Protein 2GLL (pdb70)

CATH classification: 3.10.129.10

Secondary structure (DSSP, 8-state):
--S-EEHHHHHHH----TTS----EEEEEETTTEEEEEEE--S-STHHHHS-TTS----HHHHHHHHHHHHHHHHHHHHH-S-HHHHTTEEEEEEEEEEEEE-S---TT-EEEEEEEEEEESSSEEEEEEEEEETTEEEEEEEEEEEEEE--/-B-HHHHHHH----TTS----EEEEEETTTEEEEEEE--S-SGGGGTS-TTS----HHHHHHHHHHHHHHHHHHHHH-S-HHHHTTEEEEEEEEEEEEE-S---TT-EEEEEEEEEEEETTEEEEEEEEEETTEEEEEEEEEEEEEE--/---B-HHHHHHH----TTS----EEEEEETTTEEEEEEE--S-SGGGGTS-TTS----HHHHHHHHHHHHHHHHHHHHH-S-HHHHTTEEEEEEEEEEEEE-S---TT-EEEEEEEEEEEETTEEEEEEEEEETTEEEEEEEEEEEEEE--/--S-B-HHHHHHH----TTS----EEEEEETTTEEEEEEE--S--GGGGSS-TTS--B-HHHHHHHHHHHHHHHHHHHHHSS-HHHHTTEEEEEEEEEEEEE-S-B-TT-EEEEEEEEEEEETTEEEEEEEEEETTEEEEEEEEEEEEEE--/---B-HHHHHHH----TTS----EEEEEETTTEEEEEEE--S-SGGGGTS-TTS----HHHHHHHHHHHHHHHHHHHHH-S-HHHHTTEEEEEEEEEEEEE-S---TT-EEEEEEEEEEEETTEEEEEEEEEETTEEEEEEEEEEEEEE--/-B-HHHHHHH----TTS----EEEEEETTTEEEEEEE--S-SGGGGTS-TTS----HHHHHHHHHHHHHHHHHHHHHSS-HHHHTT-EEEEEEEEEEEE-S---TT-EEEEEEEEEEEETTEEEEEEEEEETTEEEEEEEEEEEEE-

Foldseek 3Di:
DDFKDAPVLLVLQAVDDPPQQFWGIWRGADQQWWTKTWGAAACPHPVQVVCPVVDGWDDLVSLVSNLQSRVSSNLVCSPVNSDSVVSVFKHKFWDDKDDKDFAATDGHVWIWMHIKTWPDDDPQKTKIWGAIDTPPHGGIIMIIIMGTGTPD/DAAPVLLVLQDVDDPPQQFWGFWDDADALWKTKTWGAAACPHPVQVVCPVVDFFDDPVSLVSNLVSRVVSRLVCNVVNSDSVVSVFKDKAWDDKDPKDFAATDGHPWIWMHIKTWPDDDDQKTKIWDAIDTPPDGRMIIITIIGMDTDD/DAKDAQVLLVLQDVDDPPQQAWGIWRGADQQWKTKTWGAAACPHPVQPVCPVVDRWPDPVSLVSNLVSRVVVNPVCNVVNSDSPVSVFKDWAWDDKDDKDFDATDGHVWIWMHIKTFPDDDAQKTKMWDAIDTPPDGGMIIITMTGMDTDD/DDFKAAQVLLVLAAPDDPPQQFWGIWRGADAQWKTKTWGAAAPPHPVQPVCPVVDGWDDPVSLVSNLVSRQSSSLRCNVPNSDSVVSVQKHKFWDDKDDKDFDATDGHPWIWMHIWTFPDDDDQKTKIWGAIDT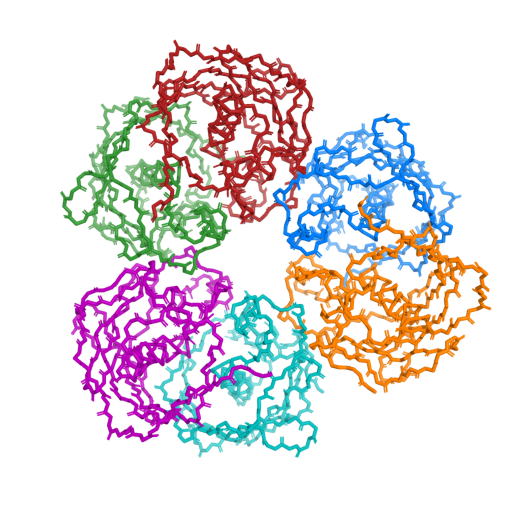PPDGGMTMITIMGMDGPD/DFWDAPVLLVLAAQDDPPQAFWGIWRGADAQWKTKTWGAAACPHPVQPVCPVVDRFPDPVSLVSNLVSRVSSSLRCNVVNRDSVVRNQKHKFWDDKDDKDFADTDGHPWIWMHIWTFPDDDDFKTWIWGAIDTPPHGGMTIITIMGMGGHD/DAAPVLLVLAAVDDPPQQAWGFWDDADAQWKTKTWGAAAPPHVVQVVCPVVDGFDDPVSLVSNQVSRVSSSVSCSPVNSDSVVRNVKHKFWDDKDDKDFAATDGHPWIWMHIKTWPDDDDQKTKIWAAIDTPPDGRMTIITIMGIDD

Nearest PDB structures (foldseek):
  3doz-assembly1_B  TM=1.004E+00  e=1.469E-28  Helicobacter pylori
  2glv-assembly2_H  TM=9.937E-01  e=1.128E-26  Helicobacter pylori SS1
  3d6x-assembly1_A  TM=9.894E-01  e=1.818E-17  Campylobacter jejuni subsp. jejuni 81-176
  5buw-assembly1_A  TM=9.433E-01  e=1.054E-15  Yersinia pestis
  6n3p-assembly1_A  TM=9.523E-01  e=2.320E-15  Escherichia coli

InterPro domains:
  IPR010084 Beta-hydroxyacyl-(acyl-carrier-protein) dehydratase FabZ [MF_00406] (12-157)
  IPR010084 Beta-hydroxyacyl-(acyl-carrier-protein) dehydratase FabZ [NF000582] (14-155)
  IPR010084 Beta-hydroxyacyl-(acyl-carrier-protein) dehydratase FabZ [TIGR01750] (13-155)
  IPR013114 Beta-hydroxydecanoyl thiol ester dehydrase, FabA/FabZ [PF07977] (21-150)
  IPR013114 Beta-hydroxydecanoyl thiol ester dehydrase, FabA/FabZ [PTHR30272] (5-156)
  IPR029069 HotDog domain superfamily [SSF54637] (14-157)

Radius of gyration: 27.23 Å; Cα contacts (8 Å, |Δi|>4): 2447; chains: 6; bounding box: 72×56×68 Å

B-factor: mean 24.9, std 8.42, range [8.19, 65.96]

Sequence (902 aa):
LQSQFFIEHILQILPHRYPMLLVDRITELQANQKIVAYKNITFNEDVFNGHFPNKPIFPGVLIVEGMAQSGGFLAFTSLWGFDPEIAKTKIVYFMTIDKVKFRIPVTPGDRLEYHLEVLKHKGMIWQVGGTAQVDGKVVAEAELKAMIAEREQFFIEHILQILPHRYPMLLVDRITELQANQKIVAYKNITFNEDVFNGHFPNKPIFPGVLIVEGMAQSGGFLAFTSLWGFDPEIAKTKIVYFMTIDKVKFRIPVTPGDRLEYHLEVLKHKGMIWQVGGTAQVDGKVVAEAELKAMIAEREQSQFFIEHILQILPHRYPMLLVDRITELQANQKIVAYKNITFNEDVFNGHFPNKPIFPGVLIVEGMAQSGGFLAFTSLWGFDPEIAKTKIVYFMTIDKVKFRIPVTPGDRLEYHLEVLKHKGMIWQVGGTAQVDGKVVAEAELKAMIAERELQSQFFIEHILQILPHRYPMLLVDRITELQANQKIVAYKNITFNEDVFNGHFPNKPIFPGVLIVEGMAQSGGFLAFTSLWGFDPEIAKTKIVYFMTIDKVKFRIPVTPGDRLEYHLEVLKHKGMIWQVGGTAQVDGKVVAEAELKAMIAEREQSQFFIEHILQILPHRYPMLLVDRITELQANQKIVAYKNITFNEDVFNGHFPNKPIFPGVLIVEGMAQSGGFLAFTSLWGFDPEIAKTKIVYFMTIDKVKFRIPVTPGDRLEYHLEVLKHKGMIWQVGGTAQVDGKVVAEAELKAMIAEREQFFIEHILQILPHRYPMLLVDRITELQANQKIVAYKNITFNEDVFNGHFPNKPIFPGVLIVEGMAQSGGFLAFTSLWGFDPEIAKTKIVYFMTIDKVKFRIPVTPGDRLEYHLEVLKHKGMIWQVGGTAQVDGKVVAEAELKAMIAE

Structure (mmCIF, N/CA/C/O backbone):
data_2GLL
#
_entry.id   2GLL
#
_cell.length_a   73.857
_cell.length_b   100.585
_cell.length_c   185.752
_cell.angle_alpha   90.00
_cell.angle_beta   90.00
_cell.angle_gamma   90.00
#
_symmetry.space_group_name_H-M   'P 21 21 21'
#
loop_
_entity.id
_entity.type
_entity.pdbx_description
1 polymer '(3R)-hydroxymyristoyl-acyl carrier protein dehydratase'
2 non-polymer 'CHLORIDE ION'
3 non-polymer BENZAMIDINE
4 water water
#
loop_
_atom_site.group_PDB
_atom_site.id
_atom_site.type_symbol
_atom_site.label_atom_id
_atom_site.label_alt_id
_atom_site.label_comp_id
_atom_site.label_asym_id
_atom_site.label_entity_id
_atom_site.label_seq_id
_atom_site.pdbx_PDB_ins_code
_atom_site.Cartn_x
_atom_site.Cartn_y
_atom_site.Cartn_z
_atom_site.occupancy
_atom_site.B_iso_or_equiv
_atom_site.auth_seq_id
_atom_site.auth_comp_id
_atom_site.auth_asym_id
_atom_site.auth_atom_id
_atom_site.pdbx_PDB_model_num
ATOM 1 N N . LEU A 1 20 ? -103.521 30.353 116.164 1.00 47.01 8 LEU A N 1
ATOM 2 C CA . LEU A 1 20 ? -102.698 31.575 115.922 1.00 46.19 8 LEU A CA 1
ATOM 3 C C . LEU A 1 20 ? -102.970 32.639 116.979 1.00 46.48 8 LEU A C 1
ATOM 4 O O . LEU A 1 20 ? -104.113 33.096 117.138 1.00 47.01 8 LEU A O 1
ATOM 9 N N . GLN A 1 21 ? -101.926 33.039 117.699 1.00 45.60 9 GLN A N 1
ATOM 10 C CA . GLN A 1 21 ? -102.071 34.077 118.708 1.00 44.55 9 GLN A CA 1
ATOM 11 C C . GLN A 1 21 ? -102.357 35.363 117.936 1.00 42.98 9 GLN A C 1
ATOM 12 O O . GLN A 1 21 ? -102.455 35.339 116.700 1.00 42.59 9 GLN A O 1
ATOM 18 N N . SER A 1 22 ? -102.508 36.478 118.648 1.00 40.92 10 SER A N 1
ATOM 19 C CA . SER A 1 22 ? -102.759 37.758 117.991 1.00 38.57 10 SER A CA 1
ATOM 20 C C . SER A 1 22 ? -101.658 38.755 118.337 1.00 36.73 10 SER A C 1
ATOM 21 O O . SER A 1 22 ? -101.678 39.894 117.866 1.00 36.50 10 SER A O 1
ATOM 24 N N . GLN A 1 23 ? -100.703 38.314 119.161 1.00 34.30 11 GLN A N 1
ATOM 25 C CA . GLN A 1 23 ? -99.557 39.137 119.556 1.00 31.57 11 GLN A CA 1
ATOM 26 C C . GLN A 1 23 ? -98.252 38.375 119.349 1.00 28.72 11 GLN A C 1
ATOM 27 O O . GLN A 1 23 ? -98.123 37.218 119.766 1.00 27.23 11 GLN A O 1
ATOM 33 N N . PHE A 1 24 ? -97.287 39.028 118.707 1.00 25.30 12 PHE A N 1
ATOM 34 C CA . PHE A 1 24 ? -95.989 38.410 118.453 1.00 23.37 12 PHE A CA 1
ATOM 35 C C . PHE A 1 24 ? -94.860 39.406 118.711 1.00 22.58 12 PHE A C 1
ATOM 36 O O . PHE A 1 24 ? -94.982 40.594 118.415 1.00 20.57 12 PHE A O 1
ATOM 44 N N . PHE A 1 25 ? -93.756 38.906 119.252 1.00 21.61 13 PHE A N 1
ATOM 45 C CA . PHE A 1 25 ? -92.603 39.739 119.558 1.00 20.89 13 PHE A CA 1
ATOM 46 C C . PHE A 1 25 ? -91.477 39.499 118.559 1.00 20.30 13 PHE A C 1
ATOM 47 O O . PHE A 1 25 ? -91.551 38.580 117.749 1.00 20.84 13 PHE A O 1
ATOM 55 N N . ILE A 1 26 ? -90.439 40.326 118.621 1.00 19.34 14 ILE A N 1
ATOM 56 C CA . ILE A 1 26 ? -89.324 40.234 117.687 1.00 19.70 14 ILE A CA 1
ATOM 57 C C . ILE A 1 26 ? -88.765 38.822 117.510 1.00 21.30 14 ILE A C 1
ATOM 58 O O . ILE A 1 26 ? -88.275 38.480 116.435 1.00 21.58 14 ILE A O 1
ATOM 63 N N . GLU A 1 27 ? -88.859 37.997 118.547 1.00 22.58 15 GLU A N 1
ATOM 64 C CA . GLU A 1 27 ? -88.373 36.618 118.473 1.00 24.51 15 GLU A CA 1
ATOM 65 C C . GLU A 1 27 ? -89.179 35.849 117.415 1.00 23.13 15 GLU A C 1
ATOM 66 O O . GLU A 1 27 ? -88.628 35.043 116.661 1.00 23.20 15 GLU A O 1
ATOM 72 N N . HIS A 1 28 ? -90.485 36.105 117.373 1.00 21.13 16 HIS A N 1
ATOM 73 C CA . HIS A 1 28 ? -91.378 35.436 116.433 1.00 19.48 16 HIS A CA 1
ATOM 74 C C . HIS A 1 28 ? -91.259 36.005 115.024 1.00 19.06 16 HIS A C 1
ATOM 75 O O . HIS A 1 28 ? -91.296 35.266 114.042 1.00 17.76 16 HIS A O 1
ATOM 82 N N . ILE A 1 29 ? -91.137 37.326 114.935 1.00 17.94 17 ILE A N 1
ATOM 83 C CA . ILE A 1 29 ? -90.996 37.995 113.652 1.00 17.47 17 ILE A CA 1
ATOM 84 C C . ILE A 1 29 ? -89.763 37.450 112.930 1.00 17.80 17 ILE A C 1
ATOM 85 O O . ILE A 1 29 ? -89.807 37.179 111.727 1.00 18.43 17 ILE A O 1
ATOM 90 N N . LEU A 1 30 ? -88.674 37.280 113.678 1.00 17.05 18 LEU A N 1
ATOM 91 C CA . LEU A 1 30 ? -87.421 36.762 113.138 1.00 17.22 18 LEU A CA 1
ATOM 92 C C . LEU A 1 30 ? -87.575 35.343 112.602 1.00 17.65 18 LEU A C 1
ATOM 93 O O . LEU A 1 30 ? -86.874 34.952 111.673 1.00 17.33 18 LEU A O 1
ATOM 98 N N . GLN A 1 31 ? -88.490 34.575 113.189 1.00 18.10 19 GLN A N 1
ATOM 99 C CA . GLN A 1 31 ? -88.712 33.200 112.754 1.00 18.92 19 GLN A CA 1
ATOM 100 C C . GLN A 1 31 ? -89.590 33.107 111.514 1.00 19.31 19 GLN A C 1
ATOM 101 O O . GLN A 1 31 ? -89.522 32.130 110.774 1.00 18.68 19 GLN A O 1
ATOM 107 N N . ILE A 1 32 ? -90.411 34.123 111.288 1.00 17.35 20 ILE A N 1
ATOM 108 C CA . ILE A 1 32 ? -91.294 34.124 110.137 1.00 17.14 20 ILE A CA 1
ATOM 109 C C . ILE A 1 32 ? -90.736 34.912 108.958 1.00 17.66 20 ILE A C 1
ATOM 110 O O . ILE A 1 32 ? -90.697 34.411 107.836 1.00 18.47 20 ILE A O 1
ATOM 115 N N . LEU A 1 33 ? -90.305 36.144 109.202 1.00 17.71 21 LEU A N 1
ATOM 116 C CA . LEU A 1 33 ? -89.760 36.960 108.128 1.00 17.41 21 LEU A CA 1
ATOM 117 C C . LEU A 1 33 ? -88.285 36.673 107.870 1.00 17.39 21 LEU A C 1
ATOM 118 O O . LEU A 1 33 ? -87.541 36.325 108.784 1.00 17.30 21 LEU A O 1
ATOM 123 N N . PRO A 1 34 ? -87.852 36.799 106.607 1.00 16.51 22 PRO A N 1
ATOM 124 C CA . PRO A 1 34 ? -86.463 36.561 106.216 1.00 16.34 22 PRO A CA 1
ATOM 125 C C . PRO A 1 34 ? -85.607 37.818 106.386 1.00 16.91 22 PRO A C 1
ATOM 126 O O . PRO A 1 34 ? -84.386 37.743 106.444 1.00 14.83 22 PRO A O 1
ATOM 130 N N . HIS A 1 35 ? -86.262 38.971 106.465 1.00 16.47 23 HIS A N 1
ATOM 131 C CA . HIS A 1 35 ? -85.566 40.241 106.613 1.00 16.53 23 HIS A CA 1
ATOM 132 C C . HIS A 1 35 ? -84.662 40.292 107.848 1.00 16.84 23 HIS A C 1
ATOM 133 O O . HIS A 1 35 ? -84.987 39.738 108.903 1.00 16.19 23 HIS A O 1
ATOM 140 N N . ARG A 1 36 ? -83.520 40.959 107.701 1.00 15.62 24 ARG A N 1
ATOM 141 C CA . ARG A 1 36 ? -82.572 41.112 108.794 1.00 16.14 24 ARG A CA 1
ATOM 142 C C . ARG A 1 36 ? -82.025 42.539 108.816 1.00 16.14 24 ARG A C 1
ATOM 143 O O . ARG A 1 36 ? -82.372 43.355 107.962 1.00 16.27 24 ARG A O 1
ATOM 151 N N . TYR A 1 37 ? -81.191 42.842 109.805 1.00 15.56 25 TYR A N 1
ATOM 152 C CA . TYR A 1 37 ? -80.595 44.165 109.925 1.00 15.16 25 TYR A CA 1
ATOM 153 C C . TYR A 1 37 ? -79.800 44.472 108.658 1.00 16.12 25 TYR A C 1
ATOM 154 O O . TYR A 1 37 ? -79.071 43.621 108.160 1.00 15.82 25 TYR A O 1
ATOM 163 N N . PRO A 1 38 ? -79.929 45.693 108.118 1.00 16.41 26 PRO A N 1
ATOM 164 C CA . PRO A 1 38 ? -80.759 46.794 108.604 1.00 15.61 26 PRO A CA 1
ATOM 165 C C . PRO A 1 38 ? -82.040 46.974 107.781 1.00 16.26 26 PRO A C 1
ATOM 166 O O . PRO A 1 38 ? -82.410 48.102 107.459 1.00 15.78 26 PRO A O 1
ATOM 170 N N . MET A 1 39 ? -82.707 45.874 107.443 1.00 15.63 27 MET A N 1
ATOM 171 C CA . MET A 1 39 ? -83.935 45.938 106.655 1.00 16.30 27 MET A CA 1
ATOM 172 C C . MET A 1 39 ? -85.169 45.256 107.264 1.00 16.42 27 MET A C 1
ATOM 173 O O . MET A 1 39 ? -86.161 45.039 106.569 1.00 17.05 27 MET A O 1
ATOM 178 N N . LEU A 1 40 ? -85.102 44.902 108.544 1.00 14.00 28 LEU A N 1
ATOM 179 C CA . LEU A 1 40 ? -86.245 44.310 109.236 1.00 13.28 28 LEU A CA 1
ATOM 180 C C . LEU A 1 40 ? -86.838 45.501 109.967 1.00 14.64 28 LEU A C 1
ATOM 181 O O . LEU A 1 40 ? -86.310 45.953 110.989 1.00 13.70 28 LEU A O 1
ATOM 186 N N . LEU A 1 41 ? -87.940 46.009 109.430 1.00 15.69 29 LEU A N 1
ATOM 187 C CA . LEU A 1 41 ? -88.570 47.202 109.970 1.00 15.10 29 LEU A CA 1
ATOM 188 C C . LEU A 1 41 ? -89.887 47.015 110.714 1.00 15.63 29 LEU A C 1
ATOM 189 O O . LEU A 1 41 ? -90.758 47.887 110.681 1.00 18.40 29 LEU A O 1
ATOM 194 N N . VAL A 1 42 ? -90.030 45.880 111.385 1.00 15.78 30 VAL A N 1
ATOM 195 C CA . VAL A 1 42 ? -91.223 45.601 112.175 1.00 15.58 30 VAL A CA 1
ATOM 196 C C . VAL A 1 42 ? -90.719 45.061 113.509 1.00 16.19 30 VAL A C 1
ATOM 197 O O . VAL A 1 42 ? -89.984 44.082 113.539 1.00 17.42 30 VAL A O 1
ATOM 201 N N . ASP A 1 43 ? -91.108 45.701 114.607 1.00 16.46 31 ASP A N 1
ATOM 202 C CA . ASP A 1 43 ? -90.645 45.284 115.929 1.00 17.11 31 ASP A CA 1
ATOM 203 C C . ASP A 1 43 ? -91.592 44.442 116.766 1.00 16.43 31 ASP A C 1
ATOM 204 O O . ASP A 1 43 ? -91.146 43.627 117.561 1.00 17.75 31 ASP A O 1
ATOM 209 N N . ARG A 1 44 ? -92.892 44.629 116.600 1.00 17.45 32 ARG A N 1
ATOM 210 C CA . ARG A 1 44 ? -93.842 43.872 117.400 1.00 17.52 32 ARG A CA 1
ATOM 211 C C . ARG A 1 44 ? -95.215 43.864 116.712 1.00 18.42 32 ARG A C 1
ATOM 212 O O . ARG A 1 44 ? -95.575 44.823 116.028 1.00 18.09 32 ARG A O 1
ATOM 220 N N . ILE A 1 45 ? -95.955 42.769 116.884 1.00 19.35 33 ILE A N 1
ATOM 221 C CA . ILE A 1 45 ? -97.291 42.604 116.307 1.00 19.54 33 ILE A CA 1
ATOM 222 C C . ILE A 1 45 ? -98.283 42.671 117.466 1.00 20.08 33 ILE A C 1
ATOM 223 O O . ILE A 1 45 ? -98.234 41.843 118.374 1.00 20.75 33 ILE A O 1
ATOM 228 N N . THR A 1 46 ? -99.193 43.639 117.432 1.00 20.96 34 THR A N 1
ATOM 229 C CA . THR A 1 46 ? -100.158 43.797 118.514 1.00 21.55 34 THR A CA 1
ATOM 230 C C . THR A 1 46 ? -101.519 43.159 118.272 1.00 23.40 34 THR A C 1
ATOM 231 O O . THR A 1 46 ? -102.223 42.814 119.223 1.00 22.80 34 THR A O 1
ATOM 235 N N . GLU A 1 47 ? -101.895 43.014 117.005 1.00 23.46 35 GLU A N 1
ATOM 236 C CA . GLU A 1 47 ? -103.168 42.406 116.660 1.00 25.50 35 GLU A CA 1
ATOM 237 C C . GLU A 1 47 ? -103.026 41.654 115.341 1.00 25.25 35 GLU A C 1
ATOM 238 O O . GLU A 1 47 ? -102.343 42.117 114.425 1.00 26.95 35 GLU A O 1
ATOM 244 N N . LEU A 1 48 ? -103.660 40.492 115.245 1.00 24.69 36 LEU A N 1
ATOM 245 C CA . LEU A 1 48 ? -103.577 39.690 114.037 1.00 23.48 36 LEU A CA 1
ATOM 246 C C . LEU A 1 48 ? -104.836 38.856 113.827 1.00 23.58 36 LEU A C 1
ATOM 247 O O . LEU A 1 48 ? -105.178 38.008 114.646 1.00 22.20 36 LEU A O 1
ATOM 252 N N . GLN A 1 49 ? -105.510 39.111 112.709 1.00 23.99 37 GLN A N 1
ATOM 253 C CA . GLN A 1 49 ? -106.742 38.425 112.328 1.00 24.15 37 GLN A CA 1
ATOM 254 C C . GLN A 1 49 ? -106.443 37.699 111.017 1.00 23.17 37 GLN A C 1
ATOM 255 O O . GLN A 1 49 ? -106.263 38.340 109.979 1.00 21.35 37 GLN A O 1
ATOM 261 N N . ALA A 1 50 ? -106.379 36.373 111.057 1.00 20.96 38 ALA A N 1
ATOM 262 C CA . ALA A 1 50 ? -106.090 35.600 109.853 1.00 21.33 38 ALA A CA 1
ATOM 263 C C . ALA A 1 50 ? -106.947 36.019 108.657 1.00 21.99 38 ALA A C 1
ATOM 264 O O . ALA A 1 50 ? -108.163 36.146 108.766 1.00 22.48 38 ALA A O 1
ATOM 266 N N . ASN A 1 51 ? -106.300 36.233 107.515 1.00 22.97 39 ASN A N 1
ATOM 267 C CA . ASN A 1 51 ? -106.994 36.616 106.288 1.00 24.26 39 ASN A CA 1
ATOM 268 C C . ASN A 1 51 ? -107.700 37.962 106.366 1.00 23.86 39 ASN A C 1
ATOM 269 O O . ASN A 1 51 ? -108.352 38.381 105.412 1.00 22.64 39 ASN A O 1
ATOM 274 N N . GLN A 1 52 ? -107.576 38.644 107.494 1.00 23.95 40 GLN A N 1
ATOM 275 C CA . GLN A 1 52 ? -108.245 39.923 107.640 1.00 24.79 40 GLN A CA 1
ATOM 276 C C . GLN A 1 52 ? -107.335 41.111 107.844 1.00 25.42 40 GLN A C 1
ATOM 277 O O . GLN A 1 52 ? -107.257 41.997 106.988 1.00 24.55 40 GLN A O 1
ATOM 283 N N . LYS A 1 53 ? -106.649 41.144 108.980 1.00 24.19 41 LYS A N 1
ATOM 284 C CA . LYS A 1 53 ? -105.771 42.259 109.246 1.00 24.25 41 LYS A CA 1
ATOM 285 C C . LYS A 1 53 ? -104.691 42.002 110.271 1.00 22.46 41 LYS A C 1
ATOM 286 O O . LYS A 1 53 ? -104.679 40.985 110.968 1.00 22.32 41 LYS A O 1
ATOM 292 N N . ILE A 1 54 ? -103.782 42.964 110.350 1.00 21.09 42 ILE A N 1
ATOM 293 C CA . ILE A 1 54 ? -102.681 42.917 111.277 1.00 18.59 42 ILE A CA 1
ATOM 294 C C . ILE A 1 54 ? -102.373 44.350 111.691 1.00 18.39 42 ILE A C 1
ATOM 295 O O . ILE A 1 54 ? -102.498 45.286 110.900 1.00 17.55 42 ILE A O 1
ATOM 300 N N . VAL A 1 55 ? -102.018 44.517 112.955 1.00 18.26 43 VAL A N 1
ATOM 301 C CA . VAL A 1 55 ? -101.639 45.813 113.477 1.00 16.69 43 VAL A CA 1
ATOM 302 C C . VAL A 1 55 ? -100.310 45.542 114.161 1.00 16.53 43 VAL A C 1
ATOM 303 O O . VAL A 1 55 ? -100.223 44.726 115.088 1.00 15.43 43 VAL A O 1
ATOM 307 N N . ALA A 1 56 ? -99.273 46.210 113.679 1.00 15.06 44 ALA A N 1
ATOM 308 C CA . ALA A 1 56 ? -97.936 46.053 114.227 1.00 14.20 44 ALA A CA 1
ATOM 309 C C . ALA A 1 56 ? -97.278 47.424 114.294 1.00 13.51 44 ALA A C 1
ATOM 310 O O . ALA A 1 56 ? -97.887 48.428 113.939 1.00 13.01 44 ALA A O 1
ATOM 312 N N . TYR A 1 57 ? -96.040 47.472 114.763 1.00 14.00 45 TYR A N 1
ATOM 313 C CA . TYR A 1 57 ? -95.351 48.743 114.825 1.00 13.12 45 TYR A CA 1
ATOM 314 C C . TYR A 1 57 ? -93.845 48.604 114.881 1.00 13.52 45 TYR A C 1
ATOM 315 O O . TYR A 1 57 ? -93.312 47.540 115.172 1.00 14.01 45 TYR A O 1
ATOM 324 N N . LYS A 1 58 ? -93.170 49.699 114.572 1.00 13.39 46 LYS A N 1
ATOM 325 C CA . LYS A 1 58 ? -91.723 49.759 114.610 1.00 14.00 46 LYS A CA 1
ATOM 326 C C . LYS A 1 58 ? -91.368 51.013 115.385 1.00 15.17 46 LYS A C 1
ATOM 327 O O . LYS A 1 58 ? -91.874 52.094 115.085 1.00 16.68 46 LYS A O 1
ATOM 333 N N . ASN A 1 59 ? -90.521 50.872 116.395 1.00 16.16 47 ASN A N 1
ATOM 334 C CA . ASN A 1 59 ? -90.102 52.034 117.152 1.00 16.72 47 ASN A CA 1
ATOM 335 C C . ASN A 1 59 ? -89.103 52.810 116.307 1.00 15.59 47 ASN A C 1
ATOM 336 O O . ASN A 1 59 ? -88.293 52.222 115.597 1.00 16.71 47 ASN A O 1
ATOM 341 N N . ILE A 1 60 ? -89.191 54.131 116.369 1.00 14.42 48 ILE A N 1
ATOM 342 C CA . ILE A 1 60 ? -88.291 55.003 115.632 1.00 14.71 48 ILE A CA 1
ATOM 343 C C . ILE A 1 60 ? -87.405 55.670 116.672 1.00 15.14 48 ILE A C 1
ATOM 344 O O . ILE A 1 60 ? -87.904 56.280 117.617 1.00 15.94 48 ILE A O 1
ATOM 349 N N . THR A 1 61 ? -86.094 55.518 116.505 1.00 15.51 49 THR A N 1
ATOM 350 C CA . THR A 1 61 ? -85.108 56.079 117.426 1.00 14.43 49 THR A CA 1
ATOM 351 C C . THR A 1 61 ? -83.970 56.735 116.641 1.00 15.33 49 THR A C 1
ATOM 352 O O . THR A 1 61 ? -83.706 56.369 115.496 1.00 13.38 49 THR A O 1
ATOM 356 N N . PHE A 1 62 ? -83.298 57.705 117.251 1.00 14.96 50 PHE A N 1
ATOM 357 C CA . PHE A 1 62 ? -82.194 58.364 116.569 1.00 15.17 50 PHE A CA 1
ATOM 358 C C . PHE A 1 62 ? -81.061 57.373 116.314 1.00 15.11 50 PHE A C 1
ATOM 359 O O . PHE A 1 62 ? -80.342 57.493 115.321 1.00 14.55 50 PHE A O 1
ATOM 367 N N . ASN A 1 63 ? -80.924 56.385 117.197 1.00 14.28 51 ASN A N 1
ATOM 368 C CA . ASN A 1 63 ? -79.871 55.371 117.089 1.00 13.94 51 ASN A CA 1
ATOM 369 C C . ASN A 1 63 ? -79.971 54.422 115.882 1.00 14.76 51 ASN A C 1
ATOM 370 O O . ASN A 1 63 ? -79.656 53.238 115.995 1.00 16.01 51 ASN A O 1
ATOM 375 N N . GLU A 1 64 ? -80.400 54.930 114.730 1.00 15.34 52 GLU A N 1
ATOM 376 C CA . GLU A 1 64 ? -80.505 54.096 113.533 1.00 15.95 52 GLU A CA 1
ATOM 377 C C . GLU A 1 64 ? -79.634 54.701 112.431 1.00 16.98 52 GLU A C 1
ATOM 378 O O . GLU A 1 64 ? -79.684 55.900 112.183 1.00 17.41 52 GLU A O 1
ATOM 384 N N . ASP A 1 65 ? -78.843 53.862 111.769 1.00 19.23 53 ASP A N 1
ATOM 385 C CA . ASP A 1 65 ? -77.929 54.315 110.728 1.00 17.68 53 ASP A CA 1
ATOM 386 C C . ASP A 1 65 ? -78.583 55.169 109.648 1.00 19.28 53 ASP A C 1
ATOM 387 O O . ASP A 1 65 ? -77.951 56.074 109.096 1.00 18.41 53 ASP A O 1
ATOM 392 N N . VAL A 1 66 ? -79.846 54.890 109.350 1.00 18.47 54 VAL A N 1
ATOM 393 C CA . VAL A 1 66 ? -80.559 55.633 108.321 1.00 18.59 54 VAL A CA 1
ATOM 394 C C . VAL A 1 66 ? -80.534 57.146 108.544 1.00 18.55 54 VAL A C 1
ATOM 395 O O . VAL A 1 66 ? -80.448 57.919 107.591 1.00 18.72 54 VAL A O 1
ATOM 399 N N . PHE A 1 67 ? -80.585 57.570 109.799 1.00 16.50 55 PHE A N 1
ATOM 400 C CA . PHE A 1 67 ? -80.588 58.991 110.096 1.00 16.95 55 PHE A CA 1
ATOM 401 C C . PHE A 1 67 ? -79.277 59.719 109.838 1.00 17.42 55 PHE A C 1
ATOM 402 O O . PHE A 1 67 ? -79.269 60.936 109.706 1.00 17.53 55 PHE A O 1
ATOM 410 N N . ASN A 1 68 ? -78.168 58.991 109.769 1.00 16.84 56 ASN A N 1
ATOM 411 C CA . ASN A 1 68 ? -76.900 59.642 109.461 1.00 18.57 56 ASN A CA 1
ATOM 412 C C . ASN A 1 68 ? -77.043 60.384 108.130 1.00 18.18 56 ASN A C 1
ATOM 413 O O . ASN A 1 68 ? -76.463 61.445 107.941 1.00 19.30 56 ASN A O 1
ATOM 418 N N . GLY A 1 69 ? -77.842 59.830 107.221 1.00 17.47 57 GLY A N 1
ATOM 419 C CA . GLY A 1 69 ? -78.010 60.455 105.923 1.00 18.87 57 GLY A CA 1
ATOM 420 C C . GLY A 1 69 ? -79.386 60.956 105.526 1.00 18.24 57 GLY A C 1
ATOM 421 O O . GLY A 1 69 ? -79.569 61.382 104.385 1.00 19.05 57 GLY A O 1
ATOM 422 N N . HIS A 1 70 ? -80.346 60.945 106.443 1.00 18.73 58 HIS A N 1
ATOM 423 C CA . HIS A 1 70 ? -81.696 61.396 106.107 1.00 17.69 58 HIS A CA 1
ATOM 424 C C . HIS A 1 70 ? -82.397 62.058 107.303 1.00 18.58 58 HIS A C 1
ATOM 425 O O . HIS A 1 70 ? -83.290 61.457 107.909 1.00 19.34 58 HIS A O 1
ATOM 432 N N . PHE A 1 71 ? -82.003 63.278 107.664 1.00 19.87 59 PHE A N 1
ATOM 433 C CA . PHE A 1 71 ? -80.937 64.043 107.009 1.00 19.30 59 PHE A CA 1
ATOM 434 C C . PHE A 1 71 ? -80.024 64.594 108.103 1.00 20.62 59 PHE A C 1
ATOM 435 O O . PHE A 1 71 ? -80.375 64.571 109.284 1.00 18.28 59 PHE A O 1
ATOM 443 N N . PRO A 1 72 ? -78.840 65.098 107.724 1.00 21.96 60 PRO A N 1
ATOM 444 C CA . PRO A 1 72 ? -77.942 65.651 108.743 1.00 23.40 60 PRO A CA 1
ATOM 445 C C . PRO A 1 72 ? -78.664 66.801 109.460 1.00 25.34 60 PRO A C 1
ATOM 446 O O . PRO A 1 72 ? -79.221 67.686 108.805 1.00 25.41 60 PRO A O 1
ATOM 450 N N . ASN A 1 73 ? -78.682 66.768 110.792 1.00 26.94 61 ASN A N 1
ATOM 451 C CA . ASN A 1 73 ? -79.341 67.804 111.594 1.00 29.68 61 ASN A CA 1
ATOM 452 C C . ASN A 1 73 ? -80.873 67.755 111.588 1.00 31.40 61 ASN A C 1
ATOM 453 O O . ASN A 1 73 ? -81.523 68.417 112.410 1.00 32.88 61 ASN A O 1
ATOM 458 N N . LYS A 1 74 ? -81.455 66.996 110.663 1.00 29.38 62 LYS A N 1
ATOM 459 C CA . LYS A 1 74 ? -82.905 66.892 110.576 1.00 27.12 62 LYS A CA 1
ATOM 460 C C . LYS A 1 74 ? -83.301 65.438 110.324 1.00 25.16 62 LYS A C 1
ATOM 461 O O . LYS A 1 74 ? -83.531 65.029 109.181 1.00 23.34 62 LYS A O 1
ATOM 467 N N . PRO A 1 75 ? -83.363 64.628 111.389 1.00 22.36 63 PRO A N 1
ATOM 468 C CA . PRO A 1 75 ? -83.736 63.224 111.208 1.00 20.31 63 PRO A CA 1
ATOM 469 C C . PRO A 1 75 ? -85.208 62.970 110.860 1.00 19.21 63 PRO A C 1
ATOM 470 O O . PRO A 1 75 ? -86.110 63.246 111.644 1.00 17.68 63 PRO A O 1
ATOM 474 N N . ILE A 1 76 ? -85.422 62.446 109.656 1.00 19.37 64 ILE A N 1
ATOM 475 C CA . ILE A 1 76 ? -86.744 62.111 109.140 1.00 17.18 64 ILE A CA 1
ATOM 476 C C . ILE A 1 76 ? -86.660 60.653 108.664 1.00 17.06 64 ILE A C 1
ATOM 477 O O . ILE A 1 76 ? -85.750 60.295 107.927 1.00 17.04 64 ILE A O 1
ATOM 482 N N . PHE A 1 77 ? -87.585 59.810 109.103 1.00 16.36 65 PHE A N 1
ATOM 483 C CA . PHE A 1 77 ? -87.583 58.410 108.700 1.00 16.28 65 PHE A CA 1
ATOM 484 C C . PHE A 1 77 ? -88.115 58.338 107.263 1.00 16.66 65 PHE A C 1
ATOM 485 O O . PHE A 1 77 ? -89.239 58.756 106.988 1.00 17.41 65 PHE A O 1
ATOM 493 N N . PRO A 1 78 ? -87.308 57.816 106.327 1.00 16.99 66 PRO A N 1
ATOM 494 C CA . PRO A 1 78 ? -87.673 57.685 104.908 1.00 16.20 66 PRO A CA 1
ATOM 495 C C . PRO A 1 78 ? -89.081 57.137 104.609 1.00 16.02 66 PRO A C 1
ATOM 496 O O . PRO A 1 78 ? -89.450 56.050 105.053 1.00 15.97 66 PRO A O 1
ATOM 500 N N . GLY A 1 79 ? -89.858 57.897 103.846 1.00 13.81 67 GLY A N 1
ATOM 501 C CA . GLY A 1 79 ? -91.193 57.457 103.486 1.00 14.49 67 GLY A CA 1
ATOM 502 C C . GLY A 1 79 ? -91.205 56.075 102.849 1.00 16.07 67 GLY A C 1
ATOM 503 O O . GLY A 1 79 ? -92.107 55.274 103.115 1.00 16.81 67 GLY A O 1
ATOM 504 N N . VAL A 1 80 ? -90.212 55.778 102.013 1.00 15.39 68 VAL A N 1
ATOM 505 C CA . VAL A 1 80 ? -90.169 54.473 101.367 1.00 14.59 68 VAL A CA 1
ATOM 506 C C . VAL A 1 80 ? -89.981 53.348 102.380 1.00 15.30 68 VAL A C 1
ATOM 507 O O . VAL A 1 80 ? -90.435 52.234 102.160 1.00 14.53 68 VAL A O 1
ATOM 511 N N . LEU A 1 81 ? -89.316 53.635 103.495 1.00 16.11 69 LEU A N 1
ATOM 512 C CA . LEU A 1 81 ? -89.129 52.612 104.514 1.00 14.84 69 LEU A CA 1
ATOM 513 C C . LEU A 1 81 ? -90.430 52.405 105.288 1.00 13.38 69 LEU A C 1
ATOM 514 O O . LEU A 1 81 ? -90.672 51.327 105.806 1.00 16.06 69 LEU A O 1
ATOM 519 N N . ILE A 1 82 ? -91.266 53.438 105.362 1.00 14.07 70 ILE A N 1
ATOM 520 C CA . ILE A 1 82 ? -92.559 53.320 106.028 1.00 13.35 70 ILE A CA 1
ATOM 521 C C . ILE A 1 82 ? -93.363 52.295 105.229 1.00 14.42 70 ILE A C 1
ATOM 522 O O . ILE A 1 82 ? -93.996 51.404 105.789 1.00 16.18 70 ILE A O 1
ATOM 527 N N . VAL A 1 83 ? -93.319 52.435 103.909 1.00 13.48 71 VAL A N 1
ATOM 528 C CA . VAL A 1 83 ? -94.018 51.538 103.006 1.00 11.86 71 VAL A CA 1
ATOM 529 C C . VAL A 1 83 ? -93.488 50.116 103.174 1.00 12.93 71 VAL A C 1
ATOM 530 O O . VAL A 1 83 ? -94.260 49.156 103.209 1.00 14.17 71 VAL A O 1
ATOM 534 N N . GLU A 1 84 ? -92.164 50.002 103.276 1.00 12.28 72 GLU A N 1
ATOM 535 C CA . GLU A 1 84 ? -91.482 48.723 103.440 1.00 12.92 72 GLU A CA 1
ATOM 536 C C . GLU A 1 84 ? -91.977 48.035 104.706 1.00 13.55 72 GLU A C 1
ATOM 537 O O . GLU A 1 84 ? -92.277 46.846 104.692 1.00 12.93 72 GLU A O 1
ATOM 543 N N . GLY A 1 85 ? -92.065 48.800 105.793 1.00 13.79 73 GLY A N 1
ATOM 544 C CA . GLY A 1 85 ? -92.544 48.262 107.054 1.00 12.52 73 GLY A CA 1
ATOM 545 C C . GLY A 1 85 ? -93.978 47.792 106.907 1.00 14.40 73 GLY A C 1
ATOM 546 O O . GLY A 1 85 ? -94.386 46.805 107.519 1.00 14.10 73 GLY A O 1
ATOM 547 N N . MET A 1 86 ? -94.752 48.507 106.097 1.00 14.33 74 MET A N 1
ATOM 548 C CA . MET A 1 86 ? -96.138 48.125 105.854 1.00 15.30 74 MET A CA 1
ATOM 549 C C . MET A 1 86 ? -96.152 46.805 105.078 1.00 14.86 74 MET A C 1
ATOM 550 O O . MET A 1 86 ? -96.914 45.898 105.398 1.00 14.85 74 MET A O 1
ATOM 555 N N . ALA A 1 87 ? -95.291 46.698 104.073 1.00 13.22 75 ALA A N 1
ATOM 556 C CA . ALA A 1 87 ? -95.205 45.478 103.276 1.00 15.40 75 ALA A CA 1
ATOM 557 C C . ALA A 1 87 ? -94.780 44.274 104.135 1.00 13.91 75 ALA A C 1
ATOM 558 O O . ALA A 1 87 ? -95.343 43.186 104.013 1.00 13.34 75 ALA A O 1
ATOM 560 N N . GLN A 1 88 ? -93.787 44.467 104.999 1.00 15.02 76 GLN A N 1
ATOM 561 C CA . GLN A 1 88 ? -93.324 43.376 105.860 1.00 15.19 76 GLN A CA 1
ATOM 562 C C . GLN A 1 88 ? -94.438 42.926 106.796 1.00 14.99 76 GLN A C 1
ATOM 563 O O . GLN A 1 88 ? -94.576 41.740 107.065 1.00 12.97 76 GLN A O 1
ATOM 569 N N . SER A 1 89 ? -95.229 43.878 107.288 1.00 14.70 77 SER A N 1
ATOM 570 C CA . SER A 1 89 ? -96.338 43.552 108.176 1.00 16.93 77 SER A CA 1
ATOM 571 C C . SER A 1 89 ? -97.346 42.704 107.400 1.00 18.22 77 SER A C 1
ATOM 572 O O . SER A 1 89 ? -97.824 41.678 107.893 1.00 18.36 77 SER A O 1
ATOM 575 N N . GLY A 1 90 ? -97.648 43.138 106.179 1.00 18.76 78 GLY A N 1
ATOM 576 C CA . GLY A 1 90 ? -98.581 42.416 105.340 1.00 19.26 78 GLY A CA 1
ATOM 577 C C . GLY A 1 90 ? -98.065 41.028 105.012 1.00 19.74 78 GLY A C 1
ATOM 578 O O . GLY A 1 90 ? -98.838 40.074 104.965 1.00 21.05 78 GLY A O 1
ATOM 579 N N . GLY A 1 91 ? -96.756 40.919 104.788 1.00 19.83 79 GLY A N 1
ATOM 580 C CA . GLY A 1 91 ? -96.150 39.636 104.474 1.00 18.51 79 GLY A CA 1
ATOM 581 C C . GLY A 1 91 ? -96.293 38.648 105.612 1.00 19.27 79 GLY A C 1
ATOM 582 O O . GLY A 1 91 ? -96.514 37.458 105.389 1.00 20.14 79 GLY A O 1
ATOM 583 N N . PHE A 1 92 ? -96.161 39.140 106.838 1.00 19.11 80 PHE A N 1
ATOM 584 C CA . PHE A 1 92 ? -96.293 38.291 108.016 1.00 18.58 80 PHE A CA 1
ATOM 585 C C . PHE A 1 92 ? -97.731 37.799 108.072 1.00 19.70 80 PHE A C 1
ATOM 586 O O . PHE A 1 92 ? -97.985 36.634 108.351 1.00 20.59 80 PHE A O 1
ATOM 594 N N . LEU A 1 93 ? -98.667 38.706 107.806 1.00 20.62 81 LEU A N 1
ATOM 595 C CA . LEU A 1 93 ? -100.085 38.380 107.816 1.00 20.26 81 LEU A CA 1
ATOM 596 C C . LEU A 1 93 ? -100.409 37.344 106.754 1.00 20.82 81 LEU A C 1
ATOM 597 O O . LEU A 1 93 ? -101.138 36.387 107.012 1.00 20.72 81 LEU A O 1
ATOM 602 N N . ALA A 1 94 ? -99.870 37.536 105.554 1.00 21.67 82 ALA A N 1
ATOM 603 C CA . ALA A 1 94 ? -100.134 36.607 104.464 1.00 23.14 82 ALA A CA 1
ATOM 604 C C . ALA A 1 94 ? -99.643 35.204 104.796 1.00 24.79 82 ALA A C 1
ATOM 605 O O . ALA A 1 94 ? -100.385 34.225 104.672 1.00 25.06 82 ALA A O 1
ATOM 607 N N . PHE A 1 95 ? -98.393 35.110 105.232 1.00 24.23 83 PHE A N 1
ATOM 608 C CA . PHE A 1 95 ? -97.812 33.818 105.542 1.00 24.36 83 PHE A CA 1
ATOM 609 C C . PHE A 1 95 ? -98.521 33.056 106.647 1.00 23.97 83 PHE A C 1
ATOM 610 O O . PHE A 1 95 ? -98.842 31.880 106.481 1.00 22.95 83 PHE A O 1
ATOM 618 N N . THR A 1 96 ? -98.751 33.716 107.779 1.00 23.67 84 THR A N 1
ATOM 619 C CA . THR A 1 96 ? -99.420 33.069 108.903 1.00 23.34 84 THR A CA 1
ATOM 620 C C . THR A 1 96 ? -100.909 32.841 108.662 1.00 23.65 84 THR A C 1
ATOM 621 O O . THR A 1 96 ? -101.549 32.079 109.380 1.00 24.03 84 THR A O 1
ATOM 625 N N . SER A 1 97 ? -101.471 33.508 107.661 1.00 24.80 85 SER A N 1
ATOM 626 C CA . SER A 1 97 ? -102.884 33.326 107.359 1.00 25.84 85 SER A CA 1
ATOM 627 C C . SER A 1 97 ? -103.070 31.969 106.703 1.00 26.71 85 SER A C 1
ATOM 628 O O . SER A 1 97 ? -104.166 31.403 106.720 1.00 27.34 85 SER A O 1
ATOM 631 N N . LEU A 1 98 ? -101.981 31.447 106.147 1.00 27.39 86 LEU A N 1
ATOM 632 C CA . LEU A 1 98 ? -102.003 30.163 105.457 1.00 30.25 86 LEU A CA 1
ATOM 633 C C . LEU A 1 98 ? -101.373 29.007 106.233 1.00 30.19 86 LEU A C 1
ATOM 634 O O . LEU A 1 98 ? -101.941 27.916 106.281 1.00 31.84 86 LEU A O 1
ATOM 639 N N . TRP A 1 99 ? -100.210 29.233 106.839 1.00 29.12 87 TRP A N 1
ATOM 640 C CA . TRP A 1 99 ? -99.533 28.175 107.588 1.00 28.87 87 TRP A CA 1
ATOM 641 C C . TRP A 1 99 ? -99.480 28.368 109.097 1.00 27.89 87 TRP A C 1
ATOM 642 O O . TRP A 1 99 ? -98.908 27.542 109.803 1.00 28.24 87 TRP A O 1
ATOM 653 N N . GLY A 1 100 ? -100.068 29.446 109.598 1.00 27.42 88 GLY A N 1
ATOM 654 C CA . GLY A 1 100 ? -100.009 29.685 111.026 1.00 26.13 88 GLY A CA 1
ATOM 655 C C . GLY A 1 100 ? -98.561 29.977 111.376 1.00 25.91 88 GLY A C 1
ATOM 656 O O . GLY A 1 100 ? -97.739 30.209 110.482 1.00 24.37 88 GLY A O 1
ATOM 657 N N . PHE A 1 101 ? -98.234 29.982 112.664 1.00 26.37 89 PHE A N 1
ATOM 658 C CA . PHE A 1 101 ? -96.856 30.240 113.064 1.00 25.94 89 PHE A CA 1
ATOM 659 C C . PHE A 1 101 ? -96.057 28.983 112.784 1.00 25.91 89 PHE A C 1
ATOM 660 O O . PHE A 1 101 ? -95.977 28.096 113.628 1.00 24.67 89 PHE A O 1
ATOM 668 N N . ASP A 1 102 ? -95.462 28.913 111.597 1.00 26.27 90 ASP A N 1
ATOM 669 C CA . ASP A 1 102 ? -94.682 27.747 111.196 1.00 27.00 90 ASP A CA 1
ATOM 670 C C . ASP A 1 102 ? -93.297 28.131 110.674 1.00 25.86 90 ASP A C 1
ATOM 671 O O . ASP A 1 102 ? -93.102 28.314 109.469 1.00 26.76 90 ASP A O 1
ATOM 676 N N . PRO A 1 103 ? -92.314 28.253 111.577 1.00 25.12 91 PRO A N 1
ATOM 677 C CA . PRO A 1 103 ? -90.938 28.613 111.225 1.00 24.25 91 PRO A CA 1
ATOM 678 C C . PRO A 1 103 ? -90.278 27.764 110.134 1.00 25.69 91 PRO A C 1
ATOM 679 O O . PRO A 1 103 ? -89.603 28.299 109.250 1.00 25.89 91 PRO A O 1
ATOM 683 N N . GLU A 1 104 ? -90.461 26.447 110.192 1.00 26.01 92 GLU A N 1
ATOM 684 C CA . GLU A 1 104 ? -89.835 25.554 109.216 1.00 27.36 92 GLU A CA 1
ATOM 685 C C . GLU A 1 104 ? -90.286 25.846 107.800 1.00 26.26 92 GLU A C 1
ATOM 686 O O . GLU A 1 10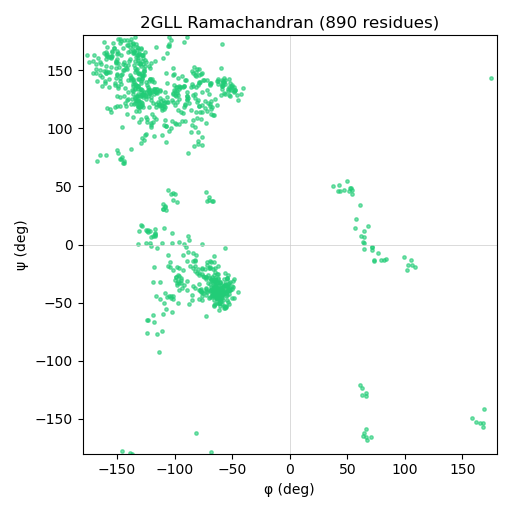4 ? -89.482 25.835 106.872 1.00 24.76 92 GLU A O 1
ATOM 692 N N . ILE A 1 105 ? -91.576 26.091 107.631 1.00 25.73 93 ILE A N 1
ATOM 693 C CA . ILE A 1 105 ? -92.099 26.381 106.310 1.00 27.74 93 ILE A CA 1
ATOM 694 C C . ILE A 1 105 ? -91.804 27.827 105.930 1.00 29.11 93 ILE A C 1
ATOM 695 O O . ILE A 1 105 ? -91.460 28.117 104.777 1.00 28.72 93 ILE A O 1
ATOM 700 N N . ALA A 1 106 ? -91.922 28.726 106.907 1.00 29.68 94 ALA A N 1
ATOM 701 C CA . ALA A 1 106 ? -91.667 30.151 106.688 1.00 31.96 94 ALA A CA 1
ATOM 702 C C . ALA A 1 106 ? -90.296 30.357 106.078 1.00 32.26 94 ALA A C 1
ATOM 703 O O . ALA A 1 106 ? -90.078 31.264 105.274 1.00 32.71 94 ALA A O 1
ATOM 705 N N . LYS A 1 107 ? -89.370 29.498 106.471 1.00 32.97 95 LYS A N 1
ATOM 706 C CA . LYS A 1 107 ? -88.003 29.578 106.002 1.00 33.36 95 LYS A CA 1
ATOM 707 C C . LYS A 1 107 ? -87.842 29.067 104.568 1.00 33.13 95 LYS A C 1
ATOM 708 O O . LYS A 1 107 ? -86.733 29.077 104.031 1.00 31.95 95 LYS A O 1
ATOM 714 N N . THR A 1 108 ? -88.944 28.630 103.950 1.00 31.63 96 THR A N 1
ATOM 715 C CA . THR A 1 108 ? -88.901 28.118 102.571 1.00 32.70 96 THR A CA 1
ATOM 716 C C . THR A 1 108 ? -89.701 29.026 101.636 1.00 34.28 96 THR A C 1
ATOM 717 O O . THR A 1 108 ? -89.756 28.815 100.416 1.00 33.97 96 THR A O 1
ATOM 721 N N . LYS A 1 109 ? -90.321 30.040 102.227 1.00 34.69 97 LYS A N 1
ATOM 722 C CA . LYS A 1 109 ? -91.117 30.994 101.484 1.00 36.74 97 LYS A CA 1
ATOM 723 C C . LYS A 1 109 ? -90.549 32.384 101.693 1.00 37.49 97 LYS A C 1
ATOM 724 O O . LYS A 1 109 ? -89.927 32.664 102.717 1.00 38.99 97 LYS A O 1
ATOM 730 N N . ILE A 1 110 ? -90.751 33.250 100.711 1.00 39.01 98 ILE A N 1
ATOM 731 C CA . ILE A 1 110 ? -90.292 34.636 100.784 1.00 40.44 98 ILE A CA 1
ATOM 732 C C . ILE A 1 110 ? -91.449 35.402 100.152 1.00 40.42 98 ILE A C 1
ATOM 733 O O . ILE A 1 110 ? -91.968 34.993 99.110 1.00 40.13 98 ILE A O 1
ATOM 738 N N . VAL A 1 111 ? -91.900 36.466 100.815 1.00 42.62 99 VAL A N 1
ATOM 739 C CA . VAL A 1 111 ? -93.015 37.264 100.308 1.00 43.17 99 VAL A CA 1
ATOM 740 C C . VAL A 1 111 ? -92.482 38.359 99.411 1.00 43.77 99 VAL A C 1
ATOM 741 O O . VAL A 1 111 ? -91.650 39.162 99.823 1.00 45.06 99 VAL A O 1
ATOM 745 N N . TYR A 1 112 ? -92.983 38.390 98.183 1.00 43.82 100 TYR A N 1
ATOM 746 C CA . TYR A 1 112 ? -92.518 39.343 97.187 1.00 44.72 100 TYR A CA 1
ATOM 747 C C . TYR A 1 112 ? -93.616 40.322 96.781 1.00 41.69 100 TYR A C 1
ATOM 748 O O . TYR A 1 112 ? -94.724 39.905 96.451 1.00 42.20 100 TYR A O 1
ATOM 757 N N . PHE A 1 113 ? -93.320 41.618 96.788 1.00 38.25 101 PHE A N 1
ATOM 758 C CA . PHE A 1 113 ? -94.326 42.581 96.375 1.00 35.29 101 PHE A CA 1
ATOM 759 C C . PHE A 1 113 ? -94.144 42.967 94.925 1.00 32.24 101 PHE A C 1
ATOM 760 O O . PHE A 1 113 ? -93.061 43.333 94.490 1.00 30.36 101 PHE A O 1
ATOM 768 N N . MET A 1 114 ? -95.237 42.868 94.185 1.00 30.53 102 MET A N 1
ATOM 769 C CA . MET A 1 114 ? -95.249 43.152 92.768 1.00 27.72 102 MET A CA 1
ATOM 770 C C . MET A 1 114 ? -95.640 44.590 92.478 1.00 25.21 102 MET A C 1
ATOM 771 O O . MET A 1 114 ? -95.102 45.212 91.561 1.00 22.56 102 MET A O 1
ATOM 776 N N . THR A 1 115 ? -96.581 45.118 93.255 1.00 22.52 103 THR A N 1
ATOM 777 C CA . THR A 1 115 ? -97.036 46.485 93.032 1.00 22.93 103 THR A CA 1
ATOM 778 C C . THR A 1 115 ? -97.251 47.277 94.319 1.00 22.22 103 THR A C 1
ATOM 779 O O . THR A 1 115 ? -97.400 46.708 95.396 1.00 23.23 103 THR A O 1
ATOM 783 N N . ILE A 1 116 ? -97.245 48.598 94.183 1.00 21.07 104 ILE A N 1
ATOM 784 C CA . ILE A 1 116 ? -97.473 49.519 95.289 1.00 21.65 104 ILE A CA 1
ATOM 785 C C . ILE A 1 116 ? -98.273 50.678 94.690 1.00 21.86 104 ILE A C 1
ATOM 786 O O . ILE A 1 116 ? -97.823 51.310 93.735 1.00 22.14 104 ILE A O 1
ATOM 791 N N . ASP A 1 117 ? -99.457 50.944 95.231 1.00 22.30 105 ASP A N 1
ATOM 792 C CA . ASP A 1 117 ? -100.292 52.032 94.726 1.00 22.55 105 ASP A CA 1
ATOM 793 C C . ASP A 1 117 ? -100.838 52.943 95.809 1.00 22.88 105 ASP A C 1
ATOM 794 O O . ASP A 1 117 ? -100.760 52.642 96.998 1.00 22.40 105 ASP A O 1
ATOM 799 N N . LYS A 1 118 ? -101.398 54.062 95.361 1.00 22.75 106 LYS A N 1
ATOM 800 C CA . LYS A 1 118 ? -102.018 55.059 96.219 1.00 23.23 106 LYS A CA 1
ATOM 801 C C . LYS A 1 118 ? -101.252 55.367 97.495 1.00 22.35 106 LYS A C 1
ATOM 802 O O . LYS A 1 118 ? -101.826 55.431 98.578 1.00 22.11 106 LYS A O 1
ATOM 808 N N . VAL A 1 119 ? -99.948 55.558 97.368 1.00 22.45 107 VAL A N 1
ATOM 809 C CA . VAL A 1 119 ? -99.138 55.892 98.523 1.00 20.20 107 VAL A CA 1
ATOM 810 C C . VAL A 1 119 ? -99.257 57.393 98.704 1.00 20.78 107 VAL A C 1
ATOM 811 O O . VAL A 1 119 ? -99.204 58.158 97.733 1.00 18.77 107 VAL A O 1
ATOM 815 N N . LYS A 1 120 ? -99.438 57.815 99.944 1.00 20.97 108 LYS A N 1
ATOM 816 C CA . LYS A 1 120 ? -99.563 59.225 100.236 1.00 21.51 108 LYS A CA 1
ATOM 817 C C . LYS A 1 120 ? -98.880 59.477 101.573 1.00 21.64 108 LYS A C 1
ATOM 818 O O . LYS A 1 120 ? -99.153 58.786 102.557 1.00 21.21 108 LYS A O 1
ATOM 824 N N . PHE A 1 121 ? -97.975 60.449 101.601 1.00 19.39 109 PHE A N 1
ATOM 825 C CA . PHE A 1 121 ? -97.278 60.789 102.832 1.00 20.55 109 PHE A CA 1
ATOM 826 C C . PHE A 1 121 ? -97.941 62.042 103.366 1.00 19.83 109 PHE A C 1
ATOM 827 O O . PHE A 1 121 ? -98.048 63.039 102.656 1.00 20.99 109 PHE A O 1
ATOM 835 N N . ARG A 1 122 ? -98.403 61.979 104.611 1.00 19.71 110 ARG A N 1
ATOM 836 C CA . ARG A 1 122 ? -99.087 63.109 105.224 1.00 19.66 110 ARG A CA 1
ATOM 837 C C . ARG A 1 122 ? -98.289 63.810 106.300 1.00 18.64 110 ARG A C 1
ATOM 838 O O . ARG A 1 122 ? -98.289 65.037 106.372 1.00 18.23 110 ARG A O 1
ATOM 846 N N . ILE A 1 123 ? -97.623 63.030 107.144 1.00 18.10 111 ILE A N 1
ATOM 847 C CA . ILE A 1 123 ? -96.853 63.591 108.244 1.00 18.45 111 ILE A CA 1
ATOM 848 C C . ILE A 1 123 ? -95.472 62.944 108.372 1.00 19.11 111 ILE A C 1
ATOM 849 O O . ILE A 1 123 ? -95.331 61.724 108.309 1.00 19.97 111 ILE A O 1
ATOM 854 N N . PRO A 1 124 ? -94.429 63.761 108.551 1.00 18.39 112 PRO A N 1
ATOM 855 C CA . PRO A 1 124 ? -93.092 63.187 108.681 1.00 18.05 112 PRO A CA 1
ATOM 856 C C . PRO A 1 124 ? -92.919 62.421 109.992 1.00 18.06 112 PRO A C 1
ATOM 857 O O . PRO A 1 124 ? -93.392 62.853 111.041 1.00 17.28 112 PRO A O 1
ATOM 861 N N . VAL A 1 125 ? -92.262 61.268 109.910 1.00 16.33 113 VAL A N 1
ATOM 862 C CA . VAL A 1 125 ? -91.999 60.433 111.075 1.00 15.95 113 VAL A CA 1
ATOM 863 C C . VAL A 1 125 ? -90.588 60.762 111.576 1.00 15.70 113 VAL A C 1
ATOM 864 O O . VAL A 1 125 ? -89.649 60.889 110.779 1.00 12.09 113 VAL A O 1
ATOM 868 N N . THR A 1 126 ? -90.449 60.894 112.895 1.00 14.28 114 THR A N 1
ATOM 869 C CA . THR A 1 126 ? -89.180 61.262 113.511 1.00 14.00 114 THR A CA 1
ATOM 870 C C . THR A 1 126 ? -88.807 60.438 114.747 1.00 15.43 114 THR A C 1
ATOM 871 O O . THR A 1 126 ? -89.649 59.747 115.327 1.00 15.68 114 THR A O 1
ATOM 875 N N . PRO A 1 127 ? -87.529 60.509 115.167 1.00 15.54 115 PRO A N 1
ATOM 876 C CA . PRO A 1 127 ? -87.061 59.772 116.348 1.00 16.18 115 PRO A CA 1
ATOM 877 C C . PRO A 1 127 ? -88.007 60.057 117.499 1.00 15.20 115 PRO A C 1
ATOM 878 O O . PRO A 1 127 ? -88.421 61.195 117.693 1.00 15.16 115 PRO A O 1
ATOM 882 N N . GLY A 1 128 ? -88.347 59.024 118.257 1.00 15.30 116 GLY A N 1
ATOM 883 C CA . GLY A 1 128 ? -89.272 59.202 119.357 1.00 15.76 116 GLY A CA 1
ATOM 884 C C . GLY A 1 128 ? -90.656 58.702 118.984 1.00 15.56 116 GLY A C 1
ATOM 885 O O . GLY A 1 128 ? -91.453 58.379 119.862 1.00 15.79 116 GLY A O 1
ATOM 886 N N . ASP A 1 129 ? -90.934 58.621 117.682 1.00 15.46 117 ASP A N 1
ATOM 887 C CA . ASP A 1 129 ? -92.231 58.156 117.179 1.00 15.67 117 ASP A CA 1
ATOM 888 C C . ASP A 1 129 ? -92.393 56.645 117.237 1.00 16.83 117 ASP A C 1
ATOM 889 O O . ASP A 1 129 ? -91.435 55.894 117.067 1.00 16.84 117 ASP A O 1
ATOM 894 N N . ARG A 1 130 ? -93.627 56.218 117.468 1.00 17.08 118 ARG A N 1
ATOM 895 C CA . ARG A 1 130 ? -93.977 54.808 117.490 1.00 18.26 118 ARG A CA 1
ATOM 896 C C . ARG A 1 130 ? -94.752 54.647 116.187 1.00 16.14 118 ARG A C 1
ATOM 897 O O . ARG A 1 130 ? -95.906 55.049 116.099 1.00 16.21 118 ARG A O 1
ATOM 905 N N . LEU A 1 131 ? -94.103 54.098 115.167 1.00 17.29 119 LEU A N 1
ATOM 906 C CA . LEU A 1 131 ? -94.745 53.927 113.866 1.00 17.22 119 LEU A CA 1
ATOM 907 C C . LEU A 1 131 ? -95.602 52.668 113.823 1.00 17.84 119 LEU A C 1
ATOM 908 O O . LEU A 1 131 ? -95.095 51.564 113.641 1.00 18.84 119 LEU A O 1
ATOM 913 N N . GLU A 1 132 ? -96.907 52.858 113.972 1.00 17.75 120 GLU A N 1
ATOM 914 C CA . GLU A 1 132 ? -97.871 51.763 113.982 1.00 19.46 120 GLU A CA 1
ATOM 915 C C . GLU A 1 132 ? -98.457 51.436 112.603 1.00 18.59 120 GLU A C 1
ATOM 916 O O . GLU A 1 132 ? -99.120 52.272 111.990 1.00 20.92 120 GLU A O 1
ATOM 922 N N . TYR A 1 133 ? -98.218 50.211 112.133 1.00 18.51 121 TYR A N 1
ATOM 923 C CA . TYR A 1 133 ? -98.703 49.749 110.827 1.00 18.32 121 TYR A CA 1
ATOM 924 C C . TYR A 1 133 ? -100.096 49.118 110.908 1.00 17.85 121 TYR A C 1
ATOM 925 O O . TYR A 1 133 ? -100.323 48.213 111.703 1.00 18.61 121 TYR A O 1
ATOM 934 N N . HIS A 1 134 ? -101.014 49.594 110.070 1.00 17.71 122 HIS A N 1
ATOM 935 C CA . HIS A 1 134 ? -102.383 49.083 110.015 1.00 19.23 122 HIS A CA 1
ATOM 936 C C . HIS A 1 134 ? -102.679 48.552 108.617 1.00 20.36 122 HIS A C 1
ATOM 937 O O . HIS A 1 134 ? -102.955 49.332 107.704 1.00 19.79 122 HIS A O 1
ATOM 944 N N . LEU A 1 135 ? -102.625 47.232 108.448 1.00 19.38 123 LEU A N 1
ATOM 945 C CA . LEU A 1 135 ? -102.893 46.623 107.147 1.00 19.85 123 LEU A CA 1
ATOM 946 C C . LEU A 1 135 ? -104.102 45.697 107.162 1.00 21.50 123 LEU A C 1
ATOM 947 O O . LEU A 1 135 ? -104.321 44.928 108.105 1.00 20.46 123 LEU A O 1
ATOM 952 N N . GLU A 1 136 ? -104.881 45.783 106.094 1.00 22.21 124 GLU A N 1
ATOM 953 C CA . GLU A 1 136 ? -106.057 44.958 105.931 1.00 25.19 124 GLU A CA 1
ATOM 954 C C . GLU A 1 136 ? -105.999 44.230 104.589 1.00 24.06 124 GLU A C 1
ATOM 955 O O . GLU A 1 136 ? -105.471 44.752 103.603 1.00 23.84 124 GLU A O 1
ATOM 961 N N . VAL A 1 137 ? -106.525 43.011 104.567 1.00 23.98 125 VAL A N 1
ATOM 962 C CA . VAL A 1 137 ? -106.533 42.188 103.362 1.00 23.18 125 VAL A CA 1
ATOM 963 C C . VAL A 1 137 ? -107.664 42.573 102.398 1.00 25.35 125 VAL A C 1
ATOM 964 O O . VAL A 1 137 ? -108.843 42.332 102.664 1.00 25.73 125 VAL A O 1
ATOM 968 N N . LEU A 1 138 ? -107.298 43.176 101.274 1.00 26.20 126 LEU A N 1
ATOM 969 C CA . LEU A 1 138 ? -108.295 43.586 100.299 1.00 27.32 126 LEU A CA 1
ATOM 970 C C . LEU A 1 138 ? -108.685 42.417 99.410 1.00 28.27 126 LEU A C 1
ATOM 971 O O . LEU A 1 138 ? -109.847 42.271 99.043 1.00 29.07 126 LEU A O 1
ATOM 976 N N . LYS A 1 139 ? -107.713 41.577 99.076 1.00 29.49 127 LYS A N 1
ATOM 977 C CA . LYS A 1 139 ? -107.978 40.411 98.247 1.00 31.10 127 LYS A CA 1
ATOM 978 C C . LYS A 1 139 ? -106.840 39.397 98.335 1.00 32.65 127 LYS A C 1
ATOM 979 O O . LYS A 1 139 ? -105.673 39.759 98.444 1.00 32.22 127 LYS A O 1
ATOM 985 N N . HIS A 1 140 ? -107.188 38.119 98.287 1.00 34.12 128 HIS A N 1
ATOM 986 C CA . HIS A 1 140 ? -106.187 37.065 98.336 1.00 36.70 128 HIS A CA 1
ATOM 987 C C . HIS A 1 140 ? -106.791 35.819 97.703 1.00 38.57 128 HIS A C 1
ATOM 988 O O . HIS A 1 140 ? -107.952 35.488 97.955 1.00 38.78 128 HIS A O 1
ATOM 995 N N . LYS A 1 141 ? -106.014 35.148 96.862 1.00 41.17 129 LYS A N 1
ATOM 996 C CA . LYS A 1 141 ? -106.478 33.924 96.211 1.00 42.86 129 LYS A CA 1
ATOM 997 C C . LYS A 1 141 ? -105.628 32.765 96.687 1.00 42.65 129 LYS A C 1
ATOM 998 O O . LYS A 1 141 ? -106.050 31.957 97.521 1.00 43.85 129 LYS A O 1
ATOM 1004 N N . GLY A 1 142 ? -104.422 32.681 96.139 1.00 40.70 130 GLY A N 1
ATOM 1005 C CA . GLY A 1 142 ? -103.538 31.609 96.531 1.00 38.80 130 GLY A CA 1
ATOM 1006 C C . GLY A 1 142 ? -102.361 32.190 97.267 1.00 37.74 130 GLY A C 1
ATOM 1007 O O . GLY A 1 142 ? -102.402 32.389 98.481 1.00 37.64 130 GLY A O 1
ATOM 1008 N N . MET A 1 143 ? -101.311 32.478 96.516 1.00 37.47 131 MET A N 1
ATOM 1009 C CA . MET A 1 143 ? -100.091 33.034 97.072 1.00 36.36 131 MET A CA 1
ATOM 1010 C C . MET A 1 143 ? -100.087 34.516 96.774 1.00 35.83 131 MET A C 1
ATOM 1011 O O . MET A 1 143 ? -99.139 35.232 97.128 1.00 35.21 131 MET A O 1
ATOM 1016 N N . ILE A 1 144 ? -101.165 34.960 96.125 1.00 34.14 132 ILE A N 1
ATOM 1017 C CA . ILE A 1 144 ? -101.347 36.353 95.729 1.00 33.10 132 ILE A CA 1
ATOM 1018 C C . ILE A 1 144 ? -102.151 37.147 96.759 1.00 30.86 132 ILE A C 1
ATOM 1019 O O . ILE A 1 144 ? -103.343 36.899 96.944 1.00 31.15 132 ILE A O 1
ATOM 1024 N N . TRP A 1 145 ? -101.501 38.114 97.404 1.00 28.07 133 TRP A N 1
ATOM 1025 C CA . TRP A 1 145 ? -102.152 38.930 98.425 1.00 26.75 133 TRP A CA 1
ATOM 1026 C C . TRP A 1 145 ? -102.136 40.427 98.131 1.00 26.53 133 TRP A C 1
ATOM 1027 O O . TRP A 1 145 ? -101.092 41.009 97.818 1.00 25.46 133 TRP A O 1
ATOM 1038 N N . GLN A 1 146 ? -103.311 41.039 98.238 1.00 25.83 134 GLN A N 1
ATOM 1039 C CA . GLN A 1 146 ? -103.489 42.472 97.997 1.00 26.50 134 GLN A CA 1
ATOM 1040 C C . GLN A 1 146 ? -103.804 43.101 99.346 1.00 24.37 134 GLN A C 1
ATOM 1041 O O . GLN A 1 146 ? -104.816 42.763 99.953 1.00 25.23 134 GLN A O 1
ATOM 1047 N N . VAL A 1 147 ? -102.950 44.003 99.824 1.00 22.90 135 VAL A N 1
ATOM 1048 C CA . VAL A 1 147 ? -103.188 44.641 101.118 1.00 20.08 135 VAL A CA 1
ATOM 1049 C C . VAL A 1 147 ? -103.164 46.155 101.053 1.00 19.04 135 VAL A C 1
ATOM 1050 O O . VAL A 1 147 ? -102.449 46.744 100.247 1.00 20.65 135 VAL A O 1
ATOM 1054 N N . GLY A 1 148 ? -103.945 46.774 101.926 1.00 17.67 136 GLY A N 1
ATOM 1055 C CA . GLY A 1 148 ? -104.020 48.216 101.972 1.00 18.31 136 GLY A CA 1
ATOM 1056 C C . GLY A 1 148 ? -104.151 48.665 103.406 1.00 19.84 136 GLY A C 1
ATOM 1057 O O . GLY A 1 148 ? -104.637 47.916 104.257 1.00 19.98 136 GLY A O 1
ATOM 1058 N N . GLY A 1 149 ? -103.721 49.887 103.688 1.00 19.67 137 GLY A N 1
ATOM 1059 C CA . GLY A 1 149 ? -103.812 50.370 105.046 1.00 19.42 137 GLY A CA 1
ATOM 1060 C C . GLY A 1 149 ? -103.047 51.647 105.301 1.00 20.21 137 GLY A C 1
ATOM 1061 O O . GLY A 1 149 ? -102.762 52.414 104.380 1.00 19.52 137 GLY A O 1
ATOM 1062 N N . THR A 1 150 ? -102.696 51.866 106.563 1.00 18.28 138 THR A N 1
ATOM 1063 C CA . THR A 1 150 ? -101.997 53.071 106.951 1.00 16.92 138 THR A CA 1
ATOM 1064 C C . THR A 1 150 ? -100.889 52.843 107.963 1.00 18.37 138 THR A C 1
ATOM 1065 O O . THR A 1 150 ? -100.781 51.780 108.572 1.00 19.13 138 THR A O 1
ATOM 1069 N N . ALA A 1 151 ? -100.058 53.866 108.114 1.00 17.45 139 ALA A N 1
ATOM 1070 C CA . ALA A 1 151 ? -98.984 53.875 109.095 1.00 17.37 139 ALA A CA 1
ATOM 1071 C C . ALA A 1 151 ? -99.460 55.018 109.977 1.00 17.57 139 ALA A C 1
ATOM 1072 O O . ALA A 1 151 ? -99.870 56.062 109.472 1.00 15.77 139 ALA A O 1
ATOM 1074 N N . GLN A 1 152 ? -99.429 54.820 111.286 1.00 17.41 140 GLN A N 1
ATOM 1075 C CA . GLN A 1 152 ? -99.899 55.854 112.188 1.00 17.87 140 GLN A CA 1
ATOM 1076 C C . GLN A 1 152 ? -98.966 56.136 113.350 1.00 17.65 140 GLN A C 1
ATOM 1077 O O . GLN A 1 152 ? -98.226 55.261 113.799 1.00 18.78 140 GLN A O 1
ATOM 1083 N N . VAL A 1 153 ? -99.007 57.379 113.817 1.00 18.28 141 VAL A N 1
ATOM 1084 C CA . VAL A 1 153 ? -98.236 57.805 114.975 1.00 18.75 141 VAL A CA 1
ATOM 1085 C C . VAL A 1 153 ? -99.243 58.537 115.858 1.00 20.03 141 VAL A C 1
ATOM 1086 O O . VAL A 1 153 ? -99.880 59.500 115.420 1.00 18.24 141 VAL A O 1
ATOM 1090 N N . ASP A 1 154 ? -99.394 58.061 117.089 1.00 21.45 142 ASP A N 1
ATOM 1091 C CA . ASP A 1 154 ? -100.327 58.650 118.046 1.00 24.35 142 ASP A CA 1
ATOM 1092 C C . ASP A 1 154 ? -101.758 58.754 117.510 1.00 24.62 142 ASP A C 1
ATOM 1093 O O . ASP A 1 154 ? -102.426 59.774 117.691 1.00 23.45 142 ASP A O 1
ATOM 1098 N N . GLY A 1 155 ? -102.221 57.700 116.848 1.00 23.64 143 GLY A N 1
ATOM 1099 C CA . GLY A 1 155 ? -103.568 57.707 116.313 1.00 24.81 143 GLY A CA 1
ATOM 1100 C C . GLY A 1 155 ? -103.764 58.523 115.048 1.00 25.16 143 GLY A C 1
ATOM 1101 O O . GLY A 1 155 ? -104.846 58.482 114.456 1.00 24.51 143 GLY A O 1
ATOM 1102 N N . LYS A 1 156 ? -102.739 59.267 114.635 1.00 24.18 144 LYS A N 1
ATOM 1103 C CA . LYS A 1 156 ? -102.830 60.083 113.422 1.00 24.52 144 LYS A CA 1
ATOM 1104 C C . LYS A 1 156 ? -102.196 59.399 112.208 1.00 22.82 144 LYS A C 1
ATOM 1105 O O . LYS A 1 156 ? -101.097 58.853 112.291 1.00 21.01 144 LYS A O 1
ATOM 1111 N N . VAL A 1 157 ? -102.891 59.444 111.076 1.00 22.27 145 VAL A N 1
ATOM 1112 C CA . VAL A 1 157 ? -102.393 58.835 109.848 1.00 19.80 145 VAL A CA 1
ATOM 1113 C C . VAL A 1 157 ? -101.199 59.627 109.336 1.00 19.39 145 VAL A C 1
ATOM 1114 O O . VAL A 1 157 ? -101.323 60.814 109.076 1.00 21.51 145 VAL A O 1
ATOM 1118 N N . VAL A 1 158 ? -100.047 58.982 109.198 1.00 17.69 146 VAL A N 1
ATOM 1119 C CA . VAL A 1 158 ? -98.863 59.671 108.694 1.00 17.30 146 VAL A CA 1
ATOM 1120 C C . VAL A 1 158 ? -98.603 59.266 107.247 1.00 17.83 146 VAL A C 1
ATOM 1121 O O . VAL A 1 158 ? -97.899 59.956 106.524 1.00 17.56 146 VAL A O 1
ATOM 1125 N N . ALA A 1 159 ? -99.184 58.142 106.837 1.00 18.01 147 ALA A N 1
ATOM 1126 C CA . ALA A 1 159 ? -99.037 57.642 105.475 1.00 18.88 147 ALA A CA 1
ATOM 1127 C C . ALA A 1 159 ? -100.064 56.544 105.204 1.00 17.91 147 ALA A C 1
ATOM 1128 O O . ALA A 1 159 ? -100.618 55.955 106.134 1.00 16.80 147 ALA A O 1
ATOM 1130 N N . GLU A 1 160 ? -100.304 56.286 103.921 1.00 19.08 148 GLU A N 1
ATOM 1131 C CA . GLU A 1 160 ? -101.248 55.269 103.459 1.00 21.24 148 GLU A CA 1
ATOM 1132 C C . GLU A 1 160 ? -100.715 54.653 102.172 1.00 20.32 148 GLU A C 1
ATOM 1133 O O . GLU A 1 160 ? -100.060 55.330 101.378 1.00 21.00 148 GLU A O 1
ATOM 1139 N N . ALA A 1 161 ? -100.994 53.371 101.971 1.00 20.03 149 ALA A N 1
ATOM 1140 C CA . ALA A 1 161 ? -100.533 52.683 100.774 1.00 20.23 149 ALA A CA 1
ATOM 1141 C C . ALA A 1 161 ? -101.320 51.420 100.479 1.00 19.73 149 ALA A C 1
ATOM 1142 O O . ALA A 1 161 ? -102.063 50.918 101.318 1.00 18.25 149 ALA A O 1
ATOM 1144 N N . GLU A 1 162 ? -101.142 50.923 99.261 1.00 20.55 150 GLU A N 1
ATOM 1145 C CA . GLU A 1 162 ? -101.773 49.694 98.800 1.00 23.38 150 GLU A CA 1
ATOM 1146 C C . GLU A 1 162 ? -100.673 48.894 98.124 1.00 23.50 150 GLU A C 1
ATOM 1147 O O . GLU A 1 162 ? -99.866 49.452 97.387 1.00 23.15 150 GLU A O 1
ATOM 1153 N N . LEU A 1 163 ? -100.633 47.591 98.377 1.00 25.29 151 LEU A N 1
ATOM 1154 C CA . LEU A 1 163 ? -99.603 46.755 97.788 1.00 26.24 151 LEU A CA 1
ATOM 1155 C C . LEU A 1 163 ? -100.107 45.367 97.485 1.00 27.48 151 LEU A C 1
ATOM 1156 O O . LEU A 1 163 ? -100.930 44.818 98.221 1.00 27.31 151 LEU A O 1
ATOM 1161 N N . LYS A 1 164 ? -99.592 44.800 96.401 1.00 27.26 152 LYS A N 1
ATOM 1162 C CA . LYS A 1 164 ? -99.930 43.446 96.004 1.00 28.24 152 LYS A CA 1
ATOM 1163 C C . LYS A 1 164 ? -98.630 42.671 96.184 1.00 29.68 152 LYS A C 1
ATOM 1164 O O . LYS A 1 164 ? -97.559 43.131 95.772 1.00 29.07 152 LYS A O 1
ATOM 1170 N N . ALA A 1 165 ? -98.714 41.511 96.824 1.00 30.15 153 ALA A N 1
ATOM 1171 C CA . ALA A 1 165 ? -97.532 40.700 97.061 1.00 30.25 153 ALA A CA 1
ATOM 1172 C C . ALA A 1 165 ? -97.729 39.280 96.588 1.00 31.73 153 ALA A C 1
ATOM 1173 O O . ALA A 1 165 ? -98.853 38.811 96.387 1.00 32.66 153 ALA A O 1
ATOM 1175 N N . MET A 1 166 ? -96.614 38.589 96.439 1.00 33.78 154 MET A N 1
ATOM 1176 C CA . MET A 1 166 ? -96.603 37.219 95.978 1.00 36.71 154 MET A CA 1
ATOM 1177 C C . MET A 1 166 ? -95.871 36.373 97.004 1.00 36.75 154 MET A C 1
ATOM 1178 O O . MET A 1 166 ? -94.765 36.725 97.423 1.00 35.34 154 MET A O 1
ATOM 1183 N N . ILE A 1 167 ? -96.504 35.286 97.442 1.00 36.90 155 ILE A N 1
ATOM 1184 C CA . ILE A 1 167 ? -95.861 34.378 98.387 1.00 37.11 155 ILE A CA 1
ATOM 1185 C C . ILE A 1 167 ? -95.044 33.456 97.498 1.00 37.04 155 ILE A C 1
ATOM 1186 O O . ILE A 1 167 ? -95.601 32.558 96.858 1.00 37.21 155 ILE A O 1
ATOM 1191 N N . ALA A 1 168 ? -93.735 33.678 97.445 1.00 36.27 156 ALA A N 1
ATOM 1192 C CA . ALA A 1 168 ? -92.883 32.872 96.584 1.00 36.41 156 ALA A CA 1
ATOM 1193 C C . ALA A 1 168 ? -91.999 31.853 97.295 1.00 36.08 156 ALA A C 1
ATOM 1194 O O . ALA A 1 168 ? -91.800 31.900 98.512 1.00 35.22 156 ALA A O 1
ATOM 1196 N N . GLU A 1 169 ? -91.470 30.932 96.499 1.00 36.06 157 GLU A N 1
ATOM 1197 C CA . GLU A 1 169 ? -90.583 29.893 96.986 1.00 37.03 157 GLU A CA 1
ATOM 1198 C C . GLU A 1 169 ? -89.217 30.546 97.123 1.00 37.70 157 GLU A C 1
ATOM 1199 O O . GLU A 1 169 ? -88.791 31.293 96.242 1.00 38.23 157 GLU A O 1
ATOM 1205 N N . ARG A 1 170 ? -88.517 30.266 98.211 1.00 38.24 158 ARG A N 1
ATOM 1206 C CA . ARG A 1 170 ? -87.204 30.861 98.397 1.00 39.74 158 ARG A CA 1
ATOM 1207 C C . ARG A 1 170 ? -86.171 30.234 97.452 1.00 41.40 158 ARG A C 1
ATOM 1208 O O . ARG A 1 170 ? -85.190 30.883 97.076 1.00 40.88 158 ARG A O 1
ATOM 1216 N N . GLU A 1 171 ? -86.391 28.973 97.068 1.00 43.34 159 GLU A N 1
ATOM 1217 C CA . GLU A 1 171 ? -85.488 28.276 96.148 1.00 45.60 159 GLU A CA 1
ATOM 1218 C C . GLU A 1 171 ? -86.247 27.598 94.990 1.00 45.83 159 GLU A C 1
ATOM 1219 O O . GLU A 1 171 ? -87.489 27.458 95.088 1.00 44.22 159 GLU A O 1
ATOM 1226 N N . GLN B 1 23 ? -73.956 66.345 82.016 1.00 33.96 11 GLN B N 1
ATOM 1227 C CA . GLN B 1 23 ? -73.670 65.217 82.940 1.00 32.33 11 GLN B CA 1
ATOM 1228 C C . GLN B 1 23 ? -73.208 65.745 84.305 1.00 31.37 11 GLN B C 1
ATOM 1229 O O . GLN B 1 23 ? -72.478 66.728 84.381 1.00 32.12 11 GLN B O 1
ATOM 1235 N N . PHE B 1 24 ? -73.654 65.108 85.381 1.00 28.42 12 PHE B N 1
ATOM 1236 C CA . PHE B 1 24 ? -73.255 65.522 86.720 1.00 25.83 12 PHE B CA 1
ATOM 1237 C C . PHE B 1 24 ? -72.656 64.337 87.454 1.00 24.71 12 PHE B C 1
ATOM 1238 O O . PHE B 1 24 ? -73.140 63.214 87.337 1.00 25.82 12 PHE B O 1
ATOM 1246 N N . PHE B 1 25 ? -71.594 64.582 88.208 1.00 22.70 13 PHE B N 1
ATOM 1247 C CA . PHE B 1 25 ? -70.962 63.509 88.944 1.00 21.93 13 PHE B CA 1
ATOM 1248 C C . PHE B 1 25 ? -71.298 63.611 90.420 1.00 19.88 13 PHE B C 1
ATOM 1249 O O . PHE B 1 25 ? -71.920 64.577 90.852 1.00 18.39 13 PHE B O 1
ATOM 1257 N N . ILE B 1 26 ? -70.900 62.601 91.184 1.00 18.95 14 ILE B N 1
ATOM 1258 C CA . ILE B 1 26 ? -71.199 62.554 92.604 1.00 18.14 14 ILE B CA 1
ATOM 1259 C C . ILE B 1 26 ? -70.967 63.887 93.335 1.00 18.09 14 ILE B C 1
ATOM 1260 O O . ILE B 1 26 ? -71.784 64.289 94.159 1.00 18.77 14 ILE B O 1
ATOM 1265 N N . GLU B 1 27 ? -69.880 64.586 93.013 1.00 20.56 15 GLU B N 1
ATOM 1266 C CA . GLU B 1 27 ? -69.576 65.865 93.665 1.00 23.47 15 GLU B CA 1
ATOM 1267 C C . GLU B 1 27 ? -70.694 66.877 93.461 1.00 22.11 15 GLU B C 1
ATOM 1268 O O . GLU B 1 27 ? -71.086 67.578 94.397 1.00 21.83 15 GLU B O 1
ATOM 1274 N N . HIS B 1 28 ? -71.185 66.958 92.225 1.00 20.18 16 HIS B N 1
ATOM 1275 C CA . HIS B 1 28 ? -72.267 67.873 91.874 1.00 19.86 16 HIS B CA 1
ATOM 1276 C C . HIS B 1 28 ? -73.551 67.474 92.590 1.00 18.26 16 HIS B C 1
ATOM 1277 O O . HIS B 1 28 ? -74.234 68.314 93.174 1.00 16.71 16 HIS B O 1
ATOM 1284 N N . ILE B 1 29 ? -73.870 66.186 92.532 1.00 17.92 17 ILE B N 1
ATOM 1285 C CA . ILE B 1 29 ? -75.056 65.650 93.186 1.00 18.10 17 ILE B CA 1
ATOM 1286 C C . ILE B 1 29 ? -75.051 66.044 94.670 1.00 18.46 17 ILE B C 1
ATOM 1287 O O . ILE B 1 29 ? -76.041 66.559 95.186 1.00 20.10 17 ILE B O 1
ATOM 1292 N N . LEU B 1 30 ? -73.921 65.815 95.335 1.00 18.41 18 LEU B N 1
ATOM 1293 C CA . LEU B 1 30 ? -73.749 66.121 96.756 1.00 18.96 18 LEU B CA 1
ATOM 1294 C C . LEU B 1 30 ? -74.020 67.584 97.127 1.00 20.07 18 LEU B C 1
ATOM 1295 O O . LEU B 1 30 ? -74.344 67.883 98.272 1.00 19.97 18 LEU B O 1
ATOM 1300 N N . GLN B 1 31 ? -73.880 68.490 96.163 1.00 20.73 19 GLN B N 1
ATOM 1301 C CA . GLN B 1 31 ? -74.114 69.911 96.406 1.00 20.94 19 GLN B CA 1
ATOM 1302 C C . GLN B 1 31 ? -75.572 70.309 96.167 1.00 21.21 19 GLN B C 1
ATOM 1303 O O . GLN B 1 31 ? -76.007 71.383 96.576 1.00 20.15 19 GLN B O 1
ATOM 1309 N N . ILE B 1 32 ? -76.328 69.435 95.514 1.00 20.16 20 ILE B N 1
ATOM 1310 C CA . ILE B 1 32 ? -77.723 69.714 95.231 1.00 18.03 20 ILE B CA 1
ATOM 1311 C C . ILE B 1 32 ? -78.651 68.985 96.198 1.00 18.33 20 ILE B C 1
ATOM 1312 O O . ILE B 1 32 ? -79.586 69.579 96.740 1.00 17.82 20 ILE B O 1
ATOM 1317 N N . LEU B 1 33 ? -78.387 67.700 96.415 1.00 17.63 21 LEU B N 1
ATOM 1318 C CA . LEU B 1 33 ? -79.205 66.897 97.322 1.00 18.26 21 LEU B CA 1
ATOM 1319 C C . LEU B 1 33 ? -78.657 66.920 98.743 1.00 17.77 21 LEU B C 1
ATOM 1320 O O . LEU B 1 33 ? -77.442 66.901 98.944 1.00 18.64 21 LEU B O 1
ATOM 1325 N N . PRO B 1 34 ? -79.550 66.964 99.747 1.00 17.91 22 PRO B N 1
ATOM 1326 C CA . PRO B 1 34 ? -79.142 66.976 101.151 1.00 18.38 22 PRO B CA 1
ATOM 1327 C C . PRO B 1 34 ? -78.855 65.556 101.637 1.00 19.03 22 PRO B C 1
ATOM 1328 O O . PRO B 1 34 ? -78.184 65.364 102.647 1.00 20.68 22 PRO B O 1
ATOM 1332 N N . HIS B 1 35 ? -79.356 64.566 100.900 1.00 19.40 23 HIS B N 1
ATOM 1333 C CA . HIS B 1 35 ? -79.164 63.154 101.246 1.00 16.78 23 HIS B CA 1
ATOM 1334 C C . HIS B 1 35 ? -77.695 62.777 101.387 1.00 16.83 23 HIS B C 1
ATOM 1335 O O . HIS B 1 35 ? -76.853 63.178 100.582 1.00 15.83 23 HIS B O 1
ATOM 1342 N N . ARG B 1 36 ? -77.398 61.986 102.408 1.00 15.38 24 ARG B N 1
ATOM 1343 C CA . ARG B 1 36 ? -76.043 61.520 102.651 1.00 13.95 24 ARG B CA 1
ATOM 1344 C C . ARG B 1 36 ? -76.091 60.022 102.957 1.00 15.32 24 ARG B C 1
ATOM 1345 O O . ARG B 1 36 ? -77.170 59.424 102.973 1.00 15.74 24 ARG B O 1
ATOM 1353 N N . TYR B 1 37 ? -74.930 59.415 103.182 1.00 13.20 25 TYR B N 1
ATOM 1354 C CA . TYR B 1 37 ? -74.858 57.988 103.483 1.00 15.81 25 TYR B CA 1
ATOM 1355 C C . TYR B 1 37 ? -75.668 57.642 104.739 1.00 15.33 25 TYR B C 1
ATOM 1356 O O . TYR B 1 37 ? -75.585 58.330 105.751 1.00 14.72 25 TYR B O 1
ATOM 1365 N N . PRO B 1 38 ? -76.439 56.545 104.693 1.00 16.50 26 PRO B N 1
ATOM 1366 C CA . PRO B 1 38 ? -76.568 55.651 103.543 1.00 15.00 26 PRO B CA 1
ATOM 1367 C C . PRO B 1 38 ? -77.898 55.815 102.812 1.00 15.28 26 PRO B C 1
ATOM 1368 O O . PRO B 1 38 ? -78.564 54.826 102.497 1.00 14.03 26 PRO B O 1
ATOM 1372 N N . MET B 1 39 ? -78.288 57.056 102.545 1.00 14.65 27 MET B N 1
ATOM 1373 C CA . MET B 1 39 ? -79.543 57.304 101.848 1.00 15.76 27 MET B CA 1
ATOM 1374 C C . MET B 1 39 ? -79.437 58.129 100.561 1.00 14.85 27 MET B C 1
ATOM 1375 O O . MET B 1 39 ? -80.451 58.576 100.033 1.00 16.74 27 MET B O 1
ATOM 1380 N N . LEU B 1 40 ? -78.216 58.340 100.068 1.00 13.69 28 LEU B N 1
ATOM 1381 C CA . LEU B 1 40 ? -78.004 59.062 98.809 1.00 13.93 28 LEU B CA 1
ATOM 1382 C C . LEU B 1 40 ? -77.876 57.944 97.779 1.00 14.35 28 LEU B C 1
ATOM 1383 O O . LEU B 1 40 ? -76.838 57.278 97.689 1.00 13.34 28 LEU B O 1
ATOM 1388 N N . LEU B 1 41 ? -78.935 57.743 97.004 1.00 13.98 29 LEU B N 1
ATOM 1389 C CA . LEU B 1 41 ? -78.973 56.644 96.055 1.00 15.16 29 LEU B CA 1
ATOM 1390 C C . LEU B 1 41 ? -78.841 56.957 94.559 1.00 16.10 29 LEU B C 1
ATOM 1391 O O . LEU B 1 41 ? -79.376 56.234 93.716 1.00 16.13 29 LEU B O 1
ATOM 1396 N N . VAL B 1 42 ? -78.127 58.028 94.235 1.00 16.51 30 VAL B N 1
ATOM 1397 C CA . VAL B 1 42 ? -77.886 58.388 92.841 1.00 16.00 30 VAL B CA 1
ATOM 1398 C C . VAL B 1 42 ? -76.391 58.652 92.732 1.00 15.44 30 VAL B C 1
ATOM 1399 O O . VAL B 1 42 ? -75.875 59.547 93.386 1.00 15.48 30 VAL B O 1
ATOM 1403 N N . ASP B 1 43 ? -75.695 57.868 91.918 1.00 16.21 31 ASP B N 1
ATOM 1404 C CA . ASP B 1 43 ? -74.250 58.027 91.746 1.00 18.02 31 ASP B CA 1
ATOM 1405 C C . ASP B 1 43 ? -73.834 58.989 90.636 1.00 18.59 31 ASP B C 1
ATOM 1406 O O . ASP B 1 43 ? -72.802 59.646 90.734 1.00 19.72 31 ASP B O 1
ATOM 1411 N N . ARG B 1 44 ? -74.630 59.083 89.580 1.00 19.57 32 ARG B N 1
ATOM 1412 C CA . ARG B 1 44 ? -74.259 59.958 88.474 1.00 20.08 32 ARG B CA 1
ATOM 1413 C C . ARG B 1 44 ? -75.458 60.296 87.592 1.00 19.68 32 ARG B C 1
ATOM 1414 O O . ARG B 1 44 ? -76.392 59.505 87.469 1.00 17.32 32 ARG B O 1
ATOM 1422 N N . ILE B 1 45 ? -75.429 61.490 87.005 1.00 20.07 33 ILE B N 1
ATOM 1423 C CA . ILE B 1 45 ? -76.482 61.952 86.106 1.00 20.84 33 ILE B CA 1
ATOM 1424 C C . ILE B 1 45 ? -75.879 61.949 84.696 1.00 22.58 33 ILE B C 1
ATOM 1425 O O . ILE B 1 45 ? -74.907 62.658 84.435 1.00 21.56 33 ILE B O 1
ATOM 1430 N N . THR B 1 46 ? -76.438 61.161 83.786 1.00 22.39 34 THR B N 1
ATOM 1431 C CA . THR B 1 46 ? -75.897 61.108 82.436 1.00 23.57 34 THR B CA 1
ATOM 1432 C C . THR B 1 46 ? -76.630 62.002 81.447 1.00 24.61 34 THR B C 1
ATOM 1433 O O . THR B 1 46 ? -76.024 62.518 80.513 1.00 24.39 34 THR B O 1
ATOM 1437 N N . GLU B 1 47 ? -77.931 62.184 81.659 1.00 26.00 35 GLU B N 1
ATOM 1438 C CA . GLU B 1 47 ? -78.757 63.006 80.779 1.00 26.74 35 GLU B CA 1
ATOM 1439 C C . GLU B 1 47 ? -79.696 63.923 81.551 1.00 25.54 35 GLU B C 1
ATOM 1440 O O . GLU B 1 47 ? -80.272 63.517 82.558 1.00 27.23 35 GLU B O 1
ATOM 1446 N N . LEU B 1 48 ? -79.876 65.146 81.062 1.00 24.61 36 LEU B N 1
ATOM 1447 C CA . LEU B 1 48 ? -80.763 66.096 81.719 1.00 25.36 36 LEU B CA 1
ATOM 1448 C C . LEU B 1 48 ? -81.304 67.186 80.787 1.00 25.02 36 LEU B C 1
ATOM 1449 O O . LEU B 1 48 ? -80.544 67.991 80.257 1.00 23.58 36 LEU B O 1
ATOM 1454 N N . GLN B 1 49 ? -82.623 67.200 80.603 1.00 25.01 37 GLN B N 1
ATOM 1455 C CA . GLN B 1 49 ? -83.301 68.185 79.767 1.00 25.20 37 GLN B CA 1
ATOM 1456 C C . GLN B 1 49 ? -84.266 68.929 80.675 1.00 24.31 37 GLN B C 1
ATOM 1457 O O . GLN B 1 49 ? -85.240 68.347 81.146 1.00 23.97 37 GLN B O 1
ATOM 1463 N N . ALA B 1 50 ? -84.004 70.211 80.911 1.00 22.79 38 ALA B N 1
ATOM 1464 C CA . ALA B 1 50 ? -84.844 71.007 81.797 1.00 22.68 38 ALA B CA 1
ATOM 1465 C C . ALA B 1 50 ? -86.331 70.922 81.473 1.00 23.35 38 ALA B C 1
ATOM 1466 O O . ALA B 1 50 ? -86.730 70.985 80.305 1.00 23.22 38 ALA B O 1
ATOM 1468 N N . ASN B 1 51 ? -87.139 70.785 82.527 1.00 22.95 39 ASN B N 1
ATOM 1469 C CA . ASN B 1 51 ? -88.600 70.688 82.420 1.00 22.86 39 ASN B CA 1
ATOM 1470 C C . ASN B 1 51 ? -89.073 69.444 81.682 1.00 23.38 39 ASN B C 1
ATOM 1471 O O . ASN B 1 51 ? -90.277 69.191 81.601 1.00 23.88 39 ASN B O 1
ATOM 1476 N N . GLN B 1 52 ? -88.131 68.661 81.163 1.00 23.73 40 GLN B N 1
ATOM 1477 C CA . GLN B 1 52 ? -88.463 67.472 80.393 1.00 24.65 40 GLN B CA 1
ATOM 1478 C C . GLN B 1 52 ? -88.144 66.113 80.989 1.00 24.54 40 GLN B C 1
ATOM 1479 O O . GLN B 1 52 ? -89.041 65.388 81.413 1.00 25.09 40 GLN B O 1
ATOM 1485 N N . LYS B 1 53 ? -86.869 65.745 80.994 1.00 22.57 41 LYS B N 1
ATOM 1486 C CA . LYS B 1 53 ? -86.506 64.441 81.507 1.00 22.21 41 LYS B CA 1
ATOM 1487 C C . LYS B 1 53 ? -85.097 64.342 82.062 1.00 21.91 41 LYS B C 1
ATOM 1488 O O . LYS B 1 53 ? -84.286 65.258 81.943 1.00 21.01 41 LYS B O 1
ATOM 1494 N N . ILE B 1 54 ? -84.819 63.192 82.658 1.00 20.87 42 ILE B N 1
ATOM 1495 C CA . ILE B 1 54 ? -83.522 62.931 83.237 1.00 21.51 42 ILE B CA 1
ATOM 1496 C C . ILE B 1 54 ? -83.202 61.444 83.171 1.00 20.71 42 ILE B C 1
ATOM 1497 O O . ILE B 1 54 ? -84.089 60.600 83.232 1.00 21.24 42 ILE B O 1
ATOM 1502 N N . VAL B 1 55 ? -81.921 61.148 83.010 1.00 21.03 43 VAL B N 1
ATOM 1503 C CA . VAL B 1 55 ? -81.428 59.786 82.985 1.00 19.94 43 VAL B CA 1
ATOM 1504 C C . VAL B 1 55 ? -80.240 59.802 83.939 1.00 20.11 43 VAL B C 1
ATOM 1505 O O . VAL B 1 55 ? -79.290 60.550 83.734 1.00 20.26 43 VAL B O 1
ATOM 1509 N N . ALA B 1 56 ? -80.312 58.998 84.992 1.00 18.63 44 ALA B N 1
ATOM 1510 C CA . ALA B 1 56 ? -79.238 58.919 85.967 1.00 17.58 44 ALA B CA 1
ATOM 1511 C C . ALA B 1 56 ? -79.111 57.461 86.376 1.00 16.82 44 ALA B C 1
ATOM 1512 O O . ALA B 1 56 ? -79.937 56.638 85.990 1.00 16.89 44 ALA B O 1
ATOM 1514 N N . TYR B 1 57 ? -78.071 57.129 87.130 1.00 14.50 45 TYR B N 1
ATOM 1515 C CA . TYR B 1 57 ? -77.926 55.757 87.589 1.00 15.80 45 TYR B CA 1
ATOM 1516 C C . TYR B 1 57 ? -77.237 55.634 88.940 1.00 15.58 45 TYR B C 1
ATOM 1517 O O . TYR B 1 57 ? -76.633 56.580 89.439 1.00 15.21 45 TYR B O 1
ATOM 1526 N N . LYS B 1 58 ? -77.364 54.451 89.527 1.00 14.88 46 LYS B N 1
ATOM 1527 C CA . LYS B 1 58 ? -76.734 54.128 90.794 1.00 16.21 46 LYS B CA 1
ATOM 1528 C C . LYS B 1 58 ? -76.160 52.735 90.607 1.00 16.36 46 LYS B C 1
ATOM 1529 O O . LYS B 1 58 ? -76.854 51.820 90.153 1.00 13.13 46 LYS B O 1
ATOM 1535 N N . ASN B 1 59 ? -74.887 52.568 90.939 1.00 16.75 47 ASN B N 1
ATOM 1536 C CA . ASN B 1 59 ? -74.293 51.251 90.807 1.00 17.51 47 ASN B CA 1
ATOM 1537 C C . ASN B 1 59 ? -74.732 50.404 91.994 1.00 18.20 47 ASN B C 1
ATOM 1538 O O . ASN B 1 59 ? -74.938 50.926 93.089 1.00 17.53 47 ASN B O 1
ATOM 1543 N N . ILE B 1 60 ? -74.910 49.107 91.760 1.00 17.95 48 ILE B N 1
ATOM 1544 C CA . ILE B 1 60 ? -75.302 48.190 92.818 1.00 16.69 48 ILE B CA 1
ATOM 1545 C C . ILE B 1 60 ? -74.128 47.242 93.002 1.00 16.80 48 ILE B C 1
ATOM 1546 O O . ILE B 1 60 ? -73.689 46.588 92.057 1.00 16.11 48 ILE B O 1
ATOM 1551 N N . THR B 1 61 ? -73.610 47.193 94.224 1.00 15.60 49 THR B N 1
ATOM 1552 C CA . THR B 1 61 ? -72.469 46.355 94.547 1.00 15.22 49 THR B CA 1
ATOM 1553 C C . THR B 1 61 ? -72.788 45.560 95.804 1.00 16.62 49 THR B C 1
ATOM 1554 O O . THR B 1 61 ? -73.723 45.889 96.521 1.00 16.99 49 THR B O 1
ATOM 1558 N N . PHE B 1 62 ? -72.018 44.516 96.073 1.00 16.14 50 PHE B N 1
ATOM 1559 C CA . PHE B 1 62 ? -72.267 43.711 97.257 1.00 18.68 50 PHE B CA 1
ATOM 1560 C C . PHE B 1 62 ? -71.853 44.466 98.516 1.00 17.97 50 PHE B C 1
ATOM 1561 O O . PHE B 1 62 ? -72.411 44.256 99.588 1.00 17.28 50 PHE B O 1
ATOM 1569 N N . ASN B 1 63 ? -70.884 45.359 98.355 1.00 17.75 51 ASN B N 1
ATOM 1570 C CA . ASN B 1 63 ? -70.338 46.143 99.449 1.00 17.26 51 ASN B CA 1
ATOM 1571 C C . ASN B 1 63 ? -71.279 47.227 99.979 1.00 16.86 51 ASN B C 1
ATOM 1572 O O . ASN B 1 63 ? -70.842 48.321 100.321 1.00 16.82 51 ASN B O 1
ATOM 1577 N N . GLU B 1 64 ? -72.571 46.930 100.037 1.00 16.20 52 GLU B N 1
ATOM 1578 C CA . GLU B 1 64 ? -73.544 47.890 100.554 1.00 16.10 52 GLU B CA 1
ATOM 1579 C C . GLU B 1 64 ? -74.195 47.275 101.792 1.00 17.22 52 GLU B C 1
ATOM 1580 O O . GLU B 1 64 ? -74.607 46.121 101.779 1.00 18.79 52 GLU B O 1
ATOM 1586 N N . ASP B 1 65 ? -74.272 48.048 102.866 1.00 17.30 53 ASP B N 1
ATOM 1587 C CA . ASP B 1 65 ? -74.832 47.561 104.119 1.00 16.67 53 ASP B CA 1
ATOM 1588 C C . ASP B 1 65 ? -76.225 46.925 104.036 1.00 17.33 53 ASP B C 1
ATOM 1589 O O . ASP B 1 65 ? -76.516 45.986 104.775 1.00 15.55 53 ASP B O 1
ATOM 1594 N N . VAL B 1 66 ? -77.082 47.410 103.141 1.00 17.32 54 VAL B N 1
ATOM 1595 C CA . VAL B 1 66 ? -78.430 46.847 103.013 1.00 17.75 54 VAL B CA 1
ATOM 1596 C C . VAL B 1 66 ? -78.446 45.348 102.737 1.00 17.69 54 VAL B C 1
ATOM 1597 O O . VAL B 1 66 ? -79.321 44.632 103.216 1.00 19.85 54 VAL B O 1
ATOM 1601 N N . PHE B 1 67 ? -77.473 44.868 101.977 1.00 17.74 55 PHE B N 1
ATOM 1602 C CA . PHE B 1 67 ? -77.439 43.461 101.631 1.00 17.36 55 PHE B CA 1
ATOM 1603 C C . PHE B 1 67 ? -77.214 42.522 102.804 1.00 18.52 55 PHE B C 1
ATOM 1604 O O . PHE B 1 67 ? -77.454 41.321 102.697 1.00 17.61 55 PHE B O 1
ATOM 1612 N N . ASN B 1 68 ? -76.774 43.061 103.934 1.00 17.94 56 ASN B N 1
ATOM 1613 C CA . ASN B 1 68 ? -76.587 42.221 105.103 1.00 17.22 56 ASN B CA 1
ATOM 1614 C C . ASN B 1 68 ? -77.951 41.683 105.535 1.00 16.44 56 ASN B C 1
ATOM 1615 O O . ASN B 1 68 ? -78.050 40.580 106.055 1.00 17.56 56 ASN B O 1
ATOM 1620 N N . GLY B 1 69 ? -79.010 42.451 105.301 1.00 17.25 57 GLY B N 1
ATOM 1621 C CA . GLY B 1 69 ? -80.324 41.985 105.720 1.00 18.42 57 GLY B CA 1
ATOM 1622 C C . GLY B 1 69 ? -81.384 41.812 104.648 1.00 18.96 57 GLY B C 1
ATOM 1623 O O . GLY B 1 69 ? -82.528 41.503 104.952 1.00 19.40 57 GLY B O 1
ATOM 1624 N N . HIS B 1 70 ? -81.007 41.972 103.388 1.00 18.28 58 HIS B N 1
ATOM 1625 C CA . HIS B 1 70 ? -81.975 41.872 102.320 1.00 17.95 58 HIS B CA 1
ATOM 1626 C C . HIS B 1 70 ? -81.389 41.229 101.056 1.00 20.30 58 HIS B C 1
ATOM 1627 O O . HIS B 1 70 ? -81.191 41.908 100.053 1.00 22.08 58 HIS B O 1
ATOM 1634 N N . PHE B 1 71 ? -81.105 39.930 101.093 1.00 19.86 59 PHE B N 1
ATOM 1635 C CA . PHE B 1 71 ? -81.318 39.092 102.265 1.00 21.01 59 PHE B CA 1
ATOM 1636 C C . PHE B 1 71 ? -80.070 38.252 102.454 1.00 23.69 59 PHE B C 1
ATOM 1637 O O . PHE B 1 71 ? -79.315 38.037 101.502 1.00 24.70 59 PHE B O 1
ATOM 1645 N N . PRO B 1 72 ? -79.832 37.754 103.678 1.00 25.80 60 PRO B N 1
ATOM 1646 C CA . PRO B 1 72 ? -78.630 36.938 103.864 1.00 28.11 60 PRO B CA 1
ATOM 1647 C C . PRO B 1 72 ? -78.541 35.794 102.847 1.00 29.36 60 PRO B C 1
ATOM 1648 O O . PRO B 1 72 ? -79.532 35.119 102.568 1.00 30.50 60 PRO B O 1
ATOM 1652 N N . ASN B 1 73 ? -77.352 35.600 102.282 1.00 31.29 61 ASN B N 1
ATOM 1653 C CA . ASN B 1 73 ? -77.120 34.557 101.275 1.00 33.35 61 ASN B CA 1
ATOM 1654 C C . ASN B 1 73 ? -78.039 34.701 100.057 1.00 32.40 61 ASN B C 1
ATOM 1655 O O . ASN B 1 73 ? -78.271 33.727 99.334 1.00 33.10 61 ASN B O 1
ATOM 1660 N N . LYS B 1 74 ? -78.562 35.907 99.838 1.00 30.84 62 LYS B N 1
ATOM 1661 C CA . LYS B 1 74 ? -79.457 36.174 98.711 1.00 27.42 62 LYS B CA 1
ATOM 1662 C C . LYS B 1 74 ? -79.632 37.687 98.542 1.00 25.27 62 LYS B C 1
ATOM 1663 O O . LYS B 1 74 ? -80.695 38.232 98.823 1.00 23.60 62 LYS B O 1
ATOM 1669 N N . PRO B 1 75 ? -78.592 38.383 98.060 1.00 23.87 63 PRO B N 1
ATOM 1670 C CA . PRO B 1 75 ? -78.638 39.839 97.864 1.00 22.80 63 PRO B CA 1
ATOM 1671 C C . PRO B 1 75 ? -79.590 40.408 96.814 1.00 21.96 63 PRO B C 1
ATOM 1672 O O . PRO B 1 75 ? -79.402 40.231 95.607 1.00 22.42 63 PRO B O 1
ATOM 1676 N N . ILE B 1 76 ? -80.611 41.110 97.294 1.00 21.17 64 ILE B N 1
ATOM 1677 C CA . ILE B 1 76 ? -81.591 41.740 96.424 1.00 19.71 64 ILE B CA 1
ATOM 1678 C C . ILE B 1 76 ? -81.742 43.194 96.839 1.00 18.49 64 ILE B C 1
ATOM 1679 O O . ILE B 1 76 ? -82.047 43.487 97.992 1.00 17.99 64 ILE B O 1
ATOM 1684 N N . PHE B 1 77 ? -81.506 44.110 95.908 1.00 17.94 65 PHE B N 1
ATOM 1685 C CA . PHE B 1 77 ? -81.619 45.528 96.224 1.00 16.91 65 PHE B CA 1
ATOM 1686 C C . PHE B 1 77 ? -83.094 45.812 96.461 1.00 16.50 65 PHE B C 1
ATOM 1687 O O . PHE B 1 77 ? -83.920 45.549 95.597 1.00 17.96 65 PHE B O 1
ATOM 1695 N N . PRO B 1 78 ? -83.442 46.353 97.639 1.00 16.03 66 PRO B N 1
ATOM 1696 C CA . PRO B 1 78 ? -84.836 46.663 97.970 1.00 15.07 66 PRO B CA 1
ATOM 1697 C C . PRO B 1 78 ? -85.588 47.441 96.891 1.00 14.76 66 PRO B C 1
ATOM 1698 O O . PRO B 1 78 ? -85.070 48.404 96.330 1.00 15.48 66 PRO B O 1
ATOM 1702 N N . GLY B 1 79 ? -86.815 47.017 96.608 1.00 14.84 67 GLY B N 1
ATOM 1703 C CA . GLY B 1 79 ? -87.616 47.703 95.611 1.00 13.19 67 GLY B CA 1
ATOM 1704 C C . GLY B 1 79 ? -87.981 49.110 96.050 1.00 14.03 67 GLY B C 1
ATOM 1705 O O . GLY B 1 79 ? -88.068 50.024 95.227 1.00 13.49 67 GLY B O 1
ATOM 1706 N N . VAL B 1 80 ? -88.201 49.293 97.350 1.00 14.00 68 VAL B N 1
ATOM 1707 C CA . VAL B 1 80 ? -88.545 50.608 97.864 1.00 13.82 68 VAL B CA 1
ATOM 1708 C C . VAL B 1 80 ? -87.385 51.563 97.659 1.00 13.18 68 VAL B C 1
ATOM 1709 O O . VAL B 1 80 ? -87.589 52.758 97.468 1.00 15.41 68 VAL B O 1
ATOM 1713 N N . LEU B 1 81 ? -86.165 51.038 97.696 1.00 13.72 69 LEU B N 1
ATOM 1714 C CA . LEU B 1 81 ? -85.002 51.885 97.505 1.00 13.48 69 LEU B CA 1
ATOM 1715 C C . LEU B 1 81 ? -84.844 52.233 96.036 1.00 13.23 69 LEU B C 1
ATOM 1716 O O . LEU B 1 81 ? -84.274 53.265 95.710 1.00 14.60 69 LEU B O 1
ATOM 1721 N N . ILE B 1 82 ? -85.357 51.382 95.148 1.00 14.96 70 ILE B N 1
ATOM 1722 C CA . ILE B 1 82 ? -85.305 51.679 93.717 1.00 14.70 70 ILE B CA 1
ATOM 1723 C C . ILE B 1 82 ? -86.223 52.887 93.521 1.00 15.78 70 ILE B C 1
ATOM 1724 O O . ILE B 1 82 ? -85.934 53.784 92.734 1.00 16.99 70 ILE B O 1
ATOM 1729 N N . VAL B 1 83 ? -87.329 52.907 94.262 1.00 15.98 71 VAL B N 1
ATOM 1730 C CA . VAL B 1 83 ? -88.273 54.014 94.187 1.00 15.65 71 VAL B CA 1
ATOM 1731 C C . VAL B 1 83 ? -87.659 55.278 94.788 1.00 15.62 71 VAL B C 1
ATOM 1732 O O . VAL B 1 83 ? -87.855 56.379 94.278 1.00 16.07 71 VAL B O 1
ATOM 1736 N N . GLU B 1 84 ? -86.913 55.119 95.873 1.00 15.85 72 GLU B N 1
ATOM 1737 C CA . GLU B 1 84 ? -86.276 56.260 96.518 1.00 15.39 72 GLU B CA 1
ATOM 1738 C C . GLU B 1 84 ? -85.267 56.868 95.548 1.00 15.52 72 GLU B C 1
ATOM 1739 O O . GLU B 1 84 ? -85.086 58.082 95.502 1.00 13.43 72 GLU B O 1
ATOM 1745 N N . GLY B 1 85 ? -84.624 55.999 94.773 1.00 15.33 73 GLY B N 1
ATOM 1746 C CA . GLY B 1 85 ? -83.653 56.431 93.786 1.00 17.35 73 GLY B CA 1
ATOM 1747 C C . GLY B 1 85 ? -84.324 57.217 92.674 1.00 17.32 73 GLY B C 1
ATOM 1748 O O . GLY B 1 85 ? -83.785 58.210 92.190 1.00 16.98 73 GLY B O 1
ATOM 1749 N N . MET B 1 86 ? -85.510 56.775 92.267 1.00 18.11 74 MET B N 1
ATOM 1750 C CA . MET B 1 86 ? -86.250 57.467 91.217 1.00 17.97 74 MET B CA 1
ATOM 1751 C C . MET B 1 86 ? -86.731 58.822 91.727 1.00 17.60 74 MET B C 1
ATOM 1752 O O . MET B 1 86 ? -86.749 59.804 90.988 1.00 17.70 74 MET B O 1
ATOM 1757 N N . ALA B 1 87 ? -87.102 58.868 93.002 1.00 17.65 75 ALA B N 1
ATOM 1758 C CA . ALA B 1 87 ? -87.562 60.104 93.628 1.00 16.77 75 ALA B CA 1
ATOM 1759 C C . ALA B 1 87 ? -86.435 61.126 93.619 1.00 17.55 75 ALA B C 1
ATOM 1760 O O . ALA B 1 87 ? -86.621 62.277 93.199 1.00 17.55 75 ALA B O 1
ATOM 1762 N N . GLN B 1 88 ? -85.267 60.697 94.092 1.00 16.87 76 GLN B N 1
ATOM 1763 C CA . GLN B 1 88 ? -84.105 61.563 94.149 1.00 16.61 76 GLN B CA 1
ATOM 1764 C C . GLN B 1 88 ? -83.757 62.099 92.768 1.00 16.88 76 GLN B C 1
ATOM 1765 O O . GLN B 1 88 ? -83.435 63.275 92.624 1.00 17.66 76 GLN B O 1
ATOM 1771 N N . SER B 1 89 ? -83.839 61.247 91.753 1.00 17.08 77 SER B N 1
ATOM 1772 C CA . SER B 1 89 ? -83.543 61.675 90.388 1.00 16.77 77 SER B CA 1
ATOM 1773 C C . SER B 1 89 ? -84.566 62.715 89.937 1.00 17.67 77 SER B C 1
ATOM 1774 O O . SER B 1 89 ? -84.207 63.730 89.334 1.00 17.17 77 SER B O 1
ATOM 1777 N N . GLY B 1 90 ? -85.839 62.453 90.234 1.00 17.28 78 GLY B N 1
ATOM 1778 C CA . GLY B 1 90 ? -86.898 63.376 89.871 1.00 15.10 78 GLY B CA 1
ATOM 1779 C C . GLY B 1 90 ? -86.726 64.711 90.568 1.00 16.99 78 GLY B C 1
ATOM 1780 O O . GLY B 1 90 ? -86.889 65.765 89.951 1.00 17.10 78 GLY B O 1
ATOM 1781 N N . GLY B 1 91 ? -86.401 64.673 91.859 1.00 16.75 79 GLY B N 1
ATOM 1782 C CA . GLY B 1 91 ? -86.195 65.904 92.602 1.00 14.66 79 GLY B CA 1
ATOM 1783 C C . GLY B 1 91 ? -85.036 66.687 92.012 1.00 16.14 79 GLY B C 1
ATOM 1784 O O . GLY B 1 91 ? -85.097 67.910 91.896 1.00 17.49 79 GLY B O 1
ATOM 1785 N N . PHE B 1 92 ? -83.973 65.982 91.638 1.00 16.32 80 PHE B N 1
ATOM 1786 C CA . PHE B 1 92 ? -82.803 66.618 91.042 1.00 16.87 80 PHE B CA 1
ATOM 1787 C C . PHE B 1 92 ? -83.238 67.296 89.743 1.00 17.88 80 PHE B C 1
ATOM 1788 O O . PHE B 1 92 ? -82.773 68.386 89.404 1.00 17.22 80 PHE B O 1
ATOM 1796 N N . LEU B 1 93 ? -84.137 66.629 89.026 1.00 18.62 81 LEU B N 1
ATOM 1797 C CA . LEU B 1 93 ? -84.665 67.142 87.771 1.00 18.88 81 LEU B CA 1
ATOM 1798 C C . LEU B 1 93 ? -85.480 68.399 88.033 1.00 18.71 81 LEU B C 1
ATOM 1799 O O . LEU B 1 93 ? -85.252 69.438 87.415 1.00 16.62 81 LEU B O 1
ATOM 1804 N N . ALA B 1 94 ? -86.430 68.300 88.957 1.00 18.12 82 ALA B N 1
ATOM 1805 C CA . ALA B 1 94 ? -87.279 69.438 89.284 1.00 17.86 82 ALA B CA 1
ATOM 1806 C C . ALA B 1 94 ? -86.470 70.637 89.757 1.00 19.57 82 ALA B C 1
ATOM 1807 O O . ALA B 1 94 ? -86.734 71.772 89.356 1.00 20.72 82 ALA B O 1
ATOM 1809 N N . PHE B 1 95 ? -85.476 70.390 90.604 1.00 19.11 83 PHE B N 1
ATOM 1810 C CA . PHE B 1 95 ? -84.662 71.480 91.116 1.00 19.35 83 PHE B CA 1
ATOM 1811 C C . PHE B 1 95 ? -83.821 72.183 90.054 1.00 18.72 83 PHE B C 1
ATOM 1812 O O . PHE B 1 95 ? -83.865 73.402 89.928 1.00 19.03 83 PHE B O 1
ATOM 1820 N N . THR B 1 96 ? -83.045 71.417 89.298 1.00 19.10 84 THR B N 1
ATOM 1821 C CA . THR B 1 96 ? -82.181 72.008 88.292 1.00 19.26 84 THR B CA 1
ATOM 1822 C C . THR B 1 96 ? -82.948 72.683 87.162 1.00 19.63 84 THR B C 1
ATOM 1823 O O . THR B 1 96 ? -82.445 73.609 86.532 1.00 19.81 84 THR B O 1
ATOM 1827 N N . SER B 1 97 ? -84.170 72.235 86.914 1.00 20.26 85 SER B N 1
ATOM 1828 C CA . SER B 1 97 ? -84.982 72.831 85.860 1.00 20.05 85 SER B CA 1
ATOM 1829 C C . SER B 1 97 ? -85.328 74.269 86.231 1.00 21.37 85 SER B C 1
ATOM 1830 O O . SER B 1 97 ? -85.354 75.165 85.378 1.00 21.74 85 SER B O 1
ATOM 1833 N N . LEU B 1 98 ? -85.575 74.484 87.519 1.00 20.22 86 LEU B N 1
ATOM 1834 C CA . LEU B 1 98 ? -85.954 75.791 88.024 1.00 20.34 86 LEU B CA 1
ATOM 1835 C C . LEU B 1 98 ? -84.797 76.717 88.342 1.00 21.72 86 LEU B C 1
ATOM 1836 O O . LEU B 1 98 ? -84.839 77.904 88.001 1.00 20.54 86 LEU B O 1
ATOM 1841 N N . TRP B 1 99 ? -83.769 76.176 88.990 1.00 20.97 87 TRP B N 1
ATOM 1842 C CA . TRP B 1 99 ? -82.634 76.981 89.408 1.00 22.37 87 TRP B CA 1
ATOM 1843 C C . TRP B 1 99 ? -81.266 76.581 88.869 1.00 21.69 87 TRP B C 1
ATOM 1844 O O . TRP B 1 99 ? -80.275 77.222 89.196 1.00 23.09 87 TRP B O 1
ATOM 1855 N N . GLY B 1 100 ? -81.204 75.540 88.042 1.00 22.84 88 GLY B N 1
ATOM 1856 C CA . GLY B 1 100 ? -79.922 75.112 87.505 1.00 22.02 88 GLY B CA 1
ATOM 1857 C C . GLY B 1 100 ? -79.016 74.579 88.598 1.00 22.46 88 GLY B C 1
ATOM 1858 O O . GLY B 1 100 ? -79.495 74.181 89.657 1.00 21.37 88 GLY B O 1
ATOM 1859 N N . PHE B 1 101 ? -77.710 74.559 88.351 1.00 23.74 89 PHE B N 1
ATOM 1860 C CA . PHE B 1 101 ? -76.783 74.063 89.354 1.00 25.21 89 PHE B CA 1
ATOM 1861 C C . PHE B 1 101 ? -76.459 75.163 90.359 1.00 25.81 89 PHE B C 1
ATOM 1862 O O . PHE B 1 101 ? -75.451 75.848 90.234 1.00 26.78 89 PHE B O 1
ATOM 1870 N N . ASP B 1 102 ? -77.310 75.311 91.366 1.00 25.43 90 ASP B N 1
ATOM 1871 C CA . ASP B 1 102 ? -77.126 76.346 92.372 1.00 25.50 90 ASP B CA 1
ATOM 1872 C C . ASP B 1 102 ? -77.094 75.779 93.801 1.00 24.94 90 ASP B C 1
ATOM 1873 O O . ASP B 1 102 ? -78.132 75.586 94.432 1.00 23.76 90 ASP B O 1
ATOM 1878 N N . PRO B 1 103 ? -75.893 75.513 94.326 1.00 24.45 91 PRO B N 1
ATOM 1879 C CA . PRO B 1 103 ? -75.734 74.970 95.680 1.00 24.62 91 PRO B CA 1
ATOM 1880 C C . PRO B 1 103 ? -76.341 75.831 96.788 1.00 24.99 91 PRO B C 1
ATOM 1881 O O . PRO B 1 103 ? -76.934 75.306 97.738 1.00 23.96 91 PRO B O 1
ATOM 1885 N N . GLU B 1 104 ? -76.197 77.150 96.671 1.00 25.19 92 GLU B N 1
ATOM 1886 C CA . GLU B 1 104 ? -76.725 78.051 97.688 1.00 26.06 92 GLU B CA 1
ATOM 1887 C C . GLU B 1 104 ? -78.232 77.973 97.803 1.00 24.89 92 GLU B C 1
ATOM 1888 O O . GLU B 1 104 ? -78.771 77.913 98.908 1.00 24.64 92 GLU B O 1
ATOM 1894 N N . ILE B 1 105 ? -78.914 77.996 96.665 1.00 22.99 93 ILE B N 1
ATOM 1895 C CA . ILE B 1 105 ? -80.369 77.916 96.661 1.00 22.97 93 ILE B CA 1
ATOM 1896 C C . ILE B 1 105 ? -80.802 76.510 97.064 1.00 22.66 93 ILE B C 1
ATOM 1897 O O . ILE B 1 105 ? -81.847 76.330 97.697 1.00 22.71 93 ILE B O 1
ATOM 1902 N N . ALA B 1 106 ? -80.002 75.514 96.690 1.00 22.15 94 ALA B N 1
ATOM 1903 C CA . ALA B 1 106 ? -80.326 74.136 97.012 1.00 23.06 94 ALA B CA 1
ATOM 1904 C C . ALA B 1 106 ? -80.489 73.973 98.522 1.00 23.76 94 ALA B C 1
ATOM 1905 O O . ALA B 1 106 ? -81.386 73.266 98.982 1.00 22.37 94 ALA B O 1
ATOM 1907 N N . LYS B 1 107 ? -79.641 74.652 99.287 1.00 23.71 95 LYS B N 1
ATOM 1908 C CA . LYS B 1 107 ? -79.699 74.569 100.744 1.00 25.44 95 LYS B CA 1
ATOM 1909 C C . LYS B 1 107 ? -80.934 75.230 101.363 1.00 25.95 95 LYS B C 1
ATOM 1910 O O . LYS B 1 107 ? -81.302 74.930 102.496 1.00 25.68 95 LYS B O 1
ATOM 1916 N N . THR B 1 108 ? -81.573 76.125 100.616 1.00 26.20 96 THR B N 1
ATOM 1917 C CA . THR B 1 108 ? -82.747 76.852 101.098 1.00 26.39 96 THR B CA 1
ATOM 1918 C C . THR B 1 108 ? -84.058 76.207 100.664 1.00 27.00 96 THR B C 1
ATOM 1919 O O . THR B 1 108 ? -85.148 76.710 100.959 1.00 28.10 96 THR B O 1
ATOM 1923 N N . LYS B 1 109 ? -83.957 75.090 99.964 1.00 26.33 97 LYS B N 1
ATOM 1924 C CA . LYS B 1 109 ? -85.149 74.422 99.486 1.00 26.87 97 LYS B CA 1
ATOM 1925 C C . LYS B 1 109 ? -85.298 73.001 100.003 1.00 28.03 97 LYS B C 1
ATOM 1926 O O . LYS B 1 109 ? -84.332 72.350 100.399 1.00 28.58 97 LYS B O 1
ATOM 1932 N N . ILE B 1 110 ? -86.536 72.538 100.014 1.00 27.42 98 ILE B N 1
ATOM 1933 C CA . ILE B 1 110 ? -86.843 71.187 100.420 1.00 28.19 98 ILE B CA 1
ATOM 1934 C C . ILE B 1 110 ? -87.687 70.657 99.282 1.00 28.09 98 ILE B C 1
ATOM 1935 O O . ILE B 1 110 ? -88.448 71.405 98.670 1.00 27.36 98 ILE B O 1
ATOM 1940 N N . VAL B 1 111 ? -87.529 69.379 98.979 1.00 29.67 99 VAL B N 1
ATOM 1941 C CA . VAL B 1 111 ? -88.324 68.742 97.942 1.00 31.12 99 VAL B CA 1
ATOM 1942 C C . VAL B 1 111 ? -89.057 67.621 98.661 1.00 32.39 99 VAL B C 1
ATOM 1943 O O . VAL B 1 111 ? -88.480 66.594 99.005 1.00 34.05 99 VAL B O 1
ATOM 1947 N N . TYR B 1 112 ? -90.339 67.849 98.899 1.00 33.35 100 TYR B N 1
ATOM 1948 C CA . TYR B 1 112 ? -91.183 66.909 99.614 1.00 33.71 100 TYR B CA 1
ATOM 1949 C C . TYR B 1 112 ? -92.017 66.014 98.704 1.00 30.88 100 TYR B C 1
ATOM 1950 O O . TYR B 1 112 ? -92.799 66.512 97.891 1.00 29.79 100 TYR B O 1
ATOM 1959 N N . PHE B 1 113 ? -91.857 64.698 98.837 1.00 27.72 101 PHE B N 1
ATOM 1960 C CA . PHE B 1 113 ? -92.650 63.785 98.021 1.00 26.71 101 PHE B CA 1
ATOM 1961 C C . PHE B 1 113 ? -93.989 63.516 98.693 1.00 25.16 101 PHE B C 1
ATOM 1962 O O . PHE B 1 113 ? -94.063 62.965 99.787 1.00 25.67 101 PHE B O 1
ATOM 1970 N N . MET B 1 114 ? -95.047 63.950 98.025 1.00 24.28 102 MET B N 1
ATOM 1971 C CA . MET B 1 114 ? -96.401 63.814 98.537 1.00 23.44 102 MET B CA 1
ATOM 1972 C C . MET B 1 114 ? -97.023 62.460 98.229 1.00 22.21 102 MET B C 1
ATOM 1973 O O . MET B 1 114 ? -97.596 61.811 99.109 1.00 21.20 102 MET B O 1
ATOM 1978 N N . THR B 1 115 ? -96.907 62.036 96.977 1.00 20.65 103 THR B N 1
ATOM 1979 C CA . THR B 1 115 ? -97.479 60.766 96.563 1.00 21.00 103 THR B CA 1
ATOM 1980 C C . THR B 1 115 ? -96.548 59.948 95.675 1.00 20.70 103 THR B C 1
ATOM 1981 O O . THR B 1 115 ? -95.549 60.444 95.153 1.00 21.30 103 THR B O 1
ATOM 1985 N N . ILE B 1 116 ? -96.895 58.675 95.538 1.00 20.19 104 ILE B N 1
ATOM 1986 C CA . ILE B 1 116 ? -96.178 57.724 94.708 1.00 19.76 104 ILE B CA 1
ATOM 1987 C C . ILE B 1 116 ? -97.282 56.776 94.253 1.00 21.48 104 ILE B C 1
ATOM 1988 O O . ILE B 1 116 ? -98.117 56.360 95.055 1.00 21.40 104 ILE B O 1
ATOM 1993 N N . ASP B 1 117 ? -97.308 56.445 92.972 1.00 22.01 105 ASP B N 1
ATOM 1994 C CA . ASP B 1 117 ? -98.354 55.568 92.476 1.00 23.36 105 ASP B CA 1
ATOM 1995 C C . ASP B 1 117 ? -97.890 54.818 91.233 1.00 22.39 105 ASP B C 1
ATOM 1996 O O . ASP B 1 117 ? -96.862 55.157 90.635 1.00 21.80 105 ASP B O 1
ATOM 2001 N N . LYS B 1 118 ? -98.642 53.785 90.866 1.00 22.19 106 LYS B N 1
ATOM 2002 C CA . LYS B 1 118 ? -98.345 52.974 89.685 1.00 22.59 106 LYS B CA 1
ATOM 2003 C C . LYS B 1 118 ? -96.994 52.287 89.762 1.00 21.53 106 LYS B C 1
ATOM 2004 O O . LYS B 1 118 ? -96.326 52.128 88.743 1.00 20.99 106 LYS B O 1
ATOM 2010 N N . VAL B 1 119 ? -96.579 51.883 90.955 1.00 19.98 107 VAL B N 1
ATOM 2011 C CA . VAL B 1 119 ? -95.294 51.218 91.090 1.00 19.54 107 VAL B CA 1
ATOM 2012 C C . VAL B 1 119 ? -95.400 49.738 90.748 1.00 20.53 107 VAL B C 1
ATOM 2013 O O . VAL B 1 119 ? -96.266 49.022 91.258 1.00 20.29 107 VAL B O 1
ATOM 2017 N N . LYS B 1 120 ? -94.513 49.282 89.877 1.00 21.05 108 LYS B N 1
ATOM 2018 C CA . LYS B 1 120 ? -94.491 47.874 89.493 1.00 22.50 108 LYS B CA 1
ATOM 2019 C C . LYS B 1 120 ? -93.052 47.360 89.457 1.00 22.08 108 LYS B C 1
ATOM 2020 O O . LYS B 1 120 ? -92.151 48.038 88.964 1.00 20.65 108 LYS B O 1
ATOM 2026 N N . PHE B 1 121 ? -92.837 46.168 90.000 1.00 21.82 109 PHE B N 1
ATOM 2027 C CA . PHE B 1 121 ? -91.510 45.570 90.007 1.00 22.20 109 PHE B CA 1
ATOM 2028 C C . PHE B 1 121 ? -91.526 44.350 89.096 1.00 23.36 109 PHE B C 1
ATOM 2029 O O . PHE B 1 121 ? -92.274 43.402 89.325 1.00 24.04 109 PHE B O 1
ATOM 2037 N N . ARG B 1 122 ? -90.694 44.379 88.062 1.00 23.21 110 ARG B N 1
ATOM 2038 C CA . ARG B 1 122 ? -90.642 43.282 87.110 1.00 24.19 110 ARG B CA 1
ATOM 2039 C C . ARG B 1 122 ? -89.451 42.355 87.294 1.00 22.38 110 ARG B C 1
ATOM 2040 O O . ARG B 1 122 ? -89.598 41.143 87.279 1.00 21.37 110 ARG B O 1
ATOM 2048 N N . ILE B 1 123 ? -88.271 42.938 87.461 1.00 22.92 111 ILE B N 1
ATOM 2049 C CA . ILE B 1 123 ? -87.051 42.161 87.607 1.00 22.42 111 ILE B CA 1
ATOM 2050 C C . ILE B 1 123 ? -86.238 42.588 88.828 1.00 22.37 111 ILE B C 1
ATOM 2051 O O . ILE B 1 123 ? -86.116 43.777 89.114 1.00 21.87 111 ILE B O 1
ATOM 2056 N N . PRO B 1 124 ? -85.680 41.611 89.566 1.00 22.66 112 PRO B N 1
ATOM 2057 C CA . PRO B 1 124 ? -84.865 41.847 90.762 1.00 22.62 112 PRO B CA 1
ATOM 2058 C C . PRO B 1 124 ? -83.535 42.488 90.370 1.00 22.11 112 PRO B C 1
ATOM 2059 O O . PRO B 1 124 ? -82.916 42.091 89.382 1.00 21.94 112 PRO B O 1
ATOM 2063 N N . VAL B 1 125 ? -83.115 43.484 91.140 1.00 20.41 113 VAL B N 1
ATOM 2064 C CA . VAL B 1 125 ? -81.862 44.176 90.899 1.00 19.59 113 VAL B CA 1
ATOM 2065 C C . VAL B 1 125 ? -80.888 43.571 91.897 1.00 21.31 113 VAL B C 1
ATOM 2066 O O . VAL B 1 125 ? -81.222 43.419 93.077 1.00 20.94 113 VAL B O 1
ATOM 2070 N N . THR B 1 126 ? -79.696 43.202 91.434 1.00 20.20 114 THR B N 1
ATOM 2071 C CA . THR B 1 126 ? -78.716 42.595 92.322 1.00 19.75 114 THR B CA 1
ATOM 2072 C C . THR B 1 126 ? -77.348 43.212 92.162 1.00 20.04 114 THR B C 1
ATOM 2073 O O . THR B 1 126 ? -77.111 44.002 91.249 1.00 20.29 114 THR B O 1
ATOM 2077 N N . PRO B 1 127 ? -76.426 42.868 93.069 1.00 19.07 115 PRO B N 1
ATOM 2078 C CA . PRO B 1 127 ? -75.074 43.406 92.989 1.00 18.91 115 PRO B CA 1
ATOM 2079 C C . PRO B 1 127 ? -74.531 43.180 91.581 1.00 20.31 115 PRO B C 1
ATOM 2080 O O . PRO B 1 127 ? -74.749 42.126 90.999 1.00 21.02 115 PRO B O 1
ATOM 2084 N N . GLY B 1 128 ? -73.838 44.173 91.036 1.00 20.48 116 GLY B N 1
ATOM 2085 C CA . GLY B 1 128 ? -73.289 44.041 89.697 1.00 21.03 116 GLY B CA 1
ATOM 2086 C C . GLY B 1 128 ? -74.103 44.778 88.652 1.00 21.32 116 GLY B C 1
ATOM 2087 O O . GLY B 1 128 ? -73.628 45.038 87.552 1.00 20.48 116 GLY B O 1
ATOM 2088 N N . ASP B 1 129 ? -75.340 45.109 88.997 1.00 21.81 117 ASP B N 1
ATOM 2089 C CA . ASP B 1 129 ? -76.219 45.827 88.087 1.00 20.93 117 ASP B CA 1
ATOM 2090 C C . ASP B 1 129 ? -75.984 47.321 88.166 1.00 22.29 117 ASP B C 1
ATOM 2091 O O . ASP B 1 129 ? -75.625 47.863 89.221 1.00 19.28 117 ASP B O 1
ATOM 2096 N N . ARG B 1 130 ? -76.207 47.974 87.032 1.00 21.25 118 ARG B N 1
ATOM 2097 C CA . ARG B 1 130 ? -76.108 49.416 86.926 1.00 21.57 118 ARG B CA 1
ATOM 2098 C C . ARG B 1 130 ? -77.572 49.837 86.923 1.00 21.06 118 ARG B C 1
ATOM 2099 O O . ARG B 1 130 ? -78.241 49.719 85.899 1.00 21.56 118 ARG B O 1
ATOM 2107 N N . LEU B 1 131 ? -78.077 50.292 88.072 1.00 21.23 119 LEU B N 1
ATOM 2108 C CA . LEU B 1 131 ? -79.481 50.694 88.177 1.00 20.83 119 LEU B CA 1
ATOM 2109 C C . LEU B 1 131 ? -79.719 52.098 87.612 1.00 21.83 119 LEU B C 1
ATOM 2110 O O . LEU B 1 131 ? -79.530 53.110 88.292 1.00 19.74 119 LEU B O 1
ATOM 2115 N N . GLU B 1 132 ? -80.165 52.130 86.361 1.00 21.47 120 GLU B N 1
ATOM 2116 C CA . GLU B 1 132 ? -80.426 53.360 85.623 1.00 23.88 120 GLU B CA 1
ATOM 2117 C C . GLU B 1 132 ? -81.851 53.902 85.794 1.00 23.27 120 GLU B C 1
ATOM 2118 O O . GLU B 1 132 ? -82.830 53.176 85.599 1.00 25.26 120 GLU B O 1
ATOM 2124 N N . TYR B 1 133 ? -81.959 55.179 86.161 1.00 20.94 121 TYR B N 1
ATOM 2125 C CA . TYR B 1 133 ? -83.254 55.820 86.373 1.00 20.13 121 TYR B CA 1
ATOM 2126 C C . TYR B 1 133 ? -83.654 56.698 85.185 1.00 20.35 121 TYR B C 1
ATOM 2127 O O . TYR B 1 133 ? -82.867 57.529 84.725 1.00 19.71 121 TYR B O 1
ATOM 2136 N N . HIS B 1 134 ? -84.880 56.518 84.697 1.00 20.45 122 HIS B N 1
ATOM 2137 C CA . HIS B 1 134 ? -85.390 57.317 83.577 1.00 21.75 122 HIS B CA 1
ATOM 2138 C C . HIS B 1 134 ? -86.683 57.978 84.014 1.00 20.14 122 HIS B C 1
ATOM 2139 O O . HIS B 1 134 ? -87.714 57.322 84.122 1.00 21.07 122 HIS B O 1
ATOM 2146 N N . LEU B 1 135 ? -86.620 59.275 84.272 1.00 19.90 123 LEU B N 1
ATOM 2147 C CA . LEU B 1 135 ? -87.788 60.030 84.707 1.00 20.79 123 LEU B CA 1
ATOM 2148 C C . LEU B 1 135 ? -88.090 61.181 83.756 1.00 20.27 123 LEU B C 1
ATOM 2149 O O . LEU B 1 135 ? -87.183 61.827 83.242 1.00 19.86 123 LEU B O 1
ATOM 2154 N N . GLU B 1 136 ? -89.373 61.437 83.527 1.00 21.47 124 GLU B N 1
ATOM 2155 C CA . GLU B 1 136 ? -89.792 62.545 82.675 1.00 22.11 124 GLU B CA 1
ATOM 2156 C C . GLU B 1 136 ? -90.832 63.351 83.448 1.00 21.45 124 GLU B C 1
ATOM 2157 O O . GLU B 1 136 ? -91.522 62.814 84.321 1.00 21.10 124 GLU B O 1
ATOM 2163 N N . VAL B 1 137 ? -90.949 64.637 83.136 1.00 21.16 125 VAL B N 1
ATOM 2164 C CA . VAL B 1 137 ? -91.931 65.471 83.819 1.00 22.39 125 VAL B CA 1
ATOM 2165 C C . VAL B 1 137 ? -93.304 65.263 83.181 1.00 23.38 125 VAL B C 1
ATOM 2166 O O . VAL B 1 137 ? -93.510 65.599 82.018 1.00 25.33 125 VAL B O 1
ATOM 2170 N N . LEU B 1 138 ? -94.237 64.694 83.938 1.00 23.45 126 LEU B N 1
ATOM 2171 C CA . LEU B 1 138 ? -95.580 64.455 83.428 1.00 23.75 126 LEU B CA 1
ATOM 2172 C C . LEU B 1 138 ? -96.351 65.763 83.398 1.00 25.16 126 LEU B C 1
ATOM 2173 O O . LEU B 1 138 ? -97.034 66.066 82.423 1.00 27.22 126 LEU B O 1
ATOM 2178 N N . LYS B 1 139 ? -96.245 66.534 84.474 1.00 26.54 127 LYS B N 1
ATOM 2179 C CA . LYS B 1 139 ? -96.908 67.833 84.565 1.00 27.54 127 LYS B CA 1
ATOM 2180 C C . LYS B 1 139 ? -96.376 68.586 85.775 1.00 26.71 127 LYS B C 1
ATOM 2181 O O . LYS B 1 139 ? -95.960 67.977 86.761 1.00 27.41 127 LYS B O 1
ATOM 2187 N N . HIS B 1 140 ? -96.377 69.911 85.696 1.00 25.69 128 HIS B N 1
ATOM 2188 C CA . HIS B 1 140 ? -95.890 70.722 86.797 1.00 25.22 128 HIS B CA 1
ATOM 2189 C C . HIS B 1 140 ? -96.577 72.078 86.803 1.00 25.14 128 HIS B C 1
ATOM 2190 O O . HIS B 1 140 ? -96.768 72.698 85.754 1.00 24.11 128 HIS B O 1
ATOM 2197 N N . LYS B 1 141 ? -96.959 72.516 87.997 1.00 25.19 129 LYS B N 1
ATOM 2198 C CA . LYS B 1 141 ? -97.607 73.801 88.184 1.00 26.63 129 LYS B CA 1
ATOM 2199 C C . LYS B 1 141 ? -97.074 74.389 89.482 1.00 26.87 129 LYS B C 1
ATOM 2200 O O . LYS B 1 141 ? -97.223 73.801 90.556 1.00 26.75 129 LYS B O 1
ATOM 2206 N N . GLY B 1 142 ? -96.441 75.552 89.373 1.00 26.38 130 GLY B N 1
ATOM 2207 C CA . GLY B 1 142 ? -95.877 76.179 90.547 1.00 25.85 130 GLY B CA 1
ATOM 2208 C C . GLY B 1 142 ? -94.802 75.271 91.104 1.00 25.68 130 GLY B C 1
ATOM 2209 O O . GLY B 1 142 ? -93.925 74.812 90.371 1.00 23.95 130 GLY B O 1
ATOM 2210 N N . MET B 1 143 ? -94.875 74.995 92.400 1.00 25.25 131 MET B N 1
ATOM 2211 C CA . MET B 1 143 ? -93.882 74.150 93.043 1.00 25.36 131 MET B CA 1
ATOM 2212 C C . MET B 1 143 ? -94.259 72.667 93.070 1.00 24.89 131 MET B C 1
ATOM 2213 O O . MET B 1 143 ? -93.509 71.844 93.591 1.00 25.35 131 MET B O 1
ATOM 2218 N N . ILE B 1 144 ? -95.419 72.332 92.509 1.00 24.70 132 ILE B N 1
ATOM 2219 C CA . ILE B 1 144 ? -95.880 70.945 92.464 1.00 23.88 132 ILE B CA 1
ATOM 2220 C C . ILE B 1 144 ? -95.394 70.300 91.170 1.00 23.76 132 ILE B C 1
ATOM 2221 O O . ILE B 1 144 ? -95.728 70.764 90.077 1.00 23.13 132 ILE B O 1
ATOM 2226 N N . TRP B 1 145 ? -94.611 69.231 91.296 1.00 22.24 133 TRP B N 1
ATOM 2227 C CA . TRP B 1 145 ? -94.060 68.545 90.129 1.00 22.92 133 TRP B CA 1
ATOM 2228 C C . TRP B 1 145 ? -94.340 67.050 90.121 1.00 24.33 133 TRP B C 1
ATOM 2229 O O . TRP B 1 145 ? -94.071 66.349 91.098 1.00 25.33 133 TRP B O 1
ATOM 2240 N N . GLN B 1 146 ? -94.875 66.561 89.010 1.00 23.95 134 GLN B N 1
ATOM 2241 C CA . GLN B 1 146 ? -95.173 65.141 88.873 1.00 24.00 134 GLN B CA 1
ATOM 2242 C C . GLN B 1 146 ? -94.252 64.519 87.843 1.00 23.65 134 GLN B C 1
ATOM 2243 O O . GLN B 1 146 ? -94.251 64.926 86.678 1.00 22.57 134 GLN B O 1
ATOM 2249 N N . VAL B 1 147 ? -93.467 63.538 88.277 1.00 21.78 135 VAL B N 1
ATOM 2250 C CA . VAL B 1 147 ? -92.545 62.851 87.388 1.00 20.99 135 VAL B CA 1
ATOM 2251 C C . VAL B 1 147 ? -92.923 61.376 87.285 1.00 21.75 135 VAL B C 1
ATOM 2252 O O . VAL B 1 147 ? -93.589 60.828 88.170 1.00 21.28 135 VAL B O 1
ATOM 2256 N N . GLY B 1 148 ? -92.495 60.737 86.202 1.00 20.10 136 GLY B N 1
ATOM 2257 C CA . GLY B 1 148 ? -92.796 59.333 86.010 1.00 19.99 136 GLY B CA 1
ATOM 2258 C C . GLY B 1 148 ? -91.767 58.676 85.116 1.00 19.73 136 GLY B C 1
ATOM 2259 O O . GLY B 1 148 ? -91.030 59.358 84.400 1.00 19.60 136 GLY B O 1
ATOM 2260 N N . GLY B 1 149 ? -91.703 57.350 85.155 1.00 19.53 137 GLY B N 1
ATOM 2261 C CA . GLY B 1 149 ? -90.736 56.671 84.321 1.00 18.59 137 GLY B CA 1
ATOM 2262 C C . GLY B 1 149 ? -90.385 55.280 84.778 1.00 19.61 137 GLY B C 1
ATOM 2263 O O . GLY B 1 149 ? -91.199 54.583 85.385 1.00 19.88 137 GLY B O 1
ATOM 2264 N N . THR B 1 150 ? -89.154 54.875 84.501 1.00 18.89 138 THR B N 1
ATOM 2265 C CA . THR B 1 150 ? -88.724 53.539 84.856 1.00 19.37 138 THR B CA 1
ATOM 2266 C C . THR B 1 150 ? -87.325 53.462 85.423 1.00 19.40 138 THR B C 1
ATOM 2267 O O . THR B 1 150 ? -86.589 54.443 85.475 1.00 19.74 138 THR B O 1
ATOM 2271 N N . ALA B 1 151 ? -86.981 52.259 85.852 1.00 19.27 139 ALA B N 1
ATOM 2272 C CA . ALA B 1 151 ? -85.668 51.946 86.374 1.00 20.37 139 ALA B CA 1
ATOM 2273 C C . ALA B 1 151 ? -85.268 50.820 85.426 1.00 20.74 139 ALA B C 1
ATOM 2274 O O . ALA B 1 151 ? -86.065 49.916 85.154 1.00 19.35 139 ALA B O 1
ATOM 2276 N N . GLN B 1 152 ? -84.047 50.881 84.913 1.00 21.03 140 GLN B N 1
ATOM 2277 C CA . GLN B 1 152 ? -83.598 49.884 83.954 1.00 21.65 140 GLN B CA 1
ATOM 2278 C C . GLN B 1 152 ? -82.214 49.329 84.220 1.00 20.20 140 GLN B C 1
ATOM 2279 O O . GLN B 1 152 ? -81.362 49.984 84.811 1.00 20.22 140 GLN B O 1
ATOM 2285 N N . VAL B 1 153 ? -82.011 48.099 83.778 1.00 20.30 141 VAL B N 1
ATOM 2286 C CA . VAL B 1 153 ? -80.729 47.440 83.906 1.00 22.31 141 VAL B CA 1
ATOM 2287 C C . VAL B 1 153 ? -80.444 46.828 82.542 1.00 23.64 141 VAL B C 1
ATOM 2288 O O . VAL B 1 153 ? -81.165 45.951 82.074 1.00 22.47 141 VAL B O 1
ATOM 2292 N N . ASP B 1 154 ? -79.399 47.320 81.895 1.00 26.81 142 ASP B N 1
ATOM 2293 C CA . ASP B 1 154 ? -79.032 46.827 80.577 1.00 29.86 142 ASP B CA 1
ATOM 2294 C C . ASP B 1 154 ? -80.195 46.866 79.576 1.00 28.58 142 ASP B C 1
ATOM 2295 O O . ASP B 1 154 ? -80.466 45.885 78.885 1.00 28.08 142 ASP B O 1
ATOM 2300 N N . GLY B 1 155 ? -80.881 48.003 79.509 1.00 28.63 143 GLY B N 1
ATOM 2301 C CA . GLY B 1 155 ? -81.975 48.154 78.561 1.00 28.88 143 GLY B CA 1
ATOM 2302 C C . GLY B 1 155 ? -83.357 47.606 78.888 1.00 28.70 143 GLY B C 1
ATOM 2303 O O . GLY B 1 155 ? -84.316 47.936 78.187 1.00 30.25 143 GLY B O 1
ATOM 2304 N N . LYS B 1 156 ? -83.481 46.770 79.916 1.00 27.23 144 LYS B N 1
ATOM 2305 C CA . LYS B 1 156 ? -84.790 46.219 80.279 1.00 26.26 144 LYS B CA 1
ATOM 2306 C C . LYS B 1 156 ? -85.381 46.958 81.479 1.00 25.10 144 LYS B C 1
ATOM 2307 O O . LYS B 1 156 ? -84.658 47.384 82.379 1.00 23.35 144 LYS B O 1
ATOM 2313 N N . VAL B 1 157 ? -86.702 47.095 81.485 1.00 23.93 145 VAL B N 1
ATOM 2314 C CA . VAL B 1 157 ? -87.410 47.761 82.566 1.00 22.12 145 VAL B CA 1
ATOM 2315 C C . VAL B 1 157 ? -87.495 46.832 83.773 1.00 22.87 145 VAL B C 1
ATOM 2316 O O . VAL B 1 157 ? -88.143 45.792 83.701 1.00 24.16 145 VAL B O 1
ATOM 2320 N N . VAL B 1 158 ? -86.836 47.191 84.875 1.00 22.36 146 VAL B N 1
ATOM 2321 C CA . VAL B 1 158 ? -86.889 46.361 86.080 1.00 21.92 146 VAL B CA 1
ATOM 2322 C C . VAL B 1 158 ? -87.952 46.891 87.030 1.00 21.89 146 VAL B C 1
ATOM 2323 O O . VAL B 1 158 ? -88.422 46.171 87.911 1.00 21.95 146 VAL B O 1
ATOM 2327 N N . ALA B 1 159 ? -88.324 48.156 86.842 1.00 22.31 147 ALA B N 1
ATOM 2328 C CA . ALA B 1 159 ? -89.341 48.796 87.667 1.00 22.13 147 ALA B CA 1
ATOM 2329 C C . ALA B 1 159 ? -89.914 50.039 87.005 1.00 21.81 147 ALA B C 1
ATOM 2330 O O . ALA B 1 159 ? -89.355 50.568 86.044 1.00 20.85 147 ALA B O 1
ATOM 2332 N N . GLU B 1 160 ? -91.046 50.496 87.525 1.00 23.04 148 GLU B N 1
ATOM 2333 C CA . GLU B 1 160 ? -91.701 51.695 87.016 1.00 24.10 148 GLU B CA 1
ATOM 2334 C C . GLU B 1 160 ? -92.475 52.360 88.142 1.00 21.88 148 GLU B C 1
ATOM 2335 O O . GLU B 1 160 ? -92.835 51.713 89.129 1.00 22.54 148 GLU B O 1
ATOM 2341 N N . ALA B 1 161 ? -92.717 53.655 88.002 1.00 19.45 149 ALA B N 1
ATOM 2342 C CA . ALA B 1 161 ? -93.429 54.380 89.029 1.00 20.43 149 ALA B CA 1
ATOM 2343 C C . ALA B 1 161 ? -93.670 55.822 88.626 1.00 20.07 149 ALA B C 1
ATOM 2344 O O . ALA B 1 161 ? -93.043 56.337 87.707 1.00 20.65 149 ALA B O 1
ATOM 2346 N N . GLU B 1 162 ? -94.599 56.452 89.332 1.00 18.94 150 GLU B N 1
ATOM 2347 C CA . GLU B 1 162 ? -94.962 57.846 89.128 1.00 20.32 150 GLU B CA 1
ATOM 2348 C C . GLU B 1 162 ? -94.890 58.475 90.513 1.00 19.45 150 GLU B C 1
ATOM 2349 O O . GLU B 1 162 ? -95.271 57.856 91.507 1.00 18.11 150 GLU B O 1
ATOM 2355 N N . LEU B 1 163 ? -94.394 59.698 90.587 1.00 18.55 151 LEU B N 1
ATOM 2356 C CA . LEU B 1 163 ? -94.285 60.355 91.874 1.00 19.89 151 LEU B CA 1
ATOM 2357 C C . LEU B 1 163 ? -94.642 61.821 91.753 1.00 19.69 151 LEU B C 1
ATOM 2358 O O . LEU B 1 163 ? -94.515 62.417 90.681 1.00 19.41 151 LEU B O 1
ATOM 2363 N N . LYS B 1 164 ? -95.090 62.396 92.862 1.00 19.36 152 LYS B N 1
ATOM 2364 C CA . LYS B 1 164 ? -95.439 63.801 92.889 1.00 21.24 152 LYS B CA 1
ATOM 2365 C C . LYS B 1 164 ? -94.716 64.457 94.047 1.00 22.56 152 LYS B C 1
ATOM 2366 O O . LYS B 1 164 ? -94.770 63.982 95.186 1.00 22.09 152 LYS B O 1
ATOM 2372 N N . ALA B 1 165 ? -94.040 65.559 93.746 1.00 22.00 153 ALA B N 1
ATOM 2373 C CA . ALA B 1 165 ? -93.291 66.273 94.755 1.00 21.98 153 ALA B CA 1
ATOM 2374 C C . ALA B 1 165 ? -93.695 67.732 94.854 1.00 22.45 153 ALA B C 1
ATOM 2375 O O . ALA B 1 165 ? -94.255 68.306 93.913 1.00 21.31 153 ALA B O 1
ATOM 2377 N N . MET B 1 166 ? -93.426 68.312 96.017 1.00 22.79 154 MET B N 1
ATOM 2378 C CA . MET B 1 166 ? -93.677 69.722 96.254 1.00 26.38 154 MET B CA 1
ATOM 2379 C C . MET B 1 166 ? -92.364 70.327 96.732 1.00 26.56 154 MET B C 1
ATOM 2380 O O . MET B 1 166 ? -91.736 69.809 97.657 1.00 25.75 154 MET B O 1
ATOM 2385 N N . ILE B 1 167 ? -91.942 71.412 96.095 1.00 26.76 155 ILE B N 1
ATOM 2386 C CA . ILE B 1 167 ? -90.713 72.085 96.490 1.00 28.62 155 ILE B CA 1
ATOM 2387 C C . ILE B 1 167 ? -91.110 73.256 97.383 1.00 29.51 155 ILE B C 1
ATOM 2388 O O . ILE B 1 167 ? -92.052 73.991 97.077 1.00 30.46 155 ILE B O 1
ATOM 2393 N N . ALA B 1 168 ? -90.398 73.426 98.490 1.00 29.83 156 ALA B N 1
ATOM 2394 C CA . ALA B 1 168 ? -90.722 74.485 99.435 1.00 32.16 156 ALA B CA 1
ATOM 2395 C C . ALA B 1 168 ? -89.485 75.027 100.131 1.00 33.10 156 ALA B C 1
ATOM 2396 O O . ALA B 1 168 ? -88.392 74.496 99.962 1.00 32.33 156 ALA B O 1
ATOM 2398 N N . GLU B 1 169 ? -89.671 76.085 100.917 1.00 36.55 157 GLU B N 1
ATOM 2399 C CA . GLU B 1 169 ? -88.574 76.709 101.659 1.00 40.60 157 GLU B CA 1
ATOM 2400 C C . GLU B 1 169 ? -88.185 75.884 102.876 1.00 42.32 157 GLU B C 1
ATOM 2401 O O . GLU B 1 169 ? -89.043 75.469 103.647 1.00 42.36 157 GLU B O 1
ATOM 2407 N N . ARG B 1 170 ? -86.886 75.647 103.034 1.00 45.78 158 ARG B N 1
ATOM 2408 C CA . ARG B 1 170 ? -86.357 74.853 104.143 1.00 50.13 158 ARG B CA 1
ATOM 2409 C C . ARG B 1 170 ? -86.717 75.425 105.510 1.00 52.78 158 ARG B C 1
ATOM 2410 O O . ARG B 1 170 ? -87.255 76.534 105.620 1.00 52.52 158 ARG B O 1
ATOM 2418 N N . GLU B 1 171 ? -86.393 74.648 106.545 1.00 56.13 159 GLU B N 1
ATOM 2419 C CA . GLU B 1 171 ? -86.650 75.006 107.941 1.00 59.15 159 GLU B CA 1
ATOM 2420 C C . GLU B 1 171 ? -86.822 76.510 108.116 1.00 60.17 159 GLU B C 1
ATOM 2421 O O . GLU B 1 171 ? -87.965 76.943 108.392 1.00 61.28 159 GLU B O 1
ATOM 2428 N N . GLN C 1 21 ? -56.329 26.246 130.159 1.00 55.30 9 GLN C N 1
ATOM 2429 C CA . GLN C 1 21 ? -55.256 27.140 129.615 1.00 55.36 9 GLN C CA 1
ATOM 2430 C C . GLN C 1 21 ? -55.081 28.356 130.527 1.00 54.71 9 GLN C C 1
ATOM 2431 O O . GLN C 1 21 ? -55.812 28.526 131.507 1.00 54.67 9 GLN C O 1
ATOM 2437 N N . SER C 1 22 ? -54.111 29.206 130.191 1.00 53.56 10 SER C N 1
ATOM 2438 C CA . SER C 1 22 ? -53.853 30.418 130.963 1.00 51.49 10 SER C CA 1
ATOM 2439 C C . SER C 1 22 ? -54.066 31.631 130.056 1.00 49.39 10 SER C C 1
ATOM 2440 O O . SER C 1 22 ? -54.496 32.692 130.517 1.00 49.65 10 SER C O 1
ATOM 2443 N N . GLN C 1 23 ? -53.766 31.467 128.764 1.00 46.72 11 GLN C N 1
ATOM 2444 C CA . GLN C 1 23 ? -53.931 32.549 127.789 1.00 42.58 11 GLN C CA 1
ATOM 2445 C C . GLN C 1 23 ? -54.896 32.119 126.685 1.00 38.62 11 GLN C C 1
ATOM 2446 O O . GLN C 1 23 ? -54.714 31.067 126.080 1.00 38.24 11 GLN C O 1
ATOM 2452 N N . PHE C 1 24 ? -55.927 32.923 126.437 1.00 33.46 12 PHE C N 1
ATOM 2453 C CA . PHE C 1 24 ? -56.904 32.610 125.398 1.00 29.66 12 PHE C CA 1
ATOM 2454 C C . PHE C 1 24 ? -56.984 33.747 124.388 1.00 28.15 12 PHE C C 1
ATOM 2455 O O . PHE C 1 24 ? -57.086 34.918 124.766 1.00 26.93 12 PHE C O 1
ATOM 2463 N N . PHE C 1 25 ? -56.955 33.403 123.108 1.00 25.48 13 PHE C N 1
ATOM 2464 C CA . PHE C 1 25 ? -57.027 34.419 122.070 1.00 24.77 13 PHE C CA 1
ATOM 2465 C C . PHE C 1 25 ? -58.460 34.680 121.614 1.00 23.28 13 PHE C C 1
ATOM 2466 O O . PHE C 1 25 ? -59.382 33.989 122.039 1.00 22.32 13 PHE C O 1
ATOM 2474 N N . ILE C 1 26 ? -58.644 35.681 120.755 1.00 22.33 14 ILE C N 1
ATOM 2475 C CA . ILE C 1 26 ? -59.979 36.044 120.283 1.00 21.67 14 ILE C CA 1
ATOM 2476 C C . ILE C 1 26 ? -60.755 34.818 119.788 1.00 22.04 14 ILE C C 1
ATOM 2477 O O . ILE C 1 26 ? -61.959 34.694 120.015 1.00 21.85 14 ILE C O 1
ATOM 2482 N N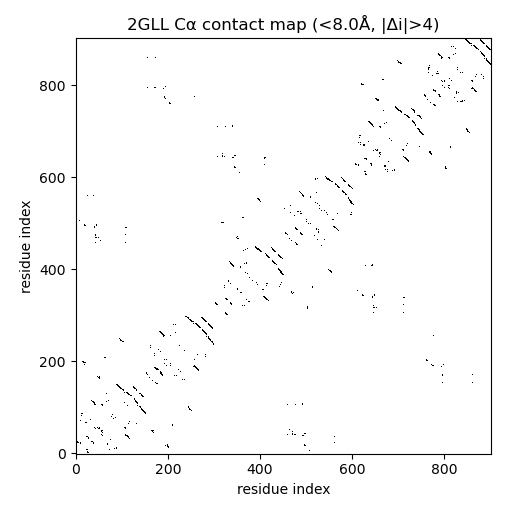 . GLU C 1 27 ? -60.041 33.898 119.151 1.00 23.05 15 GLU C N 1
ATOM 2483 C CA . GLU C 1 27 ? -60.615 32.658 118.628 1.00 24.77 15 GLU C CA 1
ATOM 2484 C C . GLU C 1 27 ? -61.345 31.863 119.716 1.00 23.63 15 GLU C C 1
ATOM 2485 O O . GLU C 1 27 ? -62.440 31.341 119.501 1.00 22.80 15 GLU C O 1
ATOM 2491 N N . HIS C 1 28 ? -60.708 31.758 120.878 1.00 22.02 16 HIS C N 1
ATOM 2492 C CA . HIS C 1 28 ? -61.267 31.029 122.007 1.00 21.55 16 HIS C CA 1
ATOM 2493 C C . HIS C 1 28 ? -62.384 31.816 122.670 1.00 21.68 16 HIS C C 1
ATOM 2494 O O . HIS C 1 28 ? -63.407 31.252 123.049 1.00 21.78 16 HIS C O 1
ATOM 2501 N N . ILE C 1 29 ? -62.174 33.122 122.812 1.00 20.92 17 ILE C N 1
ATOM 2502 C CA . ILE C 1 29 ? -63.160 33.998 123.421 1.00 20.55 17 ILE C CA 1
ATOM 2503 C C . ILE C 1 29 ? -64.460 33.913 122.633 1.00 20.61 17 ILE C C 1
ATOM 2504 O O . ILE C 1 29 ? -65.546 33.952 123.208 1.00 22.74 17 ILE C O 1
ATOM 2509 N N . LEU C 1 30 ? -64.345 33.786 121.317 1.00 19.85 18 LEU C N 1
ATOM 2510 C CA . LEU C 1 30 ? -65.517 33.695 120.460 1.00 19.03 18 LEU C CA 1
ATOM 2511 C C . LEU C 1 30 ? -66.333 32.427 120.711 1.00 18.58 18 LEU C C 1
ATOM 2512 O O . LEU C 1 30 ? -67.560 32.427 120.598 1.00 18.91 18 LEU C O 1
ATOM 2517 N N . GLN C 1 31 ? -65.658 31.346 121.074 1.00 19.51 19 GLN C N 1
ATOM 2518 C CA . GLN C 1 31 ? -66.353 30.094 121.322 1.00 20.11 19 GLN C CA 1
ATOM 2519 C C . GLN C 1 31 ? -66.945 30.028 122.726 1.00 20.97 19 GLN C C 1
ATOM 2520 O O . GLN C 1 31 ? -67.756 29.148 123.012 1.00 20.98 19 GLN C O 1
ATOM 2526 N N . ILE C 1 32 ? -66.546 30.947 123.602 1.00 19.13 20 ILE C N 1
ATOM 2527 C CA . ILE C 1 32 ? -67.073 30.941 124.960 1.00 19.74 20 ILE C CA 1
ATOM 2528 C C . ILE C 1 32 ? -68.140 32.003 125.217 1.00 20.62 20 ILE C C 1
ATOM 2529 O O . ILE C 1 32 ? -69.172 31.725 125.844 1.00 18.60 20 ILE C O 1
ATOM 2534 N N . LEU C 1 33 ? -67.887 33.220 124.746 1.00 20.81 21 LEU C N 1
ATOM 2535 C CA . LEU C 1 33 ? -68.840 34.310 124.930 1.00 21.63 21 LEU C CA 1
ATOM 2536 C C . LEU C 1 33 ? -69.823 34.371 123.770 1.00 19.50 21 LEU C C 1
ATOM 2537 O O . LEU C 1 33 ? -69.450 34.143 122.620 1.00 21.75 21 LEU C O 1
ATOM 2542 N N . PRO C 1 34 ? -71.097 34.669 124.063 1.00 18.46 22 PRO C N 1
ATOM 2543 C CA . PRO C 1 34 ? -72.132 34.762 123.035 1.00 18.62 22 PRO C CA 1
ATOM 2544 C C . PRO C 1 34 ? -72.042 36.107 122.316 1.00 19.43 22 PRO C C 1
ATOM 2545 O O . PRO C 1 34 ? -72.533 36.246 121.198 1.00 20.99 22 PRO C O 1
ATOM 2549 N N . HIS C 1 35 ? -71.406 37.085 122.965 1.00 18.18 23 HIS C N 1
ATOM 2550 C CA . HIS C 1 35 ? -71.240 38.432 122.411 1.00 18.65 23 HIS C CA 1
ATOM 2551 C C . HIS C 1 35 ? -70.560 38.448 121.044 1.00 17.21 23 HIS C C 1
ATOM 2552 O O . HIS C 1 35 ? -69.635 37.690 120.786 1.00 18.19 23 HIS C O 1
ATOM 2559 N N . ARG C 1 36 ? -71.020 39.334 120.177 1.00 17.56 24 ARG C N 1
ATOM 2560 C CA . ARG C 1 36 ? -70.454 39.478 118.844 1.00 15.49 24 ARG C CA 1
ATOM 2561 C C . ARG C 1 36 ? -70.329 40.967 118.528 1.00 15.77 24 ARG C C 1
ATOM 2562 O O . ARG C 1 36 ? -70.674 41.812 119.351 1.00 15.64 24 ARG C O 1
ATOM 2570 N N . TYR C 1 37 ? -69.828 41.293 117.343 1.00 16.28 25 TYR C N 1
ATOM 2571 C CA . TYR C 1 37 ? -69.668 42.692 116.961 1.00 15.88 25 TYR C CA 1
ATOM 2572 C C . TYR C 1 37 ? -71.029 43.385 116.920 1.00 15.68 25 TYR C C 1
ATOM 2573 O O . TYR C 1 37 ? -71.993 42.827 116.411 1.00 15.35 25 TYR C O 1
ATOM 2582 N N . PRO C 1 38 ? -71.120 44.622 117.431 1.00 14.81 26 PRO C N 1
ATOM 2583 C CA . PRO C 1 38 ? -70.074 45.437 118.046 1.00 14.45 26 PRO C CA 1
ATOM 2584 C C . PRO C 1 38 ? -70.128 45.450 119.578 1.00 16.01 26 PRO C C 1
ATOM 2585 O O . PRO C 1 38 ? -69.878 46.491 120.201 1.00 14.86 26 PRO C O 1
ATOM 2589 N N . MET C 1 39 ? -70.452 44.313 120.187 1.00 15.24 27 MET C N 1
ATOM 2590 C CA . MET C 1 39 ? -70.519 44.264 121.642 1.00 16.00 27 MET C CA 1
ATOM 2591 C C . MET C 1 39 ? -69.588 43.253 122.306 1.00 15.98 27 MET C C 1
ATOM 2592 O O . MET C 1 39 ? -69.729 42.967 123.490 1.00 16.63 27 MET C O 1
ATOM 2597 N N . LEU C 1 40 ? -68.648 42.697 121.548 1.00 16.78 28 LEU C N 1
ATOM 2598 C CA . LEU C 1 40 ? -67.675 41.779 122.136 1.00 18.82 28 LEU C CA 1
ATOM 2599 C C . LEU C 1 40 ? -66.501 42.709 122.468 1.00 19.43 28 LEU C C 1
ATOM 2600 O O . LEU C 1 40 ? -65.776 43.160 121.574 1.00 17.76 28 LEU C O 1
ATOM 2605 N N . LEU C 1 41 ? -66.335 42.998 123.757 1.00 18.34 29 LEU C N 1
ATOM 2606 C CA . LEU C 1 41 ? -65.316 43.934 124.201 1.00 18.87 29 LEU C CA 1
ATOM 2607 C C . LEU C 1 41 ? -64.100 43.387 124.936 1.00 18.15 29 LEU C C 1
ATOM 2608 O O . LEU C 1 41 ? -63.549 44.057 125.802 1.00 18.17 29 LEU C O 1
ATOM 2613 N N . VAL C 1 42 ? -63.683 42.178 124.586 1.00 19.27 30 VAL C N 1
ATOM 2614 C CA . VAL C 1 42 ? -62.498 41.564 125.175 1.00 18.28 30 VAL C CA 1
ATOM 2615 C C . VAL C 1 42 ? -61.764 40.916 124.012 1.00 18.46 30 VAL C C 1
ATOM 2616 O O . VAL C 1 42 ? -62.325 40.061 123.333 1.00 19.01 30 VAL C O 1
ATOM 2620 N N . ASP C 1 43 ? -60.516 41.323 123.786 1.00 18.08 31 ASP C N 1
ATOM 2621 C CA . ASP C 1 43 ? -59.719 40.802 122.676 1.00 17.97 31 ASP C CA 1
ATOM 2622 C C . ASP C 1 43 ? -58.803 39.631 122.976 1.00 18.87 31 ASP C C 1
ATOM 2623 O O . ASP C 1 43 ? -58.533 38.811 122.099 1.00 17.19 31 ASP C O 1
ATOM 2628 N N . ARG C 1 44 ? -58.308 39.560 124.205 1.00 19.30 32 ARG C N 1
ATOM 2629 C CA . ARG C 1 44 ? -57.394 38.491 124.576 1.00 20.04 32 ARG C CA 1
ATOM 2630 C C . ARG C 1 44 ? -57.342 38.305 126.099 1.00 20.83 32 ARG C C 1
ATOM 2631 O O . ARG C 1 44 ? -57.538 39.258 126.852 1.00 18.47 32 ARG C O 1
ATOM 2639 N N . ILE C 1 45 ? -57.093 37.072 126.535 1.00 21.57 33 ILE C N 1
ATOM 2640 C CA . ILE C 1 45 ? -57.000 36.740 127.959 1.00 21.80 33 ILE C CA 1
ATOM 2641 C C . ILE C 1 45 ? -55.533 36.403 128.248 1.00 22.33 33 ILE C C 1
ATOM 2642 O O . ILE C 1 45 ? -55.013 35.422 127.728 1.00 20.76 33 ILE C O 1
ATOM 2647 N N . THR C 1 46 ? -54.863 37.201 129.074 1.00 23.33 34 THR C N 1
ATOM 2648 C CA . THR C 1 46 ? -53.452 36.948 129.368 1.00 24.49 34 THR C CA 1
ATOM 2649 C C . THR C 1 46 ? -53.193 36.158 130.654 1.00 25.17 34 THR C C 1
ATOM 2650 O O . THR C 1 46 ? -52.174 35.475 130.764 1.00 24.14 34 THR C O 1
ATOM 2654 N N . GLU C 1 47 ? -54.107 36.266 131.619 1.00 25.48 35 GLU C N 1
ATOM 2655 C CA . GLU C 1 47 ? -54.015 35.548 132.892 1.00 26.46 35 GLU C CA 1
ATOM 2656 C C . GLU C 1 47 ? -55.373 34.993 133.298 1.00 26.10 35 GLU C C 1
ATOM 2657 O O . GLU C 1 47 ? -56.388 35.663 133.140 1.00 26.84 35 GLU C O 1
ATOM 2663 N N . LEU C 1 48 ? -55.386 33.788 133.858 1.00 26.07 36 LEU C N 1
ATOM 2664 C CA . LEU C 1 48 ? -56.632 33.168 134.296 1.00 25.80 36 LEU C CA 1
ATOM 2665 C C . LEU C 1 48 ? -56.406 32.137 135.398 1.00 26.62 36 LEU C C 1
ATOM 2666 O O . LEU C 1 48 ? -55.776 31.101 135.182 1.00 25.27 36 LEU C O 1
ATOM 2671 N N . GLN C 1 49 ? -56.926 32.433 136.582 1.00 26.40 37 GLN C N 1
ATOM 2672 C CA . GLN C 1 49 ? -56.813 31.529 137.718 1.00 26.62 37 GLN C CA 1
ATOM 2673 C C . GLN C 1 49 ? -58.210 31.118 138.169 1.00 25.43 37 GLN C C 1
ATOM 2674 O O . GLN C 1 49 ? -58.931 31.906 138.777 1.00 24.14 37 GLN C O 1
ATOM 2680 N N . ALA C 1 50 ? -58.586 29.882 137.861 1.00 23.97 38 ALA C N 1
ATOM 2681 C CA . ALA C 1 50 ? -59.900 29.358 138.218 1.00 24.53 38 ALA C CA 1
ATOM 2682 C C . ALA C 1 50 ? -60.340 29.745 139.627 1.00 25.27 38 ALA C C 1
ATOM 2683 O O . ALA C 1 50 ? -59.591 29.578 140.592 1.00 25.50 38 ALA C O 1
ATOM 2685 N N . ASN C 1 51 ? -61.560 30.270 139.725 1.00 25.25 39 ASN C N 1
ATOM 2686 C CA . ASN C 1 51 ? -62.163 30.689 140.990 1.00 26.03 39 ASN C CA 1
ATOM 2687 C C . ASN C 1 51 ? -61.468 31.843 141.701 1.00 27.01 39 ASN C C 1
ATOM 2688 O O . ASN C 1 51 ? -61.902 32.253 142.778 1.00 27.02 39 ASN C O 1
ATOM 2693 N N . GLN C 1 52 ? -60.411 32.385 141.108 1.00 27.14 40 GLN C N 1
ATOM 2694 C CA . GLN C 1 52 ? -59.689 33.471 141.760 1.00 27.53 40 GLN C CA 1
ATOM 2695 C C . GLN C 1 52 ? -59.650 34.803 141.009 1.00 27.00 40 GLN C C 1
ATOM 2696 O O . GLN C 1 52 ? -60.135 35.811 141.517 1.00 27.49 40 GLN C O 1
ATOM 2702 N N . LYS C 1 53 ? -59.082 34.822 139.808 1.00 25.33 41 LYS C N 1
ATOM 2703 C CA . LYS C 1 53 ? -59.003 36.077 139.070 1.00 24.74 41 LYS C CA 1
ATOM 2704 C C . LYS C 1 53 ? -58.748 35.899 137.586 1.00 24.44 41 LYS C C 1
ATOM 2705 O O . LYS C 1 53 ? -58.505 34.792 137.101 1.00 24.07 41 LYS C O 1
ATOM 2711 N N . ILE C 1 54 ? -58.793 37.012 136.866 1.00 22.80 42 ILE C N 1
ATOM 2712 C CA . ILE C 1 54 ? -58.549 36.991 135.434 1.00 22.24 42 ILE C CA 1
ATOM 2713 C C . ILE C 1 54 ? -57.964 38.322 134.991 1.00 21.48 42 ILE C C 1
ATOM 2714 O O . ILE C 1 54 ? -58.300 39.378 135.530 1.00 20.46 42 ILE C O 1
ATOM 2719 N N . VAL C 1 55 ? -57.049 38.252 134.034 1.00 20.42 43 VAL C N 1
ATOM 2720 C CA . VAL C 1 55 ? -56.455 39.445 133.473 1.00 20.12 43 VAL C CA 1
ATOM 2721 C C . VAL C 1 55 ? -56.618 39.282 131.969 1.00 19.80 43 VAL C C 1
ATOM 2722 O O . VAL C 1 55 ? -56.187 38.292 131.376 1.00 19.04 43 VAL C O 1
ATOM 2726 N N . ALA C 1 56 ? -57.288 40.244 131.363 1.00 19.66 44 ALA C N 1
ATOM 2727 C CA . ALA C 1 56 ? -57.514 40.212 129.930 1.00 18.88 44 ALA C CA 1
ATOM 2728 C C . ALA C 1 56 ? -57.509 41.665 129.479 1.00 19.50 44 ALA C C 1
ATOM 2729 O O . ALA C 1 56 ? -57.416 42.576 130.314 1.00 18.74 44 ALA C O 1
ATOM 2731 N N . TYR C 1 57 ? -57.597 41.885 128.172 1.00 17.67 45 TYR C N 1
ATOM 2732 C CA . TYR C 1 57 ? -57.614 43.244 127.661 1.00 17.78 45 TYR C CA 1
ATOM 2733 C C . TYR C 1 57 ? -58.301 43.377 126.311 1.00 17.24 45 TYR C C 1
ATOM 2734 O O . TYR C 1 57 ? -58.562 42.397 125.616 1.00 14.25 45 TYR C O 1
ATOM 2743 N N . LYS C 1 58 ? -58.582 44.627 125.967 1.00 17.65 46 LYS C N 1
ATOM 2744 C CA . LYS C 1 58 ? -59.200 44.996 124.709 1.00 17.06 46 LYS C CA 1
ATOM 2745 C C . LYS C 1 58 ? -58.421 46.199 124.207 1.00 17.91 46 LYS C C 1
ATOM 2746 O O . LYS C 1 58 ? -58.174 47.135 124.963 1.00 18.56 46 LYS C O 1
ATOM 2752 N N . ASN C 1 59 ? -58.023 46.177 122.941 1.00 18.25 47 ASN C N 1
ATOM 2753 C CA . ASN C 1 59 ? -57.311 47.308 122.383 1.00 16.74 47 ASN C CA 1
ATOM 2754 C C . ASN C 1 59 ? -58.328 48.395 122.054 1.00 16.21 47 ASN C C 1
ATOM 2755 O O . ASN C 1 59 ? -59.496 48.108 121.782 1.00 15.64 47 ASN C O 1
ATOM 2760 N N . ILE C 1 60 ? -57.879 49.642 122.117 1.00 14.70 48 ILE C N 1
ATOM 2761 C CA . ILE C 1 60 ? -58.718 50.792 121.829 1.00 16.22 48 ILE C CA 1
ATOM 2762 C C . ILE C 1 60 ? -58.115 51.468 120.597 1.00 17.04 48 ILE C C 1
ATOM 2763 O O . ILE C 1 60 ? -56.966 51.903 120.624 1.00 18.29 48 ILE C O 1
ATOM 2768 N N . THR C 1 61 ? -58.885 51.523 119.512 1.00 16.64 49 THR C N 1
ATOM 2769 C CA . THR C 1 61 ? -58.426 52.125 118.260 1.00 16.02 49 THR C CA 1
ATOM 2770 C C . THR C 1 61 ? -59.459 53.114 117.733 1.00 17.56 49 THR C C 1
ATOM 2771 O O . THR C 1 61 ? -60.642 53.017 118.065 1.00 17.73 49 THR C O 1
ATOM 2775 N N . PHE C 1 62 ? -59.023 54.071 116.920 1.00 17.93 50 PHE C N 1
ATOM 2776 C CA . PHE C 1 62 ? -59.962 55.044 116.375 1.00 18.04 50 PHE C CA 1
ATOM 2777 C C . PHE C 1 62 ? -60.959 54.361 115.435 1.00 17.41 50 PHE C C 1
ATOM 2778 O O . PHE C 1 62 ? -62.112 54.776 115.341 1.00 19.62 50 PHE C O 1
ATOM 2786 N N . ASN C 1 63 ? -60.511 53.305 114.763 1.00 15.62 51 ASN C N 1
ATOM 2787 C CA . ASN C 1 63 ? -61.345 52.568 113.822 1.00 15.33 51 ASN C CA 1
ATOM 2788 C C . ASN C 1 63 ? -62.503 51.799 114.464 1.00 15.69 51 ASN C C 1
ATOM 2789 O O . ASN C 1 63 ? -62.817 50.697 114.038 1.00 15.88 51 ASN C O 1
ATOM 2794 N N . GLU C 1 64 ? -63.127 52.373 115.489 1.00 16.93 52 GLU C N 1
ATOM 2795 C CA . GLU C 1 64 ? -64.269 51.746 116.153 1.00 17.32 52 GLU C CA 1
ATOM 2796 C C . GLU C 1 64 ? -65.481 52.670 115.969 1.00 18.06 52 GLU C C 1
ATOM 2797 O O . GLU C 1 64 ? -65.381 53.881 116.169 1.00 18.57 52 GLU C O 1
ATOM 2803 N N . ASP C 1 65 ? -66.624 52.101 115.592 1.00 17.86 53 ASP C N 1
ATOM 2804 C CA . ASP C 1 65 ? -67.838 52.887 115.346 1.00 16.67 53 ASP C CA 1
ATOM 2805 C C . ASP C 1 65 ? -68.217 53.859 116.468 1.00 17.91 53 ASP C C 1
ATOM 2806 O O . ASP C 1 65 ? -68.514 55.026 116.190 1.00 17.33 53 ASP C O 1
ATOM 2811 N N . VAL C 1 66 ? -68.177 53.405 117.723 1.00 16.57 54 VAL C N 1
ATOM 2812 C CA . VAL C 1 66 ? -68.529 54.267 118.856 1.00 17.45 54 VAL C CA 1
ATOM 2813 C C . VAL C 1 66 ? -67.862 55.629 118.882 1.00 16.70 54 VAL C C 1
ATOM 2814 O O . VAL C 1 66 ? -68.448 56.588 119.386 1.00 18.47 54 VAL C O 1
ATOM 2818 N N . PHE C 1 67 ? -66.643 55.727 118.361 1.00 15.99 55 PHE C N 1
ATOM 2819 C CA . PHE C 1 67 ? -65.959 57.015 118.362 1.00 16.10 55 PHE C CA 1
ATOM 2820 C C . PHE C 1 67 ? -66.606 58.030 117.414 1.00 17.59 55 PHE C C 1
ATOM 2821 O O . PHE C 1 67 ? -66.322 59.224 117.487 1.00 18.23 55 PHE C O 1
ATOM 2829 N N . ASN C 1 68 ? -67.478 57.566 116.525 1.00 18.46 56 ASN C N 1
ATOM 2830 C CA . ASN C 1 68 ? -68.161 58.495 115.632 1.00 19.38 56 ASN C CA 1
ATOM 2831 C C . ASN C 1 68 ? -69.038 59.453 116.428 1.00 19.44 56 ASN C C 1
ATOM 2832 O O . ASN C 1 68 ? -69.218 60.601 116.041 1.00 21.83 56 ASN C O 1
ATOM 2837 N N . GLY C 1 69 ? -69.577 58.981 117.545 1.00 18.06 57 GLY C N 1
ATOM 2838 C CA . GLY C 1 69 ? -70.443 59.832 118.336 1.00 20.13 57 GLY C CA 1
ATOM 2839 C C . GLY C 1 69 ? -70.068 60.063 119.787 1.00 18.89 57 GLY C C 1
ATOM 2840 O O . GLY C 1 69 ? -70.874 60.589 120.543 1.00 18.73 57 GLY C O 1
ATOM 2841 N N . HIS C 1 70 ? -68.855 59.702 120.186 1.00 18.79 58 HIS C N 1
ATOM 2842 C CA . HIS C 1 70 ? -68.454 59.890 121.577 1.00 18.57 58 HIS C CA 1
ATOM 2843 C C . HIS C 1 70 ? -66.967 60.219 121.711 1.00 19.39 58 HIS C C 1
ATOM 2844 O O . HIS C 1 70 ? -66.188 59.365 122.127 1.00 20.73 58 HIS C O 1
ATOM 2851 N N . PHE C 1 71 ? -66.549 61.433 121.351 1.00 19.52 59 PHE C N 1
ATOM 2852 C CA . PHE C 1 71 ? -67.401 62.490 120.818 1.00 19.68 59 PHE C CA 1
ATOM 2853 C C . PHE C 1 71 ? -66.706 62.998 119.558 1.00 20.91 59 PHE C C 1
ATOM 2854 O O . PHE C 1 71 ? -65.489 62.864 119.424 1.00 22.21 59 PHE C O 1
ATOM 2862 N N . PRO C 1 72 ? -67.462 63.575 118.611 1.00 21.64 60 PRO C N 1
ATOM 2863 C CA . PRO C 1 72 ? -66.798 64.075 117.403 1.00 22.93 60 PRO C CA 1
ATOM 2864 C C . PRO C 1 72 ? -65.631 65.001 117.777 1.00 24.28 60 PRO C C 1
ATOM 2865 O O . PRO C 1 72 ? -65.766 65.859 118.649 1.00 22.76 60 PRO C O 1
ATOM 2869 N N . ASN C 1 73 ? -64.485 64.796 117.129 1.00 25.94 61 ASN C N 1
ATOM 2870 C CA . ASN C 1 73 ? -63.262 65.561 117.399 1.00 28.13 61 ASN C CA 1
ATOM 2871 C C . ASN C 1 73 ? -62.671 65.358 118.801 1.00 28.56 61 ASN C C 1
ATOM 2872 O O . ASN C 1 73 ? -61.788 66.100 119.221 1.00 29.68 61 ASN C O 1
ATOM 2877 N N . LYS C 1 74 ? -63.159 64.361 119.530 1.00 28.11 62 LYS C N 1
ATOM 2878 C CA . LYS C 1 74 ? -62.634 64.072 120.866 1.00 26.67 62 LYS C CA 1
ATOM 2879 C C . LYS C 1 74 ? -63.000 62.635 121.204 1.00 24.93 62 LYS C C 1
ATOM 2880 O O . LYS C 1 74 ? -63.940 62.383 121.961 1.00 25.89 62 LYS C O 1
ATOM 2886 N N . PRO C 1 75 ? -62.270 61.670 120.627 1.00 22.08 63 PRO C N 1
ATOM 2887 C CA . PRO C 1 75 ? -62.532 60.253 120.866 1.00 21.72 63 PRO C CA 1
ATOM 2888 C C . PRO C 1 75 ? -62.204 59.801 122.279 1.00 21.95 63 PRO C C 1
ATOM 2889 O O . PRO C 1 75 ? -61.048 59.772 122.677 1.00 22.39 63 PRO C O 1
ATOM 2893 N N . ILE C 1 76 ? -63.244 59.455 123.022 1.00 21.54 64 ILE C N 1
ATOM 2894 C CA . ILE C 1 76 ? -63.124 58.986 124.393 1.00 21.84 64 ILE C CA 1
ATOM 2895 C C . ILE C 1 76 ? -63.944 57.696 124.539 1.00 22.19 64 ILE C C 1
ATOM 2896 O O . ILE C 1 76 ? -65.167 57.714 124.402 1.00 20.08 64 ILE C O 1
ATOM 2901 N N . PHE C 1 77 ? -63.266 56.580 124.799 1.00 20.40 65 PHE C N 1
ATOM 2902 C CA . PHE C 1 77 ? -63.954 55.309 124.951 1.00 19.68 65 PHE C CA 1
ATOM 2903 C C . PHE C 1 77 ? -64.989 55.484 126.049 1.00 19.99 65 PHE C C 1
ATOM 2904 O O . PHE C 1 77 ? -64.680 55.981 127.129 1.00 21.18 65 PHE C O 1
ATOM 2912 N N . PRO C 1 78 ? -66.239 55.088 125.784 1.00 18.10 66 PRO C N 1
ATOM 2913 C CA . PRO C 1 78 ? -67.293 55.228 126.789 1.00 17.11 66 PRO C CA 1
ATOM 2914 C C . PRO C 1 78 ? -67.025 54.482 128.101 1.00 17.99 66 PRO C C 1
ATOM 2915 O O . PRO C 1 78 ? -66.619 53.319 128.106 1.00 16.50 66 PRO C O 1
ATOM 2919 N N . GLY C 1 79 ? -67.258 55.176 129.214 1.00 19.25 67 GLY C N 1
ATOM 2920 C CA . GLY C 1 79 ? -67.055 54.590 130.525 1.00 18.00 67 GLY C CA 1
ATOM 2921 C C . GLY C 1 79 ? -67.930 53.376 130.766 1.00 18.83 67 GLY C C 1
ATOM 2922 O O . GLY C 1 79 ? -67.480 52.413 131.383 1.00 18.75 67 GLY C O 1
ATOM 2923 N N . VAL C 1 80 ? -69.175 53.414 130.291 1.00 17.80 68 VAL C N 1
ATOM 2924 C CA . VAL C 1 80 ? -70.080 52.284 130.474 1.00 15.99 68 VAL C CA 1
ATOM 2925 C C . VAL C 1 80 ? -69.593 51.049 129.721 1.00 16.32 68 VAL C C 1
ATOM 2926 O O . VAL C 1 80 ? -69.950 49.926 130.070 1.00 16.41 68 VAL C O 1
ATOM 2930 N N . LEU C 1 81 ? -68.792 51.251 128.678 1.00 16.27 69 LEU C N 1
ATOM 2931 C CA . LEU C 1 81 ? -68.270 50.121 127.915 1.00 15.55 69 LEU C CA 1
ATOM 2932 C C . LEU C 1 81 ? -67.041 49.526 128.615 1.00 15.32 69 LEU C C 1
ATOM 2933 O O . LEU C 1 81 ? -66.700 48.368 128.395 1.00 13.45 69 LEU C O 1
ATOM 2938 N N . ILE C 1 82 ? -66.375 50.316 129.453 1.00 15.42 70 ILE C N 1
ATOM 2939 C CA . ILE C 1 82 ? -65.225 49.798 130.202 1.00 17.29 70 ILE C CA 1
ATOM 2940 C C . ILE C 1 82 ? -65.811 48.804 131.206 1.00 16.47 70 ILE C C 1
ATOM 2941 O O . ILE C 1 82 ? -65.303 47.701 131.370 1.00 17.08 70 ILE C O 1
ATOM 2946 N N . VAL C 1 83 ? -66.899 49.195 131.863 1.00 15.93 71 VAL C N 1
ATOM 2947 C CA . VAL C 1 83 ? -67.546 48.311 132.824 1.00 18.29 71 VAL C CA 1
ATOM 2948 C C . VAL C 1 83 ? -68.055 47.062 132.113 1.00 18.63 71 VAL C C 1
ATOM 2949 O O . VAL C 1 83 ? -67.990 45.957 132.661 1.00 18.91 71 VAL C O 1
ATOM 2953 N N . GLU C 1 84 ? -68.557 47.238 130.892 1.00 17.05 72 GLU C N 1
ATOM 2954 C CA . GLU C 1 84 ? -69.064 46.113 130.117 1.00 16.71 72 GLU C CA 1
ATOM 2955 C C . GLU C 1 84 ? -67.946 45.113 129.867 1.00 15.75 72 GLU C C 1
ATOM 2956 O O . GLU C 1 84 ? -68.129 43.912 130.048 1.00 16.06 72 GLU C O 1
ATOM 2962 N N . GLY C 1 85 ? -66.791 45.620 129.446 1.00 15.98 73 GLY C N 1
ATOM 2963 C CA . GLY C 1 85 ? -65.653 44.759 129.190 1.00 17.07 73 GLY C CA 1
ATOM 2964 C C . GLY C 1 85 ? -65.254 44.032 130.461 1.00 19.18 73 GLY C C 1
ATOM 2965 O O . GLY C 1 85 ? -64.893 42.848 130.436 1.00 21.93 73 GLY C O 1
ATOM 2966 N N . MET C 1 86 ? -65.315 44.744 131.581 1.00 17.39 74 MET C N 1
ATOM 2967 C CA . MET C 1 86 ? -64.983 44.155 132.867 1.00 18.35 74 MET C CA 1
ATOM 2968 C C . MET C 1 86 ? -65.988 43.045 133.167 1.00 18.36 74 MET C C 1
ATOM 2969 O O . MET C 1 86 ? -65.610 41.969 133.623 1.00 16.80 74 MET C O 1
ATOM 2974 N N . ALA C 1 87 ? -67.264 43.306 132.896 1.00 17.11 75 ALA C N 1
ATOM 2975 C CA . ALA C 1 87 ? -68.302 42.311 133.131 1.00 17.46 75 ALA C CA 1
ATOM 2976 C C . ALA C 1 87 ? -68.042 41.088 132.247 1.00 18.96 75 ALA C C 1
ATOM 2977 O O . ALA C 1 87 ? -68.119 39.947 132.703 1.00 16.89 75 ALA C O 1
ATOM 2979 N N . GLN C 1 88 ? -67.725 41.333 130.980 1.00 18.28 76 GLN C N 1
ATOM 2980 C CA . GLN C 1 88 ? -67.456 40.239 130.068 1.00 18.46 76 GLN C CA 1
ATOM 2981 C C . GLN C 1 88 ? -66.291 39.392 130.581 1.00 20.32 76 GLN C C 1
ATOM 2982 O O . GLN C 1 88 ? -66.317 38.160 130.499 1.00 19.79 76 GLN C O 1
ATOM 2988 N N . SER C 1 89 ? -65.277 40.046 131.131 1.00 20.42 77 SER C N 1
ATOM 2989 C CA . SER C 1 89 ? -64.127 39.324 131.660 1.00 19.95 77 SER C CA 1
ATOM 2990 C C . SER C 1 89 ? -64.545 38.507 132.881 1.00 20.67 77 SER C C 1
ATOM 2991 O O . SER C 1 89 ? -64.124 37.370 133.045 1.00 19.62 77 SER C O 1
ATOM 2994 N N . GLY C 1 90 ? -65.376 39.092 133.738 1.00 21.64 78 GLY C N 1
ATOM 2995 C CA . GLY C 1 90 ? -65.842 38.370 134.904 1.00 22.11 78 GLY C CA 1
ATOM 2996 C C . GLY C 1 90 ? -66.582 37.122 134.451 1.00 22.36 78 GLY C C 1
ATOM 2997 O O . GLY C 1 90 ? -66.331 36.017 134.944 1.00 22.33 78 GLY C O 1
ATOM 2998 N N . GLY C 1 91 ? -67.495 37.305 133.500 1.00 22.46 79 GLY C N 1
ATOM 2999 C CA . GLY C 1 91 ? -68.267 36.194 132.975 1.00 21.25 79 GLY C CA 1
ATOM 3000 C C . GLY C 1 91 ? -67.411 35.052 132.458 1.00 21.62 79 GLY C C 1
ATOM 3001 O O . GLY C 1 91 ? -67.706 33.889 132.723 1.00 23.28 79 GLY C O 1
ATOM 3002 N N . PHE C 1 92 ? -66.354 35.373 131.720 1.00 20.99 80 PHE C N 1
ATOM 3003 C CA . PHE C 1 92 ? -65.460 34.348 131.184 1.00 20.89 80 PHE C CA 1
ATOM 3004 C C . PHE C 1 92 ? -64.817 33.608 132.359 1.00 20.49 80 PHE C C 1
ATOM 3005 O O . PHE C 1 92 ? -64.707 32.381 132.357 1.00 19.96 80 PHE C O 1
ATOM 3013 N N . LEU C 1 93 ? -64.384 34.376 133.354 1.00 20.44 81 LEU C N 1
ATOM 3014 C CA . LEU C 1 93 ? -63.761 33.825 134.550 1.00 20.63 81 LEU C CA 1
ATOM 3015 C C . LEU C 1 93 ? -64.714 32.839 135.219 1.00 20.18 81 LEU C C 1
ATOM 3016 O O . LEU C 1 93 ? -64.352 31.693 135.485 1.00 20.37 81 LEU C O 1
ATOM 3021 N N . ALA C 1 94 ? -65.936 33.295 135.481 1.00 19.68 82 ALA C N 1
ATOM 3022 C CA . ALA C 1 94 ? -66.937 32.450 136.111 1.00 20.72 82 ALA C CA 1
ATOM 3023 C C . ALA C 1 94 ? -67.183 31.183 135.290 1.00 21.77 82 ALA C C 1
ATOM 3024 O O . ALA C 1 94 ? -67.052 30.072 135.814 1.00 22.27 82 ALA C O 1
ATOM 3026 N N . PHE C 1 95 ? -67.518 31.341 134.010 1.00 20.62 83 PHE C N 1
ATOM 3027 C CA . PHE C 1 95 ? -67.790 30.178 133.171 1.00 20.03 83 PHE C CA 1
ATOM 3028 C C . PHE C 1 95 ? -66.655 29.157 133.120 1.00 21.26 83 PHE C C 1
ATOM 3029 O O . PHE C 1 95 ? -66.872 27.967 133.344 1.00 19.97 83 PHE C O 1
ATOM 3037 N N . THR C 1 96 ? -65.451 29.619 132.801 1.00 21.55 84 THR C N 1
ATOM 3038 C CA . THR C 1 96 ? -64.308 28.728 132.719 1.00 21.67 84 THR C CA 1
ATOM 3039 C C . THR C 1 96 ? -64.027 28.043 134.057 1.00 22.30 84 THR C C 1
ATOM 3040 O O . THR C 1 96 ? -63.562 26.901 134.085 1.00 22.56 84 THR C O 1
ATOM 3044 N N . SER C 1 97 ? -64.317 28.729 135.162 1.00 22.68 85 SER C N 1
ATOM 3045 C CA . SER C 1 97 ? -64.110 28.158 136.492 1.00 20.71 85 SER C CA 1
ATOM 3046 C C . SER C 1 97 ? -65.049 26.977 136.727 1.00 22.03 85 SER C C 1
ATOM 3047 O O . SER C 1 97 ? -64.680 26.003 137.373 1.00 24.27 85 SER C O 1
ATOM 3050 N N . LEU C 1 98 ? -66.267 27.064 136.207 1.00 23.36 86 LEU C N 1
ATOM 3051 C CA . LEU C 1 98 ? -67.240 25.990 136.371 1.00 22.87 86 LEU C CA 1
ATOM 3052 C C . LEU C 1 98 ? -67.026 24.807 135.419 1.00 23.82 86 LEU C C 1
ATOM 3053 O O . LEU C 1 98 ? -67.046 23.649 135.845 1.00 23.98 86 LEU C O 1
ATOM 3058 N N . TRP C 1 99 ? -66.818 25.097 134.134 1.00 23.02 87 TRP C N 1
ATOM 3059 C CA . TRP C 1 99 ? -66.663 24.046 133.133 1.00 21.15 87 TRP C CA 1
ATOM 3060 C C . TRP C 1 99 ? -65.397 24.084 132.283 1.00 21.43 87 TRP C C 1
ATOM 3061 O O . TRP C 1 99 ? -65.212 23.231 131.411 1.00 22.81 87 TRP C O 1
ATOM 3072 N N . GLY C 1 100 ? -64.518 25.049 132.527 1.00 21.27 88 GLY C N 1
ATOM 3073 C CA . GLY C 1 100 ? -63.306 25.130 131.731 1.00 21.75 88 GLY C CA 1
ATOM 3074 C C . GLY C 1 100 ? -63.639 25.581 130.319 1.00 21.70 88 GLY C C 1
ATOM 3075 O O . GLY C 1 100 ? -64.742 26.062 130.066 1.00 21.62 88 GLY C O 1
ATOM 3076 N N . PHE C 1 101 ? -62.697 25.426 129.396 1.00 21.28 89 PHE C N 1
ATOM 3077 C CA . PHE C 1 101 ? -62.924 25.832 128.017 1.00 21.66 89 PHE C CA 1
ATOM 3078 C C . PHE C 1 101 ? -63.820 24.820 127.319 1.00 21.37 89 PHE C C 1
ATOM 3079 O O . PHE C 1 101 ? -63.331 23.907 126.654 1.00 22.44 89 PHE C O 1
ATOM 3087 N N . ASP C 1 102 ? -65.132 24.989 127.469 1.00 22.34 90 ASP C N 1
ATOM 3088 C CA . ASP C 1 102 ? -66.100 24.081 126.862 1.00 22.98 90 ASP C CA 1
ATOM 3089 C C . ASP C 1 102 ? -67.145 24.841 126.017 1.00 22.21 90 ASP C C 1
ATOM 3090 O O . ASP C 1 102 ? -68.199 25.241 126.520 1.00 22.80 90 ASP C O 1
ATOM 3095 N N . PRO C 1 103 ? -66.860 25.047 124.719 1.00 22.15 91 PRO C N 1
ATOM 3096 C CA . PRO C 1 103 ? -67.756 25.754 123.793 1.00 22.47 91 PRO C CA 1
ATOM 3097 C C . PRO C 1 103 ? -69.170 25.183 123.744 1.00 24.22 91 PRO C C 1
ATOM 3098 O O . PRO C 1 103 ? -70.157 25.921 123.675 1.00 24.48 91 PRO C O 1
ATOM 3102 N N . GLU C 1 104 ? -69.255 23.859 123.785 1.00 25.07 92 GLU C N 1
ATOM 3103 C CA . GLU C 1 104 ? -70.521 23.152 123.727 1.00 25.37 92 GLU C CA 1
ATOM 3104 C C . GLU C 1 104 ? -71.430 23.530 124.900 1.00 24.71 92 GLU C C 1
ATOM 3105 O O . GLU C 1 104 ? -72.588 23.906 124.709 1.00 24.37 92 GLU C O 1
ATOM 3111 N N . ILE C 1 105 ? -70.908 23.425 126.116 1.00 23.70 93 ILE C N 1
ATOM 3112 C CA . ILE C 1 105 ? -71.689 23.775 127.296 1.00 22.68 93 ILE C CA 1
ATOM 3113 C C . ILE C 1 105 ? -71.909 25.285 127.319 1.00 22.74 93 ILE C C 1
ATOM 3114 O O . ILE C 1 105 ? -72.958 25.760 127.745 1.00 23.27 93 ILE C O 1
ATOM 3119 N N . ALA C 1 106 ? -70.921 26.036 126.838 1.00 24.11 94 ALA C N 1
ATOM 3120 C CA . ALA C 1 106 ? -71.009 27.494 126.816 1.00 24.01 94 ALA C CA 1
ATOM 3121 C C . ALA C 1 106 ? -72.281 28.003 126.146 1.00 24.48 94 ALA C C 1
ATOM 3122 O O . ALA C 1 106 ? -72.867 28.986 126.591 1.00 23.55 94 ALA C O 1
ATOM 3124 N N . LYS C 1 107 ? -72.708 27.322 125.086 1.00 25.20 95 LYS C N 1
ATOM 3125 C CA . LYS C 1 107 ? -73.904 27.697 124.335 1.00 25.86 95 LYS C CA 1
ATOM 3126 C C . LYS C 1 107 ? -75.203 27.507 125.101 1.00 26.51 95 LYS C C 1
ATOM 3127 O O . LYS C 1 107 ? -76.238 28.033 124.696 1.00 25.19 95 LYS C O 1
ATOM 3133 N N . THR C 1 108 ? -75.160 26.753 126.196 1.00 26.14 96 THR C N 1
ATOM 3134 C CA . THR C 1 108 ? -76.370 26.500 126.974 1.00 26.29 96 THR C CA 1
ATOM 3135 C C . THR C 1 108 ? -76.469 27.339 128.236 1.00 26.10 96 THR C C 1
ATOM 3136 O O . THR C 1 108 ? -77.348 27.100 129.062 1.00 27.50 96 THR C O 1
ATOM 3140 N N . LYS C 1 109 ? -75.589 28.323 128.385 1.00 26.49 97 LYS C N 1
ATOM 3141 C CA . LYS C 1 109 ? -75.603 29.169 129.582 1.00 27.02 97 LYS C CA 1
ATOM 3142 C C . LYS C 1 109 ? -75.685 30.658 129.294 1.00 27.04 97 LYS C C 1
ATOM 3143 O O . LYS C 1 109 ? -75.359 31.115 128.191 1.00 27.05 97 LYS C O 1
ATOM 3149 N N . ILE C 1 110 ? -76.133 31.409 130.297 1.00 26.81 98 ILE C N 1
ATOM 3150 C CA . ILE C 1 110 ? -76.177 32.859 130.209 1.00 27.71 98 ILE C CA 1
ATOM 3151 C C . ILE C 1 110 ? -75.641 33.408 131.530 1.00 27.95 98 ILE C C 1
ATOM 3152 O O . ILE C 1 110 ? -75.909 32.850 132.596 1.00 27.43 98 ILE C O 1
ATOM 3157 N N . VAL C 1 111 ? -74.856 34.476 131.451 1.00 28.66 99 VAL C N 1
ATOM 3158 C CA . VAL C 1 111 ? -74.305 35.115 132.639 1.00 29.48 99 VAL C CA 1
ATOM 3159 C C . VAL C 1 111 ? -75.057 36.427 132.808 1.00 29.74 99 VAL C C 1
ATOM 3160 O O . VAL C 1 111 ? -74.636 37.473 132.313 1.00 30.00 99 VAL C O 1
ATOM 3164 N N . TYR C 1 112 ? -76.176 36.353 133.515 1.00 29.23 100 TYR C N 1
ATOM 3165 C CA . TYR C 1 112 ? -77.046 37.499 133.747 1.00 29.72 100 TYR C CA 1
ATOM 3166 C C . TYR C 1 112 ? -76.496 38.399 134.860 1.00 28.67 100 TYR C C 1
ATOM 3167 O O . TYR C 1 112 ? -76.329 37.956 135.997 1.00 28.28 100 TYR C O 1
ATOM 3176 N N . PHE C 1 113 ? -76.199 39.654 134.535 1.00 28.15 101 PHE C N 1
ATOM 3177 C CA . PHE C 1 113 ? -75.682 40.583 135.542 1.00 27.65 101 PHE C CA 1
ATOM 3178 C C . PHE C 1 113 ? -76.829 41.292 136.233 1.00 26.07 101 PHE C C 1
ATOM 3179 O O . PHE C 1 113 ? -77.672 41.903 135.578 1.00 27.22 101 PHE C O 1
ATOM 3187 N N . MET C 1 114 ? -76.852 41.213 137.559 1.00 25.64 102 MET C N 1
ATOM 3188 C CA . MET C 1 114 ? -77.927 41.811 138.338 1.00 24.84 102 MET C CA 1
ATOM 3189 C C . MET C 1 114 ? -77.608 43.196 138.872 1.00 24.28 102 MET C C 1
ATOM 3190 O O . MET C 1 114 ? -78.477 44.068 138.898 1.00 23.68 102 MET C O 1
ATOM 3195 N N . THR C 1 115 ? -76.369 43.397 139.307 1.00 23.98 103 THR C N 1
ATOM 3196 C CA . THR C 1 115 ? -75.979 44.681 139.862 1.00 22.53 103 THR C CA 1
ATOM 3197 C C . THR C 1 115 ? -74.549 45.071 139.541 1.00 23.68 103 THR C C 1
ATOM 3198 O O . THR C 1 115 ? -73.689 44.221 139.303 1.00 23.74 103 THR C O 1
ATOM 3202 N N . ILE C 1 116 ? -74.316 46.378 139.555 1.00 22.21 104 ILE C N 1
ATOM 3203 C CA . ILE C 1 116 ? -73.006 46.959 139.317 1.00 22.56 104 ILE C CA 1
ATOM 3204 C C . ILE C 1 116 ? -72.885 47.968 140.451 1.00 23.06 104 ILE C C 1
ATOM 3205 O O . ILE C 1 116 ? -73.837 48.688 140.749 1.00 20.37 104 ILE C O 1
ATOM 3210 N N . ASP C 1 117 ? -71.721 48.026 141.084 1.00 24.35 105 ASP C N 1
ATOM 3211 C CA . ASP C 1 117 ? -71.552 48.926 142.212 1.00 24.94 105 ASP C CA 1
ATOM 3212 C C . ASP C 1 117 ? -70.157 49.503 142.318 1.00 23.92 105 ASP C C 1
ATOM 3213 O O . ASP C 1 117 ? -69.216 48.990 141.719 1.00 24.70 105 ASP C O 1
ATOM 3218 N N . LYS C 1 118 ? -70.048 50.579 143.092 1.00 23.41 106 LYS C N 1
ATOM 3219 C CA . LYS C 1 118 ? -68.785 51.253 143.356 1.00 23.44 106 LYS C CA 1
ATOM 3220 C C . LYS C 1 118 ? -67.877 51.432 142.151 1.00 23.73 106 LYS C C 1
ATOM 3221 O O . LYS C 1 118 ? -66.701 51.079 142.205 1.00 23.58 106 LYS C O 1
ATOM 3227 N N . VAL C 1 119 ? -68.399 51.967 141.059 1.00 23.63 107 VAL C N 1
ATOM 3228 C CA . VAL C 1 119 ? -67.546 52.179 139.905 1.00 24.86 107 VAL C CA 1
ATOM 3229 C C . VAL C 1 119 ? -67.092 53.631 139.898 1.00 24.44 107 VAL C C 1
ATOM 3230 O O . VAL C 1 119 ? -67.885 54.542 140.105 1.00 24.61 107 VAL C O 1
ATOM 3234 N N . LYS C 1 120 ? -65.794 53.828 139.703 1.00 25.03 108 LYS C N 1
ATOM 3235 C CA . LYS C 1 120 ? -65.200 55.158 139.654 1.00 25.87 108 LYS C CA 1
ATOM 3236 C C . LYS C 1 120 ? -64.307 55.232 138.422 1.00 24.67 108 LYS C C 1
ATOM 3237 O O . LYS C 1 120 ? -63.575 54.286 138.133 1.00 23.96 108 LYS C O 1
ATOM 3243 N N . PHE C 1 121 ? -64.379 56.342 137.692 1.00 23.91 109 PHE C N 1
ATOM 3244 C CA . PHE C 1 121 ? -63.532 56.534 136.518 1.00 23.19 109 PHE C CA 1
ATOM 3245 C C . PHE C 1 121 ? -62.471 57.555 136.910 1.00 24.23 109 PHE C C 1
ATOM 3246 O O . PHE C 1 121 ? -62.789 58.639 137.395 1.00 24.64 109 PHE C O 1
ATOM 3254 N N . ARG C 1 122 ? -61.206 57.204 136.712 1.00 26.09 110 ARG C N 1
ATOM 3255 C CA . ARG C 1 122 ? -60.105 58.088 137.087 1.00 26.74 110 ARG C CA 1
ATOM 3256 C C . ARG C 1 122 ? -59.417 58.749 135.901 1.00 25.65 110 ARG C C 1
ATOM 3257 O O . ARG C 1 122 ? -59.138 59.945 135.928 1.00 24.63 110 ARG C O 1
ATOM 3265 N N . ILE C 1 123 ? -59.131 57.963 134.871 1.00 24.18 111 ILE C N 1
ATOM 3266 C CA . ILE C 1 123 ? -58.459 58.476 133.685 1.00 23.76 111 ILE C CA 1
ATOM 3267 C C . ILE C 1 123 ? -59.201 58.086 132.414 1.00 24.00 111 ILE C C 1
ATOM 3268 O O . ILE C 1 123 ? -59.486 56.914 132.198 1.00 24.25 111 ILE C O 1
ATOM 3273 N N . PRO C 1 124 ? -59.518 59.064 131.551 1.00 23.84 112 PRO C N 1
ATOM 3274 C CA . PRO C 1 124 ? -60.225 58.720 130.317 1.00 23.27 112 PRO C CA 1
ATOM 3275 C C . PRO C 1 124 ? -59.405 57.747 129.471 1.00 22.32 112 PRO C C 1
ATOM 3276 O O . PRO C 1 124 ? -58.180 57.725 129.546 1.00 22.87 112 PRO C O 1
ATOM 3280 N N . VAL C 1 125 ? -60.099 56.938 128.681 1.00 21.22 113 VAL C N 1
ATOM 3281 C CA . VAL C 1 125 ? -59.475 55.949 127.814 1.00 20.12 113 VAL C CA 1
ATOM 3282 C C . VAL C 1 125 ? -59.633 56.457 126.381 1.00 20.04 113 VAL C C 1
ATOM 3283 O O . VAL C 1 125 ? -60.726 56.851 125.970 1.00 20.26 113 VAL C O 1
ATOM 3287 N N . THR C 1 126 ? -58.540 56.453 125.627 1.00 19.48 114 THR C N 1
ATOM 3288 C CA . THR C 1 126 ? -58.562 56.974 124.264 1.00 17.41 114 THR C CA 1
ATOM 3289 C C . THR C 1 126 ? -57.888 56.061 123.261 1.00 17.51 114 THR C C 1
ATOM 3290 O O . THR C 1 126 ? -57.106 55.194 123.636 1.00 17.12 114 THR C O 1
ATOM 3294 N N . PRO C 1 127 ? -58.183 56.254 121.963 1.00 15.36 115 PRO C N 1
ATOM 3295 C CA . PRO C 1 127 ? -57.583 55.439 120.912 1.00 16.36 115 PRO C CA 1
ATOM 3296 C C . PRO C 1 127 ? -56.074 55.338 121.129 1.00 17.94 115 PRO C C 1
ATOM 3297 O O . PRO C 1 127 ? -55.402 56.345 121.366 1.00 19.08 115 PRO C O 1
ATOM 3301 N N . GLY C 1 128 ? -55.547 54.123 121.043 1.00 17.96 116 GLY C N 1
ATOM 3302 C CA . GLY C 1 128 ? -54.127 53.916 121.256 1.00 18.43 116 GLY C CA 1
ATOM 3303 C C . GLY C 1 128 ? -53.877 53.253 122.599 1.00 19.01 116 GLY C C 1
ATOM 3304 O O . GLY C 1 128 ? -52.807 52.707 122.845 1.00 20.02 116 GLY C O 1
ATOM 3305 N N . ASP C 1 129 ? -54.874 53.300 123.475 1.00 20.50 117 ASP C N 1
ATOM 3306 C CA . ASP C 1 129 ? -54.760 52.690 124.800 1.00 20.92 117 ASP C CA 1
ATOM 3307 C C . ASP C 1 129 ? -54.994 51.186 124.774 1.00 23.08 117 ASP C C 1
ATOM 3308 O O . ASP C 1 129 ? -55.725 50.677 123.927 1.00 25.48 117 ASP C O 1
ATOM 3313 N N . ARG C 1 130 ? -54.365 50.487 125.716 1.00 24.47 118 ARG C N 1
ATOM 3314 C CA . ARG C 1 130 ? -54.516 49.045 125.881 1.00 23.18 118 ARG C CA 1
ATOM 3315 C C . ARG C 1 130 ? -55.310 48.946 127.181 1.00 23.55 118 ARG C C 1
ATOM 3316 O O . ARG C 1 130 ? -54.764 49.135 128.264 1.00 23.85 118 ARG C O 1
ATOM 3324 N N . LEU C 1 131 ? -56.605 48.683 127.071 1.00 23.21 119 LEU C N 1
ATOM 3325 C CA . LEU C 1 131 ? -57.457 48.603 128.245 1.00 22.03 119 LEU C CA 1
ATOM 3326 C C . LEU C 1 131 ? -57.365 47.214 128.856 1.00 23.44 119 LEU C C 1
ATOM 3327 O O . LEU C 1 131 ? -57.907 46.250 128.315 1.00 21.67 119 LEU C O 1
ATOM 3332 N N . GLU C 1 132 ? -56.682 47.130 129.994 1.00 22.62 120 GLU C N 1
ATOM 3333 C CA . GLU C 1 132 ? -56.482 45.861 130.690 1.00 24.25 120 GLU C CA 1
ATOM 3334 C C . GLU C 1 132 ? -57.458 45.682 131.848 1.00 23.80 120 GLU C C 1
ATOM 3335 O O . GLU C 1 132 ? -57.476 46.484 132.784 1.00 23.55 120 GLU C O 1
ATOM 3341 N N . TYR C 1 133 ? -58.262 44.624 131.773 1.00 23.30 121 TYR C N 1
ATOM 3342 C CA . TYR C 1 133 ? -59.256 44.311 132.798 1.00 21.99 121 TYR C CA 1
ATOM 3343 C C . TYR C 1 133 ? -58.676 43.438 133.910 1.00 21.50 121 TYR C C 1
ATOM 3344 O O . TYR C 1 133 ? -58.115 42.371 133.657 1.00 21.37 121 TYR C O 1
ATOM 3353 N N . HIS C 1 134 ? -58.820 43.887 135.148 1.00 22.19 122 HIS C N 1
ATOM 3354 C CA . HIS C 1 134 ? -58.314 43.118 136.278 1.00 21.87 122 HIS C CA 1
ATOM 3355 C C . HIS C 1 134 ? -59.473 42.785 137.190 1.00 21.78 122 HIS C C 1
ATOM 3356 O O . HIS C 1 134 ? -59.942 43.641 137.934 1.00 22.87 122 HIS C O 1
ATOM 3363 N N . LEU C 1 135 ? -59.949 41.548 137.123 1.00 21.85 123 LEU C N 1
ATOM 3364 C CA . LEU C 1 135 ? -61.066 41.140 137.964 1.00 23.99 123 LEU C CA 1
ATOM 3365 C C . LEU C 1 135 ? -60.748 39.959 138.862 1.00 24.58 123 LEU C C 1
ATOM 3366 O O . LEU C 1 135 ? -59.877 39.154 138.554 1.00 24.08 123 LEU C O 1
ATOM 3371 N N . GLU C 1 136 ? -61.456 39.871 139.984 1.00 25.51 124 GLU C N 1
ATOM 3372 C CA . GLU C 1 136 ? -61.243 38.782 140.936 1.00 26.90 124 GLU C CA 1
ATOM 3373 C C . GLU C 1 136 ? -62.582 38.399 141.560 1.00 25.62 124 GLU C C 1
ATOM 3374 O O . GLU C 1 136 ? -63.471 39.245 141.683 1.00 24.43 124 GLU C O 1
ATOM 3380 N N . VAL C 1 137 ? -62.733 37.133 141.946 1.00 24.55 125 VAL C N 1
ATOM 3381 C CA . VAL C 1 137 ? -63.978 36.692 142.572 1.00 23.91 125 VAL C CA 1
ATOM 3382 C C . VAL C 1 137 ? -64.041 37.231 144.001 1.00 25.84 125 VAL C C 1
ATOM 3383 O O . VAL C 1 137 ? -63.139 36.980 144.807 1.00 24.85 125 VAL C O 1
ATOM 3387 N N . LEU C 1 138 ? -65.099 37.976 144.312 1.00 26.37 126 LEU C N 1
ATOM 3388 C CA . LEU C 1 138 ? -65.269 38.534 145.647 1.00 26.96 126 LEU C CA 1
ATOM 3389 C C . LEU C 1 138 ? -66.136 37.599 146.469 1.00 27.72 126 LEU C C 1
ATOM 3390 O O . LEU C 1 138 ? -66.019 37.529 147.689 1.00 27.39 126 LEU C O 1
ATOM 3395 N N . LYS C 1 139 ? -67.015 36.879 145.787 1.00 28.82 127 LYS C N 1
ATOM 3396 C CA . LYS C 1 139 ? -67.903 35.952 146.458 1.00 29.04 127 LYS C CA 1
ATOM 3397 C C . LYS C 1 139 ? -68.585 35.051 145.440 1.00 28.82 127 LYS C C 1
ATOM 3398 O O . LYS C 1 139 ? -68.965 35.491 144.345 1.00 28.90 127 LYS C O 1
ATOM 3404 N N . HIS C 1 140 ? -68.730 33.783 145.802 1.00 26.70 128 HIS C N 1
ATOM 3405 C CA . HIS C 1 140 ? -69.392 32.824 144.942 1.00 24.93 128 HIS C CA 1
ATOM 3406 C C . HIS C 1 140 ? -70.237 31.898 145.803 1.00 24.70 128 HIS C C 1
ATOM 3407 O O . HIS C 1 140 ? -69.715 31.102 146.582 1.00 24.82 128 HIS C O 1
ATOM 3414 N N . LYS C 1 141 ? -71.549 32.016 145.651 1.00 23.77 129 LYS C N 1
ATOM 3415 C CA . LYS C 1 141 ? -72.486 31.200 146.396 1.00 23.65 129 LYS C CA 1
ATOM 3416 C C . LYS C 1 141 ? -73.567 30.705 145.445 1.00 23.78 129 LYS C C 1
ATOM 3417 O O . LYS C 1 141 ? -74.405 31.478 144.981 1.00 22.52 129 LYS C O 1
ATOM 3423 N N . GLY C 1 142 ? -73.544 29.412 145.150 1.00 25.20 130 GLY C N 1
ATOM 3424 C CA . GLY C 1 142 ? -74.536 28.855 144.253 1.00 26.69 130 GLY C CA 1
ATOM 3425 C C . GLY C 1 142 ? -74.399 29.397 142.842 1.00 27.53 130 GLY C C 1
ATOM 3426 O O . GLY C 1 142 ? -73.297 29.417 142.286 1.00 27.17 130 GLY C O 1
ATOM 3427 N N . MET C 1 143 ? -75.508 29.854 142.269 1.00 28.94 131 MET C N 1
ATOM 3428 C CA . MET C 1 143 ? -75.488 30.379 140.907 1.00 31.82 131 MET C CA 1
ATOM 3429 C C . MET C 1 143 ? -75.161 31.872 140.867 1.00 31.79 131 MET C C 1
ATOM 3430 O O . MET C 1 143 ? -75.219 32.497 139.811 1.00 31.59 131 MET C O 1
ATOM 3435 N N . ILE C 1 144 ? -74.794 32.433 142.018 1.00 31.05 132 ILE C N 1
ATOM 3436 C CA . ILE C 1 144 ? -74.468 33.849 142.106 1.00 29.45 132 ILE C CA 1
ATOM 3437 C C . ILE C 1 144 ? -72.970 34.140 142.238 1.00 28.71 132 ILE C C 1
ATOM 3438 O O . ILE C 1 144 ? -72.307 33.665 143.164 1.00 27.21 132 ILE C O 1
ATOM 3443 N N . TRP C 1 145 ? -72.448 34.926 141.298 1.00 25.12 133 TRP C N 1
ATOM 3444 C CA . TRP C 1 145 ? -71.046 35.293 141.301 1.00 23.84 133 TRP C CA 1
ATOM 3445 C C . TRP C 1 145 ? -70.875 36.793 141.485 1.00 24.75 133 TRP C C 1
ATOM 3446 O O . TRP C 1 145 ? -71.515 37.596 140.804 1.00 25.70 133 TRP C O 1
ATOM 3457 N N . GLN C 1 146 ? -70.001 37.164 142.410 1.00 24.35 134 GLN C N 1
ATOM 3458 C CA . GLN C 1 146 ? -69.733 38.566 142.689 1.00 24.90 134 GLN C CA 1
ATOM 3459 C C . GLN C 1 146 ? -68.273 38.811 142.328 1.00 22.72 134 GLN C C 1
ATOM 3460 O O . GLN C 1 146 ? -67.377 38.165 142.860 1.00 21.64 134 GLN C O 1
ATOM 3466 N N . VAL C 1 147 ? -68.038 39.734 141.404 1.00 22.22 135 VAL C N 1
ATOM 3467 C CA . VAL C 1 147 ? -66.685 40.026 140.961 1.00 21.19 135 VAL C CA 1
ATOM 3468 C C . VAL C 1 147 ? -66.365 41.513 141.066 1.00 20.51 135 VAL C C 1
ATOM 3469 O O . VAL C 1 147 ? -67.253 42.363 140.966 1.00 20.83 135 VAL C O 1
ATOM 3473 N N . GLY C 1 148 ? -65.092 41.823 141.275 1.00 18.69 136 GLY C N 1
ATOM 3474 C CA . GLY C 1 148 ? -64.690 43.207 141.402 1.00 17.97 136 GLY C CA 1
ATOM 3475 C C . GLY C 1 148 ? -63.279 43.415 140.909 1.00 18.09 136 GLY C C 1
ATOM 3476 O O . GLY C 1 148 ? -62.526 42.462 140.744 1.00 19.44 136 GLY C O 1
ATOM 3477 N N . GLY C 1 149 ? -62.910 44.664 140.666 1.00 19.44 137 GLY C N 1
ATOM 3478 C CA . GLY C 1 149 ? -61.566 44.913 140.186 1.00 18.90 137 GLY C CA 1
ATOM 3479 C C . GLY C 1 149 ? -61.375 46.264 139.541 1.00 17.95 137 GLY C C 1
ATOM 3480 O O . GLY C 1 149 ? -62.091 47.217 139.843 1.00 18.60 137 GLY C O 1
ATOM 3481 N N . THR C 1 150 ? -60.413 46.335 138.631 1.00 17.86 138 THR C N 1
ATOM 3482 C CA . THR C 1 150 ? -60.101 47.581 137.963 1.00 19.65 138 THR C CA 1
ATOM 3483 C C . THR C 1 150 ? -59.777 47.442 136.477 1.00 20.65 138 THR C C 1
ATOM 3484 O O . THR C 1 150 ? -59.532 46.351 135.959 1.00 20.33 138 THR C O 1
ATOM 3488 N N . ALA C 1 151 ? -59.782 48.581 135.805 1.00 21.22 139 ALA C N 1
ATOM 3489 C CA . ALA C 1 151 ? -59.439 48.662 134.395 1.00 22.26 139 ALA C CA 1
ATOM 3490 C C . ALA C 1 151 ? -58.130 49.442 134.444 1.00 22.21 139 ALA C C 1
ATOM 3491 O O . ALA C 1 151 ? -58.037 50.468 135.132 1.00 20.71 139 ALA C O 1
ATOM 3493 N N . GLN C 1 152 ? -57.114 48.967 133.736 1.00 22.49 140 GLN C N 1
ATOM 3494 C CA . GLN C 1 152 ? -55.833 49.656 133.770 1.00 23.68 140 GLN C CA 1
ATOM 3495 C C . GLN C 1 152 ? -55.235 49.922 132.393 1.00 23.01 140 GLN C C 1
ATOM 3496 O O . GLN C 1 152 ? -55.438 49.162 131.448 1.00 22.83 140 GLN C O 1
ATOM 3502 N N . VAL C 1 153 ? -54.512 51.028 132.284 1.00 22.75 141 VAL C N 1
ATOM 3503 C CA . VAL C 1 153 ? -53.832 51.373 131.048 1.00 23.52 141 VAL C CA 1
ATOM 3504 C C . VAL C 1 153 ? -52.405 51.710 131.457 1.00 24.55 141 VAL C C 1
ATOM 3505 O O . VAL C 1 153 ? -52.177 52.626 132.253 1.00 23.08 141 VAL C O 1
ATOM 3509 N N . ASP C 1 154 ? -51.454 50.942 130.940 1.00 26.01 142 ASP C N 1
ATOM 3510 C CA . ASP C 1 154 ? -50.046 51.150 131.249 1.00 28.73 142 ASP C CA 1
ATOM 3511 C C . ASP C 1 154 ? -49.749 51.202 132.759 1.00 29.50 142 ASP C C 1
ATOM 3512 O O . ASP C 1 154 ? -49.069 52.110 133.244 1.00 28.85 142 ASP C O 1
ATOM 3517 N N . GLY C 1 155 ? -50.274 50.229 133.496 1.00 28.48 143 GLY C N 1
ATOM 3518 C CA . GLY C 1 155 ? -50.032 50.165 134.926 1.00 28.72 143 GLY C CA 1
ATOM 3519 C C . GLY C 1 155 ? -50.864 51.087 135.793 1.00 29.60 143 GLY C C 1
ATOM 3520 O O . GLY C 1 155 ? -50.896 50.924 137.014 1.00 29.05 143 GLY C O 1
ATOM 3521 N N . LYS C 1 156 ? -51.537 52.057 135.181 1.00 29.35 144 LYS C N 1
ATOM 3522 C CA . LYS C 1 156 ? -52.348 52.994 135.947 1.00 29.33 144 LYS C CA 1
ATOM 3523 C C . LYS C 1 156 ? -53.815 52.600 136.021 1.00 28.94 144 LYS C C 1
ATOM 3524 O O . LYS C 1 156 ? -54.417 52.206 135.019 1.00 28.70 144 LYS C O 1
ATOM 3530 N N . VAL C 1 157 ? -54.384 52.704 137.218 1.00 26.59 145 VAL C N 1
ATOM 3531 C CA . VAL C 1 157 ? -55.785 52.394 137.416 1.00 24.31 145 VAL C CA 1
ATOM 3532 C C . VAL C 1 157 ? -56.627 53.448 136.704 1.00 24.49 145 VAL C C 1
ATOM 3533 O O . VAL C 1 157 ? -56.594 54.634 137.039 1.00 23.29 145 VAL C O 1
ATOM 3537 N N . VAL C 1 158 ? -57.385 52.998 135.717 1.00 23.89 146 VAL C N 1
ATOM 3538 C CA . VAL C 1 158 ? -58.238 53.875 134.935 1.00 22.96 146 VAL C CA 1
ATOM 3539 C C . VAL C 1 158 ? -59.686 53.837 135.418 1.00 22.11 146 VAL C C 1
ATOM 3540 O O . VAL C 1 158 ? -60.430 54.816 135.280 1.00 21.98 146 VAL C O 1
ATOM 3544 N N . ALA C 1 159 ? -60.086 52.710 135.992 1.00 20.30 147 ALA C N 1
ATOM 3545 C CA . ALA C 1 159 ? -61.445 52.566 136.489 1.00 19.13 147 ALA C CA 1
ATOM 3546 C C . ALA C 1 159 ? -61.537 51.371 137.417 1.00 18.77 147 ALA C C 1
ATOM 3547 O O . ALA C 1 159 ? -60.720 50.463 137.357 1.00 18.82 147 ALA C O 1
ATOM 3549 N N . GLU C 1 160 ? -62.539 51.383 138.280 1.00 19.51 148 GLU C N 1
ATOM 3550 C CA . GLU C 1 160 ? -62.755 50.278 139.193 1.00 23.10 148 GLU C CA 1
ATOM 3551 C C . GLU C 1 160 ? -64.249 50.046 139.251 1.00 22.80 148 GLU C C 1
ATOM 3552 O O . GLU C 1 160 ? -65.025 50.944 138.925 1.00 23.63 148 GLU C O 1
ATOM 3558 N N . ALA C 1 161 ? -64.651 48.840 139.647 1.00 22.67 149 ALA C N 1
ATOM 3559 C CA . ALA C 1 161 ? -66.065 48.511 139.729 1.00 20.70 149 ALA C CA 1
ATOM 3560 C C . ALA C 1 161 ? -66.291 47.144 140.338 1.00 21.27 149 ALA C C 1
ATOM 3561 O O . ALA C 1 161 ? -65.416 46.280 140.304 1.00 21.42 149 ALA C O 1
ATOM 3563 N N . GLU C 1 162 ? -67.484 46.960 140.887 1.00 22.43 150 GLU C N 1
ATOM 3564 C CA . GLU C 1 162 ? -67.883 45.692 141.471 1.00 24.14 150 GLU C CA 1
ATOM 3565 C C . GLU C 1 162 ? -69.126 45.266 140.698 1.00 23.79 150 GLU C C 1
ATOM 3566 O O . GLU C 1 162 ? -69.946 46.109 140.327 1.00 23.68 150 GLU C O 1
ATOM 3572 N N . LEU C 1 163 ? -69.255 43.968 140.444 1.00 23.14 151 LEU C 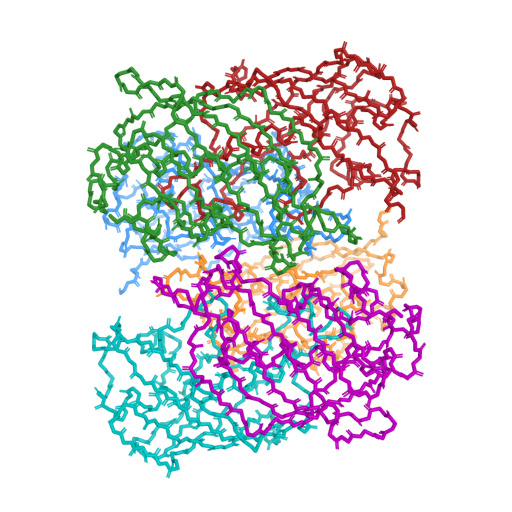N 1
ATOM 3573 C CA . LEU C 1 163 ? -70.394 43.457 139.700 1.00 22.79 151 LEU C CA 1
ATOM 3574 C C . LEU C 1 163 ? -70.873 42.117 140.246 1.00 23.42 151 LEU C C 1
ATOM 3575 O O . LEU C 1 163 ? -70.097 41.343 140.806 1.00 23.39 151 LEU C O 1
ATOM 3580 N N . LYS C 1 164 ? -72.163 41.850 140.080 1.00 22.78 152 LYS C N 1
ATOM 3581 C CA . LYS C 1 164 ? -72.739 40.608 140.546 1.00 23.62 152 LYS C CA 1
ATOM 3582 C C . LYS C 1 164 ? -73.562 40.012 139.427 1.00 24.55 152 LYS C C 1
ATOM 3583 O O . LYS C 1 164 ? -74.405 40.685 138.834 1.00 25.10 152 LYS C O 1
ATOM 3589 N N . ALA C 1 165 ? -73.318 38.739 139.147 1.00 23.70 153 ALA C N 1
ATOM 3590 C CA . ALA C 1 165 ? -74.036 38.053 138.090 1.00 24.85 153 ALA C CA 1
ATOM 3591 C C . ALA C 1 165 ? -74.632 36.746 138.592 1.00 26.15 153 ALA C C 1
ATOM 3592 O O . ALA C 1 165 ? -74.246 36.231 139.652 1.00 27.22 153 ALA C O 1
ATOM 3594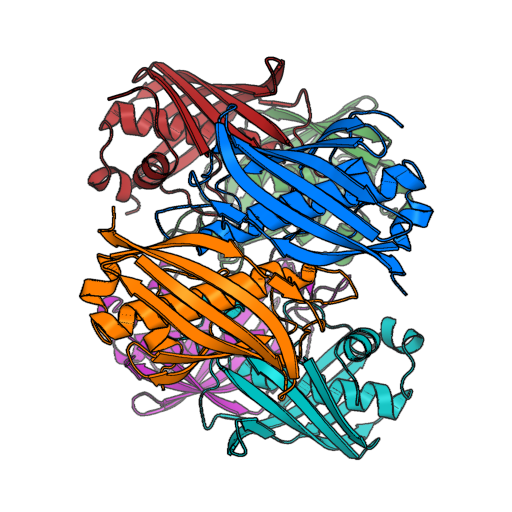 N N . MET C 1 166 ? -75.587 36.227 137.826 1.00 26.00 154 MET C N 1
ATOM 3595 C CA . MET C 1 166 ? -76.243 34.966 138.128 1.00 27.47 154 MET C CA 1
ATOM 3596 C C . MET C 1 166 ? -76.020 34.013 136.952 1.00 28.07 154 MET C C 1
ATOM 3597 O O . MET C 1 166 ? -76.227 34.387 135.797 1.00 26.51 154 MET C O 1
ATOM 3602 N N . ILE C 1 167 ? -75.573 32.795 137.231 1.00 27.96 155 ILE C N 1
ATOM 3603 C CA . ILE C 1 167 ? -75.384 31.829 136.155 1.00 30.12 155 ILE C CA 1
ATOM 3604 C C . ILE C 1 167 ? -76.737 31.173 135.973 1.00 30.41 155 ILE C C 1
ATOM 3605 O O . ILE C 1 167 ? -77.387 30.818 136.956 1.00 30.66 155 ILE C O 1
ATOM 3610 N N . ALA C 1 168 ? -77.165 31.019 134.726 1.00 30.75 156 ALA C N 1
ATOM 3611 C CA . ALA C 1 168 ? -78.460 30.401 134.453 1.00 31.60 156 ALA C CA 1
ATOM 3612 C C . ALA C 1 168 ? -78.472 29.642 133.135 1.00 32.19 156 ALA C C 1
ATOM 3613 O O . ALA C 1 168 ? -77.493 29.647 132.388 1.00 31.09 156 ALA C O 1
ATOM 3615 N N . GLU C 1 169 ? -79.605 29.005 132.861 1.00 34.59 157 GLU C N 1
ATOM 3616 C CA . GLU C 1 169 ? -79.808 28.209 131.651 1.00 37.95 157 GLU C CA 1
ATOM 3617 C C . GLU C 1 169 ? -80.198 29.050 130.441 1.00 38.95 157 GLU C C 1
ATOM 3618 O O . GLU C 1 169 ? -81.174 29.797 130.492 1.00 38.64 157 GLU C O 1
ATOM 3624 N N . ARG C 1 170 ? -79.463 28.927 129.341 1.00 40.76 158 ARG C N 1
ATOM 3625 C CA . ARG C 1 170 ? -79.833 29.719 128.171 1.00 44.81 158 ARG C CA 1
ATOM 3626 C C . ARG C 1 170 ? -81.159 29.198 127.637 1.00 47.98 158 ARG C C 1
ATOM 3627 O O . ARG C 1 170 ? -81.392 27.993 127.612 1.00 47.69 158 ARG C O 1
ATOM 3635 N N . GLU C 1 171 ? -82.037 30.114 127.235 1.00 52.42 159 GLU C N 1
ATOM 3636 C CA . GLU C 1 171 ? -83.342 29.742 126.693 1.00 56.65 159 GLU C CA 1
ATOM 3637 C C . GLU C 1 171 ? -83.501 30.355 125.304 1.00 57.96 159 GLU C C 1
ATOM 3638 O O . GLU C 1 171 ? -82.523 30.991 124.836 1.00 58.34 159 GLU C O 1
ATOM 3645 N N . LEU D 1 20 ? -87.618 78.421 129.389 1.00 54.63 8 LEU D N 1
ATOM 3646 C CA . LEU D 1 20 ? -87.298 76.973 129.192 1.00 55.28 8 LEU D CA 1
ATOM 3647 C C . LEU D 1 20 ? -88.568 76.145 129.259 1.00 55.42 8 LEU D C 1
ATOM 3648 O O . LEU D 1 20 ? -89.291 76.207 130.259 1.00 54.91 8 LEU D O 1
ATOM 3653 N N . GLN D 1 21 ? -88.837 75.367 128.208 1.00 55.23 9 GLN D N 1
ATOM 3654 C CA . GLN D 1 21 ? -90.036 74.527 128.168 1.00 54.50 9 GLN D CA 1
ATOM 3655 C C . GLN D 1 21 ? -89.834 73.226 128.943 1.00 53.52 9 GLN D C 1
ATOM 3656 O O . GLN D 1 21 ? -88.915 73.119 129.767 1.00 53.20 9 GLN D O 1
ATOM 3662 N N . SER D 1 22 ? -90.694 72.240 128.687 1.00 52.23 10 SER D N 1
ATOM 3663 C CA . SER D 1 22 ? -90.591 70.950 129.377 1.00 50.09 10 SER D CA 1
ATOM 3664 C C . SER D 1 22 ? -90.676 69.779 128.399 1.00 48.11 10 SER D C 1
ATOM 3665 O O . SER D 1 22 ? -90.612 68.616 128.801 1.00 48.89 10 SER D O 1
ATOM 3668 N N . GLN D 1 23 ? -90.821 70.093 127.114 1.00 46.04 11 GLN D N 1
ATOM 3669 C CA . GLN D 1 23 ? -90.891 69.081 126.058 1.00 42.94 11 GLN D CA 1
ATOM 3670 C C . GLN D 1 23 ? -89.866 69.483 125.008 1.00 39.33 11 GLN D C 1
ATOM 3671 O O . GLN D 1 23 ? -89.937 70.579 124.453 1.00 39.48 11 GLN D O 1
ATOM 3677 N N . PHE D 1 24 ? -88.899 68.612 124.752 1.00 35.21 12 PHE D N 1
ATOM 3678 C CA . PHE D 1 24 ? -87.880 68.901 123.758 1.00 30.38 12 PHE D CA 1
ATOM 3679 C C . PHE D 1 24 ? -87.755 67.701 122.845 1.00 27.89 12 PHE D C 1
ATOM 3680 O O . PHE D 1 24 ? -87.858 66.559 123.287 1.00 26.32 12 PHE D O 1
ATOM 3688 N N . PHE D 1 25 ? -87.535 67.963 121.566 1.00 25.23 13 PHE D N 1
ATOM 3689 C CA . PHE D 1 25 ? -87.408 66.884 120.611 1.00 23.40 13 PHE D CA 1
ATOM 3690 C C . PHE D 1 25 ? -85.961 66.640 120.217 1.00 22.46 13 PHE D C 1
ATOM 3691 O O . PHE D 1 25 ? -85.063 67.362 120.656 1.00 19.56 13 PHE D O 1
ATOM 3699 N N . ILE D 1 26 ? -85.738 65.608 119.408 1.00 21.51 14 ILE D N 1
ATOM 3700 C CA . ILE D 1 26 ? -84.389 65.236 118.992 1.00 22.06 14 ILE D CA 1
ATOM 3701 C C . ILE D 1 26 ? -83.573 66.384 118.394 1.00 21.70 14 ILE D C 1
ATOM 3702 O O . ILE D 1 26 ? -82.380 66.505 118.652 1.00 22.00 14 ILE D O 1
ATOM 3707 N N . GLU D 1 27 ? -84.221 67.231 117.606 1.00 23.16 15 GLU D N 1
ATOM 3708 C CA . GLU D 1 27 ? -83.551 68.376 116.996 1.00 25.63 15 GLU D CA 1
ATOM 3709 C C . GLU D 1 27 ? -82.940 69.267 118.092 1.00 24.32 15 GLU D C 1
ATOM 3710 O O . GLU D 1 27 ? -81.853 69.837 117.928 1.00 22.11 15 GLU D O 1
ATOM 3716 N N . HIS D 1 28 ? -83.644 69.361 119.216 1.00 22.59 16 HIS D N 1
ATOM 3717 C CA . HIS D 1 28 ? -83.196 70.160 120.354 1.00 21.22 16 HIS D CA 1
ATOM 3718 C C . HIS D 1 28 ? -82.084 69.446 121.107 1.00 19.89 16 HIS D C 1
ATOM 3719 O O . HIS D 1 28 ? -81.058 70.041 121.433 1.00 19.64 16 HIS D O 1
ATOM 3726 N N . ILE D 1 29 ? -82.304 68.167 121.389 1.00 18.70 17 ILE D N 1
ATOM 3727 C CA . ILE D 1 29 ? -81.320 67.365 122.094 1.00 18.90 17 ILE D CA 1
ATOM 3728 C C . ILE D 1 29 ? -79.993 67.426 121.345 1.00 19.27 17 ILE D C 1
ATOM 3729 O O . ILE D 1 29 ? -78.931 67.541 121.959 1.00 19.14 17 ILE D O 1
ATOM 3734 N N . LEU D 1 30 ? -80.078 67.369 120.014 1.00 19.58 18 LEU D N 1
ATOM 3735 C CA . LEU D 1 30 ? -78.929 67.420 119.109 1.00 18.74 18 LEU D CA 1
ATOM 3736 C C . LEU D 1 30 ? -78.135 68.719 119.286 1.00 19.41 18 LEU D C 1
ATOM 3737 O O . LEU D 1 30 ? -76.910 68.737 119.165 1.00 18.44 18 LEU D O 1
ATOM 3742 N N . GLN D 1 31 ? -78.848 69.804 119.579 1.00 20.09 19 GLN D N 1
ATOM 3743 C CA . GLN D 1 31 ? -78.235 71.111 119.765 1.00 20.86 19 GLN D CA 1
ATOM 3744 C C . GLN D 1 31 ? -77.699 71.319 121.178 1.00 22.51 19 GLN D C 1
ATOM 3745 O O . GLN D 1 31 ? -77.034 72.320 121.443 1.00 23.03 19 GLN D O 1
ATOM 3751 N N . ILE D 1 32 ? -77.983 70.386 122.084 1.00 22.05 20 ILE D N 1
ATOM 3752 C CA . ILE D 1 32 ? -77.525 70.521 123.463 1.00 20.24 20 ILE D CA 1
ATOM 3753 C C . ILE D 1 32 ? -76.430 69.532 123.840 1.00 20.80 20 ILE D C 1
ATOM 3754 O O . ILE D 1 32 ? -75.330 69.938 124.217 1.00 22.39 20 ILE D O 1
ATOM 3759 N N . LEU D 1 33 ? -76.733 68.239 123.739 1.00 19.64 21 LEU D N 1
ATOM 3760 C CA . LEU D 1 33 ? -75.768 67.194 124.060 1.00 18.48 21 LEU D CA 1
ATOM 3761 C C . LEU D 1 33 ? -74.745 67.039 122.947 1.00 19.55 21 LEU D C 1
ATOM 3762 O O . LEU D 1 33 ? -75.054 67.250 121.775 1.00 18.92 21 LEU D O 1
ATOM 3767 N N . PRO D 1 34 ? -73.502 66.679 123.300 1.00 19.60 22 PRO D N 1
ATOM 3768 C CA . PRO D 1 34 ? -72.451 66.503 122.294 1.00 20.25 22 PRO D CA 1
ATOM 3769 C C . PRO D 1 34 ? -72.496 65.112 121.658 1.00 21.21 22 PRO D C 1
ATOM 3770 O O . PRO D 1 34 ? -71.880 64.873 120.620 1.00 21.01 22 PRO D O 1
ATOM 3774 N N . HIS D 1 35 ? -73.238 64.202 122.281 1.00 19.64 23 HIS D N 1
ATOM 3775 C CA . HIS D 1 35 ? -73.354 62.838 121.773 1.00 19.80 23 HIS D CA 1
ATOM 3776 C C . HIS D 1 35 ? -73.918 62.755 120.358 1.00 18.81 23 HIS D C 1
ATOM 3777 O O . HIS D 1 35 ? -74.816 63.502 119.990 1.00 17.40 23 HIS D O 1
ATOM 3784 N N . ARG D 1 36 ? -73.372 61.837 119.573 1.00 17.37 24 ARG D N 1
ATOM 3785 C CA . ARG D 1 36 ? -73.832 61.605 118.214 1.00 17.26 24 ARG D CA 1
ATOM 3786 C C . ARG D 1 36 ? -73.923 60.097 117.963 1.00 17.05 24 ARG D C 1
ATOM 3787 O O . ARG D 1 36 ? -73.537 59.294 118.810 1.00 16.30 24 ARG D O 1
ATOM 3795 N N . TYR D 1 37 ? -74.459 59.722 116.808 1.00 16.88 25 TYR D N 1
ATOM 3796 C CA . TYR D 1 37 ? -74.602 58.312 116.449 1.00 16.10 25 TYR D CA 1
ATOM 3797 C C . TYR D 1 37 ? -73.220 57.666 116.476 1.00 14.73 25 TYR D C 1
ATOM 3798 O O . TYR D 1 37 ? -72.260 58.251 116.000 1.00 14.43 25 TYR D O 1
ATOM 3807 N N . PRO D 1 38 ? -73.100 56.451 117.029 1.00 14.29 26 PRO D N 1
ATOM 3808 C CA . PRO D 1 38 ? -74.145 55.631 117.632 1.00 14.56 26 PRO D CA 1
ATOM 3809 C C . PRO D 1 38 ? -74.139 55.670 119.159 1.00 16.41 26 PRO D C 1
ATOM 3810 O O . PRO D 1 38 ? -74.272 54.628 119.802 1.00 15.29 26 PRO D O 1
ATOM 3814 N N . MET D 1 39 ? -73.982 56.859 119.739 1.00 16.20 27 MET D N 1
ATOM 3815 C CA . MET D 1 39 ? -73.984 56.981 121.195 1.00 16.81 27 MET D CA 1
ATOM 3816 C C . MET D 1 39 ? -74.921 58.045 121.779 1.00 16.00 27 MET D C 1
ATOM 3817 O O . MET D 1 39 ? -74.761 58.448 122.925 1.00 18.01 27 MET D O 1
ATOM 3822 N N . LEU D 1 40 ? -75.884 58.512 120.990 1.00 15.11 28 LEU D N 1
ATOM 3823 C CA . LEU D 1 40 ? -76.870 59.468 121.479 1.00 14.69 28 LEU D CA 1
ATOM 3824 C C . LEU D 1 40 ? -78.058 58.561 121.758 1.00 16.27 28 LEU D C 1
ATOM 3825 O O . LEU D 1 40 ? -78.741 58.120 120.832 1.00 15.98 28 LEU D O 1
ATOM 3830 N N . LEU D 1 41 ? -78.299 58.277 123.036 1.00 16.17 29 LEU D N 1
ATOM 3831 C CA . LEU D 1 41 ? -79.352 57.351 123.411 1.00 15.71 29 LEU D CA 1
ATOM 3832 C C . LEU D 1 41 ? -80.590 57.921 124.103 1.00 16.66 29 LEU D C 1
ATOM 3833 O O . LEU D 1 41 ? -81.229 57.250 124.913 1.00 16.71 29 LEU D O 1
ATOM 3838 N N . VAL D 1 42 ? -80.917 59.166 123.774 1.00 16.67 30 VAL D N 1
ATOM 3839 C CA . VAL D 1 42 ? -82.102 59.834 124.295 1.00 18.04 30 VAL D CA 1
ATOM 3840 C C . VAL D 1 42 ? -82.766 60.411 123.047 1.00 17.77 30 VAL D C 1
ATOM 3841 O O . VAL D 1 42 ? -82.146 61.163 122.313 1.00 17.69 30 VAL D O 1
ATOM 3845 N N . ASP D 1 43 ? -84.024 60.064 122.808 1.00 17.88 31 ASP D N 1
ATOM 3846 C CA . ASP D 1 43 ? -84.717 60.542 121.617 1.00 16.86 31 ASP D CA 1
ATOM 3847 C C . ASP D 1 43 ? -85.630 61.744 121.833 1.00 16.20 31 ASP D C 1
ATOM 3848 O O . ASP D 1 43 ? -85.831 62.540 120.924 1.00 14.20 31 ASP D O 1
ATOM 3853 N N . ARG D 1 44 ? -86.167 61.884 123.039 1.00 15.93 32 ARG D N 1
ATOM 3854 C CA . ARG D 1 44 ? -87.107 62.961 123.321 1.00 15.03 32 ARG D CA 1
ATOM 3855 C C . ARG D 1 44 ? -87.194 63.232 124.831 1.00 16.13 32 ARG D C 1
ATOM 3856 O O . ARG D 1 44 ? -87.032 62.323 125.638 1.00 11.12 32 ARG D O 1
ATOM 3864 N N . ILE D 1 45 ? -87.434 64.491 125.195 1.00 16.99 33 ILE D N 1
ATOM 3865 C CA . ILE D 1 45 ? -87.570 64.893 126.601 1.00 20.16 33 ILE D CA 1
ATOM 3866 C C . ILE D 1 45 ? -89.049 65.205 126.851 1.00 19.41 33 ILE D C 1
ATOM 3867 O O . ILE D 1 45 ? -89.614 66.045 126.164 1.00 20.13 33 ILE D O 1
ATOM 3872 N N . THR D 1 46 ? -89.684 64.542 127.813 1.00 19.56 34 THR D N 1
ATOM 3873 C CA . THR D 1 46 ? -91.104 64.810 128.078 1.00 22.36 34 THR D CA 1
ATOM 3874 C C . THR D 1 46 ? -91.371 65.695 129.295 1.00 24.05 34 THR D C 1
ATOM 3875 O O . THR D 1 46 ? -92.423 66.325 129.386 1.00 24.92 34 THR D O 1
ATOM 3879 N N . GLU D 1 47 ? -90.417 65.752 130.219 1.00 26.05 35 GLU D N 1
ATOM 3880 C CA . GLU D 1 47 ? -90.557 66.556 131.434 1.00 26.49 35 GLU D CA 1
ATOM 3881 C C . GLU D 1 47 ? -89.207 67.117 131.872 1.00 25.52 35 GLU D C 1
ATOM 3882 O O . GLU D 1 47 ? -88.202 66.408 131.851 1.00 25.84 35 GLU D O 1
ATOM 3888 N N . LEU D 1 48 ? -89.187 68.376 132.294 1.00 24.76 36 LEU D N 1
ATOM 3889 C CA . LEU D 1 48 ? -87.947 68.993 132.744 1.00 25.05 36 LEU D CA 1
ATOM 3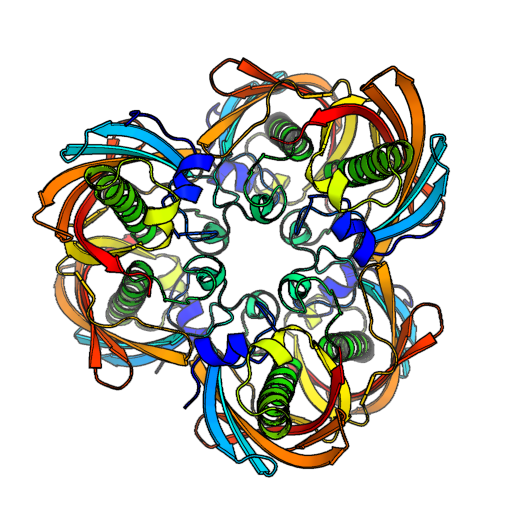890 C C . LEU D 1 48 ? -88.186 70.062 133.811 1.00 25.29 36 LEU D C 1
ATOM 3891 O O . LEU D 1 48 ? -89.013 70.955 133.633 1.00 25.01 36 LEU D O 1
ATOM 3896 N N . GLN D 1 49 ? -87.465 69.940 134.925 1.00 26.31 37 GLN D N 1
ATOM 3897 C CA . GLN D 1 49 ? -87.518 70.891 136.045 1.00 26.26 37 GLN D CA 1
ATOM 3898 C C . GLN D 1 49 ? -86.082 71.272 136.352 1.00 25.07 37 GLN D C 1
ATOM 3899 O O . GLN D 1 49 ? -85.329 70.463 136.901 1.00 24.92 37 GLN D O 1
ATOM 3905 N N . ALA D 1 50 ? -85.700 72.496 136.009 1.00 24.17 38 ALA D N 1
ATOM 3906 C CA . ALA D 1 50 ? -84.334 72.957 136.241 1.00 24.13 38 ALA D CA 1
ATOM 3907 C C . ALA D 1 50 ? -83.825 72.616 137.642 1.00 23.57 38 ALA D C 1
ATOM 3908 O O . ALA D 1 50 ? -84.489 72.887 138.642 1.00 23.16 38 ALA D O 1
ATOM 3910 N N . ASN D 1 51 ? -82.647 72.002 137.696 1.00 23.64 39 ASN D N 1
ATOM 3911 C CA . ASN D 1 51 ? -82.006 71.633 138.959 1.00 24.64 39 ASN D CA 1
ATOM 3912 C C . ASN D 1 51 ? -82.732 70.595 139.822 1.00 25.01 39 ASN D C 1
ATOM 3913 O O . ASN D 1 51 ? -82.305 70.321 140.946 1.00 27.21 39 ASN D O 1
ATOM 3918 N N . GLN D 1 52 ? -83.807 70.001 139.312 1.00 24.18 40 GLN D N 1
ATOM 3919 C CA . GLN D 1 52 ? -84.540 69.027 140.106 1.00 24.17 40 GLN D CA 1
ATOM 3920 C C . GLN D 1 52 ? -84.737 67.641 139.497 1.00 24.30 40 GLN D C 1
ATOM 3921 O O . GLN D 1 52 ? -84.235 66.649 140.016 1.00 23.84 40 GLN D O 1
ATOM 3927 N N . LYS D 1 53 ? -85.483 67.564 138.406 1.00 25.06 41 LYS D N 1
ATOM 3928 C CA . LYS D 1 53 ? -85.731 66.273 137.788 1.00 24.79 41 LYS D CA 1
ATOM 3929 C C . LYS D 1 53 ? -85.986 66.385 136.299 1.00 24.16 41 LYS D C 1
ATOM 3930 O O . LYS D 1 53 ? -86.169 67.479 135.759 1.00 23.19 41 LYS D O 1
ATOM 3936 N N . ILE D 1 54 ? -86.003 65.236 135.641 1.00 23.24 42 ILE D N 1
ATOM 3937 C CA . ILE D 1 54 ? -86.252 65.187 134.215 1.00 22.04 42 ILE D CA 1
ATOM 3938 C C . ILE D 1 54 ? -86.769 63.809 133.832 1.00 21.54 42 ILE D C 1
ATOM 3939 O O . ILE D 1 54 ? -86.359 62.791 134.394 1.00 19.66 42 ILE D O 1
ATOM 3944 N N . VAL D 1 55 ? -87.707 63.794 132.896 1.00 21.44 43 VAL D N 1
ATOM 3945 C CA . VAL D 1 55 ? -88.248 62.551 132.389 1.00 20.72 43 VAL D CA 1
ATOM 3946 C C . VAL D 1 55 ? -88.057 62.613 130.880 1.00 20.20 43 VAL D C 1
ATOM 3947 O O . VAL D 1 55 ? -88.471 63.571 130.224 1.00 18.00 43 VAL D O 1
ATOM 3951 N N . ALA D 1 56 ? -87.397 61.594 130.342 1.00 20.19 44 ALA D N 1
ATOM 3952 C CA . ALA D 1 56 ? -87.126 61.513 128.912 1.00 18.06 44 ALA D CA 1
ATOM 3953 C C . ALA D 1 56 ? -87.216 60.052 128.497 1.00 17.16 44 ALA D C 1
ATOM 3954 O O . ALA D 1 56 ? -87.405 59.176 129.341 1.00 16.87 44 ALA D O 1
ATOM 3956 N N . TYR D 1 57 ? -87.082 59.782 127.204 1.00 15.25 45 TYR D N 1
ATOM 3957 C CA . TYR D 1 57 ? -87.143 58.406 126.749 1.00 15.62 45 TYR D CA 1
ATOM 3958 C C . TYR D 1 57 ? -86.415 58.144 125.443 1.00 15.89 45 TYR D C 1
ATOM 3959 O O . TYR D 1 57 ? -86.123 59.060 124.677 1.00 15.02 45 TYR D O 1
ATOM 3968 N N . LYS D 1 58 ? -86.119 56.868 125.221 1.00 15.67 46 LYS D N 1
ATOM 3969 C CA . LYS D 1 58 ? -85.453 56.407 124.018 1.00 16.57 46 LYS D CA 1
ATOM 3970 C C . LYS D 1 58 ? -86.228 55.203 123.505 1.00 17.04 46 LYS D C 1
ATOM 3971 O O . LYS D 1 58 ? -86.500 54.270 124.259 1.00 18.11 46 LYS D O 1
ATOM 3977 N N . ASN D 1 59 ? -86.601 55.234 122.231 1.00 16.73 47 ASN D N 1
ATOM 3978 C CA . ASN D 1 59 ? -87.315 54.114 121.636 1.00 14.35 47 ASN D CA 1
ATOM 3979 C C . ASN D 1 59 ? -86.299 53.024 121.336 1.00 14.32 47 ASN D C 1
ATOM 3980 O O . ASN D 1 59 ? -85.186 53.308 120.898 1.00 15.69 47 ASN D O 1
ATOM 3985 N N . ILE D 1 60 ? -86.680 51.777 121.591 1.00 14.08 48 ILE D N 1
ATOM 3986 C CA . ILE D 1 60 ? -85.805 50.643 121.340 1.00 13.61 48 ILE D CA 1
ATOM 3987 C C . ILE D 1 60 ? -86.316 49.911 120.102 1.00 14.22 48 ILE D C 1
ATOM 3988 O O . ILE D 1 60 ? -87.474 49.488 120.060 1.00 15.51 48 ILE D O 1
ATOM 3993 N N . THR D 1 61 ? -85.466 49.765 119.092 1.00 14.03 49 THR D N 1
ATOM 3994 C CA . THR D 1 61 ? -85.877 49.070 117.879 1.00 14.55 49 THR D CA 1
ATOM 3995 C C . THR D 1 61 ? -84.863 48.024 117.442 1.00 14.59 49 THR D C 1
ATOM 3996 O O . THR D 1 61 ? -83.684 48.105 117.789 1.00 14.32 49 THR D O 1
ATOM 4000 N N . PHE D 1 62 ? -85.326 47.036 116.681 1.00 14.34 50 PHE D N 1
ATOM 4001 C CA . PHE D 1 62 ? -84.427 46.005 116.201 1.00 15.36 50 PHE D CA 1
ATOM 4002 C C . PHE D 1 62 ? -83.424 46.616 115.228 1.00 15.22 50 PHE D C 1
ATOM 4003 O O . PHE D 1 62 ? -82.285 46.161 115.134 1.00 15.79 50 PHE D O 1
ATOM 4011 N N . ASN D 1 63 ? -83.846 47.660 114.524 1.00 15.09 51 ASN D N 1
ATOM 4012 C CA . ASN D 1 63 ? -82.993 48.305 113.537 1.00 14.36 51 ASN D CA 1
ATOM 4013 C C . ASN D 1 63 ? -81.857 49.131 114.139 1.00 15.02 51 ASN D C 1
ATOM 4014 O O . ASN D 1 63 ? -81.599 50.251 113.712 1.00 17.04 51 ASN D O 1
ATOM 4019 N N . GLU D 1 64 ? -81.173 48.568 115.127 1.00 15.95 52 GLU D N 1
ATOM 4020 C CA . GLU D 1 64 ? -80.039 49.238 115.761 1.00 15.44 52 GLU D CA 1
ATOM 4021 C C . GLU D 1 64 ? -78.839 48.301 115.667 1.00 16.19 52 GLU D C 1
ATOM 4022 O O . GLU D 1 64 ? -78.934 47.113 115.990 1.00 16.81 52 GLU D O 1
ATOM 4028 N N . ASP D 1 65 ? -77.714 48.844 115.213 1.00 16.99 53 ASP D N 1
ATOM 4029 C CA . ASP D 1 65 ? -76.493 48.071 115.021 1.00 17.01 53 ASP D CA 1
ATOM 4030 C C . ASP D 1 65 ? -76.060 47.254 116.226 1.00 16.95 53 ASP D C 1
ATOM 4031 O O . ASP D 1 65 ? -75.615 46.121 116.069 1.00 15.82 53 ASP D O 1
ATOM 4036 N N . VAL D 1 66 ? -76.214 47.812 117.425 1.00 17.19 54 VAL D N 1
ATOM 4037 C CA . VAL D 1 66 ? -75.820 47.112 118.641 1.00 17.76 54 VAL D CA 1
ATOM 4038 C C . VAL D 1 66 ? -76.444 45.720 118.798 1.00 18.41 54 VAL D C 1
ATOM 4039 O O . VAL D 1 66 ? -75.842 44.841 119.407 1.00 18.85 54 VAL D O 1
ATOM 4043 N N . PHE D 1 67 ? -77.634 45.508 118.245 1.00 19.35 55 PHE D N 1
ATOM 4044 C CA . PHE D 1 67 ? -78.279 44.204 118.354 1.00 18.38 55 PHE D CA 1
ATOM 4045 C C . PHE D 1 67 ? -77.589 43.106 117.545 1.00 19.37 55 PHE D C 1
ATOM 4046 O O . PHE D 1 67 ? -77.783 41.920 117.814 1.00 19.51 55 PHE D O 1
ATOM 4054 N N . ASN D 1 68 ? -76.776 43.493 116.568 1.00 19.24 56 ASN D N 1
ATOM 4055 C CA . ASN D 1 68 ? -76.059 42.505 115.767 1.00 20.10 56 ASN D CA 1
ATOM 4056 C C . ASN D 1 68 ? -75.207 41.610 116.650 1.00 19.24 56 ASN D C 1
ATOM 4057 O O . ASN D 1 68 ? -74.972 40.450 116.328 1.00 21.10 56 ASN D O 1
ATOM 4062 N N . GLY D 1 69 ? -74.740 42.146 117.769 1.00 17.48 57 GLY D N 1
ATOM 4063 C CA . GLY D 1 69 ? -73.899 41.338 118.630 1.00 19.00 57 GLY D CA 1
ATOM 4064 C C . GLY D 1 69 ? -74.360 41.163 120.059 1.00 17.82 57 GLY D C 1
ATOM 4065 O O . GLY D 1 69 ? -73.609 40.645 120.870 1.00 17.89 57 GLY D O 1
ATOM 4066 N N . HIS D 1 70 ? -75.588 41.563 120.368 1.00 17.74 58 HIS D N 1
ATOM 4067 C CA . HIS D 1 70 ? -76.077 41.451 121.733 1.00 18.60 58 HIS D CA 1
ATOM 4068 C C . HIS D 1 70 ? -77.576 41.118 121.807 1.00 20.13 58 HIS D C 1
ATOM 4069 O O . HIS D 1 70 ? -78.373 41.971 122.182 1.00 20.32 58 HIS D O 1
ATOM 4076 N N . PHE D 1 71 ? -77.980 39.904 121.442 1.00 20.88 59 PHE D N 1
ATOM 4077 C CA . PHE D 1 71 ? -77.098 38.853 120.955 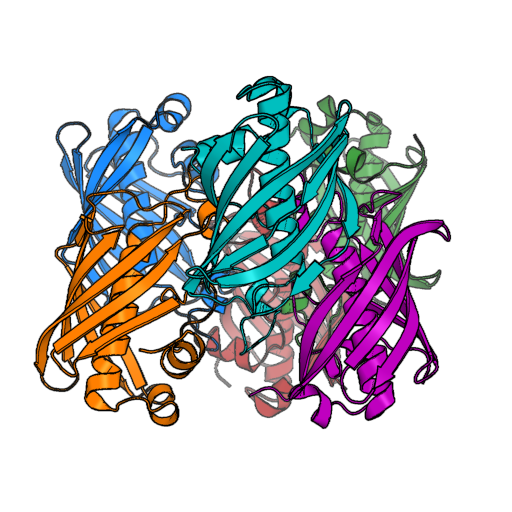1.00 22.44 59 PHE D CA 1
ATOM 4078 C C . PHE D 1 71 ? -77.739 38.262 119.705 1.00 23.03 59 PHE D C 1
ATOM 4079 O O . PHE D 1 71 ? -78.930 38.457 119.457 1.00 23.55 59 PHE D O 1
ATOM 4087 N N . PRO D 1 72 ? -76.962 37.537 118.892 1.00 24.89 60 PRO D N 1
ATOM 4088 C CA . PRO D 1 72 ? -77.572 36.959 117.689 1.00 26.35 60 PRO D CA 1
ATOM 4089 C C . PRO D 1 72 ? -78.755 36.071 118.059 1.00 26.19 60 PRO D C 1
ATOM 4090 O O . PRO D 1 72 ? -78.646 35.229 118.950 1.00 27.76 60 PRO D O 1
ATOM 4094 N N . ASN D 1 73 ? -79.884 36.296 117.388 1.00 29.25 61 ASN D N 1
ATOM 4095 C CA . ASN D 1 73 ? -81.133 35.548 117.599 1.00 30.65 61 ASN D CA 1
ATOM 4096 C C . ASN D 1 73 ? -81.790 35.793 118.955 1.00 30.52 61 ASN D C 1
ATOM 4097 O O . ASN D 1 73 ? -82.660 35.028 119.372 1.00 33.23 61 ASN D O 1
ATOM 4102 N N . LYS D 1 74 ? -81.379 36.852 119.642 1.00 28.43 62 LYS D N 1
ATOM 4103 C CA . LYS D 1 74 ? -81.939 37.179 120.951 1.00 26.37 62 LYS D CA 1
ATOM 4104 C C . LYS D 1 74 ? -81.545 38.618 121.286 1.00 24.02 62 LYS D C 1
ATOM 4105 O O . LYS D 1 74 ? -80.627 38.855 122.071 1.00 20.80 62 LYS D O 1
ATOM 4111 N N . PRO D 1 75 ? -82.231 39.600 120.673 1.00 21.61 63 PRO D N 1
ATOM 4112 C CA . PRO D 1 75 ? -81.947 41.022 120.900 1.00 21.12 63 PRO D CA 1
ATOM 4113 C C . PRO D 1 75 ? -82.315 41.526 122.292 1.00 19.83 63 PRO D C 1
ATOM 4114 O O . PRO D 1 75 ? -83.475 41.476 122.698 1.00 21.39 63 PRO D O 1
ATOM 4118 N N . ILE D 1 76 ? -81.303 42.005 123.009 1.00 18.90 64 ILE D N 1
ATOM 4119 C CA . ILE D 1 76 ? -81.444 42.534 124.362 1.00 17.07 64 ILE D CA 1
ATOM 4120 C C . ILE D 1 76 ? -80.675 43.856 124.402 1.00 17.23 64 ILE D C 1
ATOM 4121 O O . ILE D 1 76 ? -79.493 43.889 124.071 1.00 16.66 64 ILE D O 1
ATOM 4126 N N . PHE D 1 77 ? -81.334 44.945 124.792 1.00 16.98 65 PHE D N 1
ATOM 4127 C CA . PHE D 1 77 ? -80.647 46.228 124.862 1.00 16.01 65 PHE D CA 1
ATOM 4128 C C . PHE D 1 77 ? -79.694 46.135 126.047 1.00 15.92 65 PHE D C 1
ATOM 4129 O O . PHE D 1 77 ? -80.122 45.894 127.175 1.00 16.70 65 PHE D O 1
ATOM 4137 N N . PRO D 1 78 ? -78.387 46.322 125.806 1.00 17.33 66 PRO D N 1
ATOM 4138 C CA . PRO D 1 78 ? -77.366 46.249 126.861 1.00 16.06 66 PRO D CA 1
ATOM 4139 C C . PRO D 1 78 ? -77.643 47.118 128.077 1.00 16.29 66 PRO D C 1
ATOM 4140 O O . PRO D 1 78 ? -77.888 48.318 127.960 1.00 17.56 66 PRO D O 1
ATOM 4144 N N . GLY D 1 79 ? -77.599 46.492 129.248 1.00 14.84 67 GLY D N 1
ATOM 4145 C CA . GLY D 1 79 ? -77.837 47.198 130.492 1.00 15.04 67 GLY D CA 1
ATOM 4146 C C . GLY D 1 79 ? -76.943 48.407 130.683 1.00 15.46 67 GLY D C 1
ATOM 4147 O O . GLY D 1 79 ? -77.413 49.440 131.162 1.00 15.64 67 GLY D O 1
ATOM 4148 N N . VAL D 1 80 ? -75.666 48.290 130.316 1.00 15.98 68 VAL D N 1
ATOM 4149 C CA . VAL D 1 80 ? -74.736 49.409 130.449 1.00 15.84 68 VAL D CA 1
ATOM 4150 C C . VAL D 1 80 ? -75.167 50.587 129.580 1.00 17.05 68 VAL D C 1
ATOM 4151 O O . VAL D 1 80 ? -74.893 51.738 129.915 1.00 17.43 68 VAL D O 1
ATOM 4155 N N . LEU D 1 81 ? -75.845 50.302 128.469 1.00 17.10 69 LEU D N 1
ATOM 4156 C CA . LEU D 1 81 ? -76.319 51.366 127.587 1.00 16.34 69 LEU D CA 1
ATOM 4157 C C . LEU D 1 81 ? -77.548 52.053 128.187 1.00 15.90 69 LEU D C 1
ATOM 4158 O O . LEU D 1 81 ? -77.863 53.183 127.835 1.00 15.48 69 LEU D O 1
ATOM 4163 N N . ILE D 1 82 ? -78.233 51.370 129.102 1.00 16.14 70 ILE D N 1
ATOM 4164 C CA . ILE D 1 82 ? -79.393 51.957 129.771 1.00 15.30 70 ILE D CA 1
ATOM 4165 C C . ILE D 1 82 ? -78.887 53.022 130.753 1.00 16.13 70 ILE D C 1
ATOM 4166 O O . ILE D 1 82 ? -79.506 54.071 130.917 1.00 18.75 70 ILE D O 1
ATOM 4171 N N . VAL D 1 83 ? -77.758 52.746 131.399 1.00 16.53 71 VAL D N 1
ATOM 4172 C CA . VAL D 1 83 ? -77.160 53.688 132.343 1.00 17.57 71 VAL D CA 1
ATOM 4173 C C . VAL D 1 83 ? -76.648 54.891 131.554 1.00 17.22 71 VAL D C 1
ATOM 4174 O O . VAL D 1 83 ? -76.767 56.036 131.992 1.00 17.61 71 VAL D O 1
ATOM 4178 N N . GLU D 1 84 ? -76.078 54.620 130.387 1.00 16.78 72 GLU D N 1
ATOM 4179 C CA . GLU D 1 84 ? -75.571 55.680 129.534 1.00 16.58 72 GLU D CA 1
ATOM 4180 C C . GLU D 1 84 ? -76.721 56.629 129.217 1.00 16.40 72 GLU D C 1
ATOM 4181 O O . GLU D 1 84 ? -76.582 57.842 129.334 1.00 17.31 72 GLU D O 1
ATOM 4187 N N . GLY D 1 85 ? -77.863 56.063 128.829 1.00 16.64 73 GLY D N 1
ATOM 4188 C CA . GLY D 1 85 ? -79.028 56.871 128.509 1.00 16.85 73 GLY D CA 1
ATOM 4189 C C . GLY D 1 85 ? -79.501 57.717 129.681 1.00 18.13 73 GLY D C 1
ATOM 4190 O O . GLY D 1 85 ? -79.911 58.871 129.510 1.00 17.41 73 GLY D O 1
ATOM 4191 N N . MET D 1 86 ? -79.450 57.139 130.878 1.00 17.04 74 MET D N 1
ATOM 4192 C CA . MET D 1 86 ? -79.869 57.848 132.085 1.00 16.22 74 MET D CA 1
ATOM 4193 C C . MET D 1 86 ? -78.919 59.010 132.338 1.00 15.62 74 MET D C 1
ATOM 4194 O O . MET D 1 86 ? -79.334 60.079 132.785 1.00 15.51 74 MET D O 1
ATOM 4199 N N . ALA D 1 87 ? -77.642 58.787 132.042 1.00 14.97 75 ALA D N 1
ATOM 4200 C CA . ALA D 1 87 ? -76.615 59.808 132.218 1.00 15.28 75 ALA D CA 1
ATOM 4201 C C . ALA D 1 87 ? -76.843 60.962 131.243 1.00 17.11 75 ALA D C 1
ATOM 4202 O O . ALA D 1 87 ? -76.740 62.128 131.626 1.00 18.21 75 ALA D O 1
ATOM 4204 N N . GLN D 1 88 ? -77.153 60.634 129.988 1.00 16.14 76 GLN D N 1
ATOM 4205 C CA . GLN D 1 88 ? -77.397 61.646 128.964 1.00 17.52 76 GLN D CA 1
ATOM 4206 C C . GLN D 1 88 ? -78.641 62.473 129.283 1.00 17.71 76 GLN D C 1
ATOM 4207 O O . GLN D 1 88 ? -78.677 63.676 129.010 1.00 17.85 76 GLN D O 1
ATOM 4213 N N . SER D 1 89 ? -79.664 61.835 129.847 1.00 17.26 77 SER D N 1
ATOM 4214 C CA . SER D 1 89 ? -80.868 62.569 130.208 1.00 18.85 77 SER D CA 1
ATOM 4215 C C . SER D 1 89 ? -80.451 63.539 131.301 1.00 19.73 77 SER D C 1
ATOM 4216 O O . SER D 1 89 ? -80.833 64.713 131.289 1.00 20.80 77 SER D O 1
ATOM 4219 N N . GLY D 1 90 ? -79.655 63.040 132.240 1.00 18.57 78 GLY D N 1
ATOM 4220 C CA . GLY D 1 90 ? -79.176 63.883 133.313 1.00 18.99 78 GLY D CA 1
ATOM 4221 C C . GLY D 1 90 ? -78.382 65.030 132.722 1.00 19.30 78 GLY D C 1
ATOM 4222 O O . GLY D 1 90 ? -78.561 66.183 133.115 1.00 18.41 78 GLY D O 1
ATOM 4223 N N . GLY D 1 91 ? -77.513 64.710 131.765 1.00 19.63 79 GLY D N 1
ATOM 4224 C CA . GLY D 1 91 ? -76.704 65.729 131.121 1.00 19.18 79 GLY D CA 1
ATOM 4225 C C . GLY D 1 91 ? -77.551 66.833 130.518 1.00 19.78 79 GLY D C 1
ATOM 4226 O O . GLY D 1 91 ? -77.217 68.020 130.616 1.00 19.60 79 GLY D O 1
ATOM 4227 N N . PHE D 1 92 ? -78.653 66.449 129.884 1.00 20.01 80 PHE D N 1
ATOM 4228 C CA . PHE D 1 92 ? -79.536 67.439 129.284 1.00 20.95 80 PHE D CA 1
ATOM 4229 C C . PHE D 1 92 ? -80.088 68.341 130.388 1.00 21.33 80 PHE D C 1
ATOM 4230 O O . PHE D 1 92 ? -80.171 69.557 130.226 1.00 20.92 80 PHE D O 1
ATOM 4238 N N . LEU D 1 93 ? -80.467 67.730 131.507 1.00 22.23 81 LEU D N 1
ATOM 4239 C CA . LEU D 1 93 ? -80.991 68.477 132.647 1.00 22.47 81 LEU D CA 1
ATOM 4240 C C . LEU D 1 93 ? -79.942 69.484 133.119 1.00 21.86 81 LEU D C 1
ATOM 4241 O O . LEU D 1 93 ? -80.227 70.673 133.260 1.00 22.83 81 LEU D O 1
ATOM 4246 N N . ALA D 1 94 ? -78.723 68.998 133.336 1.00 22.08 82 ALA D N 1
ATOM 4247 C CA . ALA D 1 94 ? -77.617 69.834 133.788 1.00 22.29 82 ALA D CA 1
ATOM 4248 C C . ALA D 1 94 ? -77.351 71.030 132.868 1.00 23.60 82 ALA D C 1
ATOM 4249 O O . ALA D 1 94 ? -77.314 72.167 133.333 1.00 24.51 82 ALA D O 1
ATOM 4251 N N . PHE D 1 95 ? -77.161 70.776 131.574 1.00 23.62 83 PHE D N 1
ATOM 4252 C CA . PHE D 1 95 ? -76.898 71.845 130.610 1.00 23.84 83 PHE D CA 1
ATOM 4253 C C . PHE D 1 95 ? -77.980 72.924 130.620 1.00 23.92 83 PHE D C 1
ATOM 4254 O O . PHE D 1 95 ? -77.669 74.107 130.757 1.00 24.91 83 PHE D O 1
ATOM 4262 N N . THR D 1 96 ? -79.242 72.522 130.452 1.00 22.94 84 THR D N 1
ATOM 4263 C CA . THR D 1 96 ? -80.349 73.473 130.430 1.00 21.59 84 THR D CA 1
ATOM 4264 C C . THR D 1 96 ? -80.531 74.204 131.765 1.00 22.03 84 THR D C 1
ATOM 4265 O O . THR D 1 96 ? -80.976 75.352 131.790 1.00 22.46 84 THR D O 1
ATOM 4269 N N . SER D 1 97 ? -80.199 73.546 132.872 1.00 20.99 85 SER D N 1
ATOM 4270 C CA . SER D 1 97 ? -80.319 74.191 134.178 1.00 20.48 85 SER D CA 1
ATOM 4271 C C . SER D 1 97 ? -79.287 75.313 134.245 1.00 21.20 85 SER D C 1
ATOM 4272 O O . SER D 1 97 ? -79.575 76.421 134.687 1.00 21.26 85 SER D O 1
ATOM 4275 N N . LEU D 1 98 ? -78.086 75.001 133.770 1.00 21.94 86 LEU D N 1
ATOM 4276 C CA . LEU D 1 98 ? -76.953 75.913 133.768 1.00 23.54 86 LEU D CA 1
ATOM 4277 C C . LEU D 1 98 ? -77.019 77.097 132.801 1.00 24.77 86 LEU D C 1
ATOM 4278 O O . LEU D 1 98 ? -76.735 78.231 133.187 1.00 24.26 86 LEU D O 1
ATOM 4283 N N . TRP D 1 99 ? -77.396 76.832 131.554 1.00 24.28 87 TRP D N 1
ATOM 4284 C CA . TRP D 1 99 ? -77.449 77.868 130.519 1.00 24.93 87 TRP D CA 1
ATOM 4285 C C . TRP D 1 99 ? -78.746 77.920 129.719 1.00 24.38 87 TRP D C 1
ATOM 4286 O O . TRP D 1 99 ? -78.795 78.590 128.690 1.00 25.80 87 TRP D O 1
ATOM 4297 N N . GLY D 1 100 ? -79.783 77.219 130.163 1.00 24.48 88 GLY D N 1
ATOM 4298 C CA . GLY D 1 100 ? -81.030 77.223 129.414 1.00 24.52 88 GLY D CA 1
ATOM 4299 C C . GLY D 1 100 ? -80.765 76.579 128.063 1.00 26.71 88 GLY D C 1
ATOM 4300 O O . GLY D 1 100 ? -79.743 75.927 127.891 1.00 26.62 88 GLY D O 1
ATOM 4301 N N . PHE D 1 101 ? -81.665 76.748 127.102 1.00 27.37 89 PHE D N 1
ATOM 4302 C CA . PHE D 1 101 ? -81.458 76.153 125.782 1.00 27.96 89 PHE D CA 1
ATOM 4303 C C . PHE D 1 101 ? -80.496 77.050 125.014 1.00 28.29 89 PHE D C 1
ATOM 4304 O O . PHE D 1 101 ? -80.923 77.958 124.300 1.00 28.92 89 PHE D O 1
ATOM 4312 N N . ASP D 1 102 ? -79.199 76.789 125.162 1.00 27.68 90 ASP D N 1
ATOM 4313 C CA . ASP D 1 102 ? -78.173 77.593 124.512 1.00 28.01 90 ASP D CA 1
ATOM 4314 C C . ASP D 1 102 ? -77.209 76.759 123.663 1.00 27.67 90 ASP D C 1
ATOM 4315 O O . ASP D 1 102 ? -76.213 76.242 124.165 1.00 27.07 90 ASP D O 1
ATOM 4320 N N . PRO D 1 103 ? -77.488 76.635 122.359 1.00 27.06 91 PRO D N 1
ATOM 4321 C CA . PRO D 1 103 ? -76.646 75.862 121.441 1.00 27.52 91 PRO D CA 1
ATOM 4322 C C . PRO D 1 103 ? -75.211 76.348 121.219 1.00 28.14 91 PRO D C 1
ATOM 4323 O O . PRO D 1 103 ? -74.316 75.530 121.002 1.00 28.10 91 PRO D O 1
ATOM 4327 N N . GLU D 1 104 ? -74.972 77.657 121.257 1.00 28.85 92 GLU D N 1
ATOM 4328 C CA . GLU D 1 104 ? -73.610 78.142 121.040 1.00 28.63 92 GLU D CA 1
ATOM 4329 C C . GLU D 1 104 ? -72.685 77.767 122.202 1.00 26.55 92 GLU D C 1
ATOM 4330 O O . GLU D 1 104 ? -71.536 77.385 121.989 1.00 25.00 92 GLU D O 1
ATOM 4336 N N . ILE D 1 105 ? -73.178 77.858 123.431 1.00 25.91 93 ILE D N 1
ATOM 4337 C CA . ILE D 1 105 ? -72.339 77.501 124.566 1.00 25.76 93 ILE D CA 1
ATOM 4338 C C . ILE D 1 105 ? -72.226 75.991 124.720 1.00 26.41 93 ILE D C 1
ATOM 4339 O O . ILE D 1 105 ? -71.150 75.475 125.009 1.00 26.35 93 ILE D O 1
ATOM 4344 N N . ALA D 1 106 ? -73.331 75.277 124.526 1.00 26.40 94 ALA D N 1
ATOM 4345 C CA . ALA D 1 106 ? -73.313 73.825 124.674 1.00 26.96 94 ALA D CA 1
ATOM 4346 C C . ALA D 1 106 ? -72.350 73.171 123.693 1.00 26.91 94 ALA D C 1
ATOM 4347 O O . ALA D 1 106 ? -71.677 72.198 124.025 1.00 26.01 94 ALA D O 1
ATOM 4349 N N . LYS D 1 107 ? -72.288 73.721 122.487 1.00 29.02 95 LYS D N 1
ATOM 4350 C CA . LYS D 1 107 ? -71.436 73.197 121.418 1.00 30.66 95 LYS D CA 1
ATOM 4351 C C . LYS D 1 107 ? -69.956 73.038 121.813 1.00 31.28 95 LYS D C 1
ATOM 4352 O O . LYS D 1 107 ? -69.240 72.200 121.256 1.00 29.22 95 LYS D O 1
ATOM 4358 N N . THR D 1 108 ? -69.503 73.839 122.777 1.00 31.31 96 THR D N 1
ATOM 4359 C CA . THR D 1 108 ? -68.108 73.791 123.221 1.00 32.01 96 THR D CA 1
ATOM 4360 C C . THR D 1 108 ? -67.830 72.771 124.334 1.00 31.72 96 THR D C 1
ATOM 4361 O O . THR D 1 108 ? -66.697 72.670 124.823 1.00 30.90 96 THR D O 1
ATOM 4365 N N . LYS D 1 109 ? -68.838 71.990 124.716 1.00 29.96 97 LYS D N 1
ATOM 4366 C CA . LYS D 1 109 ? -68.643 71.034 125.805 1.00 30.42 97 LYS D CA 1
ATOM 4367 C C . LYS D 1 109 ? -68.755 69.547 125.515 1.00 28.99 97 LYS D C 1
ATOM 4368 O O . LYS D 1 109 ? -69.164 69.124 124.439 1.00 30.29 97 LYS D O 1
ATOM 4374 N N . ILE D 1 110 ? -68.360 68.762 126.510 1.00 29.19 98 ILE D N 1
ATOM 4375 C CA . ILE D 1 110 ? -68.451 67.307 126.465 1.00 29.63 98 ILE D CA 1
ATOM 4376 C C . ILE D 1 110 ? -68.875 66.907 127.872 1.00 29.46 98 ILE D C 1
ATOM 4377 O O . ILE D 1 110 ? -68.930 67.752 128.770 1.00 28.49 98 ILE D O 1
ATOM 4382 N N . VAL D 1 111 ? -69.205 65.638 128.068 1.00 29.00 99 VAL D N 1
ATOM 4383 C CA . VAL D 1 111 ? -69.632 65.183 129.383 1.00 28.79 99 VAL D CA 1
ATOM 4384 C C . VAL D 1 111 ? -68.828 63.949 129.744 1.00 28.57 99 VAL D C 1
ATOM 4385 O O . VAL D 1 111 ? -68.656 63.056 128.909 1.00 28.46 99 VAL D O 1
ATOM 4389 N N . TYR D 1 112 ? -68.320 63.914 130.976 1.00 27.25 100 TYR D N 1
ATOM 4390 C CA . TYR D 1 112 ? -67.529 62.786 131.464 1.00 28.47 100 TYR D CA 1
ATOM 4391 C C . TYR D 1 112 ? -68.188 62.102 132.655 1.00 28.12 100 TYR D C 1
ATOM 4392 O O . TYR D 1 112 ? -68.595 62.769 133.613 1.00 25.98 100 TYR D O 1
ATOM 4401 N N . PHE D 1 113 ? -68.260 60.776 132.602 1.00 26.06 101 PHE D N 1
ATOM 4402 C CA . PHE D 1 113 ? -68.814 59.982 133.697 1.00 25.44 101 PHE D CA 1
ATOM 4403 C C . PHE D 1 113 ? -67.776 60.042 134.828 1.00 24.25 101 PHE D C 1
ATOM 4404 O O . PHE D 1 113 ? -66.575 60.020 134.561 1.00 23.92 101 PHE D O 1
ATOM 4412 N N . MET D 1 114 ? -68.221 60.125 136.078 1.00 23.22 102 MET D N 1
ATOM 4413 C CA . MET D 1 114 ? -67.284 60.149 137.210 1.00 23.02 102 MET D CA 1
ATOM 4414 C C . MET D 1 114 ? -67.492 58.906 138.079 1.00 21.01 102 MET D C 1
ATOM 4415 O O . MET D 1 114 ? -66.539 58.256 138.495 1.00 19.25 102 MET D O 1
ATOM 4420 N N . THR D 1 115 ? -68.749 58.579 138.346 1.00 20.04 103 THR D N 1
ATOM 4421 C CA . THR D 1 115 ? -69.072 57.406 139.153 1.00 21.40 103 THR D CA 1
ATOM 4422 C C . THR D 1 115 ? -70.467 56.884 138.835 1.00 20.56 103 THR D C 1
ATOM 4423 O O . THR D 1 115 ? -71.344 57.634 138.402 1.00 20.69 103 THR D O 1
ATOM 4427 N N . ILE D 1 116 ? -70.657 55.587 139.041 1.00 20.82 104 ILE D N 1
ATOM 4428 C CA . ILE D 1 116 ? -71.960 54.963 138.854 1.00 20.50 104 ILE D CA 1
ATOM 4429 C C . ILE D 1 116 ? -72.132 54.142 140.126 1.00 19.76 104 ILE D C 1
ATOM 4430 O O . ILE D 1 116 ? -71.166 53.583 140.624 1.00 16.85 104 ILE D O 1
ATOM 4435 N N . ASP D 1 117 ? -73.350 54.078 140.653 1.00 20.73 105 ASP D N 1
ATOM 4436 C CA . ASP D 1 117 ? -73.601 53.340 141.889 1.00 23.72 105 ASP D CA 1
ATOM 4437 C C . ASP D 1 117 ? -75.001 52.775 141.974 1.00 23.55 105 ASP D C 1
ATOM 4438 O O . ASP D 1 117 ? -75.922 53.265 141.328 1.00 25.37 105 ASP D O 1
ATOM 4443 N N . LYS D 1 118 ? -75.151 51.751 142.804 1.00 23.54 106 LYS D N 1
ATOM 4444 C CA . LYS D 1 118 ? -76.440 51.125 143.040 1.00 22.91 106 LYS D CA 1
ATOM 4445 C C . LYS D 1 118 ? -77.225 50.815 141.773 1.00 21.81 106 LYS D C 1
ATOM 4446 O O . LYS D 1 118 ? -78.413 51.127 141.684 1.00 21.34 106 LYS D O 1
ATOM 4452 N N . VAL D 1 119 ? -76.584 50.222 140.778 1.00 22.01 107 VAL D N 1
ATOM 4453 C CA . VAL D 1 119 ? -77.343 49.887 139.591 1.00 21.65 107 VAL D CA 1
ATOM 4454 C C . VAL D 1 119 ? -77.848 48.463 139.741 1.00 22.28 107 VAL D C 1
ATOM 4455 O O . VAL D 1 119 ? -77.134 47.562 140.192 1.00 20.80 107 VAL D O 1
ATOM 4459 N N . LYS D 1 120 ? -79.114 48.284 139.396 1.00 23.09 108 LYS D N 1
ATOM 4460 C CA . LYS D 1 120 ? -79.755 46.990 139.478 1.00 24.02 108 LYS D CA 1
ATOM 4461 C C . LYS D 1 120 ? -80.527 46.766 138.191 1.00 23.36 108 LYS D C 1
ATOM 4462 O O . LYS D 1 120 ? -81.230 47.653 137.720 1.00 24.27 108 LYS D O 1
ATOM 4468 N N . PHE D 1 121 ? -80.382 45.585 137.609 1.00 23.20 109 PHE D N 1
ATOM 4469 C CA . PHE D 1 121 ? -81.080 45.282 136.370 1.00 22.30 109 PHE D CA 1
ATOM 4470 C C . PHE D 1 121 ? -82.200 44.295 136.655 1.00 22.51 109 PHE D C 1
ATOM 4471 O O . PHE D 1 121 ? -81.967 43.103 136.806 1.00 24.38 109 PHE D O 1
ATOM 4479 N N . ARG D 1 122 ? -83.424 44.800 136.718 1.00 21.88 110 ARG D N 1
ATOM 4480 C CA . ARG D 1 122 ? -84.563 43.952 137.027 1.00 22.08 110 ARG D CA 1
ATOM 4481 C C . ARG D 1 122 ? -85.243 43.294 135.838 1.00 23.18 110 ARG D C 1
ATOM 4482 O O . ARG D 1 122 ? -85.644 42.137 135.935 1.00 24.70 110 ARG D O 1
ATOM 4490 N N . ILE D 1 123 ? -85.376 44.012 134.721 1.00 21.46 111 ILE D N 1
ATOM 4491 C CA . ILE D 1 123 ? -86.058 43.466 133.547 1.00 19.72 111 ILE D CA 1
ATOM 4492 C C . ILE D 1 123 ? -85.358 43.766 132.221 1.00 19.09 111 ILE D C 1
ATOM 4493 O O . ILE D 1 123 ? -85.094 44.913 131.890 1.00 19.57 111 ILE D O 1
ATOM 4498 N N . PRO D 1 124 ? -85.054 42.729 131.438 1.00 19.43 112 PRO D N 1
ATOM 4499 C CA . PRO D 1 124 ? -84.383 43.006 130.166 1.00 20.00 112 PRO D CA 1
ATOM 4500 C C . PRO D 1 124 ? -85.228 43.868 129.226 1.00 19.87 112 PRO D C 1
ATOM 4501 O O . PRO D 1 124 ? -86.452 43.737 129.182 1.00 21.14 112 PRO D O 1
ATOM 4505 N N . VAL D 1 125 ? -84.564 44.769 128.509 1.00 17.87 113 VAL D N 1
ATOM 4506 C CA . VAL D 1 125 ? -85.207 45.670 127.555 1.00 17.67 113 VAL D CA 1
ATOM 4507 C C . VAL D 1 125 ? -85.007 45.087 126.158 1.00 17.14 113 VAL D C 1
ATOM 4508 O O . VAL D 1 125 ? -83.900 44.713 125.793 1.00 15.60 113 VAL D O 1
ATOM 4512 N N . THR D 1 126 ? -86.080 45.020 125.380 1.00 16.76 114 THR D N 1
ATOM 4513 C CA . THR D 1 126 ? -86.009 44.441 124.047 1.00 16.59 114 THR D CA 1
ATOM 4514 C C . THR D 1 126 ? -86.658 45.325 122.992 1.00 16.26 114 THR D C 1
ATOM 4515 O O . THR D 1 126 ? -87.435 46.220 123.313 1.00 15.60 114 THR D O 1
ATOM 4519 N N . PRO D 1 127 ? -86.355 45.065 121.707 1.00 16.09 115 PRO D N 1
ATOM 4520 C CA . PRO D 1 127 ? -86.923 45.849 120.605 1.00 16.22 115 PRO D CA 1
ATOM 4521 C C . PRO D 1 127 ? -88.435 45.998 120.746 1.00 16.83 115 PRO D C 1
ATOM 4522 O O . PRO D 1 127 ? -89.148 45.024 120.998 1.00 16.40 115 PRO D O 1
ATOM 4526 N N . GLY D 1 128 ? -88.924 47.220 120.587 1.00 16.80 116 GLY D N 1
ATOM 4527 C CA . GLY D 1 128 ? -90.349 47.448 120.710 1.00 16.64 116 GLY D CA 1
ATOM 4528 C C . GLY D 1 128 ? -90.693 48.122 122.021 1.00 18.16 116 GLY D C 1
ATOM 4529 O O . GLY D 1 128 ? -91.814 48.604 122.191 1.00 17.57 116 GLY D O 1
ATOM 4530 N N . ASP D 1 129 ? -89.732 48.147 122.947 1.00 18.23 117 ASP D N 1
ATOM 4531 C CA . ASP D 1 129 ? -89.921 48.791 124.250 1.00 17.95 117 ASP D CA 1
ATOM 4532 C C . ASP D 1 129 ? -89.658 50.291 124.141 1.00 18.41 117 ASP D C 1
ATOM 4533 O O . ASP D 1 129 ? -88.881 50.743 123.301 1.00 17.50 117 ASP D O 1
ATOM 4538 N N . ARG D 1 130 ? -90.302 51.047 125.022 1.00 18.75 118 ARG D N 1
ATOM 4539 C CA . ARG D 1 130 ? -90.136 52.492 125.098 1.00 18.84 118 ARG D CA 1
ATOM 4540 C C . ARG D 1 130 ? -89.395 52.735 126.418 1.00 18.49 118 ARG D C 1
ATOM 4541 O O . ARG D 1 130 ? -90.015 52.805 127.479 1.00 17.47 118 ARG D O 1
ATOM 4549 N N . LEU D 1 131 ? -88.069 52.831 126.343 1.00 18.65 119 LEU D N 1
ATOM 4550 C CA . LEU D 1 131 ? -87.223 53.038 127.524 1.00 17.88 119 LEU D CA 1
ATOM 4551 C C . LEU D 1 131 ? -87.330 54.458 128.065 1.00 18.40 119 LEU D C 1
ATOM 4552 O O . LEU D 1 131 ? -86.764 55.400 127.510 1.00 16.28 119 LEU D O 1
ATOM 4557 N N . GLU D 1 132 ? -88.052 54.589 129.170 1.00 20.39 120 GLU D N 1
ATOM 4558 C CA . GLU D 1 132 ? -88.276 55.879 129.814 1.00 22.28 120 GLU D CA 1
ATOM 4559 C C . GLU D 1 132 ? -87.283 56.115 130.959 1.00 22.34 120 GLU D C 1
ATOM 4560 O O . GLU D 1 132 ? -87.157 55.290 131.862 1.00 23.44 120 GLU D O 1
ATOM 4566 N N . TYR D 1 133 ? -86.572 57.238 130.906 1.00 20.99 121 TYR D N 1
ATOM 4567 C CA . TYR D 1 133 ? -85.600 57.580 131.941 1.00 20.57 121 TYR D CA 1
ATOM 4568 C C . TYR D 1 133 ? -86.215 58.550 132.962 1.00 21.12 121 TYR D C 1
ATOM 4569 O O . TYR D 1 133 ? -86.805 59.570 132.595 1.00 18.68 121 TYR D O 1
ATOM 4578 N N . HIS D 1 134 ? -86.071 58.222 134.244 1.00 20.52 122 HIS D N 1
ATOM 4579 C CA . HIS D 1 134 ? -86.589 59.066 135.324 1.00 20.92 122 HIS D CA 1
ATOM 4580 C C . HIS D 1 134 ? -85.422 59.397 136.249 1.00 21.61 122 HIS D C 1
ATOM 4581 O O . HIS D 1 134 ? -84.938 58.532 136.980 1.00 21.08 122 HIS D O 1
ATOM 4588 N N . LEU D 1 135 ? -84.963 60.643 136.209 1.00 21.66 123 LEU D N 1
ATOM 4589 C CA . LEU D 1 135 ? -83.854 61.055 137.051 1.00 22.01 123 LEU D CA 1
ATOM 4590 C C . LEU D 1 135 ? -84.132 62.306 137.869 1.00 22.55 123 LEU D C 1
ATOM 4591 O O . LEU D 1 135 ? -84.854 63.210 137.439 1.00 22.25 123 LEU D O 1
ATOM 4596 N N . GLU D 1 136 ? -83.561 62.335 139.068 1.00 23.25 124 GLU D N 1
ATOM 4597 C CA . GLU D 1 136 ? -83.690 63.476 139.955 1.00 23.18 124 GLU D CA 1
ATOM 4598 C C . GLU D 1 136 ? -82.287 63.906 140.360 1.00 23.07 124 GLU D C 1
ATOM 4599 O O . GLU D 1 136 ? -81.371 63.085 140.432 1.00 21.93 124 GLU D O 1
ATOM 4605 N N . VAL D 1 137 ? -82.120 65.199 140.610 1.00 23.42 125 VAL D N 1
ATOM 4606 C CA . VAL D 1 137 ? -80.830 65.738 141.009 1.00 22.50 125 VAL D CA 1
ATOM 4607 C C . VAL D 1 137 ? -80.569 65.442 142.486 1.00 23.49 125 VAL D C 1
ATOM 4608 O O . VAL D 1 137 ? -81.275 65.937 143.359 1.00 22.10 125 VAL D O 1
ATOM 4612 N N . LEU D 1 138 ? -79.562 64.619 142.760 1.00 23.48 126 LEU D N 1
ATOM 4613 C CA . LEU D 1 138 ? -79.228 64.280 144.139 1.00 24.50 126 LEU D CA 1
ATOM 4614 C C . LEU D 1 138 ? -78.341 65.370 144.714 1.00 24.75 126 LEU D C 1
ATOM 4615 O O . LEU D 1 138 ? -78.436 65.717 145.895 1.00 24.73 126 LEU D O 1
ATOM 4620 N N . LYS D 1 139 ? -77.487 65.918 143.857 1.00 25.21 127 LYS D N 1
ATOM 4621 C CA . LYS D 1 139 ? -76.556 66.957 144.258 1.00 24.25 127 LYS D CA 1
ATOM 4622 C C . LYS D 1 139 ? -75.932 67.574 143.012 1.00 23.91 127 LYS D C 1
ATOM 4623 O O . LYS D 1 139 ? -75.739 66.899 142.004 1.00 23.49 127 LYS D O 1
ATOM 4629 N N . HIS D 1 140 ? -75.623 68.862 143.077 1.00 23.40 128 HIS D N 1
ATOM 4630 C CA . HIS D 1 140 ? -75.006 69.519 141.941 1.00 24.53 128 HIS D CA 1
ATOM 4631 C C . HIS D 1 140 ? -74.319 70.797 142.385 1.00 26.44 128 HIS D C 1
ATOM 4632 O O . HIS D 1 140 ? -74.812 71.521 143.253 1.00 27.45 128 HIS D O 1
ATOM 4639 N N . LYS D 1 141 ? -73.160 71.053 141.798 1.00 27.27 129 LYS D N 1
ATOM 4640 C CA . LYS D 1 141 ? -72.405 72.248 142.099 1.00 28.06 129 LYS D CA 1
ATOM 4641 C C . LYS D 1 141 ? -71.478 72.477 140.919 1.00 27.50 129 LYS D C 1
ATOM 4642 O O . LYS D 1 141 ? -70.624 71.646 140.609 1.00 25.91 129 LYS D O 1
ATOM 4648 N N . GLY D 1 142 ? -71.675 73.605 140.250 1.00 27.36 130 GLY D N 1
ATOM 4649 C CA . GLY D 1 142 ? -70.864 73.922 139.096 1.00 26.88 130 GLY D CA 1
ATOM 4650 C C . GLY D 1 142 ? -71.152 72.941 137.979 1.00 26.68 130 GLY D C 1
ATOM 4651 O O . GLY D 1 142 ? -72.306 72.717 137.609 1.00 24.62 130 GLY D O 1
ATOM 4652 N N . MET D 1 143 ? -70.091 72.341 137.453 1.00 27.29 131 MET D N 1
ATOM 4653 C CA . MET D 1 143 ? -70.207 71.388 136.365 1.00 27.96 131 MET D CA 1
ATOM 4654 C C . MET D 1 143 ? -70.392 69.955 136.843 1.00 27.54 131 MET D C 1
ATOM 4655 O O . MET D 1 143 ? -70.540 69.058 136.018 1.00 26.26 131 MET D O 1
ATOM 4660 N N . ILE D 1 144 ? -70.375 69.742 138.160 1.00 26.92 132 ILE D N 1
ATOM 4661 C CA . ILE D 1 144 ? -70.525 68.396 138.727 1.00 27.86 132 ILE D CA 1
ATOM 4662 C C . ILE D 1 144 ? -71.971 68.046 139.075 1.00 27.99 132 ILE D C 1
ATOM 4663 O O . ILE D 1 144 ? -72.560 68.629 139.985 1.00 28.67 132 ILE D O 1
ATOM 4668 N N . TRP D 1 145 ? -72.549 67.090 138.357 1.00 26.89 133 TRP D N 1
ATOM 4669 C CA . TRP D 1 145 ? -73.931 66.713 138.620 1.00 25.52 133 TRP D CA 1
ATOM 4670 C C . TRP D 1 145 ? -74.107 65.276 139.054 1.00 26.26 133 TRP D C 1
ATOM 4671 O O . TRP D 1 145 ? -73.606 64.345 138.426 1.00 27.17 133 TRP D O 1
ATOM 4682 N N . GLN D 1 146 ? -74.825 65.101 140.152 1.00 26.27 134 GLN D N 1
ATOM 4683 C CA . GLN D 1 146 ? -75.100 63.767 140.656 1.00 25.25 134 GLN D CA 1
ATOM 4684 C C . GLN D 1 146 ? -76.598 63.489 140.531 1.00 23.00 134 GLN D C 1
ATOM 4685 O O . GLN D 1 146 ? -77.418 64.216 141.085 1.00 20.78 134 GLN D O 1
ATOM 4691 N N . VAL D 1 147 ? -76.946 62.445 139.784 1.00 21.58 135 VAL D N 1
ATOM 4692 C CA . VAL D 1 147 ? -78.340 62.089 139.584 1.00 19.51 135 VAL D CA 1
ATOM 4693 C C . VAL D 1 147 ? -78.596 60.623 139.900 1.00 20.28 135 VAL D C 1
ATOM 4694 O O . VAL D 1 147 ? -77.687 59.790 139.891 1.00 20.42 135 VAL D O 1
ATOM 4698 N N . GLY D 1 148 ? -79.853 60.315 140.184 1.00 19.90 136 GLY D N 1
ATOM 4699 C CA . GLY D 1 148 ? -80.220 58.952 140.493 1.00 19.73 136 GLY D CA 1
ATOM 4700 C C . GLY D 1 148 ? -81.637 58.741 140.028 1.00 20.17 136 GLY D C 1
ATOM 4701 O O . GLY D 1 148 ? -82.397 59.697 139.903 1.00 20.23 136 GLY D O 1
ATOM 4702 N N . GLY D 1 149 ? -82.003 57.496 139.761 1.00 20.48 137 GLY D N 1
ATOM 4703 C CA . GLY D 1 149 ? -83.355 57.242 139.313 1.00 19.42 137 GLY D CA 1
ATOM 4704 C C . GLY D 1 149 ? -83.559 55.849 138.761 1.00 19.01 137 GLY D C 1
ATOM 4705 O O . GLY D 1 149 ? -82.856 54.907 139.125 1.00 17.89 137 GLY D O 1
ATOM 4706 N N . THR D 1 150 ? -84.535 55.729 137.869 1.00 19.60 138 THR D N 1
ATOM 4707 C CA . THR D 1 150 ? -84.860 54.449 137.267 1.00 19.48 138 THR D CA 1
ATOM 4708 C C . THR D 1 150 ? -85.066 54.565 135.763 1.00 21.10 138 THR D C 1
ATOM 4709 O O . THR D 1 150 ? -85.192 55.663 135.212 1.00 19.49 138 THR D O 1
ATOM 4713 N N . ALA D 1 151 ? -85.089 53.408 135.113 1.00 20.61 139 ALA D N 1
ATOM 4714 C CA . ALA D 1 151 ? -85.344 53.306 133.687 1.00 20.82 139 ALA D CA 1
ATOM 4715 C C . ALA D 1 151 ? -86.653 52.517 133.695 1.00 21.22 139 ALA D C 1
ATOM 4716 O O . ALA D 1 151 ? -86.761 51.500 134.376 1.00 22.16 139 ALA D O 1
ATOM 4718 N N . GLN D 1 152 ? -87.649 52.983 132.955 1.00 20.98 140 GLN D N 1
ATOM 4719 C CA . GLN D 1 152 ? -88.937 52.309 132.952 1.00 20.25 140 GLN D CA 1
ATOM 4720 C C . GLN D 1 152 ? -89.517 51.931 131.586 1.00 22.07 140 GLN D C 1
ATOM 4721 O O . GLN D 1 152 ? -89.333 52.631 130.592 1.00 18.21 140 GLN D O 1
ATOM 4727 N N . VAL D 1 153 ? -90.223 50.805 131.565 1.00 22.97 141 VAL D N 1
ATOM 4728 C CA . VAL D 1 153 ? -90.896 50.320 130.365 1.00 24.04 141 VAL D CA 1
ATOM 4729 C C . VAL D 1 153 ? -92.332 49.992 130.769 1.00 24.19 141 VAL D C 1
ATOM 4730 O O . VAL D 1 153 ? -92.559 49.137 131.625 1.00 25.04 141 VAL D O 1
ATOM 4734 N N . ASP D 1 154 ? -93.290 50.689 130.167 1.00 24.83 142 ASP D N 1
ATOM 4735 C CA . ASP D 1 154 ? -94.704 50.484 130.461 1.00 27.15 142 ASP D CA 1
ATOM 4736 C C . ASP D 1 154 ? -94.972 50.501 131.967 1.00 27.86 142 ASP D C 1
ATOM 4737 O O . ASP D 1 154 ? -95.525 49.546 132.519 1.00 27.06 142 ASP D O 1
ATOM 4742 N N . GLY D 1 155 ? -94.559 51.579 132.629 1.00 28.19 143 GLY D N 1
ATOM 4743 C CA . GLY D 1 155 ? -94.799 51.714 134.061 1.00 29.09 143 GLY D CA 1
ATOM 4744 C C . GLY D 1 155 ? -93.991 50.881 135.043 1.00 28.06 143 GLY D C 1
ATOM 4745 O O . GLY D 1 155 ? -94.028 51.163 136.246 1.00 28.58 143 GLY D O 1
ATOM 4746 N N . LYS D 1 156 ? -93.275 49.865 134.563 1.00 26.85 144 LYS D N 1
ATOM 4747 C CA . LYS D 1 156 ? -92.469 49.019 135.449 1.00 26.66 144 LYS D CA 1
ATOM 4748 C C . LYS D 1 156 ? -91.008 49.448 135.484 1.00 25.42 144 LYS D C 1
ATOM 4749 O O . LYS D 1 156 ? -90.445 49.838 134.459 1.00 23.50 144 LYS D O 1
ATOM 4755 N N . VAL D 1 157 ? -90.395 49.346 136.664 1.00 24.33 145 VAL D N 1
ATOM 4756 C CA . VAL D 1 157 ? -88.989 49.690 136.832 1.00 22.13 145 VAL D CA 1
ATOM 4757 C C . VAL D 1 157 ? -88.151 48.595 136.193 1.00 22.72 145 VAL D C 1
ATOM 4758 O O . VAL D 1 157 ? -88.193 47.438 136.609 1.00 23.14 145 VAL D O 1
ATOM 4762 N N . VAL D 1 158 ? -87.389 48.980 135.179 1.00 21.79 146 VAL D N 1
ATOM 4763 C CA . VAL D 1 158 ? -86.542 48.063 134.439 1.00 20.93 146 VAL D CA 1
ATOM 4764 C C . VAL D 1 158 ? -85.120 48.050 134.990 1.00 20.66 146 VAL D C 1
ATOM 4765 O O . VAL D 1 158 ? -84.439 47.020 134.983 1.00 19.84 146 VAL D O 1
ATOM 4769 N N . ALA D 1 159 ? -84.677 49.200 135.471 1.00 18.50 147 ALA D N 1
ATOM 4770 C CA . ALA D 1 159 ? -83.342 49.316 136.026 1.00 18.73 147 ALA D CA 1
ATOM 4771 C C . ALA D 1 159 ? -83.294 50.496 136.973 1.00 18.19 147 ALA D C 1
ATOM 4772 O O . ALA D 1 159 ? -84.140 51.382 136.917 1.00 18.63 147 ALA D O 1
ATOM 4774 N N . GLU D 1 160 ? -82.288 50.497 137.837 1.00 19.04 148 GLU D N 1
ATOM 4775 C CA . GLU D 1 160 ? -82.087 51.559 138.812 1.00 19.20 148 GLU D CA 1
ATOM 4776 C C . GLU D 1 160 ? -80.619 51.936 138.751 1.00 19.07 148 GLU D C 1
ATOM 4777 O O . GLU D 1 160 ? -79.773 51.092 138.440 1.00 18.41 148 GLU D O 1
ATOM 4783 N N . ALA D 1 161 ? -80.315 53.195 139.049 1.00 18.45 149 ALA D N 1
ATOM 4784 C CA . ALA D 1 161 ? -78.934 53.642 139.031 1.00 18.53 149 ALA D CA 1
ATOM 4785 C C . ALA D 1 161 ? -78.747 55.037 139.596 1.00 18.89 149 ALA D C 1
ATOM 4786 O O . ALA D 1 161 ? -79.682 55.835 139.649 1.00 19.32 149 ALA D O 1
ATOM 4788 N N . GLU D 1 162 ? -77.519 55.306 140.022 1.00 18.40 150 GLU D N 1
ATOM 4789 C CA . GLU D 1 162 ? -77.121 56.610 140.534 1.00 21.41 150 GLU D CA 1
ATOM 4790 C C . GLU D 1 162 ? -75.803 56.861 139.831 1.00 20.76 150 GLU D C 1
ATOM 4791 O O . GLU D 1 162 ? -74.983 55.952 139.707 1.00 20.43 150 GLU D O 1
ATOM 4797 N N . LEU D 1 163 ? -75.588 58.082 139.366 1.00 21.04 151 LEU D N 1
ATOM 4798 C CA . LEU D 1 163 ? -74.350 58.372 138.667 1.00 19.79 151 LEU D CA 1
ATOM 4799 C C . LEU D 1 163 ? -73.973 59.823 138.844 1.00 19.47 151 LEU D C 1
ATOM 4800 O O . LEU D 1 163 ? -74.823 60.661 139.121 1.00 18.02 151 LEU D O 1
ATOM 4805 N N . LYS D 1 164 ? -72.691 60.113 138.687 1.00 19.81 152 LYS D N 1
ATOM 4806 C CA . LYS D 1 164 ? -72.208 61.471 138.810 1.00 21.93 152 LYS D CA 1
ATOM 4807 C C . LYS D 1 164 ? -71.416 61.805 137.550 1.00 22.52 152 LYS D C 1
ATOM 4808 O O . LYS D 1 164 ? -70.554 61.033 137.124 1.00 22.14 152 LYS D O 1
ATOM 4814 N N . ALA D 1 165 ? -71.715 62.952 136.950 1.00 22.24 153 ALA D N 1
ATOM 4815 C CA . ALA D 1 165 ? -71.035 63.356 135.728 1.00 22.84 153 ALA D CA 1
ATOM 4816 C C . ALA D 1 165 ? -70.547 64.797 135.793 1.00 24.60 153 ALA D C 1
ATOM 4817 O O . ALA D 1 165 ? -71.053 65.609 136.576 1.00 24.08 153 ALA D O 1
ATOM 4819 N N . MET D 1 166 ? -69.561 65.102 134.954 1.00 25.66 154 MET D N 1
ATOM 4820 C CA . MET D 1 166 ? -68.975 66.430 134.892 1.00 27.53 154 MET D CA 1
ATOM 4821 C C . MET D 1 166 ? -69.030 67.024 133.485 1.00 27.24 154 MET D C 1
ATOM 4822 O O . MET D 1 166 ? -68.779 66.341 132.493 1.00 26.47 154 MET D O 1
ATOM 4827 N N . ILE D 1 167 ? -69.377 68.301 133.402 1.00 27.96 155 ILE D N 1
ATOM 4828 C CA . ILE D 1 167 ? -69.423 68.987 132.118 1.00 28.77 155 ILE D CA 1
ATOM 4829 C C . ILE D 1 167 ? -68.109 69.748 132.018 1.00 29.86 155 ILE D C 1
ATOM 4830 O O . ILE D 1 167 ? -67.740 70.486 132.938 1.00 29.49 155 ILE D O 1
ATOM 4835 N N . ALA D 1 168 ? -67.391 69.565 130.916 1.00 30.56 156 ALA D N 1
ATOM 4836 C CA . ALA D 1 168 ? -66.109 70.240 130.757 1.00 32.89 156 ALA D CA 1
ATOM 4837 C C . ALA D 1 168 ? -65.880 70.710 129.328 1.00 34.80 156 ALA D C 1
ATOM 4838 O O . ALA D 1 168 ? -66.399 70.118 128.379 1.00 33.95 156 ALA D O 1
ATOM 4840 N N . GLU D 1 169 ? -65.110 71.786 129.183 1.00 38.20 157 GLU D N 1
ATOM 4841 C CA . GLU D 1 169 ? -64.791 72.330 127.867 1.00 41.80 157 GLU D CA 1
ATOM 4842 C C . GLU D 1 169 ? -64.019 71.288 127.061 1.00 44.18 157 GLU D C 1
ATOM 4843 O O . GLU D 1 169 ? -63.168 70.587 127.607 1.00 43.68 157 GLU D O 1
ATOM 4849 N N . ARG D 1 170 ? -64.316 71.184 125.768 1.00 47.41 158 ARG D N 1
ATOM 4850 C CA . ARG D 1 170 ? -63.618 70.228 124.912 1.00 51.39 158 ARG D CA 1
ATOM 4851 C C . ARG D 1 170 ? -62.144 70.623 124.786 1.00 53.91 158 ARG D C 1
ATOM 4852 O O . ARG D 1 170 ? -61.327 69.851 124.262 1.00 54.47 158 ARG D O 1
ATOM 4860 N N . GLU D 1 171 ? -61.805 71.819 125.271 1.00 56.29 159 GLU D N 1
ATOM 4861 C CA . GLU D 1 171 ? -60.424 72.312 125.232 1.00 58.72 159 GLU D CA 1
ATOM 4862 C C . GLU D 1 171 ? -59.854 72.315 123.830 1.00 60.13 159 GLU D C 1
ATOM 4863 O O . GLU D 1 171 ? -59.116 71.344 123.524 1.00 60.95 159 GLU D O 1
ATOM 4870 N N . GLN E 1 21 ? -42.355 68.512 117.521 1.00 41.29 9 GLN E N 1
ATOM 4871 C CA . GLN E 1 21 ? -42.626 67.441 118.530 1.00 41.52 9 GLN E CA 1
ATOM 4872 C C . GLN E 1 21 ? -42.321 66.070 117.949 1.00 40.10 9 GLN E C 1
ATOM 4873 O O . GLN E 1 21 ? -42.190 65.918 116.733 1.00 40.18 9 GLN E O 1
ATOM 4879 N N . SER E 1 22 ? -42.210 65.067 118.815 1.00 38.92 10 SER E N 1
ATOM 4880 C CA . SER E 1 22 ? -41.934 63.716 118.341 1.00 38.79 10 SER E CA 1
ATOM 4881 C C . SER E 1 22 ? -43.065 62.749 118.676 1.00 37.68 10 SER E C 1
ATOM 4882 O O . SER E 1 22 ? -43.159 61.689 118.072 1.00 39.28 10 SER E O 1
ATOM 4885 N N . GLN E 1 23 ? -43.911 63.114 119.642 1.00 36.07 11 GLN E N 1
ATOM 4886 C CA . GLN E 1 23 ? -45.054 62.294 120.045 1.00 34.20 11 GLN E CA 1
ATOM 4887 C C . GLN E 1 23 ? -46.359 63.045 119.721 1.00 32.39 11 GLN E C 1
ATOM 4888 O O . GLN E 1 23 ? -46.479 64.237 120.004 1.00 31.98 11 GLN E O 1
ATOM 4894 N N . PHE E 1 24 ? -47.319 62.347 119.113 1.00 29.69 12 PHE E N 1
ATOM 4895 C CA . PHE E 1 24 ? -48.619 62.929 118.757 1.00 26.53 12 PHE E CA 1
ATOM 4896 C C . PHE E 1 24 ? -49.738 61.936 119.007 1.00 25.41 12 PHE E C 1
ATOM 4897 O O . PHE E 1 24 ? -49.591 60.745 118.744 1.00 24.40 12 PHE E O 1
ATOM 4905 N N . PHE E 1 25 ? -50.870 62.430 119.485 1.00 24.67 13 PHE E N 1
ATOM 4906 C CA . PHE E 1 25 ? -52.001 61.555 119.761 1.00 25.32 13 PHE E CA 1
ATOM 4907 C C . PHE E 1 25 ? -53.105 61.674 118.717 1.00 23.48 13 PHE E C 1
ATOM 4908 O O . PHE E 1 25 ? -52.994 62.463 117.781 1.00 21.20 13 PHE E O 1
ATOM 4916 N N . ILE E 1 26 ? -54.163 60.883 118.876 1.00 21.85 14 ILE E N 1
ATOM 4917 C CA . ILE E 1 26 ? -55.268 60.879 117.924 1.00 20.60 14 ILE E CA 1
ATOM 4918 C C . ILE E 1 26 ? -55.802 62.283 117.616 1.00 21.36 14 ILE E C 1
ATOM 4919 O O . ILE E 1 26 ? -56.183 62.570 116.487 1.00 20.69 14 ILE E O 1
ATOM 4924 N N . GLU E 1 27 ? -55.811 63.163 118.614 1.00 22.87 15 GLU E N 1
ATOM 4925 C CA . GLU E 1 27 ? -56.273 64.539 118.410 1.00 25.52 15 GLU E CA 1
ATOM 4926 C C . GLU E 1 27 ? -55.437 65.246 117.347 1.00 25.24 15 GLU E C 1
ATOM 4927 O O . GLU E 1 27 ? -55.957 66.012 116.537 1.00 26.35 15 GLU E O 1
ATOM 4933 N N . HIS E 1 28 ? -54.131 65.001 117.376 1.00 24.17 16 HIS E N 1
ATOM 4934 C CA . HIS E 1 28 ? -53.213 65.621 116.439 1.00 22.05 16 HIS E CA 1
ATOM 4935 C C . HIS E 1 28 ? -53.273 64.970 115.056 1.00 21.18 16 HIS E C 1
ATOM 4936 O O . HIS E 1 28 ? -53.176 65.658 114.041 1.00 20.41 16 HIS E O 1
ATOM 4943 N N . ILE E 1 29 ? -53.422 63.649 115.016 1.00 19.30 17 ILE E N 1
ATOM 4944 C CA . ILE E 1 29 ? -53.496 62.944 113.746 1.00 18.40 17 ILE E CA 1
ATOM 4945 C C . ILE E 1 29 ? -54.708 63.459 112.970 1.00 18.52 17 ILE E C 1
ATOM 4946 O O . ILE E 1 29 ? -54.605 63.798 111.795 1.00 19.37 17 ILE E O 1
ATOM 4951 N N . LEU E 1 30 ? -55.849 63.533 113.648 1.00 18.87 18 LEU E N 1
ATOM 4952 C CA . LEU E 1 30 ? -57.092 64.010 113.053 1.00 19.08 18 LEU E CA 1
ATOM 4953 C C . LEU E 1 30 ? -56.973 65.412 112.460 1.00 20.70 18 LEU E C 1
ATOM 4954 O O . LEU E 1 30 ? -57.606 65.727 111.451 1.00 19.59 18 LEU E O 1
ATOM 4959 N N . GLN E 1 31 ? -56.171 66.256 113.098 1.00 21.07 19 GLN E N 1
ATOM 4960 C CA . GLN E 1 31 ? -55.984 67.627 112.634 1.00 21.23 19 GLN E CA 1
ATOM 4961 C C . GLN E 1 31 ? -55.076 67.709 111.418 1.00 21.80 19 GLN E C 1
ATOM 4962 O O . GLN E 1 31 ? -55.107 68.696 110.680 1.00 21.13 19 GLN E O 1
ATOM 4968 N N . ILE E 1 32 ? -54.277 66.666 111.213 1.00 21.47 20 ILE E N 1
ATOM 4969 C CA . ILE E 1 32 ? -53.341 66.628 110.100 1.00 20.50 20 ILE E CA 1
ATOM 4970 C C . ILE E 1 32 ? -53.797 65.772 108.920 1.00 19.90 20 ILE E C 1
ATOM 4971 O O . ILE E 1 32 ? -53.900 66.267 107.799 1.00 18.40 20 ILE E O 1
ATOM 4976 N N . LEU E 1 33 ? -54.053 64.490 109.172 1.00 19.96 21 LEU E N 1
ATOM 4977 C CA . LEU E 1 33 ? -54.486 63.575 108.124 1.00 17.88 21 LEU E CA 1
ATOM 4978 C C . LEU E 1 33 ? -55.936 63.819 107.725 1.00 18.57 21 LEU E C 1
ATOM 4979 O O . LEU E 1 33 ? -56.789 64.110 108.566 1.00 17.99 21 LEU E O 1
ATOM 4984 N N . PRO E 1 34 ? -56.234 63.700 106.426 1.00 17.41 22 PRO E N 1
ATOM 4985 C CA . PRO E 1 34 ? -57.598 63.918 105.948 1.00 18.35 22 PRO E CA 1
ATOM 4986 C C . PRO E 1 34 ? -58.502 62.718 106.201 1.00 19.11 22 PRO E C 1
ATOM 4987 O O . PRO E 1 34 ? -59.713 62.866 106.330 1.00 20.69 22 PRO E O 1
ATOM 4991 N N . HIS E 1 35 ? -57.899 61.537 106.284 1.00 17.70 23 HIS E N 1
ATOM 4992 C CA . HIS E 1 35 ? -58.633 60.296 106.497 1.00 17.16 23 HIS E CA 1
ATOM 4993 C C . HIS E 1 35 ? -59.564 60.335 107.699 1.00 18.30 23 HIS E C 1
ATOM 4994 O O . HIS E 1 35 ? -59.236 60.915 108.734 1.00 18.92 23 HIS E O 1
ATOM 5001 N N . ARG E 1 36 ? -60.726 59.703 107.554 1.00 17.47 24 ARG E N 1
ATOM 5002 C CA . ARG E 1 36 ? -61.704 59.643 108.624 1.00 16.17 24 ARG E CA 1
ATOM 5003 C C . ARG E 1 36 ? -62.271 58.239 108.729 1.00 16.84 24 ARG E C 1
ATOM 5004 O O . ARG E 1 36 ? -61.972 57.389 107.897 1.00 16.92 24 ARG E O 1
ATOM 5012 N N . TYR E 1 37 ? -63.073 57.981 109.759 1.00 16.74 25 TYR E N 1
ATOM 5013 C CA . TYR E 1 37 ? -63.641 56.647 109.943 1.00 16.06 25 TYR E CA 1
ATOM 5014 C C . TYR E 1 37 ? -64.436 56.231 108.715 1.00 16.05 25 TYR E C 1
ATOM 5015 O O . TYR E 1 37 ? -65.163 57.033 108.151 1.00 15.82 25 TYR E O 1
ATOM 5024 N N . PRO E 1 38 ? -64.325 54.961 108.299 1.00 15.85 26 PRO E N 1
ATOM 5025 C CA . PRO E 1 38 ? -63.534 53.869 108.865 1.00 16.00 26 PRO E CA 1
ATOM 5026 C C . PRO E 1 38 ? -62.240 53.684 108.085 1.00 15.56 26 PRO E C 1
ATOM 5027 O O . PRO E 1 38 ? -61.853 52.550 107.792 1.00 15.85 26 PRO E O 1
ATOM 5031 N N . MET E 1 39 ? -61.575 54.784 107.751 1.00 15.07 27 MET E N 1
ATOM 5032 C CA . MET E 1 39 ? -60.361 54.698 106.959 1.00 16.32 27 MET E CA 1
ATOM 5033 C C . MET E 1 39 ? -59.145 55.433 107.543 1.00 17.32 27 MET E C 1
ATOM 5034 O O . MET E 1 39 ? -58.169 55.700 106.838 1.00 17.54 27 MET E O 1
ATOM 5039 N N . LEU E 1 40 ? -59.215 55.774 108.827 1.00 14.48 28 LEU E N 1
ATOM 5040 C CA . LEU E 1 40 ? -58.101 56.418 109.508 1.00 14.64 28 LEU E CA 1
ATOM 5041 C C . LEU E 1 40 ? -57.502 55.272 110.310 1.00 15.29 28 LEU E C 1
ATOM 5042 O O . LEU E 1 40 ? -58.084 54.846 111.308 1.00 14.81 28 LEU E O 1
ATOM 5047 N N . LEU E 1 41 ? -56.349 54.778 109.861 1.00 15.56 29 LEU E N 1
ATOM 5048 C CA . LEU E 1 41 ? -55.696 53.626 110.476 1.00 16.89 29 LEU E CA 1
ATOM 5049 C C . LEU E 1 41 ? -54.389 53.887 111.236 1.00 17.22 29 LEU E C 1
ATOM 5050 O O . LEU E 1 41 ? -53.478 53.059 111.234 1.00 17.00 29 LEU E O 1
ATOM 5055 N N . VAL E 1 42 ? -54.304 55.040 111.885 1.00 17.50 30 VAL E N 1
ATOM 5056 C CA . VAL E 1 42 ? -53.136 55.393 112.682 1.00 18.46 30 VAL E CA 1
ATOM 5057 C C . VAL E 1 42 ? -53.692 55.947 113.976 1.00 18.68 30 VAL E C 1
ATOM 5058 O O . VAL E 1 42 ? -54.444 56.913 113.956 1.00 17.74 30 VAL E O 1
ATOM 5062 N N . ASP E 1 43 ? -53.327 55.337 115.096 1.00 19.43 31 ASP E N 1
ATOM 5063 C CA . ASP E 1 43 ? -53.826 55.783 116.391 1.00 21.54 31 ASP E CA 1
ATOM 5064 C C . ASP E 1 43 ? -52.885 56.691 117.166 1.00 21.26 31 ASP E C 1
ATOM 5065 O O . ASP E 1 43 ? -53.327 57.576 117.893 1.00 22.34 31 ASP E O 1
ATOM 5070 N N . ARG E 1 44 ? -51.588 56.482 117.016 1.00 22.03 32 ARG E N 1
ATOM 5071 C CA . ARG E 1 44 ? -50.643 57.287 117.772 1.00 23.99 32 ARG E CA 1
ATOM 5072 C C . ARG E 1 44 ? -49.267 57.316 117.121 1.00 24.15 32 ARG E C 1
ATOM 5073 O O . ARG E 1 44 ? -48.855 56.355 116.475 1.00 25.11 32 ARG E O 1
ATOM 5081 N N . ILE E 1 45 ? -48.567 58.431 117.295 1.00 24.22 33 ILE E N 1
ATOM 5082 C CA . ILE E 1 45 ? -47.221 58.596 116.754 1.00 25.23 33 ILE E CA 1
ATOM 5083 C C . ILE E 1 45 ? -46.258 58.688 117.941 1.00 26.55 33 ILE E C 1
ATOM 5084 O O . ILE E 1 45 ? -46.393 59.576 118.787 1.00 26.58 33 ILE E O 1
ATOM 5089 N N . THR E 1 46 ? -45.308 57.759 118.013 1.00 26.51 34 THR E N 1
ATOM 5090 C CA . THR E 1 46 ? -44.360 57.727 119.126 1.00 29.29 34 THR E CA 1
ATOM 5091 C C . THR E 1 46 ? -43.071 58.484 118.877 1.00 30.12 34 THR E C 1
ATOM 5092 O O . THR E 1 46 ? -42.391 58.878 119.819 1.00 30.80 34 THR E O 1
ATOM 5096 N N . GLU E 1 47 ? -42.728 58.689 117.612 1.00 31.49 35 GLU E N 1
ATOM 5097 C CA . GLU E 1 47 ? -41.515 59.421 117.302 1.00 33.18 35 GLU E CA 1
ATOM 5098 C C . GLU E 1 47 ? -41.434 59.736 115.826 1.00 32.88 35 GLU E C 1
ATOM 5099 O O . GLU E 1 47 ? -41.919 58.975 114.989 1.00 32.75 35 GLU E O 1
ATOM 5105 N N . LEU E 1 48 ? -40.827 60.871 115.509 1.00 31.99 36 LEU E N 1
ATOM 5106 C CA . LEU E 1 48 ? -40.660 61.239 114.125 1.00 31.15 36 LEU E CA 1
ATOM 5107 C C . LEU E 1 48 ? -39.618 62.322 113.970 1.00 30.04 36 LEU E C 1
ATOM 5108 O O . LEU E 1 48 ? -39.569 63.275 114.740 1.00 29.23 36 LEU E O 1
ATOM 5113 N N . GLN E 1 49 ? -38.772 62.139 112.967 1.00 29.67 37 GLN E N 1
ATOM 5114 C CA . GLN E 1 49 ? -37.723 63.083 112.639 1.00 29.73 37 GLN E CA 1
ATOM 5115 C C . GLN E 1 49 ? -38.132 63.660 111.287 1.00 28.16 37 GLN E C 1
ATOM 5116 O O . GLN E 1 49 ? -38.382 62.911 110.342 1.00 25.92 37 GLN E O 1
ATOM 5122 N N . ALA E 1 50 ? -38.201 64.983 111.202 1.00 26.01 38 ALA E N 1
ATOM 5123 C CA . ALA E 1 50 ? -38.586 65.644 109.962 1.00 25.75 38 ALA E CA 1
ATOM 5124 C C . ALA E 1 50 ? -37.793 65.166 108.745 1.00 25.82 38 ALA E C 1
ATOM 5125 O O . ALA E 1 50 ? -36.575 65.054 108.796 1.00 26.95 38 ALA E O 1
ATOM 5127 N N . ASN E 1 51 ? -38.498 64.875 107.655 1.00 26.03 39 ASN E N 1
ATOM 5128 C CA . ASN E 1 51 ? -37.872 64.447 106.407 1.00 25.68 39 ASN E CA 1
ATOM 5129 C C . ASN E 1 51 ? -37.092 63.157 106.516 1.00 26.18 39 ASN E C 1
ATOM 5130 O O . ASN E 1 51 ? -36.412 62.767 105.564 1.00 27.48 39 ASN E O 1
ATOM 5135 N N . GLN E 1 52 ? -37.180 62.480 107.653 1.00 26.03 40 GLN E N 1
ATOM 5136 C CA . GLN E 1 52 ? -36.400 61.260 107.822 1.00 26.75 40 GLN E CA 1
ATOM 5137 C C . GLN E 1 52 ? -37.165 59.987 108.165 1.00 25.19 40 GLN E C 1
ATOM 5138 O O . GLN E 1 52 ? -37.194 59.035 107.386 1.00 22.93 40 GLN E O 1
ATOM 5144 N N . LYS E 1 53 ? -37.777 59.964 109.340 1.00 25.90 41 LYS E N 1
ATOM 5145 C CA . LYS E 1 53 ? -38.496 58.774 109.764 1.00 26.30 41 LYS E CA 1
ATOM 5146 C C . LYS E 1 53 ? -39.675 59.089 110.673 1.00 25.54 41 LYS E C 1
ATOM 5147 O O . LYS E 1 53 ? -39.809 60.196 111.201 1.00 24.98 41 LYS E O 1
ATOM 5153 N N . ILE E 1 54 ? -40.522 58.085 110.855 1.00 23.62 42 ILE E N 1
ATOM 5154 C CA . ILE E 1 54 ? -41.663 58.213 111.733 1.00 21.44 42 ILE E CA 1
ATOM 5155 C C . ILE E 1 54 ? -42.000 56.833 112.274 1.00 21.16 42 ILE E C 1
ATOM 5156 O O . ILE E 1 54 ? -41.914 55.844 111.562 1.00 20.11 42 ILE E O 1
ATOM 5161 N N . VAL E 1 55 ? -42.330 56.765 113.556 1.00 21.04 43 VAL E N 1
ATOM 5162 C CA . VAL E 1 55 ? -42.733 55.505 114.159 1.00 21.13 43 VAL E CA 1
ATOM 5163 C C . VAL E 1 55 ? -44.114 55.781 114.737 1.00 19.17 43 VAL E C 1
ATOM 5164 O O . VAL E 1 55 ? -44.309 56.748 115.468 1.00 18.60 43 VAL E O 1
ATOM 5168 N N . ALA E 1 56 ? -45.075 54.940 114.385 1.00 20.80 44 ALA E N 1
ATOM 5169 C CA . ALA E 1 56 ? -46.449 55.102 114.858 1.00 20.77 44 ALA E CA 1
ATOM 5170 C C . ALA E 1 56 ? -47.072 53.726 115.008 1.00 20.15 44 ALA E C 1
ATOM 5171 O O . ALA E 1 56 ? -46.433 52.722 114.704 1.00 19.71 44 ALA E O 1
ATOM 5173 N N . TYR E 1 57 ? -48.309 53.680 115.491 1.00 19.93 45 TYR E N 1
ATOM 5174 C CA . TYR E 1 57 ? -48.983 52.410 115.650 1.00 19.16 45 TYR E CA 1
ATOM 5175 C C . TYR E 1 57 ? -50.494 52.514 115.624 1.00 18.81 45 TYR E C 1
ATOM 5176 O O . TYR E 1 57 ? -51.073 53.588 115.798 1.00 19.39 45 TYR E O 1
ATOM 5185 N N . LYS E 1 58 ? -51.122 51.372 115.374 1.00 18.45 46 LYS E N 1
ATOM 5186 C CA . LYS E 1 58 ? -52.571 51.265 115.338 1.00 17.97 46 LYS E CA 1
ATOM 5187 C C . LYS E 1 58 ? -52.960 50.052 116.163 1.00 17.82 46 LYS E C 1
ATOM 5188 O O . LYS E 1 58 ? -52.428 48.962 115.952 1.00 17.06 46 LYS E O 1
ATOM 5194 N N . ASN E 1 59 ? -53.873 50.233 117.107 1.00 18.32 47 ASN E N 1
ATOM 5195 C CA . ASN E 1 59 ? -54.316 49.101 117.899 1.00 18.25 47 ASN E CA 1
ATOM 5196 C C . ASN E 1 59 ? -55.315 48.307 117.074 1.00 18.67 47 ASN E C 1
ATOM 5197 O O . ASN E 1 59 ? -56.143 48.880 116.368 1.00 21.29 47 ASN E O 1
ATOM 5202 N N . ILE E 1 60 ? -55.211 46.986 117.137 1.00 17.80 48 ILE E N 1
ATOM 5203 C CA . ILE E 1 60 ? -56.110 46.115 116.394 1.00 17.93 48 ILE E CA 1
ATOM 5204 C C . ILE E 1 60 ? -57.008 45.412 117.407 1.00 19.04 48 ILE E C 1
ATOM 5205 O O . ILE E 1 60 ? -56.523 44.725 118.301 1.00 21.26 48 ILE E O 1
ATOM 5210 N N . THR E 1 61 ? -58.313 45.611 117.282 1.00 18.16 49 THR E N 1
ATOM 5211 C CA . THR E 1 61 ? -59.265 44.995 118.196 1.00 18.40 49 THR E CA 1
ATOM 5212 C C . THR E 1 61 ? -60.337 44.267 117.391 1.00 19.09 49 THR E C 1
ATOM 5213 O O . THR E 1 61 ? -60.482 44.500 116.192 1.00 18.51 49 THR E O 1
ATOM 5217 N N . PHE E 1 62 ? -61.077 43.374 118.042 1.00 19.13 50 PHE E N 1
ATOM 5218 C CA . PHE E 1 62 ? -62.132 42.645 117.356 1.00 17.87 50 PHE E CA 1
ATOM 5219 C C . PHE E 1 62 ? -63.276 43.601 117.017 1.00 17.38 50 PHE E C 1
ATOM 5220 O O . PHE E 1 62 ? -63.990 43.407 116.035 1.00 17.16 50 PHE E O 1
ATOM 5228 N N . ASN E 1 63 ? -63.430 44.641 117.828 1.00 16.33 51 ASN E N 1
ATOM 5229 C CA . ASN E 1 63 ? -64.497 45.620 117.641 1.00 16.58 51 ASN E CA 1
ATOM 5230 C C . ASN E 1 63 ? -64.325 46.529 116.411 1.00 18.05 51 ASN E C 1
ATOM 5231 O O . ASN E 1 63 ? -64.634 47.717 116.462 1.00 16.82 51 ASN E O 1
ATOM 5236 N N . GLU E 1 64 ? -63.838 45.970 115.306 1.00 18.32 52 GLU E N 1
ATOM 5237 C CA . GLU E 1 64 ? -63.648 46.746 114.077 1.00 20.20 52 GLU E CA 1
ATOM 5238 C C . GLU E 1 64 ? -64.465 46.098 112.960 1.00 20.38 52 GLU E C 1
ATOM 5239 O O . GLU E 1 64 ? -64.394 44.891 112.753 1.00 18.70 52 GLU E O 1
ATOM 5245 N N . ASP E 1 65 ? -65.231 46.913 112.237 1.00 21.12 53 ASP E N 1
ATOM 5246 C CA . ASP E 1 65 ? -66.109 46.435 111.170 1.00 19.70 53 ASP E CA 1
ATOM 5247 C C . ASP E 1 65 ? -65.513 45.499 110.107 1.00 19.28 53 ASP E C 1
ATOM 5248 O O . ASP E 1 65 ? -66.187 44.560 109.678 1.00 17.14 53 ASP E O 1
ATOM 5253 N N . VAL E 1 66 ? -64.271 45.732 109.685 1.00 18.63 54 VAL E N 1
ATOM 5254 C CA . VAL E 1 66 ? -63.643 44.867 108.682 1.00 19.30 54 VAL E CA 1
ATOM 5255 C C . VAL E 1 66 ? -63.651 43.400 109.082 1.00 18.67 54 VAL E C 1
ATOM 5256 O O . VAL E 1 66 ? -63.685 42.520 108.227 1.00 18.06 54 VAL E O 1
ATOM 5260 N N . PHE E 1 67 ? -63.612 43.133 110.381 1.00 18.90 55 PHE E N 1
ATOM 5261 C CA . PHE E 1 67 ? -63.587 41.757 110.843 1.00 19.70 55 PHE E CA 1
ATOM 5262 C C . PHE E 1 67 ? -64.854 40.958 110.564 1.00 21.07 55 PHE E C 1
ATOM 5263 O O . PHE E 1 67 ? -64.814 39.731 110.541 1.00 22.02 55 PHE E O 1
ATOM 5271 N N . ASN E 1 68 ? -65.976 41.637 110.346 1.00 20.61 56 ASN E N 1
ATOM 5272 C CA . ASN E 1 68 ? -67.207 40.922 110.022 1.00 20.82 56 ASN E CA 1
ATOM 5273 C C . ASN E 1 68 ? -67.017 40.127 108.739 1.00 21.07 56 ASN E C 1
ATOM 5274 O O . ASN E 1 68 ? -67.575 39.046 108.578 1.00 21.93 56 ASN E O 1
ATOM 5279 N N . GLY E 1 69 ? -66.219 40.660 107.824 1.00 21.84 57 GLY E N 1
ATOM 5280 C CA . GLY E 1 69 ? -66.018 39.957 106.571 1.00 22.98 57 GLY E CA 1
ATOM 5281 C C . GLY E 1 69 ? -64.613 39.476 106.261 1.00 22.40 57 GLY E C 1
ATOM 5282 O O . GLY E 1 69 ? -64.360 39.021 105.150 1.00 24.57 57 GLY E O 1
ATOM 5283 N N . HIS E 1 70 ? -63.701 39.538 107.221 1.00 20.99 58 HIS E N 1
ATOM 5284 C CA . HIS E 1 70 ? -62.334 39.120 106.940 1.00 21.70 58 HIS E CA 1
ATOM 5285 C C . HIS E 1 70 ? -61.646 38.427 108.119 1.00 22.30 58 HIS E C 1
ATOM 5286 O O . HIS E 1 70 ? -60.774 39.025 108.742 1.00 23.18 58 HIS E O 1
ATOM 5293 N N . PHE E 1 71 ? -62.042 37.196 108.448 1.00 22.49 59 PHE E N 1
ATOM 5294 C CA . PHE E 1 71 ? -63.120 36.471 107.765 1.00 21.98 59 PHE E CA 1
ATOM 5295 C C . PHE E 1 71 ? -63.997 35.955 108.892 1.00 22.53 59 PHE E C 1
ATOM 5296 O O . PHE E 1 71 ? -63.580 35.951 110.050 1.00 22.22 59 PHE E O 1
ATOM 5304 N N . PRO E 1 72 ? -65.224 35.520 108.581 1.00 23.25 60 PRO E N 1
ATOM 5305 C CA . PRO E 1 72 ? -66.037 35.021 109.693 1.00 24.27 60 PRO E CA 1
ATOM 5306 C C . PRO E 1 72 ? -65.332 33.859 110.384 1.00 24.65 60 PRO E C 1
ATOM 5307 O O . PRO E 1 72 ? -64.733 33.006 109.727 1.00 23.63 60 PRO E O 1
ATOM 5311 N N . ASN E 1 73 ? -65.392 33.860 111.713 1.00 26.12 61 ASN E N 1
ATOM 5312 C CA . ASN E 1 73 ? -64.774 32.841 112.551 1.00 28.62 61 ASN E CA 1
ATOM 5313 C C . ASN E 1 73 ? -63.251 32.939 112.579 1.00 29.99 61 ASN E C 1
ATOM 5314 O O . ASN E 1 73 ? -62.591 32.198 113.310 1.00 31.36 61 ASN E O 1
ATOM 5319 N N . LYS E 1 74 ? -62.685 33.846 111.790 1.00 28.34 62 LYS E N 1
ATOM 5320 C CA . LYS E 1 74 ? -61.239 33.983 111.775 1.00 25.92 62 LYS E CA 1
ATOM 5321 C C . LYS E 1 74 ? -60.810 35.412 111.468 1.00 23.78 62 LYS E C 1
ATOM 5322 O O . LYS E 1 74 ? -60.472 35.741 110.328 1.00 23.51 62 LYS E O 1
ATOM 5328 N N . PRO E 1 75 ? -60.825 36.284 112.491 1.00 21.63 63 PRO E N 1
ATOM 5329 C CA . PRO E 1 75 ? -60.437 37.684 112.322 1.00 19.56 63 PRO E CA 1
ATOM 5330 C C . PRO E 1 75 ? -58.962 37.886 111.989 1.00 19.93 63 PRO E C 1
ATOM 5331 O O . PRO E 1 75 ? -58.078 37.639 112.806 1.00 19.16 63 PRO E O 1
ATOM 5335 N N . ILE E 1 76 ? -58.715 38.332 110.764 1.00 19.00 64 ILE E N 1
ATOM 5336 C CA . ILE E 1 76 ? -57.370 38.595 110.274 1.00 20.72 64 ILE E CA 1
ATOM 5337 C C . ILE E 1 76 ? -57.368 40.024 109.726 1.00 20.39 64 ILE E C 1
ATOM 5338 O O . ILE E 1 76 ? -58.110 40.323 108.800 1.00 19.81 64 ILE E O 1
ATOM 5343 N N . PHE E 1 77 ? -56.562 40.909 110.306 1.00 19.12 65 PHE E N 1
ATOM 5344 C CA . PHE E 1 77 ? -56.509 42.285 109.827 1.00 18.91 65 PHE E CA 1
ATOM 5345 C C . PHE E 1 77 ? -55.991 42.266 108.384 1.00 17.45 65 PHE E C 1
ATOM 5346 O O . PHE E 1 77 ? -54.879 41.819 108.129 1.00 18.25 65 PHE E O 1
ATOM 5354 N N . PRO E 1 78 ? -56.790 42.763 107.426 1.00 18.48 66 PRO E N 1
ATOM 5355 C CA . PRO E 1 78 ? -56.390 42.780 106.011 1.00 17.37 66 PRO E CA 1
ATOM 5356 C C . PRO E 1 78 ? -54.979 43.314 105.753 1.00 18.21 66 PRO E C 1
ATOM 5357 O O . PRO E 1 78 ? -54.588 44.355 106.286 1.00 17.44 66 PRO E O 1
ATOM 5361 N N . GLY E 1 79 ? -54.225 42.583 104.934 1.00 17.70 67 GLY E N 1
ATOM 5362 C CA . GLY E 1 79 ? -52.870 42.975 104.597 1.00 18.08 67 GLY E CA 1
ATOM 5363 C C . GLY E 1 79 ? -52.805 44.322 103.901 1.00 18.37 67 GLY E C 1
ATOM 5364 O O . GLY E 1 79 ? -51.924 45.129 104.201 1.00 20.23 67 GLY E O 1
ATOM 5365 N N . VAL E 1 80 ? -53.735 44.576 102.983 1.00 18.39 68 VAL E N 1
ATOM 5366 C CA . VAL E 1 80 ? -53.757 45.842 102.260 1.00 16.31 68 VAL E CA 1
ATOM 5367 C C . VAL E 1 80 ? -54.045 47.028 103.176 1.00 16.42 68 VAL E C 1
ATOM 5368 O O . VAL E 1 80 ? -53.738 48.166 102.829 1.00 16.49 68 VAL E O 1
ATOM 5372 N N . LEU E 1 81 ? -54.631 46.772 104.344 1.00 16.12 69 LEU E N 1
ATOM 5373 C CA . LEU E 1 81 ? -54.912 47.861 105.272 1.00 16.65 69 LEU E CA 1
ATOM 5374 C C . LEU E 1 81 ? -53.682 48.170 106.117 1.00 16.79 69 LEU E C 1
ATOM 5375 O O . LEU E 1 81 ? -53.572 49.254 106.685 1.00 18.61 69 LEU E O 1
ATOM 5380 N N . ILE E 1 82 ? -52.758 47.217 106.201 1.00 17.96 70 ILE E N 1
ATOM 5381 C CA . ILE E 1 82 ? -51.513 47.426 106.943 1.00 17.29 70 ILE E CA 1
ATOM 5382 C C . ILE E 1 82 ? -50.693 48.393 106.085 1.00 15.81 70 ILE E C 1
ATOM 5383 O O . ILE E 1 82 ? -50.068 49.326 106.589 1.00 16.90 70 ILE E O 1
ATOM 5388 N N . VAL E 1 83 ? -50.730 48.163 104.777 1.00 16.67 71 VAL E N 1
ATOM 5389 C CA . VAL E 1 83 ? -50.027 49.004 103.814 1.00 16.65 71 VAL E CA 1
ATOM 5390 C C . VAL E 1 83 ? -50.618 50.405 103.861 1.00 16.78 71 VAL E C 1
ATOM 5391 O O . VAL E 1 83 ? -49.898 51.400 103.774 1.00 18.85 71 VAL E O 1
ATOM 5395 N N . GLU E 1 84 ? -51.938 50.463 104.004 1.00 16.81 72 GLU E N 1
ATOM 5396 C CA . GLU E 1 84 ? -52.672 51.716 104.081 1.00 15.86 72 GLU E CA 1
ATOM 5397 C C . GLU E 1 84 ? -52.238 52.477 105.330 1.00 16.15 72 GLU E C 1
ATOM 5398 O O . GLU E 1 84 ? -52.053 53.693 105.291 1.00 16.78 72 GLU E O 1
ATOM 5404 N N . GLY E 1 85 ? -52.077 51.752 106.435 1.00 17.04 73 GLY E N 1
ATOM 5405 C CA . GLY E 1 85 ? -51.656 52.365 107.685 1.00 16.90 73 GLY E CA 1
ATOM 5406 C C . GLY E 1 85 ? -50.227 52.887 107.616 1.00 18.79 73 GLY E C 1
ATOM 5407 O O . GLY E 1 85 ? -49.882 53.878 108.268 1.00 19.94 73 GLY E O 1
ATOM 5408 N N . MET E 1 86 ? -49.392 52.226 106.820 1.00 19.37 74 MET E N 1
ATOM 5409 C CA . MET E 1 86 ? -48.006 52.644 106.666 1.00 19.90 74 MET E CA 1
ATOM 5410 C C . MET E 1 86 ? -47.971 53.920 105.837 1.00 20.51 74 MET E C 1
ATOM 5411 O O . MET E 1 86 ? -47.186 54.831 106.104 1.00 19.79 74 MET E O 1
ATOM 5416 N N . ALA E 1 87 ? -48.846 53.980 104.836 1.00 20.09 75 ALA E N 1
ATOM 5417 C CA . ALA E 1 87 ? -48.940 55.134 103.953 1.00 18.89 75 ALA E CA 1
ATOM 5418 C C . ALA E 1 87 ? -49.404 56.370 104.715 1.00 17.91 75 ALA E C 1
ATOM 5419 O O . ALA E 1 87 ? -48.898 57.472 104.504 1.00 16.56 75 ALA E O 1
ATOM 5421 N N . GLN E 1 88 ? -50.377 56.182 105.597 1.00 17.88 76 GLN E N 1
ATOM 5422 C CA . GLN E 1 88 ? -50.889 57.288 106.387 1.00 17.73 76 GLN E CA 1
ATOM 5423 C C . GLN E 1 88 ? -49.793 57.765 107.335 1.00 17.64 76 GLN E C 1
ATOM 5424 O O . GLN E 1 88 ? -49.699 58.949 107.641 1.00 17.04 76 GLN E O 1
ATOM 5430 N N . SER E 1 89 ? -48.966 56.836 107.799 1.00 17.98 77 SER E N 1
ATOM 5431 C CA . SER E 1 89 ? -47.861 57.189 108.681 1.00 16.69 77 SER E CA 1
ATOM 5432 C C . SER E 1 89 ? -46.939 58.099 107.888 1.00 16.14 77 SER E C 1
ATOM 5433 O O . SER E 1 89 ? -46.525 59.147 108.370 1.00 17.26 77 SER E O 1
ATOM 5436 N N . GLY E 1 90 ? -46.637 57.687 106.662 1.00 15.33 78 GLY E N 1
ATOM 5437 C CA . GLY E 1 90 ? -45.781 58.479 105.801 1.00 16.01 78 GLY E CA 1
ATOM 5438 C C . GLY E 1 90 ? -46.397 59.831 105.502 1.00 16.39 78 GLY E C 1
ATOM 5439 O O . GLY E 1 90 ? -45.706 60.838 105.470 1.00 18.48 78 GLY E O 1
ATOM 5440 N N . GLY E 1 91 ? -47.706 59.850 105.281 1.00 16.69 79 GLY E N 1
ATOM 5441 C CA . GLY E 1 91 ? -48.388 61.090 104.976 1.00 17.57 79 GLY E CA 1
ATOM 5442 C C . GLY E 1 91 ? -48.260 62.105 106.087 1.00 18.10 79 GLY E C 1
ATOM 5443 O O . GLY E 1 91 ? -48.075 63.297 105.825 1.00 18.63 79 GLY E O 1
ATOM 5444 N N . PHE E 1 92 ? -48.361 61.636 107.328 1.00 16.93 80 PHE E N 1
ATOM 5445 C CA . PHE E 1 92 ? -48.248 62.519 108.475 1.00 16.71 80 PHE E CA 1
ATOM 5446 C C . PHE E 1 92 ? -46.836 63.082 108.527 1.00 19.54 80 PHE E C 1
ATOM 5447 O O . PHE E 1 92 ? -46.647 64.271 108.794 1.00 21.42 80 PHE E O 1
ATOM 5455 N N . LEU E 1 93 ? -45.848 62.225 108.270 1.00 19.20 81 LEU E N 1
ATOM 5456 C CA . LEU E 1 93 ? -44.454 62.643 108.274 1.00 19.86 81 LEU E CA 1
ATOM 5457 C C . LEU E 1 93 ? -44.246 63.630 107.127 1.00 21.07 81 LEU E C 1
ATOM 5458 O O . LEU E 1 93 ? -43.545 64.634 107.270 1.00 19.31 81 LEU E O 1
ATOM 5463 N N . ALA E 1 94 ? -44.867 63.335 105.989 1.00 20.42 82 ALA E N 1
ATOM 5464 C CA . ALA E 1 94 ? -44.751 64.193 104.818 1.00 22.94 82 ALA E CA 1
ATOM 5465 C C . ALA E 1 94 ? -45.305 65.578 105.122 1.00 23.47 82 ALA E C 1
ATOM 5466 O O . ALA E 1 94 ? -44.600 66.579 105.001 1.00 22.55 82 ALA E O 1
ATOM 5468 N N . PHE E 1 95 ? -46.563 65.631 105.546 1.00 23.51 83 PHE E N 1
ATOM 5469 C CA . PHE E 1 95 ? -47.187 66.907 105.823 1.00 23.59 83 PHE E CA 1
ATOM 5470 C C . PHE E 1 95 ? -46.437 67.768 106.836 1.00 23.87 83 PHE E C 1
ATOM 5471 O O . PHE E 1 95 ? -46.118 68.924 106.558 1.00 22.59 83 PHE E O 1
ATOM 5479 N N . THR E 1 96 ? -46.170 67.219 108.015 1.00 24.41 84 THR E N 1
ATOM 5480 C CA . THR E 1 96 ? -45.472 67.982 109.043 1.00 24.23 84 THR E CA 1
ATOM 5481 C C . THR E 1 96 ? -44.058 68.369 108.610 1.00 24.33 84 THR E C 1
ATOM 5482 O O . THR E 1 96 ? -43.506 69.354 109.088 1.00 24.63 84 THR E O 1
ATOM 5486 N N . SER E 1 97 ? -43.473 67.603 107.702 1.00 23.64 85 SER E N 1
ATOM 5487 C CA . SER E 1 97 ? -42.137 67.919 107.228 1.00 24.88 85 SER E CA 1
ATOM 5488 C C . SER E 1 97 ? -42.165 69.116 106.277 1.00 25.62 85 SER E C 1
ATOM 5489 O O . SER E 1 97 ? -41.179 69.850 106.178 1.00 25.87 85 SER E O 1
ATOM 5492 N N . LEU E 1 98 ? -43.296 69.315 105.592 1.00 25.70 86 LEU E N 1
ATOM 5493 C CA . LEU E 1 98 ? -43.453 70.426 104.650 1.00 24.96 86 LEU E CA 1
ATOM 5494 C C . LEU E 1 98 ? -43.939 71.717 105.308 1.00 26.49 86 LEU E C 1
ATOM 5495 O O . LEU E 1 98 ? -43.347 72.784 105.116 1.00 27.17 86 LEU E O 1
ATOM 5500 N N . TRP E 1 99 ? -45.022 71.617 106.077 1.00 25.66 87 TRP E N 1
ATOM 5501 C CA . TRP E 1 99 ? -45.619 72.776 106.731 1.00 24.74 87 TRP E CA 1
ATOM 5502 C C . TRP E 1 99 ? -45.611 72.730 108.256 1.00 24.98 87 TRP E C 1
ATOM 5503 O O . TRP E 1 99 ? -46.231 73.570 108.899 1.00 24.43 87 TRP E O 1
ATOM 5514 N N . GLY E 1 100 ? -44.923 71.762 108.840 1.00 25.29 88 GLY E N 1
ATOM 5515 C CA . GLY E 1 100 ? -44.929 71.670 110.289 1.00 25.60 88 GLY E CA 1
ATOM 5516 C C . GLY E 1 100 ? -46.337 71.322 110.735 1.00 26.21 88 GLY E C 1
ATOM 5517 O O . GLY E 1 100 ? -47.165 70.921 109.914 1.00 27.09 88 GLY E O 1
ATOM 5518 N N . PHE E 1 101 ? -46.631 71.477 112.020 1.00 26.10 89 PHE E N 1
ATOM 5519 C CA . PHE E 1 101 ? -47.959 71.153 112.509 1.00 26.64 89 PHE E CA 1
ATOM 5520 C C . PHE E 1 101 ? -48.943 72.272 112.207 1.00 27.47 89 PHE E C 1
ATOM 5521 O O . PHE E 1 101 ? -49.181 73.148 113.040 1.00 28.75 89 PHE E O 1
ATOM 5529 N N . ASP E 1 102 ? -49.539 72.241 111.022 1.00 28.41 90 ASP E N 1
ATOM 5530 C CA . ASP E 1 102 ? -50.479 73.289 110.658 1.00 27.97 90 ASP E CA 1
ATOM 5531 C C . ASP E 1 102 ? -51.821 72.771 110.165 1.00 27.23 90 ASP E C 1
ATOM 5532 O O . ASP E 1 102 ? -52.009 72.527 108.968 1.00 28.64 90 ASP E O 1
ATOM 5537 N N . PRO E 1 103 ? -52.780 72.613 111.088 1.00 26.71 91 PRO E N 1
ATOM 5538 C CA . PRO E 1 103 ? -54.136 72.129 110.822 1.00 26.22 91 PRO E CA 1
ATOM 5539 C C . PRO E 1 103 ? -54.884 72.875 109.719 1.00 27.15 91 PRO E C 1
ATOM 5540 O O . PRO E 1 103 ? -55.432 72.250 108.808 1.00 27.86 91 PRO E O 1
ATOM 5544 N N . GLU E 1 104 ? -54.915 74.204 109.812 1.00 26.24 92 GLU E N 1
ATOM 5545 C CA . GLU E 1 104 ? -55.617 75.032 108.835 1.00 26.78 92 GLU E CA 1
ATOM 5546 C C . GLU E 1 104 ? -55.175 74.781 107.406 1.00 25.34 92 GLU E C 1
ATOM 5547 O O . GLU E 1 104 ? -55.984 74.838 106.486 1.00 25.35 92 GLU E O 1
ATOM 5553 N N . ILE E 1 105 ? -53.886 74.518 107.224 1.00 24.39 93 ILE E N 1
ATOM 5554 C CA . ILE E 1 105 ? -53.342 74.232 105.900 1.00 24.11 93 ILE E CA 1
ATOM 5555 C C . ILE E 1 105 ? -53.683 72.792 105.526 1.00 24.29 93 ILE E C 1
ATOM 5556 O O . ILE E 1 105 ? -54.003 72.492 104.376 1.00 24.01 93 ILE E O 1
ATOM 5561 N N . ALA E 1 106 ? -53.612 71.902 106.510 1.00 23.62 94 ALA E N 1
ATOM 5562 C CA . ALA E 1 106 ? -53.879 70.488 106.276 1.00 24.00 94 ALA E CA 1
ATOM 5563 C C . ALA E 1 106 ? -55.337 70.118 106.001 1.00 23.47 94 ALA E C 1
ATOM 5564 O O . ALA E 1 106 ? -55.598 69.122 105.326 1.00 23.54 94 ALA E O 1
ATOM 5566 N N . LYS E 1 107 ? -56.286 70.906 106.499 1.00 22.09 95 LYS E N 1
ATOM 5567 C CA . LYS E 1 107 ? -57.685 70.554 106.299 1.00 24.13 95 LYS E CA 1
ATOM 5568 C C . LYS E 1 107 ? -58.181 70.496 104.849 1.00 23.92 95 LYS E C 1
ATOM 5569 O O . LYS E 1 107 ? -59.204 69.864 104.582 1.00 23.29 95 LYS E O 1
ATOM 5575 N N . THR E 1 108 ? -57.463 71.118 103.914 1.00 21.59 96 THR E N 1
ATOM 5576 C CA . THR E 1 108 ? -57.879 71.092 102.510 1.00 22.12 96 THR E CA 1
ATOM 5577 C C . THR E 1 108 ? -56.973 70.225 101.646 1.00 21.53 96 THR E C 1
ATOM 5578 O O . THR E 1 108 ? -57.025 70.290 100.416 1.00 20.79 96 THR E O 1
ATOM 5582 N N . LYS E 1 109 ? -56.143 69.410 102.291 1.00 22.54 97 LYS E N 1
ATOM 5583 C CA . LYS E 1 109 ? -55.235 68.531 101.562 1.00 23.39 97 LYS E CA 1
ATOM 5584 C C . LYS E 1 109 ? -55.756 67.096 101.517 1.00 23.76 97 LYS E C 1
ATOM 5585 O O . LYS E 1 109 ? -56.481 66.646 102.409 1.00 22.53 97 LYS E O 1
ATOM 5591 N N . ILE E 1 110 ? -55.369 66.383 100.469 1.00 24.88 98 ILE E N 1
ATOM 5592 C CA . ILE E 1 110 ? -55.742 64.991 100.308 1.00 26.30 98 ILE E CA 1
ATOM 5593 C C . ILE E 1 110 ? -54.446 64.239 100.021 1.00 25.72 98 ILE E C 1
ATOM 5594 O O . ILE E 1 110 ? -53.398 64.861 99.792 1.00 25.24 98 ILE E O 1
ATOM 5599 N N . VAL E 1 111 ? -54.507 62.912 100.066 1.00 26.09 99 VAL E N 1
ATOM 5600 C CA . VAL E 1 111 ? -53.338 62.073 99.808 1.00 26.47 99 VAL E CA 1
ATOM 5601 C C . VAL E 1 111 ? -53.655 60.956 98.812 1.00 27.72 99 VAL E C 1
ATOM 5602 O O . VAL E 1 111 ? -54.528 60.119 99.061 1.00 29.41 99 VAL E O 1
ATOM 5606 N N . TYR E 1 112 ? -52.944 60.948 97.688 1.00 27.43 100 TYR E N 1
ATOM 5607 C CA . TYR E 1 112 ? -53.142 59.929 96.661 1.00 27.64 100 TYR E CA 1
ATOM 5608 C C . TYR E 1 112 ? -51.983 58.948 96.666 1.00 27.52 100 TYR E C 1
ATOM 5609 O O . TYR E 1 112 ? -50.818 59.338 96.798 1.00 26.36 100 TYR E O 1
ATOM 5618 N N . PHE E 1 113 ? -52.315 57.673 96.516 1.00 26.70 101 PHE E N 1
ATOM 5619 C CA . PHE E 1 113 ? -51.316 56.624 96.437 1.00 25.30 101 PHE E CA 1
ATOM 5620 C C . PHE E 1 113 ? -50.806 56.711 95.003 1.00 24.62 101 PHE E C 1
ATOM 5621 O O . PHE E 1 113 ? -51.589 56.949 94.090 1.00 24.00 101 PHE E O 1
ATOM 5629 N N . MET E 1 114 ? -49.507 56.549 94.794 1.00 23.83 102 MET E N 1
ATOM 5630 C CA . MET E 1 114 ? -48.979 56.583 93.434 1.00 22.89 102 MET E CA 1
ATOM 5631 C C . MET E 1 114 ? -48.456 55.200 93.060 1.00 22.17 102 MET E C 1
ATOM 5632 O O . MET E 1 114 ? -48.753 54.698 91.975 1.00 19.85 102 MET E O 1
ATOM 5637 N N . THR E 1 115 ? -47.682 54.589 93.957 1.00 20.53 103 THR E N 1
ATOM 5638 C CA . THR E 1 115 ? -47.141 53.249 93.721 1.00 20.31 103 THR E CA 1
ATOM 5639 C C . THR E 1 115 ? -46.936 52.467 95.017 1.00 20.14 103 THR E C 1
ATOM 5640 O O . THR E 1 115 ? -46.835 53.036 96.108 1.00 17.14 103 THR E O 1
ATOM 5644 N N . ILE E 1 116 ? -46.863 51.149 94.873 1.00 21.04 104 ILE E N 1
ATOM 5645 C CA . ILE E 1 116 ? -46.632 50.255 95.995 1.00 22.15 104 ILE E CA 1
ATOM 5646 C C . ILE E 1 116 ? -45.713 49.155 95.484 1.00 23.51 104 ILE E C 1
ATOM 5647 O O . ILE E 1 116 ? -46.023 48.503 94.489 1.00 23.78 104 ILE E O 1
ATOM 5652 N N . ASP E 1 117 ? -44.577 48.957 96.148 1.00 24.65 105 ASP E N 1
ATOM 5653 C CA . ASP E 1 117 ? -43.634 47.928 95.727 1.00 23.18 105 ASP E CA 1
ATOM 5654 C C . ASP E 1 117 ? -43.086 47.107 96.871 1.00 23.41 105 ASP E C 1
ATOM 5655 O O . ASP E 1 117 ? -43.221 47.466 98.044 1.00 23.74 105 ASP E O 1
ATOM 5660 N N . LYS E 1 118 ? -42.468 45.992 96.496 1.00 22.03 106 LYS E N 1
ATOM 5661 C CA . LYS E 1 118 ? -41.833 45.086 97.425 1.00 23.01 106 LYS E CA 1
ATOM 5662 C C . LYS E 1 118 ? -42.541 44.891 98.754 1.00 22.38 106 LYS E C 1
ATOM 5663 O O . LYS E 1 118 ? -41.909 45.010 99.802 1.00 22.52 106 LYS E O 1
ATOM 5669 N N . VAL E 1 119 ? -43.838 44.600 98.744 1.00 22.72 107 VAL E N 1
ATOM 5670 C CA . VAL E 1 119 ? -44.508 44.377 100.023 1.00 23.39 107 VAL E CA 1
ATOM 5671 C C . VAL E 1 119 ? -44.494 42.883 100.304 1.00 22.78 107 VAL E C 1
ATOM 5672 O O . VAL E 1 119 ? -44.601 42.066 99.399 1.00 22.58 107 VAL E O 1
ATOM 5676 N N . LYS E 1 120 ? -44.359 42.535 101.570 1.00 22.94 108 LYS E N 1
ATOM 5677 C CA . LYS E 1 120 ? -44.309 41.144 101.958 1.00 24.72 108 LYS E CA 1
ATOM 5678 C C . LYS E 1 120 ? -44.938 40.973 103.341 1.00 24.12 108 LYS E C 1
ATOM 5679 O O . LYS E 1 120 ? -44.577 41.676 104.289 1.00 22.91 108 LYS E O 1
ATOM 5685 N N . PHE E 1 121 ? -45.896 40.054 103.443 1.00 24.49 109 PHE E N 1
ATOM 5686 C CA . PHE E 1 121 ? -46.561 39.784 104.718 1.00 25.06 109 PHE E CA 1
ATOM 5687 C C . PHE E 1 121 ? -45.950 38.510 105.289 1.00 25.50 109 PHE E C 1
ATOM 5688 O O . PHE E 1 121 ? -45.863 37.499 104.598 1.00 26.97 109 PHE E O 1
ATOM 5696 N N . ARG E 1 122 ? -45.525 38.563 106.548 1.00 26.03 110 ARG E N 1
ATOM 5697 C CA . ARG E 1 122 ? -44.882 37.421 107.193 1.00 26.27 110 ARG E CA 1
ATOM 5698 C C . ARG E 1 122 ? -45.677 36.777 108.323 1.00 25.04 110 ARG E C 1
ATOM 5699 O O . ARG E 1 122 ? -45.560 35.576 108.562 1.00 23.81 110 ARG E O 1
ATOM 5707 N N . ILE E 1 123 ? -46.454 37.582 109.035 1.00 23.77 111 ILE E N 1
ATOM 5708 C CA . ILE E 1 123 ? -47.228 37.090 110.166 1.00 23.50 111 ILE E CA 1
ATOM 5709 C C . ILE E 1 123 ? -48.608 37.747 110.198 1.00 24.57 111 ILE E C 1
ATOM 5710 O O . ILE E 1 123 ? -48.717 38.972 110.206 1.00 25.38 111 ILE E O 1
ATOM 5715 N N . PRO E 1 124 ? -49.680 36.939 110.217 1.00 24.33 112 PRO E N 1
ATOM 5716 C CA . PRO E 1 124 ? -51.025 37.522 110.254 1.00 23.64 112 PRO E CA 1
ATOM 5717 C C . PRO E 1 124 ? -51.220 38.421 111.472 1.00 22.72 112 PRO E C 1
ATOM 5718 O O . PRO E 1 124 ? -50.734 38.116 112.566 1.00 22.49 112 PRO E O 1
ATOM 5722 N N . VAL E 1 125 ? -51.907 39.542 111.270 1.00 22.04 113 VAL E N 1
ATOM 5723 C CA . VAL E 1 125 ? -52.187 40.471 112.354 1.00 20.91 113 VAL E CA 1
ATOM 5724 C C . VAL E 1 125 ? -53.620 40.195 112.815 1.00 22.14 113 VAL E C 1
ATOM 5725 O O . VAL E 1 125 ? -54.547 40.164 112.009 1.00 21.15 113 VAL E O 1
ATOM 5729 N N . THR E 1 126 ? -53.796 40.000 114.119 1.00 22.58 114 THR E N 1
ATOM 5730 C CA . THR E 1 126 ? -55.102 39.672 114.677 1.00 21.56 114 THR E CA 1
ATOM 5731 C C . THR E 1 126 ? -55.491 40.572 115.842 1.00 21.31 114 THR E C 1
ATOM 5732 O O . THR E 1 126 ? -54.663 41.315 116.368 1.00 20.02 114 THR E O 1
ATOM 5736 N N . PRO E 1 127 ? -56.769 40.508 116.262 1.00 20.78 115 PRO E N 1
ATOM 5737 C CA . PRO E 1 127 ? -57.280 41.312 117.374 1.00 20.28 115 PRO E CA 1
ATOM 5738 C C . PRO E 1 127 ? -56.375 41.176 118.596 1.00 20.92 115 PRO E C 1
ATOM 5739 O O . PRO E 1 127 ? -55.960 40.068 118.948 1.00 19.28 115 PRO E O 1
ATOM 5743 N N . GLY E 1 128 ? -56.077 42.300 119.240 1.00 20.41 116 GLY E N 1
ATOM 5744 C CA . GLY E 1 128 ? -55.213 42.268 120.405 1.00 20.46 116 GLY E CA 1
ATOM 5745 C C . GLY E 1 128 ? -53.788 42.657 120.057 1.00 19.47 116 GLY E C 1
ATOM 5746 O O . GLY E 1 128 ? -52.965 42.864 120.941 1.00 19.29 116 GLY E O 1
ATOM 5747 N N . ASP E 1 129 ? -53.496 42.747 118.762 1.00 19.63 117 ASP E N 1
ATOM 5748 C CA . ASP E 1 129 ? -52.165 43.136 118.297 1.00 20.00 117 ASP E CA 1
ATOM 5749 C C . ASP E 1 129 ? -51.982 44.654 118.293 1.00 21.34 117 ASP E C 1
ATOM 5750 O O . ASP E 1 129 ? -52.929 45.404 118.031 1.00 19.99 117 ASP E O 1
ATOM 5755 N N . ARG E 1 130 ? -50.762 45.097 118.587 1.00 21.54 118 ARG E N 1
ATOM 5756 C CA . ARG E 1 130 ? -50.429 46.522 118.548 1.00 22.07 118 ARG E CA 1
ATOM 5757 C C . ARG E 1 130 ? -49.608 46.644 117.274 1.00 21.95 118 ARG E C 1
ATOM 5758 O O . ARG E 1 130 ? -48.427 46.332 117.273 1.00 22.63 118 ARG E O 1
ATOM 5766 N N . LEU E 1 131 ? -50.244 47.066 116.186 1.00 22.10 119 LEU E N 1
ATOM 5767 C CA . LEU E 1 131 ? -49.569 47.191 114.894 1.00 21.03 119 LEU E CA 1
ATOM 5768 C C . LEU E 1 131 ? -48.707 48.449 114.840 1.00 22.53 119 LEU E C 1
ATOM 5769 O O . LEU E 1 131 ? -49.222 49.565 114.761 1.00 23.04 119 LEU E O 1
ATOM 5774 N N . GLU E 1 132 ? -47.391 48.266 114.873 1.00 22.99 120 GLU E N 1
ATOM 5775 C CA . GLU E 1 132 ? -46.468 49.396 114.867 1.00 24.49 120 GLU E CA 1
ATOM 5776 C C . GLU E 1 132 ? -45.840 49.660 113.503 1.00 24.12 120 GLU E C 1
ATOM 5777 O O . GLU E 1 132 ? -45.192 48.785 112.926 1.00 25.44 120 GLU E O 1
ATOM 5783 N N . TYR E 1 133 ? -46.030 50.879 113.003 1.00 22.99 121 TYR E N 1
ATOM 5784 C CA . TYR E 1 133 ? -45.496 51.281 111.705 1.00 23.90 121 TYR E CA 1
ATOM 5785 C C . TYR E 1 133 ? -44.108 51.937 111.835 1.00 23.08 121 TYR E C 1
ATOM 5786 O O . TYR E 1 133 ? -43.882 52.758 112.722 1.00 22.59 121 TYR E O 1
ATOM 5795 N N . HIS E 1 134 ? -43.190 51.566 110.944 1.00 22.85 122 HIS E N 1
ATOM 5796 C CA . HIS E 1 134 ? -41.827 52.124 110.916 1.00 22.84 122 HIS E CA 1
ATOM 5797 C C . HIS E 1 134 ? -41.535 52.536 109.486 1.00 22.07 122 HIS E C 1
ATOM 5798 O O . HIS E 1 134 ? -41.288 51.685 108.627 1.00 20.21 122 HIS E O 1
ATOM 5805 N N . LEU E 1 135 ? -41.566 53.837 109.233 1.00 20.70 123 LEU E N 1
ATOM 5806 C CA . LEU E 1 135 ? -41.312 54.339 107.894 1.00 22.27 123 LEU E CA 1
ATOM 5807 C C . LEU E 1 135 ? -40.108 55.258 107.839 1.00 22.78 123 LEU E C 1
ATOM 5808 O O . LEU E 1 135 ? -39.858 56.043 108.757 1.00 22.56 123 LEU E O 1
ATOM 5813 N N . GLU E 1 136 ? -39.367 55.142 106.746 1.00 22.83 124 GLU E N 1
ATOM 5814 C CA . GLU E 1 136 ? -38.201 55.969 106.502 1.00 25.98 124 GLU E CA 1
ATOM 5815 C C . GLU E 1 136 ? -38.381 56.570 105.121 1.00 25.12 124 GLU E C 1
ATOM 5816 O O . GLU E 1 136 ? -38.918 55.920 104.225 1.00 24.25 124 GLU E O 1
ATOM 5822 N N . VAL E 1 137 ? -37.953 57.816 104.958 1.00 25.82 125 VAL E N 1
ATOM 5823 C CA . VAL E 1 137 ? -38.067 58.489 103.678 1.00 26.14 125 VAL E CA 1
ATOM 5824 C C . VAL E 1 137 ? -36.928 58.004 102.794 1.00 27.06 125 VAL E C 1
ATOM 5825 O O . VAL E 1 137 ? -35.767 58.093 103.180 1.00 28.72 125 VAL E O 1
ATOM 5829 N N . LEU E 1 138 ? -37.266 57.475 101.622 1.00 27.76 126 LEU E N 1
ATOM 5830 C CA . LEU E 1 138 ? -36.273 56.970 100.679 1.00 29.12 126 LEU E CA 1
ATOM 5831 C C . LEU E 1 138 ? -35.979 58.027 99.618 1.00 29.39 126 LEU E C 1
ATOM 5832 O O . LEU E 1 138 ? -34.963 57.970 98.919 1.00 28.43 126 LEU E O 1
ATOM 5837 N N . LYS E 1 139 ? -36.893 58.978 99.490 1.00 28.60 127 LYS E N 1
ATOM 5838 C CA . LYS E 1 139 ? -36.757 60.044 98.512 1.00 30.10 127 LYS E CA 1
ATOM 5839 C C . LYS E 1 139 ? -38.027 60.872 98.545 1.00 29.74 127 LYS E C 1
ATOM 5840 O O . LYS E 1 139 ? -39.132 60.348 98.721 1.00 29.25 127 LYS E O 1
ATOM 5846 N N . HIS E 1 140 ? -37.874 62.172 98.367 1.00 29.35 128 HIS E N 1
ATOM 5847 C CA . HIS E 1 140 ? -39.033 63.039 98.398 1.00 30.12 128 HIS E CA 1
ATOM 5848 C C . HIS E 1 140 ? -38.691 64.338 97.707 1.00 30.80 128 HIS E C 1
ATOM 5849 O O . HIS E 1 140 ? -37.597 64.879 97.886 1.00 30.70 128 HIS E O 1
ATOM 5856 N N . LYS E 1 141 ? -39.639 64.827 96.917 1.00 31.55 129 LYS E N 1
ATOM 5857 C CA . LYS E 1 141 ? -39.479 66.073 96.189 1.00 31.76 129 LYS E CA 1
ATOM 5858 C C . LYS E 1 141 ? -40.847 66.744 96.079 1.00 30.38 129 LYS E C 1
ATOM 5859 O O . LYS E 1 141 ? -41.782 66.187 95.499 1.00 30.25 129 LYS E O 1
ATOM 5865 N N . GLY E 1 142 ? -40.958 67.942 96.640 1.00 29.38 130 GLY E N 1
ATOM 5866 C CA . GLY E 1 142 ? -42.219 68.645 96.592 1.00 27.98 130 GLY E CA 1
ATOM 5867 C C . GLY E 1 142 ? -43.274 67.857 97.332 1.00 27.87 130 GLY E C 1
ATOM 5868 O O . GLY E 1 142 ? -43.095 67.533 98.504 1.00 28.60 130 GLY E O 1
ATOM 5869 N N . MET E 1 143 ? -44.361 67.532 96.640 1.00 26.49 131 MET E N 1
ATOM 5870 C CA . MET E 1 143 ? -45.476 66.790 97.223 1.00 25.89 131 MET E CA 1
ATOM 5871 C C . MET E 1 143 ? -45.328 65.276 97.117 1.00 25.78 131 MET E C 1
ATOM 5872 O O . MET E 1 143 ? -46.150 64.536 97.661 1.00 23.07 131 MET E O 1
ATOM 5877 N N . ILE E 1 144 ? -44.296 64.813 96.413 1.00 24.91 132 ILE E N 1
ATOM 5878 C CA . ILE E 1 144 ? -44.110 63.378 96.227 1.00 23.88 132 ILE E CA 1
ATOM 5879 C C . ILE E 1 144 ? -43.124 62.736 97.199 1.00 24.25 132 ILE E C 1
ATOM 5880 O O . ILE E 1 144 ? -41.924 63.028 97.187 1.00 23.51 132 ILE E O 1
ATOM 5885 N N . TRP E 1 145 ? -43.647 61.840 98.029 1.00 23.09 133 TRP E N 1
ATOM 5886 C CA . TRP E 1 145 ? -42.838 61.149 99.012 1.00 23.45 133 TRP E CA 1
ATOM 5887 C C . TRP E 1 145 ? -42.810 59.644 98.801 1.00 23.88 133 TRP E C 1
ATOM 5888 O O . TRP E 1 145 ? -43.844 59.013 98.563 1.00 22.30 133 TRP E O 1
ATOM 5899 N N . GLN E 1 146 ? -41.606 59.082 98.872 1.00 25.27 134 GLN E N 1
ATOM 5900 C CA . GLN E 1 146 ? -41.415 57.649 98.726 1.00 25.51 134 GLN E CA 1
ATOM 5901 C C . GLN E 1 146 ? -40.884 57.157 100.049 1.00 24.71 134 GLN E C 1
ATOM 5902 O O . GLN E 1 146 ? -39.745 57.434 100.413 1.00 24.83 134 GLN E O 1
ATOM 5908 N N . VAL E 1 147 ? -41.721 56.450 100.788 1.00 24.01 135 VAL E N 1
ATOM 5909 C CA . VAL E 1 147 ? -41.306 55.928 102.074 1.00 23.67 135 VAL E CA 1
ATOM 5910 C C . VAL E 1 147 ? -41.183 54.425 102.000 1.00 24.10 135 VAL E C 1
ATOM 5911 O O . VAL E 1 147 ? -41.731 53.793 101.098 1.00 24.67 135 VAL E O 1
ATOM 5915 N N . GLY E 1 148 ? -40.447 53.859 102.949 1.00 24.76 136 GLY E N 1
ATOM 5916 C CA . GLY E 1 148 ? -40.255 52.422 102.982 1.00 24.33 136 GLY E CA 1
ATOM 5917 C C . GLY E 1 148 ? -40.119 51.972 104.420 1.00 24.08 136 GLY E C 1
ATOM 5918 O O . GLY E 1 148 ? -39.696 52.754 105.273 1.00 22.84 136 GLY E O 1
ATOM 5919 N N . GLY E 1 149 ? -40.478 50.723 104.705 1.00 23.74 137 GLY E N 1
ATOM 5920 C CA . GLY E 1 149 ? -40.366 50.266 106.078 1.00 22.73 137 GLY E CA 1
ATOM 5921 C C . GLY E 1 149 ? -41.093 48.990 106.438 1.00 22.56 137 GLY E C 1
ATOM 5922 O O . GLY E 1 149 ? -41.339 48.132 105.596 1.00 20.71 137 GLY E O 1
ATOM 5923 N N . THR E 1 150 ? -41.452 48.874 107.710 1.00 22.80 138 THR E N 1
ATOM 5924 C CA . THR E 1 150 ? -42.117 47.680 108.186 1.00 23.02 138 THR E CA 1
ATOM 5925 C C . THR E 1 150 ? -43.283 47.948 109.108 1.00 22.88 138 THR E C 1
ATOM 5926 O O . THR E 1 150 ? -43.519 49.071 109.549 1.00 22.56 138 THR E O 1
ATOM 5930 N N . ALA E 1 151 ? -44.003 46.875 109.390 1.00 22.51 139 ALA E N 1
ATOM 5931 C CA . ALA E 1 151 ? -45.123 46.900 110.308 1.00 22.05 139 ALA E CA 1
ATOM 5932 C C . ALA E 1 151 ? -44.653 45.846 111.296 1.00 21.85 139 ALA E C 1
ATOM 5933 O O . ALA E 1 151 ? -44.238 44.762 110.891 1.00 21.21 139 ALA E O 1
ATOM 5935 N N . GLN E 1 152 ? -44.692 46.165 112.582 1.00 22.02 140 GLN E N 1
ATOM 5936 C CA . GLN E 1 152 ? -44.227 45.227 113.590 1.00 22.10 140 GLN E CA 1
ATOM 5937 C C . GLN E 1 152 ? -45.207 44.971 114.722 1.00 23.65 140 GLN E C 1
ATOM 5938 O O . GLN E 1 152 ? -45.983 45.848 115.096 1.00 22.61 140 GLN E O 1
ATOM 5944 N N . VAL E 1 153 ? -45.175 43.750 115.248 1.00 24.09 141 VAL E N 1
ATOM 5945 C CA . VAL E 1 153 ? -46.015 43.379 116.375 1.00 24.94 141 VAL E CA 1
ATOM 5946 C C . VAL E 1 153 ? -45.112 42.693 117.397 1.00 26.53 141 VAL E C 1
ATOM 5947 O O . VAL E 1 153 ? -44.428 41.720 117.080 1.00 25.67 141 VAL E O 1
ATOM 5951 N N . ASP E 1 154 ? -45.108 43.208 118.620 1.00 28.81 142 ASP E N 1
ATOM 5952 C CA . ASP E 1 154 ? -44.281 42.644 119.680 1.00 32.98 142 ASP E CA 1
ATOM 5953 C C . ASP E 1 154 ? -42.811 42.565 119.238 1.00 33.79 142 ASP E C 1
ATOM 5954 O O . ASP E 1 154 ? -42.148 41.538 119.402 1.00 32.73 142 ASP E O 1
ATOM 5959 N N . GLY E 1 155 ? -42.317 43.655 118.660 1.00 34.06 143 GLY E N 1
ATOM 5960 C CA . GLY E 1 155 ? -40.937 43.704 118.219 1.00 33.80 143 GLY E CA 1
ATOM 5961 C C . GLY E 1 155 ? -40.590 42.863 117.007 1.00 32.92 143 GLY E C 1
ATOM 5962 O O . GLY E 1 155 ? -39.443 42.883 116.559 1.00 34.06 143 GLY E O 1
ATOM 5963 N N . LYS E 1 156 ? -41.557 42.126 116.470 1.00 31.66 144 LYS E N 1
ATOM 5964 C CA . LYS E 1 156 ? -41.301 41.290 115.298 1.00 30.61 144 LYS E CA 1
ATOM 5965 C C . LYS E 1 156 ? -41.938 41.866 114.036 1.00 29.30 144 LYS E C 1
ATOM 5966 O O . LYS E 1 156 ? -43.005 42.474 114.084 1.00 30.22 144 LYS E O 1
ATOM 5972 N N . VAL E 1 157 ? -41.287 41.652 112.902 1.00 27.81 145 VAL E N 1
ATOM 5973 C CA . VAL E 1 157 ? -41.780 42.161 111.633 1.00 25.93 145 VAL E CA 1
ATOM 5974 C C . VAL E 1 157 ? -42.868 41.292 111.029 1.00 25.23 145 VAL E C 1
ATOM 5975 O O . VAL E 1 157 ? -42.659 40.108 110.775 1.00 26.15 145 VAL E O 1
ATOM 5979 N N . VAL E 1 158 ? -44.027 41.892 110.780 1.00 23.14 146 VAL E N 1
ATOM 5980 C CA . VAL E 1 158 ? -45.150 41.161 110.196 1.00 21.62 146 VAL E CA 1
ATOM 5981 C C . VAL E 1 158 ? -45.367 41.524 108.726 1.00 20.30 146 VAL E C 1
ATOM 5982 O O . VAL E 1 158 ? -46.018 40.791 107.985 1.00 18.52 146 VAL E O 1
ATOM 5986 N N . ALA E 1 159 ? -44.804 42.657 108.313 1.00 21.32 147 ALA E N 1
ATOM 5987 C CA . ALA E 1 159 ? -44.939 43.129 106.939 1.00 21.29 147 ALA E CA 1
ATOM 5988 C C . ALA E 1 159 ? -43.851 44.129 106.542 1.00 21.41 147 ALA E C 1
ATOM 5989 O O . ALA E 1 159 ? -43.298 44.838 107.384 1.00 20.14 147 ALA E O 1
ATOM 5991 N N . GLU E 1 160 ? -43.572 44.176 105.242 1.00 21.98 148 GLU E N 1
ATOM 5992 C CA . GLU E 1 160 ? -42.585 45.085 104.665 1.00 23.11 148 GLU E CA 1
ATOM 5993 C C . GLU E 1 160 ? -43.266 45.758 103.486 1.00 23.80 148 GLU E C 1
ATOM 5994 O O . GLU E 1 160 ? -44.087 45.139 102.808 1.00 22.45 148 GLU E O 1
ATOM 6000 N N . ALA E 1 161 ? -42.920 47.015 103.235 1.00 23.43 149 ALA E N 1
ATOM 6001 C CA . ALA E 1 161 ? -43.509 47.732 102.118 1.00 25.27 149 ALA E CA 1
ATOM 6002 C C . ALA E 1 161 ? -42.755 48.999 101.741 1.00 25.87 149 ALA E C 1
ATOM 6003 O O . ALA E 1 161 ? -42.131 49.661 102.574 1.00 26.15 149 ALA E O 1
ATOM 6005 N N . GLU E 1 162 ? -42.830 49.321 100.460 1.00 27.48 150 GLU E N 1
ATOM 6006 C CA . GLU E 1 162 ? -42.216 50.516 99.912 1.00 27.16 150 GLU E CA 1
ATOM 6007 C C . GLU E 1 162 ? -43.370 51.170 99.161 1.00 25.99 150 GLU E C 1
ATOM 6008 O O . GLU E 1 162 ? -44.085 50.491 98.424 1.00 26.34 150 GLU E O 1
ATOM 6014 N N . LEU E 1 163 ? -43.572 52.468 99.347 1.00 25.70 151 LEU E N 1
ATOM 6015 C CA . LEU E 1 163 ? -44.672 53.138 98.657 1.00 24.37 151 LEU E CA 1
ATOM 6016 C C . LEU E 1 163 ? -44.400 54.607 98.371 1.00 23.23 151 LEU E C 1
ATOM 6017 O O . LEU E 1 163 ? -43.645 55.268 99.088 1.00 22.20 151 LEU E O 1
ATOM 6022 N N . LYS E 1 164 ? -45.026 55.102 97.307 1.00 23.91 152 LYS E N 1
ATOM 6023 C CA . LYS E 1 164 ? -44.901 56.497 96.898 1.00 23.66 152 LYS E CA 1
ATOM 6024 C C . LYS E 1 164 ? -46.295 57.121 96.909 1.00 23.15 152 LYS E C 1
ATOM 6025 O O . LYS E 1 164 ? -47.214 56.618 96.262 1.00 22.84 152 LYS E O 1
ATOM 6031 N N . ALA E 1 165 ? -46.440 58.214 97.652 1.00 21.30 153 ALA E N 1
ATOM 6032 C CA . ALA E 1 165 ? -47.712 58.912 97.772 1.00 21.30 153 ALA E CA 1
ATOM 6033 C C . ALA E 1 165 ? -47.551 60.389 97.444 1.00 22.40 153 ALA E C 1
ATOM 6034 O O . ALA E 1 165 ? -46.447 60.934 97.490 1.00 21.71 153 ALA E O 1
ATOM 6036 N N . MET E 1 166 ? -48.665 61.035 97.121 1.00 22.95 154 MET E N 1
ATOM 6037 C CA . MET E 1 166 ? -48.653 62.447 96.773 1.00 24.44 154 MET E CA 1
ATOM 6038 C C . MET E 1 166 ? -49.634 63.283 97.573 1.00 23.50 154 MET E C 1
ATOM 6039 O O . MET E 1 166 ? -50.810 62.944 97.666 1.00 22.81 154 MET E O 1
ATOM 6044 N N . ILE E 1 167 ? -49.146 64.381 98.142 1.00 21.86 155 ILE E N 1
ATOM 6045 C CA . ILE E 1 167 ? -50.010 65.284 98.880 1.00 21.49 155 ILE E CA 1
ATOM 6046 C C . ILE E 1 167 ? -50.540 66.281 97.855 1.00 21.31 155 ILE E C 1
ATOM 6047 O O . ILE E 1 167 ? -49.773 66.832 97.078 1.00 20.63 155 ILE E O 1
ATOM 6052 N N . ALA E 1 168 ? -51.848 66.504 97.849 1.00 20.27 156 ALA E N 1
ATOM 6053 C CA . ALA E 1 168 ? -52.436 67.431 96.896 1.00 22.55 156 ALA E CA 1
ATOM 6054 C C . ALA E 1 168 ? -53.518 68.315 97.503 1.00 23.49 156 ALA E C 1
ATOM 6055 O O . ALA E 1 168 ? -54.255 67.888 98.392 1.00 24.41 156 ALA E O 1
ATOM 6057 N N . GLU E 1 169 ? -53.597 69.554 97.025 1.00 24.01 157 GLU E N 1
ATOM 6058 C CA . GLU E 1 169 ? -54.614 70.488 97.489 1.00 23.71 157 GLU E CA 1
ATOM 6059 C C . GLU E 1 169 ? -55.927 69.983 96.899 1.00 25.77 157 GLU E C 1
ATOM 6060 O O . GLU E 1 169 ? -56.005 69.647 95.716 1.00 24.93 157 GLU E O 1
ATOM 6066 N N . ARG E 1 170 ? -56.955 69.916 97.731 1.00 28.12 158 ARG E N 1
ATOM 6067 C CA . ARG E 1 170 ? -58.262 69.447 97.296 1.00 32.01 158 ARG E CA 1
ATOM 6068 C C . ARG E 1 170 ? -58.939 70.447 96.360 1.00 34.55 158 ARG E C 1
ATOM 6069 O O . ARG E 1 170 ? -59.011 71.640 96.651 1.00 33.60 158 ARG E O 1
ATOM 6077 N N . GLU E 1 171 ? -59.415 69.965 95.218 1.00 37.85 159 GLU E N 1
ATOM 6078 C CA . GLU E 1 171 ? -60.126 70.838 94.295 1.00 41.54 159 GLU E CA 1
ATOM 6079 C C . GLU E 1 171 ? -61.336 70.110 93.736 1.00 42.66 159 GLU E C 1
ATOM 6080 O O . GLU E 1 171 ? -61.524 68.927 94.108 1.00 43.80 159 GLU E O 1
ATOM 6087 N N . GLN F 1 23 ? -71.039 32.730 83.162 1.00 35.93 11 GLN F N 1
ATOM 6088 C CA . GLN F 1 23 ? -70.553 33.754 84.129 1.00 35.20 11 GLN F CA 1
ATOM 6089 C C . GLN F 1 23 ? -70.821 33.304 85.552 1.00 33.61 11 GLN F C 1
ATOM 6090 O O . GLN F 1 23 ? -71.579 32.364 85.779 1.00 34.39 11 GLN F O 1
ATOM 6096 N N . PHE F 1 24 ? -70.187 33.969 86.510 1.00 31.08 12 PHE F N 1
ATOM 6097 C CA . PHE F 1 24 ? -70.388 33.639 87.913 1.00 28.39 12 PHE F CA 1
ATOM 6098 C C . PHE F 1 24 ? -70.887 34.899 88.594 1.00 26.85 12 PHE F C 1
ATOM 6099 O O . PHE F 1 24 ? -70.198 35.920 88.614 1.00 27.09 12 PHE F O 1
ATOM 6107 N N . PHE F 1 25 ? -72.093 34.831 89.137 1.00 24.44 13 PHE F N 1
ATOM 6108 C CA . PHE F 1 25 ? -72.680 35.980 89.799 1.00 23.86 13 PHE F CA 1
ATOM 6109 C C . PHE F 1 25 ? -72.313 35.994 91.270 1.00 22.85 13 PHE F C 1
ATOM 6110 O O . PHE F 1 25 ? -71.611 35.094 91.737 1.00 21.52 13 PHE F O 1
ATOM 6118 N N . ILE F 1 26 ? -72.769 37.016 91.994 1.00 22.17 14 ILE F N 1
ATOM 6119 C CA . ILE F 1 26 ? -72.432 37.137 93.412 1.00 22.28 14 ILE F CA 1
ATOM 6120 C C . ILE F 1 26 ? -72.746 35.877 94.214 1.00 23.08 14 ILE F C 1
ATOM 6121 O O . ILE F 1 26 ? -71.974 35.479 95.087 1.00 23.73 14 ILE F O 1
ATOM 6126 N N . GLU F 1 27 ? -73.866 35.234 93.901 1.00 25.19 15 GLU F N 1
ATOM 6127 C CA . GLU F 1 27 ? -74.260 34.012 94.596 1.00 26.64 15 GLU F CA 1
ATOM 6128 C C . GLU F 1 27 ? -73.120 32.992 94.527 1.00 26.65 15 GLU F C 1
ATOM 6129 O O . GLU F 1 27 ? -72.747 32.391 95.536 1.00 24.57 15 GLU F O 1
ATOM 6135 N N . HIS F 1 28 ? -72.580 32.804 93.324 1.00 25.76 16 HIS F N 1
ATOM 6136 C CA . HIS F 1 28 ? -71.476 31.881 93.095 1.00 25.26 16 HIS F CA 1
ATOM 6137 C C . HIS F 1 28 ? -70.228 32.347 93.835 1.00 25.21 16 HIS F C 1
ATOM 6138 O O . HIS F 1 28 ? -69.601 31.577 94.557 1.00 24.87 16 HIS F O 1
ATOM 6145 N N . ILE F 1 29 ? -69.870 33.613 93.638 1.00 23.91 17 ILE F N 1
ATOM 6146 C CA . ILE F 1 29 ? -68.709 34.183 94.298 1.00 23.10 17 ILE F CA 1
ATOM 6147 C C . ILE F 1 29 ? -68.728 33.862 95.793 1.00 22.19 17 ILE F C 1
ATOM 6148 O O . ILE F 1 29 ? -67.710 33.441 96.354 1.00 20.45 17 ILE F O 1
ATOM 6153 N N . LEU F 1 30 ? -69.882 34.039 96.436 1.00 22.83 18 LEU F N 1
ATOM 6154 C CA . LEU F 1 30 ? -70.000 33.769 97.878 1.00 22.64 18 LEU F CA 1
ATOM 6155 C C . LEU F 1 30 ? -69.739 32.310 98.236 1.00 23.06 18 LEU F C 1
ATOM 6156 O O . LEU F 1 30 ? -69.352 31.994 99.363 1.00 23.29 18 LEU F O 1
ATOM 6161 N N . GLN F 1 31 ? -69.960 31.417 97.281 1.00 22.64 19 GLN F N 1
ATOM 6162 C CA . GLN F 1 31 ? -69.750 29.995 97.518 1.00 24.57 19 GLN F CA 1
ATOM 6163 C C . GLN F 1 31 ? -68.297 29.580 97.369 1.00 24.88 19 GLN F C 1
ATOM 6164 O O . GLN F 1 31 ? -67.921 28.477 97.774 1.00 26.81 19 GLN F O 1
ATOM 6170 N N . ILE F 1 32 ? -67.484 30.445 96.774 1.00 23.77 20 ILE F N 1
ATOM 6171 C CA . ILE F 1 32 ? -66.076 30.127 96.572 1.00 24.53 20 ILE F CA 1
ATOM 6172 C C . ILE F 1 32 ? -65.139 30.937 97.465 1.00 24.39 20 ILE F C 1
ATOM 6173 O O . ILE F 1 32 ? -64.271 30.368 98.127 1.00 24.04 20 ILE F O 1
ATOM 6178 N N . LEU F 1 33 ? -65.313 32.260 97.482 1.00 24.03 21 LEU F N 1
ATOM 6179 C CA . LEU F 1 33 ? -64.478 33.132 98.306 1.00 21.72 21 LEU F CA 1
ATOM 6180 C C . LEU F 1 33 ? -65.035 33.218 99.726 1.00 20.99 21 LEU F C 1
ATOM 6181 O O . LEU F 1 33 ? -66.243 33.322 99.925 1.00 21.98 21 LEU F O 1
ATOM 6186 N N . PRO F 1 34 ? -64.159 33.167 100.737 1.00 19.79 22 PRO F N 1
ATOM 6187 C CA . PRO F 1 34 ? -64.637 33.246 102.116 1.00 19.78 22 PRO F CA 1
ATOM 6188 C C . PRO F 1 34 ? -64.888 34.685 102.551 1.00 20.24 22 PRO F C 1
ATOM 6189 O O . PRO F 1 34 ? -65.446 34.924 103.614 1.00 21.33 22 PRO F O 1
ATOM 6193 N N . HIS F 1 35 ? -64.479 35.642 101.724 1.00 20.50 23 HIS F N 1
ATOM 6194 C CA . HIS F 1 35 ? -64.653 37.048 102.066 1.00 19.41 23 HIS F CA 1
ATOM 6195 C C . HIS F 1 35 ? -66.115 37.441 102.188 1.00 19.34 23 HIS F C 1
ATOM 6196 O O . HIS F 1 35 ? -66.952 37.005 101.405 1.00 19.04 23 HIS F O 1
ATOM 6203 N N . ARG F 1 36 ? -66.415 38.274 103.178 1.00 18.88 24 ARG F N 1
ATOM 6204 C CA . ARG F 1 36 ? -67.772 38.758 103.389 1.00 18.96 24 ARG F CA 1
ATOM 6205 C C . ARG F 1 36 ? -67.739 40.270 103.623 1.00 17.61 24 ARG F C 1
ATOM 6206 O O . ARG F 1 36 ? -66.667 40.861 103.725 1.00 16.81 24 ARG F O 1
ATOM 6214 N N . TYR F 1 37 ? -68.913 40.891 103.682 1.00 17.47 25 TYR F N 1
ATOM 6215 C CA . TYR F 1 37 ? -69.017 42.335 103.895 1.00 15.99 25 TYR F CA 1
ATOM 6216 C C . TYR F 1 37 ? -68.322 42.731 105.199 1.00 17.34 25 TYR F C 1
ATOM 6217 O O . TYR F 1 37 ? -68.433 42.030 106.200 1.00 16.89 25 TYR F O 1
ATOM 6226 N N . PRO F 1 38 ? -67.597 43.867 105.205 1.00 17.64 26 PRO F N 1
ATOM 6227 C CA . PRO F 1 38 ? -67.390 44.792 104.085 1.00 16.88 26 PRO F CA 1
ATOM 6228 C C . PRO F 1 38 ? -66.078 44.577 103.338 1.00 16.64 26 PRO F C 1
ATOM 6229 O O . PRO F 1 38 ? -65.455 45.540 102.902 1.00 16.02 26 PRO F O 1
ATOM 6233 N N . MET F 1 39 ? -65.657 43.325 103.184 1.00 16.75 27 MET F N 1
ATOM 6234 C CA . MET F 1 39 ? -64.408 43.050 102.483 1.00 17.62 27 MET F CA 1
ATOM 6235 C C . MET F 1 39 ? -64.495 42.197 101.212 1.00 17.64 27 MET F C 1
ATOM 6236 O O . MET F 1 39 ? -63.466 41.820 100.662 1.00 20.18 27 MET F O 1
ATOM 6241 N N . LEU F 1 40 ? -65.706 41.884 100.755 1.00 15.65 28 LEU F N 1
ATOM 6242 C CA . LEU F 1 40 ? -65.889 41.114 99.523 1.00 15.01 28 LEU F CA 1
ATOM 6243 C C . LEU F 1 40 ? -65.985 42.187 98.448 1.00 15.79 28 LEU F C 1
ATOM 6244 O O . LEU F 1 40 ? -66.994 42.884 98.340 1.00 15.40 28 LEU F O 1
ATOM 6249 N N . LEU F 1 41 ? -64.926 42.323 97.657 1.00 17.09 29 LEU F N 1
ATOM 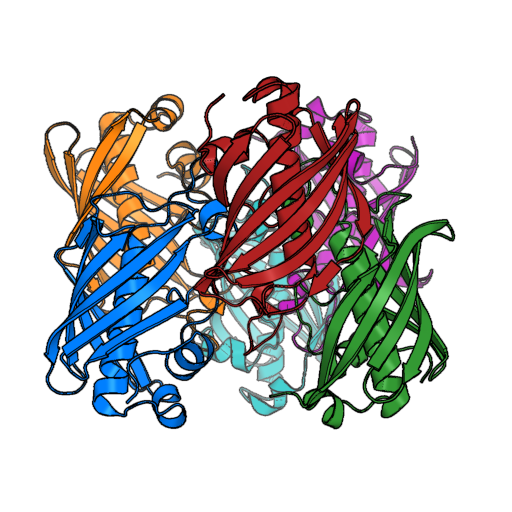6250 C CA . LEU F 1 41 ? -64.876 43.375 96.652 1.00 17.89 29 LEU F CA 1
ATOM 6251 C C . LEU F 1 41 ? -64.966 42.979 95.182 1.00 18.14 29 LEU F C 1
ATOM 6252 O O . LEU F 1 41 ? -64.402 43.647 94.317 1.00 18.74 29 LEU F O 1
ATOM 6257 N N . VAL F 1 42 ? -65.682 41.897 94.905 1.00 18.68 30 VAL F N 1
ATOM 6258 C CA . VAL F 1 42 ? -65.890 41.444 93.537 1.00 17.63 30 VAL F CA 1
ATOM 6259 C C . VAL F 1 42 ? -67.375 41.122 93.451 1.00 17.70 30 VAL F C 1
ATOM 6260 O O . VAL F 1 42 ? -67.899 40.348 94.250 1.00 17.04 30 VAL F O 1
ATOM 6264 N N . ASP F 1 43 ? -68.044 41.725 92.480 1.00 17.36 31 ASP F N 1
ATOM 6265 C CA . ASP F 1 43 ? -69.476 41.542 92.292 1.00 18.93 31 ASP F CA 1
ATOM 6266 C C . ASP F 1 43 ? -69.877 40.492 91.258 1.00 20.20 31 ASP F C 1
ATOM 6267 O O . ASP F 1 43 ? -70.897 39.822 91.419 1.00 20.10 31 ASP F O 1
ATOM 6272 N N . ARG F 1 44 ? -69.076 40.343 90.206 1.00 22.61 32 ARG F N 1
ATOM 6273 C CA . ARG F 1 44 ? -69.402 39.401 89.141 1.00 23.91 32 ARG F CA 1
ATOM 6274 C C . ARG F 1 44 ? -68.148 38.961 88.376 1.00 25.87 32 ARG F C 1
ATOM 6275 O O . ARG F 1 44 ? -67.184 39.721 88.256 1.00 25.50 32 ARG F O 1
ATOM 6283 N N . ILE F 1 45 ? -68.168 37.726 87.877 1.00 26.39 33 ILE F N 1
ATOM 6284 C CA . ILE F 1 45 ? -67.063 37.174 87.102 1.00 26.91 33 ILE F CA 1
ATOM 6285 C C . ILE F 1 45 ? -67.546 37.070 85.661 1.00 26.44 33 ILE F C 1
ATOM 6286 O O . ILE F 1 45 ? -68.479 36.328 85.381 1.00 27.60 33 ILE F O 1
ATOM 6291 N N . THR F 1 46 ? -66.923 37.807 84.750 1.00 26.49 34 THR F N 1
ATOM 6292 C CA . THR F 1 46 ? -67.309 37.763 83.342 1.00 26.40 34 THR F CA 1
ATOM 6293 C C . THR F 1 46 ? -66.525 36.718 82.522 1.00 27.18 34 THR F C 1
ATOM 6294 O O . THR F 1 46 ? -67.081 36.109 81.614 1.00 26.89 34 THR F O 1
ATOM 6298 N N . GLU F 1 47 ? -65.244 36.514 82.842 1.00 28.37 35 GLU F N 1
ATOM 6299 C CA . GLU F 1 47 ? -64.399 35.547 82.130 1.00 29.73 35 GLU F CA 1
ATOM 6300 C C . GLU F 1 47 ? -63.541 34.697 83.059 1.00 30.35 35 GLU F C 1
ATOM 6301 O O . GLU F 1 47 ? -63.026 35.187 84.060 1.00 31.49 35 GLU F O 1
ATOM 6307 N N . LEU F 1 48 ? -63.374 33.426 82.720 1.00 30.44 36 LEU F N 1
ATOM 6308 C CA . LEU F 1 48 ? -62.542 32.537 83.521 1.00 31.34 36 LEU F CA 1
ATOM 6309 C C . LEU F 1 48 ? -61.919 31.493 82.606 1.00 32.35 36 LEU F C 1
ATOM 6310 O O . LEU F 1 48 ? -62.591 30.954 81.730 1.00 32.67 36 LEU F O 1
ATOM 6315 N N . GLN F 1 49 ? -60.629 31.232 82.806 1.00 33.14 37 GLN F N 1
ATOM 6316 C CA . GLN F 1 49 ? -59.875 30.239 82.032 1.00 33.47 37 GLN F CA 1
ATOM 6317 C C . GLN F 1 49 ? -58.862 29.619 82.986 1.00 33.37 37 GLN F C 1
ATOM 6318 O O . GLN F 1 49 ? -57.827 30.218 83.288 1.00 34.02 37 GLN F O 1
ATOM 6324 N N . ALA F 1 50 ? -59.173 28.423 83.475 1.00 32.55 38 ALA F N 1
ATOM 6325 C CA . ALA F 1 50 ? -58.309 27.742 84.429 1.00 32.03 38 ALA F CA 1
ATOM 6326 C C . ALA F 1 50 ? -56.829 27.865 84.112 1.00 31.83 38 ALA F C 1
ATOM 6327 O O . ALA F 1 50 ? -56.402 27.705 82.958 1.00 31.75 38 ALA F O 1
ATOM 6329 N N . ASN F 1 51 ? -56.058 28.156 85.157 1.00 30.43 39 ASN F N 1
ATOM 6330 C CA . ASN F 1 51 ? -54.612 28.292 85.061 1.00 30.05 39 ASN F CA 1
ATOM 6331 C C . ASN F 1 51 ? -54.157 29.341 84.049 1.00 28.92 39 ASN F C 1
ATOM 6332 O O . ASN F 1 51 ? -52.983 29.393 83.696 1.00 29.16 39 ASN F O 1
ATOM 6337 N N . GLN F 1 52 ? -55.075 30.187 83.595 1.00 28.53 40 GLN F N 1
ATOM 6338 C CA . GLN F 1 52 ? -54.713 31.221 82.628 1.00 29.64 40 GLN F CA 1
ATOM 6339 C C . GLN F 1 52 ? -55.051 32.648 83.053 1.00 28.76 40 GLN F C 1
ATOM 6340 O O . GLN F 1 52 ? -54.170 33.407 83.458 1.00 29.11 40 GLN F O 1
ATOM 6346 N N . LYS F 1 53 ? -56.326 33.015 82.968 1.00 27.54 41 LYS F N 1
ATOM 6347 C CA . LYS F 1 53 ? -56.729 34.373 83.302 1.00 26.30 41 LYS F CA 1
ATOM 6348 C C . LYS F 1 53 ? -58.164 34.471 83.790 1.00 24.97 41 LYS F C 1
ATOM 6349 O O . LYS F 1 53 ? -58.938 33.520 83.694 1.00 23.09 41 LYS F O 1
ATOM 6355 N N . ILE F 1 54 ? -58.514 35.640 84.311 1.00 23.45 42 ILE F N 1
ATOM 6356 C CA . ILE F 1 54 ? -59.866 35.874 84.787 1.00 24.47 42 ILE F CA 1
ATOM 6357 C C . ILE F 1 54 ? -60.174 37.346 84.624 1.00 22.94 42 ILE F C 1
ATOM 6358 O O . ILE F 1 54 ? -59.289 38.182 84.738 1.00 22.42 42 ILE F O 1
ATOM 6363 N N . VAL F 1 55 ? -61.433 37.646 84.329 1.00 22.15 43 VAL F N 1
ATOM 6364 C CA . VAL F 1 55 ? -61.895 39.015 84.155 1.00 22.20 43 VAL F CA 1
ATOM 6365 C C . VAL F 1 55 ? -63.161 39.139 84.981 1.00 22.23 43 VAL F C 1
ATOM 6366 O O . VAL F 1 55 ? -64.106 38.371 84.801 1.00 22.71 43 VAL F O 1
ATOM 6370 N N . ALA F 1 56 ? -63.177 40.099 85.894 1.00 21.66 44 ALA F N 1
ATOM 6371 C CA . ALA F 1 56 ? -64.332 40.289 86.757 1.00 20.95 44 ALA F CA 1
ATOM 6372 C C . ALA F 1 56 ? -64.493 41.764 87.035 1.00 21.45 44 ALA F C 1
ATOM 6373 O O . ALA F 1 56 ? -63.737 42.586 86.515 1.00 21.72 44 ALA F O 1
ATOM 6375 N N . TYR F 1 57 ? -65.481 42.113 87.851 1.00 21.06 45 TYR F N 1
ATOM 6376 C CA . TYR F 1 57 ? -65.673 43.518 88.172 1.00 21.80 45 TYR F CA 1
ATOM 6377 C C . TYR F 1 57 ? -66.465 43.766 89.441 1.00 21.03 45 TYR F C 1
ATOM 6378 O O . TYR F 1 57 ? -67.131 42.875 89.957 1.00 20.38 45 TYR F O 1
ATOM 6387 N N . LYS F 1 58 ? -66.355 44.996 89.938 1.00 20.54 46 LYS F N 1
ATOM 6388 C CA . LYS F 1 58 ? -67.055 45.436 91.129 1.00 19.91 46 LYS F CA 1
ATOM 6389 C C . LYS F 1 58 ? -67.598 46.821 90.832 1.00 19.41 46 LYS F C 1
ATOM 6390 O O . LYS F 1 58 ? -66.880 47.671 90.305 1.00 18.60 46 LYS F O 1
ATOM 6396 N N . ASN F 1 59 ? -68.863 47.054 91.156 1.00 19.10 47 ASN F N 1
ATOM 6397 C CA . ASN F 1 59 ? -69.434 48.369 90.931 1.00 17.50 47 ASN F CA 1
ATOM 6398 C C . ASN F 1 59 ? -69.031 49.281 92.087 1.00 17.24 47 ASN F C 1
ATOM 6399 O O . ASN F 1 59 ? -68.909 48.832 93.227 1.00 16.70 47 ASN F O 1
ATOM 6404 N N . ILE F 1 60 ? -68.800 50.553 91.782 1.00 16.27 48 ILE F N 1
ATOM 6405 C CA . ILE F 1 60 ? -68.435 51.520 92.805 1.00 16.59 48 ILE F CA 1
ATOM 6406 C C . ILE F 1 60 ? -69.607 52.476 92.936 1.00 16.80 48 ILE F C 1
ATOM 6407 O O . ILE F 1 60 ? -70.042 53.076 91.952 1.00 16.92 48 ILE F O 1
ATOM 6412 N N . THR F 1 61 ? -70.132 52.596 94.150 1.00 14.73 49 THR F N 1
ATOM 6413 C CA . THR F 1 61 ? -71.270 53.463 94.390 1.00 15.06 49 THR F CA 1
ATOM 6414 C C . THR F 1 61 ? -70.994 54.333 95.600 1.00 14.93 49 THR F C 1
ATOM 6415 O O . THR F 1 61 ? -70.128 54.019 96.404 1.00 16.45 49 THR F O 1
ATOM 6419 N N . PHE F 1 62 ? -71.719 55.432 95.737 1.00 14.92 50 PHE F N 1
ATOM 6420 C CA . PHE F 1 62 ? -71.498 56.283 96.889 1.00 16.40 50 PHE F CA 1
ATOM 6421 C C . PHE F 1 62 ? -71.956 55.586 98.172 1.00 16.18 50 PHE F C 1
ATOM 6422 O O . PHE F 1 62 ? -71.393 55.806 99.241 1.00 16.52 50 PHE F O 1
ATOM 6430 N N . ASN F 1 63 ? -72.963 54.727 98.044 1.00 15.34 51 ASN F N 1
ATOM 6431 C CA . ASN F 1 63 ? -73.550 54.004 99.173 1.00 14.92 51 ASN F CA 1
ATOM 6432 C C . ASN F 1 63 ? -72.643 52.927 99.775 1.00 15.02 51 ASN F C 1
ATOM 6433 O O . ASN F 1 63 ? -73.103 51.840 100.099 1.00 16.24 51 ASN F O 1
ATOM 6438 N N . GLU F 1 64 ? -71.354 53.221 99.910 1.00 15.55 52 GLU F N 1
ATOM 6439 C CA . GLU F 1 64 ? -70.404 52.273 100.496 1.00 15.26 52 GLU F CA 1
ATOM 6440 C C . GLU F 1 64 ? -69.765 52.978 101.690 1.00 15.50 52 GLU F C 1
ATOM 6441 O O . GLU F 1 64 ? -69.332 54.120 101.573 1.00 15.44 52 GLU F O 1
ATOM 6447 N N . ASP F 1 65 ? -69.714 52.298 102.833 1.00 16.06 53 ASP F N 1
ATOM 6448 C CA . ASP F 1 65 ? -69.172 52.878 104.062 1.00 15.30 53 ASP F CA 1
ATOM 6449 C C . ASP F 1 65 ? -67.760 53.464 103.966 1.00 16.99 53 ASP F C 1
ATOM 6450 O O . ASP F 1 65 ? -67.475 54.481 104.597 1.00 18.30 53 ASP F O 1
ATOM 6455 N N . VAL F 1 66 ? -66.880 52.850 103.180 1.00 16.88 54 VAL F N 1
ATOM 6456 C CA . VAL F 1 66 ? -65.519 53.372 103.048 1.00 18.46 54 VAL F CA 1
ATOM 6457 C C . VAL F 1 66 ? -65.439 54.841 102.637 1.00 19.40 54 VAL F C 1
ATOM 6458 O O . VAL F 1 66 ? -64.478 55.526 102.987 1.00 19.05 54 VAL F O 1
ATOM 6462 N N . PHE F 1 67 ? -66.431 55.333 101.897 1.00 18.97 55 PHE F N 1
ATOM 6463 C CA . PHE F 1 67 ? -66.390 56.727 101.456 1.00 19.40 55 PHE F CA 1
ATOM 6464 C C . PHE F 1 67 ? -66.621 57.768 102.554 1.00 19.20 55 PHE F C 1
ATOM 6465 O O . PHE F 1 67 ? -66.293 58.938 102.378 1.00 17.81 55 PHE F O 1
ATOM 6473 N N . ASN F 1 68 ? -67.180 57.346 103.684 1.00 19.49 56 ASN F N 1
ATOM 6474 C CA . ASN F 1 68 ? -67.395 58.272 104.793 1.00 19.52 56 ASN F CA 1
ATOM 6475 C C . ASN F 1 68 ? -66.045 58.823 105.250 1.00 18.45 56 ASN F C 1
ATOM 6476 O O . ASN F 1 68 ? -65.942 59.968 105.687 1.00 19.68 56 ASN F O 1
ATOM 6481 N N . GLY F 1 69 ? -65.002 58.008 105.135 1.00 16.95 57 GLY F N 1
ATOM 6482 C CA . GLY F 1 69 ? -63.697 58.467 105.566 1.00 17.83 57 GLY F CA 1
ATOM 6483 C C . GLY F 1 69 ? -62.636 58.573 104.491 1.00 17.85 57 GLY F C 1
ATOM 6484 O O . GLY F 1 69 ? -61.483 58.849 104.801 1.00 18.49 57 GLY F O 1
ATOM 6485 N N . HIS F 1 70 ? -63.001 58.381 103.228 1.00 18.75 58 HIS F N 1
ATOM 6486 C CA . HIS F 1 70 ? -61.998 58.439 102.180 1.00 17.54 58 HIS F CA 1
ATOM 6487 C C . HIS F 1 70 ? -62.484 59.023 100.847 1.00 19.06 58 HIS F C 1
ATOM 6488 O O . HIS F 1 70 ? -62.716 58.278 99.902 1.00 19.03 58 HIS F O 1
ATOM 6495 N N . PHE F 1 71 ? -62.649 60.342 100.756 1.00 18.65 59 PHE F N 1
ATOM 6496 C CA . PHE F 1 71 ? -62.411 61.273 101.852 1.00 19.78 59 PHE F CA 1
ATOM 6497 C C . PHE F 1 71 ? -63.668 62.107 101.980 1.00 21.46 59 PHE F C 1
ATOM 6498 O O . PHE F 1 71 ? -64.419 62.245 101.018 1.00 21.71 59 PHE F O 1
ATOM 6506 N N . PRO F 1 72 ? -63.934 62.662 103.172 1.00 23.77 60 PRO F N 1
ATOM 6507 C CA . PRO F 1 72 ? -65.154 63.470 103.244 1.00 24.61 60 PRO F CA 1
ATOM 6508 C C . PRO F 1 72 ? -65.171 64.554 102.153 1.00 26.80 60 PRO F C 1
ATOM 6509 O O . PRO F 1 72 ? -64.165 65.243 101.920 1.00 25.41 60 PRO F O 1
ATOM 6513 N N . ASN F 1 73 ? -66.307 64.675 101.468 1.00 27.24 61 ASN F N 1
ATOM 6514 C CA . ASN F 1 73 ? -66.471 65.654 100.392 1.00 30.33 61 ASN F CA 1
ATOM 6515 C C . ASN F 1 73 ? -65.691 65.336 99.120 1.00 29.80 61 ASN F C 1
ATOM 6516 O O . ASN F 1 73 ? -65.777 66.064 98.132 1.00 32.16 61 ASN F O 1
ATOM 6521 N N . LYS F 1 74 ? -64.925 64.257 99.138 1.00 28.31 62 LYS F N 1
ATOM 6522 C CA . LYS F 1 74 ? -64.151 63.875 97.962 1.00 26.38 62 LYS F CA 1
ATOM 6523 C C . LYS F 1 74 ? -64.031 62.350 97.953 1.00 22.82 62 LYS F C 1
ATOM 6524 O O . LYS F 1 74 ? -63.006 61.792 98.352 1.00 18.94 62 LYS F O 1
ATOM 6530 N N . PRO F 1 75 ? -65.097 61.657 97.512 1.00 21.74 63 PRO F N 1
ATOM 6531 C CA . PRO F 1 75 ? -65.085 60.190 97.468 1.00 20.57 63 PRO F CA 1
ATOM 6532 C C . PRO F 1 75 ? -64.128 59.603 96.448 1.00 19.77 63 PRO F C 1
ATOM 6533 O O . PRO F 1 75 ? -64.247 59.833 95.244 1.00 19.86 63 PRO F O 1
ATOM 6537 N N . ILE F 1 76 ? -63.169 58.845 96.958 1.00 18.39 64 ILE F N 1
ATOM 6538 C CA . ILE F 1 76 ? -62.167 58.192 96.132 1.00 18.66 64 ILE F CA 1
ATOM 6539 C C . ILE F 1 76 ? -62.013 56.762 96.635 1.00 18.68 64 ILE F C 1
ATOM 6540 O O . ILE F 1 76 ? -61.696 56.544 97.807 1.00 17.64 64 ILE F O 1
ATOM 6545 N N . PHE F 1 77 ? -62.258 55.788 95.760 1.00 16.97 65 PHE F N 1
ATOM 6546 C CA . PHE F 1 77 ? -62.146 54.390 96.159 1.00 17.78 65 PHE F CA 1
ATOM 6547 C C . PHE F 1 77 ? -60.678 54.142 96.489 1.00 18.36 65 PHE F C 1
ATOM 6548 O O . PHE F 1 77 ? -59.805 54.403 95.665 1.00 18.61 65 PHE F O 1
ATOM 6556 N N . PRO F 1 78 ? -60.388 53.644 97.707 1.00 17.68 66 PRO F N 1
ATOM 6557 C CA . PRO F 1 78 ? -59.013 53.370 98.147 1.00 18.31 66 PRO F CA 1
ATOM 6558 C C . PRO F 1 78 ? -58.187 52.495 97.200 1.00 17.24 66 PRO F C 1
ATOM 6559 O O . PRO F 1 78 ? -58.619 51.414 96.794 1.00 17.84 66 PRO F O 1
ATOM 6563 N N . GLY F 1 79 ? -56.994 52.971 96.863 1.00 16.20 67 GLY F N 1
ATOM 6564 C CA . GLY F 1 79 ? -56.118 52.223 95.976 1.00 15.16 67 GLY F CA 1
ATOM 6565 C C . GLY F 1 79 ? -55.810 50.829 96.490 1.00 15.26 67 GLY F C 1
ATOM 6566 O O . GLY F 1 79 ? -55.700 49.883 95.713 1.00 13.46 67 GLY F O 1
ATOM 6567 N N . VAL F 1 80 ? -55.674 50.698 97.805 1.00 14.12 68 VAL F N 1
ATOM 6568 C CA . VAL F 1 80 ? -55.385 49.408 98.397 1.00 13.89 68 VAL F CA 1
ATOM 6569 C C . VAL F 1 80 ? -56.562 48.452 98.229 1.00 15.44 68 VAL F C 1
ATOM 6570 O O . VAL F 1 80 ? -56.377 47.237 98.161 1.00 16.14 68 VAL F O 1
ATOM 6574 N N . LEU F 1 81 ? -57.774 48.996 98.150 1.00 17.62 69 LEU F N 1
ATOM 6575 C CA . LEU F 1 81 ? -58.953 48.154 97.984 1.00 17.56 69 LEU F CA 1
ATOM 6576 C C . LEU F 1 81 ? -59.074 47.714 96.529 1.00 18.07 69 LEU F C 1
ATOM 6577 O O . LEU F 1 81 ? -59.672 46.680 96.239 1.00 16.78 69 LEU F O 1
ATOM 6582 N N . ILE F 1 82 ? -58.497 48.498 95.620 1.00 18.15 70 ILE F N 1
ATOM 6583 C CA . ILE F 1 82 ? -58.504 48.121 94.212 1.00 18.93 70 ILE F CA 1
ATOM 6584 C C . ILE F 1 82 ? -57.604 46.890 94.151 1.00 19.97 70 ILE F C 1
ATOM 6585 O O . ILE F 1 82 ? -57.941 45.888 93.522 1.00 21.08 70 ILE F O 1
ATOM 6590 N N . VAL F 1 83 ? -56.462 46.970 94.830 1.00 19.47 71 VAL F N 1
ATOM 6591 C CA . VAL F 1 83 ? -55.525 45.854 94.859 1.00 20.38 71 VAL F CA 1
ATOM 6592 C C . VAL F 1 83 ? -56.181 44.632 95.509 1.00 19.50 71 VAL F C 1
ATOM 6593 O O . VAL F 1 83 ? -56.040 43.516 95.020 1.00 20.51 71 VAL F O 1
ATOM 6597 N N . GLU F 1 84 ? -56.897 44.846 96.606 1.00 18.26 72 GLU F N 1
ATOM 6598 C CA . GLU F 1 84 ? -57.583 43.750 97.293 1.00 18.24 72 GLU F CA 1
ATOM 6599 C C . GLU F 1 84 ? -58.568 43.084 96.319 1.00 17.85 72 GLU F C 1
ATOM 6600 O O . GLU F 1 84 ? -58.717 41.860 96.293 1.00 15.49 72 GLU F O 1
ATOM 6606 N N . GLY F 1 85 ? -59.220 43.909 95.509 1.00 17.97 73 GLY F N 1
ATOM 6607 C CA . GLY F 1 85 ? -60.169 43.401 94.542 1.00 19.21 73 GLY F CA 1
ATOM 6608 C C . GLY F 1 85 ? -59.507 42.546 93.481 1.00 19.11 73 GLY F C 1
ATOM 6609 O O . GLY F 1 85 ? -60.126 41.631 92.950 1.00 19.45 73 GLY F O 1
ATOM 6610 N N . MET F 1 86 ? -58.251 42.840 93.165 1.00 20.33 74 MET F N 1
ATOM 6611 C CA . MET F 1 86 ? -57.524 42.064 92.164 1.00 19.80 74 MET F CA 1
ATOM 6612 C C . MET F 1 86 ? -57.032 40.766 92.788 1.00 18.76 74 MET F C 1
ATOM 6613 O O . MET F 1 86 ? -56.974 39.726 92.130 1.00 18.83 74 MET F O 1
ATOM 6618 N N . ALA F 1 87 ? -56.682 40.839 94.068 1.00 18.32 75 ALA F N 1
ATOM 6619 C CA . ALA F 1 87 ? -56.216 39.677 94.811 1.00 19.33 75 ALA F CA 1
ATOM 6620 C C . ALA F 1 87 ? -57.373 38.691 94.918 1.00 21.40 75 ALA F C 1
ATOM 6621 O O . ALA F 1 87 ? -57.192 37.475 94.789 1.00 21.23 75 ALA F O 1
ATOM 6623 N N . GLN F 1 88 ? -58.565 39.228 95.157 1.00 20.74 76 GLN F N 1
ATOM 6624 C CA . GLN F 1 88 ? -59.757 38.407 95.264 1.00 20.56 76 GLN F CA 1
ATOM 6625 C C . GLN F 1 88 ? -60.073 37.773 93.913 1.00 21.01 76 GLN F C 1
ATOM 6626 O O . GLN F 1 88 ? -60.363 36.583 93.840 1.00 21.33 76 GLN F O 1
ATOM 6632 N N . SER F 1 89 ? -59.999 38.554 92.841 1.00 19.67 77 SER F N 1
ATOM 6633 C CA . SER F 1 89 ? -60.265 38.004 91.517 1.00 21.00 77 SER F CA 1
ATOM 6634 C C . SER F 1 89 ? -59.305 36.848 91.236 1.00 22.55 77 SER F C 1
ATOM 6635 O O . SER F 1 89 ? -59.702 35.814 90.700 1.00 23.79 77 SER F O 1
ATOM 6638 N N . GLY F 1 90 ? -58.040 37.032 91.599 1.00 23.23 78 GLY F N 1
ATOM 6639 C CA . GLY F 1 90 ? -57.057 35.987 91.393 1.00 25.10 78 GLY F CA 1
ATOM 6640 C C . GLY F 1 90 ? -57.319 34.794 92.296 1.00 24.82 78 GLY F C 1
ATOM 6641 O O . GLY F 1 90 ? -57.014 33.656 91.949 1.00 25.13 78 GLY F O 1
ATOM 6642 N N . GLY F 1 91 ? -57.878 35.053 93.469 1.00 27.07 79 GLY F N 1
ATOM 6643 C CA . GLY F 1 91 ? -58.181 33.970 94.385 1.00 26.46 79 GLY F CA 1
ATOM 6644 C C . GLY F 1 91 ? -59.275 33.091 93.803 1.00 26.54 79 GLY F C 1
ATOM 6645 O O . GLY F 1 91 ? -59.230 31.862 93.920 1.00 25.87 79 GLY F O 1
ATOM 6646 N N . PHE F 1 92 ? -60.264 33.717 93.171 1.00 25.91 80 PHE F N 1
ATOM 6647 C CA . PHE F 1 92 ? -61.357 32.962 92.574 1.00 26.26 80 PHE F CA 1
ATOM 6648 C C . PHE F 1 92 ? -60.765 32.034 91.514 1.00 27.52 80 PHE F C 1
ATOM 6649 O O . PHE F 1 92 ? -61.043 30.835 91.495 1.00 26.17 80 PHE F O 1
ATOM 6657 N N . LEU F 1 93 ? -59.947 32.601 90.633 1.00 27.75 81 LEU F N 1
ATOM 6658 C CA . LEU F 1 93 ? -59.307 31.812 89.588 1.00 29.02 81 LEU F CA 1
ATOM 6659 C C . LEU F 1 93 ? -58.504 30.654 90.197 1.00 29.58 81 LEU F C 1
ATOM 6660 O O . LEU F 1 93 ? -58.445 29.563 89.630 1.00 28.47 81 LEU F O 1
ATOM 6665 N N . ALA F 1 94 ? -57.906 30.888 91.362 1.00 30.97 82 ALA F N 1
ATOM 6666 C CA . ALA F 1 94 ? -57.111 29.861 92.037 1.00 32.39 82 ALA F CA 1
ATOM 6667 C C . ALA F 1 94 ? -57.961 28.737 92.651 1.00 33.25 82 ALA F C 1
ATOM 6668 O O . ALA F 1 94 ? -57.610 27.556 92.542 1.00 32.35 82 ALA F O 1
ATOM 6670 N N . PHE F 1 95 ? -59.065 29.104 93.306 1.00 34.37 83 PHE F N 1
ATOM 6671 C CA . PHE F 1 95 ? -59.963 28.126 93.929 1.00 34.26 83 PHE F CA 1
ATOM 6672 C C . PHE F 1 95 ? -60.522 27.210 92.854 1.00 35.01 83 PHE F C 1
ATOM 6673 O O . PHE F 1 95 ? -60.633 25.996 93.055 1.00 34.14 83 PHE F O 1
ATOM 6681 N N . THR F 1 96 ? -60.876 27.802 91.711 1.00 34.55 84 THR F N 1
ATOM 6682 C CA . THR F 1 96 ? -61.453 27.052 90.598 1.00 33.79 84 THR F CA 1
ATOM 6683 C C . THR F 1 96 ? -60.457 26.223 89.790 1.00 33.59 84 THR F C 1
ATOM 6684 O O . THR F 1 96 ? -60.766 25.098 89.391 1.00 33.45 84 THR F O 1
ATOM 6688 N N . SER F 1 97 ? -59.277 26.772 89.521 1.00 33.26 85 SER F N 1
ATOM 6689 C CA . SER F 1 97 ? -58.261 26.025 88.765 1.00 33.87 85 SER F CA 1
ATOM 6690 C C . SER F 1 97 ? -57.846 24.810 89.586 1.00 33.82 85 SER F C 1
ATOM 6691 O O . SER F 1 97 ? -57.555 23.743 89.059 1.00 32.74 85 SER F O 1
ATOM 6694 N N . LEU F 1 98 ? -57.832 25.011 90.896 1.00 35.05 86 LEU F N 1
ATOM 6695 C CA . LEU F 1 98 ? -57.448 24.010 91.876 1.00 36.54 86 LEU F CA 1
ATOM 6696 C C . LEU F 1 98 ? -58.483 22.905 92.062 1.00 37.34 86 LEU F C 1
ATOM 6697 O O . LEU F 1 98 ? -58.217 21.725 91.806 1.00 38.22 86 LEU F O 1
ATOM 6702 N N . TRP F 1 99 ? -59.670 23.299 92.503 1.00 36.97 87 TRP F N 1
ATOM 6703 C CA . TRP F 1 99 ? -60.736 22.347 92.783 1.00 37.28 87 TRP F CA 1
ATOM 6704 C C . TRP F 1 99 ? -61.979 22.511 91.911 1.00 36.77 87 TRP F C 1
ATOM 6705 O O . TRP F 1 99 ? -63.018 21.927 92.212 1.00 35.85 87 TRP F O 1
ATOM 6716 N N . GLY F 1 100 ? -61.887 23.283 90.834 1.00 36.21 88 GLY F N 1
ATOM 6717 C CA . GLY F 1 100 ? -63.069 23.504 90.021 1.00 35.10 88 GLY F CA 1
ATOM 6718 C C . GLY F 1 100 ? -64.052 24.264 90.903 1.00 35.65 88 GLY F C 1
ATOM 6719 O O . GLY F 1 100 ? -63.646 24.839 91.919 1.00 34.80 88 GLY F O 1
ATOM 6720 N N . PHE F 1 101 ? -65.333 24.277 90.540 1.00 34.94 89 PHE F N 1
ATOM 6721 C CA . PHE F 1 101 ? -66.331 24.977 91.346 1.00 35.31 89 PHE F CA 1
ATOM 6722 C C . PHE F 1 101 ? -66.866 24.033 92.413 1.00 36.12 89 PHE F C 1
ATOM 6723 O O . PHE F 1 101 ? -67.959 23.482 92.275 1.00 37.28 89 PHE F O 1
ATOM 6731 N N . ASP F 1 102 ? -66.105 23.849 93.482 1.00 36.64 90 ASP F N 1
ATOM 6732 C CA . ASP F 1 102 ? -66.529 22.948 94.544 1.00 36.79 90 ASP F CA 1
ATOM 6733 C C . ASP F 1 102 ? -66.706 23.725 95.837 1.00 36.01 90 ASP F C 1
ATOM 6734 O O . ASP F 1 102 ? -65.758 23.909 96.594 1.00 35.89 90 ASP F O 1
ATOM 6739 N N . PRO F 1 103 ? -67.930 24.189 96.104 1.00 34.69 91 PRO F N 1
ATOM 6740 C CA . PRO F 1 103 ? -68.260 24.957 97.302 1.00 35.28 91 PRO F CA 1
ATOM 6741 C C . PRO F 1 103 ? -67.848 24.344 98.633 1.00 36.61 91 PRO F C 1
ATOM 6742 O O . PRO F 1 103 ? -67.401 25.066 99.521 1.00 36.43 91 PRO F O 1
ATOM 6746 N N . GLU F 1 104 ? -67.983 23.028 98.788 1.00 38.25 92 GLU F N 1
ATOM 6747 C CA . GLU F 1 104 ? -67.647 22.428 100.079 1.00 40.36 92 GLU F CA 1
ATOM 6748 C C . GLU F 1 104 ? -66.151 22.347 100.411 1.00 39.08 92 GLU F C 1
ATOM 6749 O O . GLU F 1 104 ? -65.782 22.398 101.586 1.00 38.94 92 GLU F O 1
ATOM 6755 N N . ILE F 1 105 ? -65.290 22.224 99.405 1.00 38.57 93 ILE F N 1
ATOM 6756 C CA . ILE F 1 105 ? -63.849 22.191 99.678 1.00 38.55 93 ILE F CA 1
ATOM 6757 C C . ILE F 1 105 ? -63.452 23.617 100.068 1.00 39.38 93 ILE F C 1
ATOM 6758 O O . ILE F 1 105 ? -62.649 23.839 100.987 1.00 38.92 93 ILE F O 1
ATOM 6763 N N . ALA F 1 106 ? -64.042 24.580 99.358 1.00 38.93 94 ALA F N 1
ATOM 6764 C CA . ALA F 1 106 ? -63.766 25.997 99.559 1.00 38.48 94 ALA F CA 1
ATOM 6765 C C . ALA F 1 106 ? -64.106 26.540 100.944 1.00 39.12 94 ALA F C 1
ATOM 6766 O O . ALA F 1 106 ? -63.300 27.262 101.538 1.00 38.44 94 ALA F O 1
ATOM 6768 N N . LYS F 1 107 ? -65.290 26.198 101.452 1.00 39.82 95 LYS F N 1
ATOM 6769 C CA . LYS F 1 107 ? -65.744 26.689 102.755 1.00 41.29 95 LYS F CA 1
ATOM 6770 C C . LYS F 1 107 ? -64.815 26.387 103.925 1.00 41.12 95 LYS F C 1
ATOM 6771 O O . LYS F 1 107 ? -65.086 26.811 105.060 1.00 41.61 95 LYS F O 1
ATOM 6777 N N . THR F 1 108 ? -63.730 25.661 103.680 1.00 40.22 96 THR F N 1
ATOM 6778 C CA . THR F 1 108 ? -62.818 25.346 104.776 1.00 39.97 96 THR F CA 1
ATOM 6779 C C . THR F 1 108 ? -61.544 26.177 104.695 1.00 40.72 96 THR F C 1
ATOM 6780 O O . THR F 1 108 ? -60.728 26.181 105.630 1.00 41.30 96 THR F O 1
ATOM 6784 N N . LYS F 1 109 ? -61.372 26.892 103.584 1.00 40.48 97 LYS F N 1
ATOM 6785 C CA . LYS F 1 109 ? -60.169 27.700 103.416 1.00 39.59 97 LYS F CA 1
ATOM 6786 C C . LYS F 1 109 ? -60.399 29.193 103.610 1.00 38.39 97 LYS F C 1
ATOM 6787 O O . LYS F 1 109 ? -61.532 29.673 103.734 1.00 37.88 97 LYS F O 1
ATOM 6793 N N . ILE F 1 110 ? -59.279 29.908 103.640 1.00 37.44 98 ILE F N 1
ATOM 6794 C CA . ILE F 1 110 ? -59.236 31.356 103.746 1.00 34.91 98 ILE F CA 1
ATOM 6795 C C . ILE F 1 110 ? -58.029 31.703 102.881 1.00 33.86 98 ILE F C 1
ATOM 6796 O O . ILE F 1 110 ? -57.272 30.813 102.483 1.00 32.34 98 ILE F O 1
ATOM 6801 N N . VAL F 1 111 ? -57.843 32.983 102.588 1.00 33.27 99 VAL F N 1
ATOM 6802 C CA . VAL F 1 111 ? -56.724 33.392 101.752 1.00 32.64 99 VAL F CA 1
ATOM 6803 C C . VAL F 1 111 ? -55.848 34.387 102.480 1.00 32.38 99 VAL F C 1
ATOM 6804 O O . VAL F 1 111 ? -56.347 35.252 103.196 1.00 34.46 99 VAL F O 1
ATOM 6808 N N . TYR F 1 112 ? -54.538 34.251 102.298 1.00 33.41 100 TYR F N 1
ATOM 6809 C CA . TYR F 1 112 ? -53.563 35.149 102.915 1.00 33.40 100 TYR F CA 1
ATOM 6810 C C . TYR F 1 112 ? -52.757 35.861 101.838 1.00 33.70 100 TYR F C 1
ATOM 6811 O O . TYR F 1 112 ? -52.380 35.267 100.822 1.00 32.46 100 TYR F O 1
ATOM 6820 N N . PHE F 1 113 ? -52.485 37.137 102.064 1.00 33.66 101 PHE F N 1
ATOM 6821 C CA . PHE F 1 113 ? -51.683 37.897 101.123 1.00 34.08 101 PHE F CA 1
ATOM 6822 C C . PHE F 1 113 ? -50.232 37.556 101.446 1.00 32.33 101 PHE F C 1
ATOM 6823 O O . PHE F 1 113 ? -49.867 37.508 102.616 1.00 31.89 101 PHE F O 1
ATOM 6831 N N . MET F 1 114 ? -49.415 37.296 100.429 1.00 31.48 102 MET F N 1
ATOM 6832 C CA . MET F 1 114 ? -47.995 36.982 100.660 1.00 31.67 102 MET F CA 1
ATOM 6833 C C . MET F 1 114 ? -47.092 38.149 100.232 1.00 30.42 102 MET F C 1
ATOM 6834 O O . MET F 1 114 ? -46.289 38.660 101.027 1.00 29.65 102 MET F O 1
ATOM 6839 N N . THR F 1 115 ? -47.234 38.564 98.974 1.00 29.20 103 THR F N 1
ATOM 6840 C CA . THR F 1 115 ? -46.465 39.674 98.429 1.00 28.85 103 THR F CA 1
ATOM 6841 C C . THR F 1 115 ? -47.319 40.484 97.462 1.00 29.25 103 THR F C 1
ATOM 6842 O O . THR F 1 115 ? -48.306 39.985 96.908 1.00 29.55 103 THR F O 1
ATOM 6846 N N . ILE F 1 116 ? -46.926 41.740 97.272 1.00 29.18 104 ILE F N 1
ATOM 6847 C CA . ILE F 1 116 ? -47.598 42.659 96.355 1.00 28.89 104 ILE F CA 1
ATOM 6848 C C . ILE F 1 116 ? -46.455 43.459 95.759 1.00 28.27 104 ILE F C 1
ATOM 6849 O O . ILE F 1 116 ? -45.565 43.900 96.492 1.00 27.75 104 ILE F O 1
ATOM 6854 N N . ASP F 1 117 ? -46.458 43.649 94.447 1.00 26.79 105 ASP F N 1
ATOM 6855 C CA . ASP F 1 117 ? -45.368 44.404 93.853 1.00 27.36 105 ASP F CA 1
ATOM 6856 C C . ASP F 1 117 ? -45.762 45.046 92.542 1.00 26.42 105 ASP F C 1
ATOM 6857 O O . ASP F 1 117 ? -46.774 44.687 91.935 1.00 24.98 105 ASP F O 1
ATOM 6862 N N . LYS F 1 118 ? -44.959 46.023 92.136 1.00 25.35 106 LYS F N 1
ATOM 6863 C CA . LYS F 1 118 ? -45.156 46.740 90.889 1.00 26.13 106 LYS F CA 1
ATOM 6864 C C . LYS F 1 118 ? -46.561 47.298 90.687 1.00 25.38 106 LYS F C 1
ATOM 6865 O O . LYS F 1 118 ? -47.148 47.149 89.613 1.00 26.22 106 LYS F O 1
ATOM 6871 N N . VAL F 1 119 ? -47.118 47.935 91.711 1.00 24.89 107 VAL F N 1
ATOM 6872 C CA . VAL F 1 119 ? -48.441 48.502 91.536 1.00 26.07 107 VAL F CA 1
ATOM 6873 C C . VAL F 1 119 ? -48.343 50.000 91.276 1.00 26.99 107 VAL F C 1
ATOM 6874 O O . VAL F 1 119 ? -47.548 50.711 91.903 1.00 27.32 107 VAL F O 1
ATOM 6878 N N . LYS F 1 120 ? -49.143 50.462 90.323 1.00 25.74 108 LYS F N 1
ATOM 6879 C CA . LYS F 1 120 ? -49.177 51.867 89.963 1.00 25.83 108 LYS F CA 1
ATOM 6880 C C . LYS F 1 120 ? -50.630 52.296 89.806 1.00 24.28 108 LYS F C 1
ATOM 6881 O O . LYS F 1 120 ? -51.445 51.563 89.247 1.00 23.29 108 LYS F O 1
ATOM 6887 N N . PHE F 1 121 ? -50.946 53.483 90.311 1.00 22.48 109 PHE F N 1
ATOM 6888 C CA . PHE F 1 121 ? -52.290 54.020 90.205 1.00 22.07 109 PHE F CA 1
ATOM 6889 C C . PHE F 1 121 ? -52.251 55.178 89.211 1.00 22.85 109 PHE F C 1
ATOM 6890 O O . PHE F 1 121 ? -51.508 56.138 89.399 1.00 25.05 109 PHE F O 1
ATOM 6898 N N . ARG F 1 122 ? -53.042 55.082 88.148 1.00 22.53 110 ARG F N 1
ATOM 6899 C CA . ARG F 1 122 ? -53.061 56.112 87.115 1.00 22.90 110 ARG F CA 1
ATOM 6900 C C . ARG F 1 122 ? -54.233 57.077 87.189 1.00 21.60 110 ARG F C 1
ATOM 6901 O O . ARG F 1 122 ? -54.060 58.283 87.040 1.00 22.35 110 ARG F O 1
ATOM 6909 N N . ILE F 1 123 ? -55.426 56.546 87.413 1.00 20.27 111 ILE F N 1
ATOM 6910 C CA . ILE F 1 123 ? -56.622 57.368 87.483 1.00 20.63 111 ILE F CA 1
ATOM 6911 C C . ILE F 1 123 ? -57.431 56.998 88.719 1.00 20.92 111 ILE F C 1
ATOM 6912 O O . ILE F 1 123 ? -57.595 55.819 89.027 1.00 21.85 111 ILE F O 1
ATOM 6917 N N . PRO F 1 124 ? -57.938 58.002 89.454 1.00 22.45 112 PRO F N 1
ATOM 6918 C CA . PRO F 1 124 ? -58.736 57.723 90.654 1.00 22.06 112 PRO F CA 1
ATOM 6919 C C . PRO F 1 124 ? -60.088 57.100 90.298 1.00 21.80 112 PRO F C 1
ATOM 6920 O O . PRO F 1 124 ? -60.727 57.509 89.333 1.00 22.11 112 PRO F O 1
ATOM 6924 N N . VAL F 1 125 ? -60.504 56.104 91.075 1.00 21.76 113 VAL F N 1
ATOM 6925 C CA . VAL F 1 125 ? -61.776 55.416 90.871 1.00 20.77 113 VAL F CA 1
ATOM 6926 C C . VAL F 1 125 ? -62.781 56.088 91.790 1.00 20.47 113 VAL F C 1
ATOM 6927 O O . VAL F 1 125 ? -62.476 56.357 92.945 1.00 20.23 113 VAL F O 1
ATOM 6931 N N . THR F 1 126 ? -63.977 56.359 91.281 1.00 19.72 114 THR F N 1
ATOM 6932 C CA . THR F 1 126 ? -64.991 57.054 92.070 1.00 18.75 114 THR F CA 1
ATOM 6933 C C . THR F 1 126 ? -66.396 56.481 91.905 1.00 18.25 114 THR F C 1
ATOM 6934 O O . THR F 1 126 ? -66.634 55.647 91.038 1.00 17.39 114 THR F O 1
ATOM 6938 N N . PRO F 1 127 ? -67.348 56.931 92.743 1.00 18.52 115 PRO F N 1
ATOM 6939 C CA . PRO F 1 127 ? -68.727 56.438 92.648 1.00 18.67 115 PRO F CA 1
ATOM 6940 C C . PRO F 1 127 ? -69.243 56.604 91.217 1.00 19.40 115 PRO F C 1
ATOM 6941 O O . PRO F 1 127 ? -69.092 57.673 90.617 1.00 18.66 115 PRO F O 1
ATOM 6945 N N . GLY F 1 128 ? -69.839 55.545 90.674 1.00 19.06 116 GLY F N 1
ATOM 6946 C CA . GLY F 1 128 ? -70.351 55.602 89.314 1.00 21.30 116 GLY F CA 1
ATOM 6947 C C . GLY F 1 128 ? -69.507 54.759 88.374 1.00 20.40 116 GLY F C 1
ATOM 6948 O O . GLY F 1 128 ? -69.951 54.388 87.285 1.00 20.00 116 GLY F O 1
ATOM 6949 N N . ASP F 1 129 ? -68.284 54.458 88.803 1.00 19.86 117 ASP F N 1
ATOM 6950 C CA . ASP F 1 129 ? -67.358 53.649 88.017 1.00 19.99 117 ASP F CA 1
ATOM 6951 C C . ASP F 1 129 ? -67.622 52.161 88.145 1.00 20.83 117 ASP F C 1
ATOM 6952 O O . ASP F 1 129 ? -68.064 51.673 89.189 1.00 17.31 117 ASP F O 1
ATOM 6957 N N . ARG F 1 130 ? -67.329 51.449 87.064 1.00 20.17 118 ARG F N 1
ATOM 6958 C CA . ARG F 1 130 ? -67.457 50.001 87.021 1.00 21.21 118 ARG F CA 1
ATOM 6959 C C . ARG F 1 130 ? -65.998 49.566 87.010 1.00 21.04 118 ARG F C 1
ATOM 6960 O O . ARG F 1 130 ? -65.308 49.740 86.002 1.00 20.38 118 ARG F O 1
ATOM 6968 N N . LEU F 1 131 ? -65.528 49.033 88.139 1.00 20.22 119 LEU F N 1
ATOM 6969 C CA . LEU F 1 131 ? -64.131 48.615 88.287 1.00 19.91 119 LEU F CA 1
ATOM 6970 C C . LEU F 1 131 ? -63.866 47.191 87.797 1.00 19.71 119 LEU F C 1
ATOM 6971 O O . LEU F 1 131 ? -64.051 46.216 88.524 1.00 19.52 119 LEU F O 1
ATOM 6976 N N . GLU F 1 132 ? -63.396 47.092 86.561 1.00 21.48 120 GLU F N 1
ATOM 6977 C CA . GLU F 1 132 ? -63.118 45.812 85.918 1.00 21.39 120 GLU F CA 1
ATOM 6978 C C . GLU F 1 132 ? -61.709 45.287 86.195 1.00 23.08 120 GLU F C 1
ATOM 6979 O O . GLU F 1 132 ? -60.722 45.954 85.889 1.00 23.61 120 GLU F O 1
ATOM 6985 N N . TYR F 1 133 ? -61.627 44.084 86.766 1.00 22.74 121 TYR F N 1
ATOM 6986 C CA . TYR F 1 133 ? -60.350 43.454 87.092 1.00 21.71 121 TYR F CA 1
ATOM 6987 C C . TYR F 1 133 ? -59.883 42.470 86.013 1.00 21.96 121 TYR F C 1
ATOM 6988 O O . TYR F 1 133 ? -60.659 41.632 85.553 1.00 20.31 121 TYR F O 1
ATOM 6997 N N . HIS F 1 134 ? -58.605 42.561 85.647 1.00 22.63 122 HIS F N 1
ATOM 6998 C CA . HIS F 1 134 ? -57.988 41.681 84.643 1.00 23.74 122 HIS F CA 1
ATOM 6999 C C . HIS F 1 134 ? -56.765 41.007 85.255 1.00 24.31 122 HIS F C 1
ATOM 7000 O O . HIS F 1 134 ? -55.754 41.659 85.512 1.00 25.08 122 HIS F O 1
ATOM 7007 N N . LEU F 1 135 ? -56.849 39.707 85.501 1.00 24.17 123 LEU F N 1
ATOM 7008 C CA . LEU F 1 135 ? -55.719 39.001 86.078 1.00 25.34 123 LEU F CA 1
ATOM 7009 C C . LEU F 1 135 ? -55.329 37.755 85.288 1.00 26.44 123 LEU F C 1
ATOM 7010 O O . LEU F 1 135 ? -56.181 37.042 84.757 1.00 25.96 123 LEU F O 1
ATOM 7015 N N . GLU F 1 136 ? -54.023 37.522 85.203 1.00 27.44 124 GLU F N 1
ATOM 7016 C CA . GLU F 1 136 ? -53.476 36.345 84.546 1.00 29.11 124 GLU F CA 1
ATOM 7017 C C . GLU F 1 136 ? -52.571 35.691 85.583 1.00 29.30 124 GLU F C 1
ATOM 7018 O O . GLU F 1 136 ? -52.060 36.362 86.488 1.00 27.41 124 GLU F O 1
ATOM 7024 N N . VAL F 1 137 ? -52.395 34.381 85.461 1.00 29.91 125 VAL F N 1
ATOM 7025 C CA . VAL F 1 137 ? -51.545 33.637 86.373 1.00 30.81 125 VAL F CA 1
ATOM 7026 C C . VAL F 1 137 ? -50.119 33.774 85.858 1.00 31.99 125 VAL F C 1
ATOM 7027 O O . VAL F 1 137 ? -49.859 33.532 84.676 1.00 31.88 125 VAL F O 1
ATOM 7031 N N . LEU F 1 138 ? -49.199 34.173 86.728 1.00 31.79 126 LEU F N 1
ATOM 7032 C CA . LEU F 1 138 ? -47.806 34.312 86.323 1.00 33.62 126 LEU F CA 1
ATOM 7033 C C . LEU F 1 138 ? -47.081 33.039 86.753 1.00 34.50 126 LEU F C 1
ATOM 7034 O O . LEU F 1 138 ? -46.183 32.549 86.065 1.00 33.39 126 LEU F O 1
ATOM 7039 N N . LYS F 1 139 ? -47.493 32.498 87.894 1.00 36.41 127 LYS F N 1
ATOM 7040 C CA . LYS F 1 139 ? -46.887 31.283 88.426 1.00 38.43 127 LYS F CA 1
ATOM 7041 C C . LYS F 1 139 ? -47.734 30.747 89.577 1.00 38.66 127 LYS F C 1
ATOM 7042 O O . LYS F 1 139 ? -48.478 31.497 90.223 1.00 39.07 127 LYS F O 1
ATOM 7048 N N . HIS F 1 140 ? -47.633 29.447 89.827 1.00 37.90 128 HIS F N 1
ATOM 7049 C CA . HIS F 1 140 ? -48.386 28.853 90.914 1.00 38.88 128 HIS F CA 1
ATOM 7050 C C . HIS F 1 140 ? -47.846 27.468 91.260 1.00 39.37 128 HIS F C 1
ATOM 7051 O O . HIS F 1 140 ? -47.367 26.728 90.391 1.00 38.48 128 HIS F O 1
ATOM 7058 N N . LYS F 1 141 ? -47.913 27.137 92.545 1.00 39.50 129 LYS F N 1
ATOM 7059 C CA . LYS F 1 141 ? -47.453 25.843 93.033 1.00 39.49 129 LYS F CA 1
ATOM 7060 C C . LYS F 1 141 ? -48.258 25.521 94.268 1.00 38.86 129 LYS F C 1
ATOM 7061 O O . LYS F 1 141 ? -48.213 26.256 95.261 1.00 39.05 129 LYS F O 1
ATOM 7067 N N . GLY F 1 142 ? -49.009 24.429 94.201 1.00 38.54 130 GLY F N 1
ATOM 7068 C CA . GLY F 1 142 ? -49.822 24.032 95.333 1.00 36.80 130 GLY F CA 1
ATOM 7069 C C . GLY F 1 142 ? -50.843 25.096 95.672 1.00 36.37 130 GLY F C 1
ATOM 7070 O O . GLY F 1 142 ? -51.673 25.452 94.836 1.00 35.27 130 GLY F O 1
ATOM 7071 N N . MET F 1 143 ? -50.770 25.609 96.899 1.00 36.43 131 MET F N 1
ATOM 7072 C CA . MET F 1 143 ? -51.696 26.631 97.379 1.00 35.37 131 MET F CA 1
ATOM 7073 C C . MET F 1 143 ? -51.166 28.048 97.159 1.00 34.37 131 MET F C 1
ATOM 7074 O O . MET F 1 143 ? -51.898 29.015 97.367 1.00 33.68 131 MET F O 1
ATOM 7079 N N . ILE F 1 144 ? -49.902 28.174 96.752 1.00 33.93 132 ILE F N 1
ATOM 7080 C CA . ILE F 1 144 ? -49.301 29.492 96.524 1.00 34.14 132 ILE F CA 1
ATOM 7081 C C . ILE F 1 144 ? -49.489 29.931 95.078 1.00 33.15 132 ILE F C 1
ATOM 7082 O O . ILE F 1 144 ? -49.041 29.252 94.146 1.00 33.91 132 ILE F O 1
ATOM 7087 N N . TRP F 1 145 ? -50.147 31.073 94.895 1.00 32.23 133 TRP F N 1
ATOM 7088 C CA . TRP F 1 145 ? -50.426 31.592 93.556 1.00 31.73 133 TRP F CA 1
ATOM 7089 C C . TRP F 1 145 ? -49.897 33.005 93.306 1.00 30.98 133 TRP F C 1
ATOM 7090 O O . TRP F 1 145 ? -50.063 33.900 94.146 1.00 30.26 133 TRP F O 1
ATOM 7101 N N . GLN F 1 146 ? -49.279 33.196 92.139 1.00 29.97 134 GLN F N 1
ATOM 7102 C CA . GLN F 1 146 ? -48.753 34.501 91.741 1.00 29.88 134 GLN F CA 1
ATOM 7103 C C . GLN F 1 146 ? -49.439 34.968 90.467 1.00 29.09 134 GLN F C 1
ATOM 7104 O O . GLN F 1 146 ? -49.382 34.292 89.434 1.00 26.24 134 GLN F O 1
ATOM 7110 N N . VAL F 1 147 ? -50.080 36.132 90.537 1.00 28.70 135 VAL F N 1
ATOM 7111 C CA . VAL F 1 147 ? -50.770 36.682 89.378 1.00 27.42 135 VAL F CA 1
ATOM 7112 C C . VAL F 1 147 ? -50.487 38.164 89.255 1.00 26.52 135 VAL F C 1
ATOM 7113 O O . VAL F 1 147 ? -49.960 38.786 90.183 1.00 26.81 135 VAL F O 1
ATOM 7117 N N . GLY F 1 148 ? -50.843 38.722 88.102 1.00 24.35 136 GLY F N 1
ATOM 7118 C CA . GLY F 1 148 ? -50.625 40.129 87.860 1.00 24.42 136 GLY F CA 1
ATOM 7119 C C . GLY F 1 148 ? -51.520 40.630 86.749 1.00 24.19 136 GLY F C 1
ATOM 7120 O O . GLY F 1 148 ? -52.022 39.846 85.945 1.00 24.62 136 GLY F O 1
ATOM 7121 N N . GLY F 1 149 ? -51.723 41.940 86.701 1.00 23.74 137 GLY F N 1
ATOM 7122 C CA . GLY F 1 149 ? -52.568 42.505 85.677 1.00 22.58 137 GLY F CA 1
ATOM 7123 C C . GLY F 1 149 ? -52.910 43.953 85.934 1.00 23.88 137 GLY F C 1
ATOM 7124 O O . GLY F 1 149 ? -52.079 44.727 86.410 1.00 24.26 137 GLY F O 1
ATOM 7125 N N . THR F 1 150 ? -54.153 44.312 85.631 1.00 23.56 138 THR F N 1
ATOM 7126 C CA . THR F 1 150 ? -54.623 45.676 85.784 1.00 23.47 138 THR F CA 1
ATOM 7127 C C . THR F 1 150 ? -56.058 45.747 86.293 1.00 23.87 138 THR F C 1
ATOM 7128 O O . THR F 1 150 ? -56.733 44.731 86.454 1.00 23.21 138 THR F O 1
ATOM 7132 N N . ALA F 1 151 ? -56.503 46.981 86.519 1.00 23.11 139 ALA F N 1
ATOM 7133 C CA . ALA F 1 151 ? -57.852 47.294 86.958 1.00 21.26 139 ALA F CA 1
ATOM 7134 C C . ALA F 1 151 ? -58.235 48.349 85.930 1.00 20.57 139 ALA F C 1
ATOM 7135 O O . ALA F 1 151 ? -57.451 49.248 85.645 1.00 19.62 139 ALA F O 1
ATOM 7137 N N . GLN F 1 152 ? -59.427 48.236 85.363 1.00 20.42 140 GLN F N 1
ATOM 7138 C CA . GLN F 1 152 ? -59.841 49.173 84.335 1.00 21.63 140 GLN F CA 1
ATOM 7139 C C . GLN F 1 152 ? -61.228 49.771 84.523 1.00 21.49 140 GLN F C 1
ATOM 7140 O O . GLN F 1 152 ? -62.138 49.131 85.057 1.00 22.39 140 GLN F O 1
ATOM 7146 N N . VAL F 1 153 ? -61.372 51.012 84.077 1.00 21.61 141 VAL F N 1
ATOM 7147 C CA . VAL F 1 153 ? -62.637 51.717 84.127 1.00 22.03 141 VAL F CA 1
ATOM 7148 C C . VAL F 1 153 ? -62.866 52.221 82.709 1.00 23.28 141 VAL F C 1
ATOM 7149 O O . VAL F 1 153 ? -62.011 52.870 82.125 1.00 23.79 141 VAL F O 1
ATOM 7153 N N . ASP F 1 154 ? -64.028 51.899 82.163 1.00 26.54 142 ASP F N 1
ATOM 7154 C CA . ASP F 1 154 ? -64.397 52.281 80.805 1.00 29.34 142 ASP F CA 1
ATOM 7155 C C . ASP F 1 154 ? -63.277 52.081 79.788 1.00 28.89 142 ASP F C 1
ATOM 7156 O O . ASP F 1 154 ? -62.998 52.966 78.978 1.00 28.71 142 ASP F O 1
ATOM 7161 N N . GLY F 1 155 ? -62.627 50.924 79.837 1.00 28.54 143 GLY F N 1
ATOM 7162 C CA . GLY F 1 155 ? -61.567 50.647 78.880 1.00 30.06 143 GLY F CA 1
ATOM 7163 C C . GLY F 1 155 ? -60.185 51.195 79.187 1.00 30.68 143 GLY F C 1
ATOM 7164 O O . GLY F 1 155 ? -59.212 50.810 78.534 1.00 31.37 143 GLY F O 1
ATOM 7165 N N . LYS F 1 156 ? -60.080 52.094 80.163 1.00 30.70 144 LYS F N 1
ATOM 7166 C CA . LYS F 1 156 ? -58.781 52.656 80.524 1.00 29.56 144 LYS F CA 1
ATOM 7167 C C . LYS F 1 156 ? -58.172 52.011 81.762 1.00 28.18 144 LYS F C 1
ATOM 7168 O O . LYS F 1 156 ? -58.880 51.619 82.692 1.00 27.92 144 LYS F O 1
ATOM 7174 N N . VAL F 1 157 ? -56.848 51.925 81.769 1.00 25.89 145 VAL F N 1
ATOM 7175 C CA . VAL F 1 157 ? -56.131 51.348 82.884 1.00 24.16 145 VAL F CA 1
ATOM 7176 C C . VAL F 1 157 ? -56.059 52.374 84.001 1.00 23.94 145 VAL F C 1
ATOM 7177 O O . VAL F 1 157 ? -55.517 53.462 83.816 1.00 22.89 145 VAL F O 1
ATOM 7181 N N . VAL F 1 158 ? -56.625 52.038 85.153 1.00 22.21 146 VAL F N 1
ATOM 7182 C CA . VAL F 1 158 ? -56.579 52.948 86.287 1.00 21.01 146 VAL F CA 1
ATOM 7183 C C . VAL F 1 158 ? -55.548 52.454 87.284 1.00 20.36 146 VAL F C 1
ATOM 7184 O O . VAL F 1 158 ? -55.133 53.201 88.167 1.00 18.71 146 VAL F O 1
ATOM 7188 N N . ALA F 1 159 ? -55.122 51.199 87.125 1.00 21.33 147 ALA F N 1
ATOM 7189 C CA . ALA F 1 159 ? -54.126 50.604 88.021 1.00 22.03 147 ALA F CA 1
ATOM 7190 C C . ALA F 1 159 ? -53.491 49.328 87.477 1.00 21.79 147 ALA F C 1
ATOM 7191 O O . ALA F 1 159 ? -54.078 48.631 86.657 1.00 22.16 147 ALA F O 1
ATOM 7193 N N . GLU F 1 160 ? -52.286 49.033 87.960 1.00 21.87 148 GLU F N 1
ATOM 7194 C CA . GLU F 1 160 ? -51.525 47.852 87.563 1.00 22.95 148 GLU F CA 1
ATOM 7195 C C . GLU F 1 160 ? -50.980 47.212 88.829 1.00 22.78 148 GLU F C 1
ATOM 7196 O O . GLU F 1 160 ? -50.677 47.919 89.795 1.00 23.09 148 GLU F O 1
ATOM 7202 N N . ALA F 1 161 ? -50.837 45.890 88.835 1.00 21.02 149 ALA F N 1
ATOM 7203 C CA . ALA F 1 161 ? -50.296 45.227 90.015 1.00 21.82 149 ALA F CA 1
ATOM 7204 C C . ALA F 1 161 ? -49.954 43.758 89.815 1.00 22.11 149 ALA F C 1
ATOM 7205 O O . ALA F 1 161 ? -50.400 43.119 88.862 1.00 21.75 149 ALA F O 1
ATOM 7207 N N . GLU F 1 162 ? -49.147 43.243 90.736 1.00 21.75 150 GLU F N 1
ATOM 7208 C CA . GLU F 1 162 ? -48.728 41.846 90.745 1.00 23.20 150 GLU F CA 1
ATOM 7209 C C . GLU F 1 162 ? -48.800 41.432 92.195 1.00 23.83 150 GLU F C 1
ATOM 7210 O O . GLU F 1 162 ? -48.504 42.233 93.082 1.00 24.10 150 GLU F O 1
ATOM 7216 N N . LEU F 1 163 ? -49.183 40.188 92.454 1.00 23.76 151 LEU F N 1
ATOM 7217 C CA . LEU F 1 163 ? -49.297 39.753 93.835 1.00 24.32 151 LEU F CA 1
ATOM 7218 C C . LEU F 1 163 ? -49.237 38.245 93.984 1.00 25.56 151 LEU F C 1
ATOM 7219 O O . LEU F 1 163 ? -49.387 37.498 93.016 1.00 23.76 151 LEU F O 1
ATOM 7224 N N . LYS F 1 164 ? -49.000 37.809 95.216 1.00 26.17 152 LYS F N 1
ATOM 7225 C CA . LYS F 1 164 ? -48.917 36.394 95.518 1.00 27.50 152 LYS F CA 1
ATOM 7226 C C . LYS F 1 164 ? -49.723 36.135 96.787 1.00 28.37 152 LYS F C 1
ATOM 7227 O O . LYS F 1 164 ? -49.537 36.800 97.818 1.00 27.41 152 LYS F O 1
ATOM 7233 N N . ALA F 1 165 ? -50.636 35.176 96.700 1.00 29.27 153 ALA F N 1
ATOM 7234 C CA . ALA F 1 165 ? -51.481 34.835 97.836 1.00 31.88 153 ALA F CA 1
ATOM 7235 C C . ALA F 1 165 ? -51.369 33.355 98.139 1.00 33.23 153 ALA F C 1
ATOM 7236 O O . ALA F 1 165 ? -50.854 32.579 97.329 1.00 35.21 153 ALA F O 1
ATOM 7238 N N . MET F 1 166 ? -51.845 32.964 99.311 1.00 34.25 154 MET F N 1
ATOM 7239 C CA . MET F 1 166 ? -51.798 31.569 99.701 1.00 36.24 154 MET F CA 1
ATOM 7240 C C . MET F 1 166 ? -53.148 31.122 100.221 1.00 35.20 154 MET F C 1
ATOM 7241 O O . MET F 1 166 ? -53.769 31.819 101.022 1.00 35.60 154 MET F O 1
ATOM 7246 N N . ILE F 1 167 ? -53.603 29.965 99.754 1.00 35.19 155 ILE F N 1
ATOM 7247 C CA . ILE F 1 167 ? -54.869 29.393 100.202 1.00 34.81 155 ILE F CA 1
ATOM 7248 C C . ILE F 1 167 ? -54.505 28.485 101.379 1.00 35.77 155 ILE F C 1
ATOM 7249 O O . ILE F 1 167 ? -53.516 27.750 101.310 1.00 35.94 155 ILE F O 1
ATOM 7254 N N . ALA F 1 168 ? -55.288 28.529 102.455 1.00 36.31 156 ALA F N 1
ATOM 7255 C CA . ALA F 1 168 ? -54.980 27.711 103.632 1.00 38.30 156 ALA F CA 1
ATOM 7256 C C . ALA F 1 168 ? -56.193 27.144 104.370 1.00 38.86 156 ALA F C 1
ATOM 7257 O O . ALA F 1 168 ? -57.270 27.741 104.366 1.00 37.82 156 ALA F O 1
ATOM 7259 N N . GLU F 1 169 ? -56.010 25.984 105.000 1.00 41.16 157 GLU F N 1
ATOM 7260 C CA . GLU F 1 169 ? -57.087 25.358 105.771 1.00 43.29 157 GLU F CA 1
ATOM 7261 C C . GLU F 1 169 ? -57.447 26.274 106.935 1.00 43.48 157 GLU F C 1
ATOM 7262 O O . GLU F 1 169 ? -58.631 26.675 107.036 1.00 43.93 157 GLU F O 1
#

Solvent-accessible surface area: 33121 Å² total; per-residue (Å²): 103,136,53,88,8,83,4,51,61,0,20,86,7,7,17,12,72,21,21,4,0,0,1,0,33,0,46,58,6,78,52,53,108,54,0,10,0,12,0,3,0,0,19,8,0,24,12,5,62,0,16,31,66,118,75,3,34,2,0,21,7,10,5,6,16,0,0,7,3,0,2,1,1,0,1,6,3,18,72,78,21,74,34,38,144,56,1,151,66,32,20,21,62,31,51,30,8,36,123,2,80,25,122,70,69,1,34,1,6,15,97,0,35,0,42,0,82,26,99,131,69,153,24,71,38,2,64,4,7,20,29,0,30,16,132,65,138,51,2,1,45,4,50,3,64,3,67,5,27,107,74,208,122,38,75,2,66,62,0,20,86,10,17,47,24,78,18,24,7,1,0,2,0,32,1,42,80,53,60,63,67,106,68,1,16,0,4,0,3,0,0,19,5,0,25,19,7,61,0,15,17,66,136,99,7,17,3,0,22,8,7,5,5,16,0,0,4,6,0,1,5,2,0,1,8,13,22,67,76,29,84,45,29,140,56,11,149,58,31,58,50,82,33,52,31,8,40,98,2,73,32,140,71,64,1,39,1,6,15,102,0,39,0,50,2,94,22,81,125,78,177,53,75,49,2,48,4,2,23,29,0,31,8,112,64,110,49,2,1,43,3,70,4,58,4,72,3,42,114,50,187,126,71,77,3,83,5,55,44,0,20,82,9,14,38,22,80,20,21,6,0,1,1,0,32,1,42,75,28,76,64,79,108,75,1,9,0,7,0,3,0,0,18,6,0,24,19,6,59,0,13,2,58,102,46,3,12,3,0,13,1,5,4,2,16,0,0,6,5,0,3,4,1,0,3,9,13,22,69,88,29,69,42,32,133,55,5,132,62,39,57,44,66,47,39,27,7,28,110,0,106,36,146,59,73,1,36,1,6,15,95,0,39,0,46,5,90,28,77,106,64,130,66,100,75,4,59,9,3,23,31,0,36,20,125,69,119,46,1,0,59,2,68,5,66,5,57,16,17,113,84,197,117,100,46,75,2,83,7,68,40,0,12,65,4,3,18,6,50,24,20,4,1,0,0,0,26,0,42,69,14,69,47,57,108,75,0,14,0,10,0,2,0,0,20,6,0,26,16,7,62,0,15,46,66,132,82,2,32,2,1,21,8,10,6,3,4,0,0,10,3,0,4,6,0,0,2,2,4,25,60,74,26,74,36,47,146,63,3,140,48,12,2,17,52,33,55,27,6,36,104,0,69,30,134,70,68,0,34,1,6,15,98,0,35,0,51,5,94,27,73,102,71,126,54,56,47,8,54,2,3,25,29,0,32,23,134,69,134,52,2,1,43,3,57,6,54,10,60,4,26,83,78,210,179,50,68,15,84,1,40,58,0,14,87,4,5,16,4,70,22,20,4,1,0,1,0,36,0,50,73,18,100,65,55,107,66,0,8,0,10,0,2,0,0,18,5,0,26,20,7,65,0,11,2,63,136,74,4,12,2,0,11,1,6,5,3,6,0,0,5,3,1,3,5,0,0,2,6,21,23,62,80,32,85,45,35,127,61,1,127,48,30,2,23,63,30,50,23,3,30,134,2,79,31,122,71,67,1,39,1,6,15,96,0,34,0,48,1,95,26,96,140,72,160,44,67,57,6,50,2,7,21,30,0,34,21,122,68,121,49,2,1,48,6,45,3,55,12,59,6,27,89,71,199,138,51,75,5,104,50,0,20,84,4,4,21,7,72,21,20,4,0,1,0,0,26,1,46,79,49,70,62,67,101,85,1,11,0,9,0,3,0,0,20,4,0,24,19,6,64,0,12,2,53,130,46,6,12,3,0,12,1,7,5,3,4,0,0,8,3,0,4,6,1,0,2,1,14,26,54,65,34,81,44,45,134,54,3,171,62,26,15,18,48,28,51,36,3,26,109,1,95,36,137,60,70,1,33,1,6,16,98,0,40,0,48,4,88,29,71,144,80,156,44,68,38,10,54,2,2,26,30,0,35,23,139,66,129,49,2,2,43,4,50,7,58,11,62,6,23,140

Organism: Helicobacter pylori (strain ATCC 700392 / 26695) (NCBI:txid85962)